Protein AF-A0AAN1PTE5-F1 (afdb_monomer)

Structure (mmCIF, N/CA/C/O backbone):
data_AF-A0AAN1PTE5-F1
#
_entry.id   AF-A0AAN1PTE5-F1
#
loop_
_atom_site.group_PDB
_atom_site.id
_atom_site.type_symbol
_atom_site.label_atom_id
_atom_site.label_alt_id
_atom_site.label_comp_id
_atom_site.label_asym_id
_atom_site.label_entity_id
_atom_site.label_seq_id
_atom_site.pdbx_PDB_ins_code
_atom_site.Cartn_x
_atom_site.Cartn_y
_atom_site.Cartn_z
_atom_site.occupancy
_atom_site.B_iso_or_equiv
_atom_site.auth_seq_id
_atom_site.auth_comp_id
_atom_site.auth_asym_id
_atom_site.auth_atom_id
_atom_site.pdbx_PDB_model_num
ATOM 1 N N . MET A 1 1 ? -32.536 -37.183 42.821 1.00 26.84 1 MET A N 1
ATOM 2 C CA . MET A 1 1 ? -31.805 -35.937 42.533 1.00 26.84 1 MET A CA 1
ATOM 3 C C . MET A 1 1 ? -30.519 -36.348 41.848 1.00 26.84 1 MET A C 1
ATOM 5 O O . MET A 1 1 ? -29.631 -36.847 42.522 1.00 26.84 1 MET A O 1
ATOM 9 N N . ALA A 1 2 ? -30.500 -36.315 40.516 1.00 26.03 2 ALA A N 1
ATOM 10 C CA . ALA A 1 2 ? -29.269 -36.465 39.748 1.00 26.03 2 ALA A CA 1
ATOM 11 C C . ALA A 1 2 ? -28.675 -35.060 39.619 1.00 26.03 2 ALA A C 1
ATOM 13 O O . ALA A 1 2 ? -29.412 -34.139 39.268 1.00 26.03 2 ALA A O 1
ATOM 14 N N . PHE A 1 3 ? -27.407 -34.890 39.982 1.00 25.88 3 PHE A N 1
ATOM 15 C CA . PHE A 1 3 ? -26.680 -33.657 39.692 1.00 25.88 3 PHE A CA 1
ATOM 16 C C . PHE A 1 3 ? -26.632 -33.470 38.164 1.00 25.88 3 PHE A C 1
ATOM 18 O O . PHE A 1 3 ? -26.426 -34.469 37.464 1.00 25.88 3 PHE A O 1
ATOM 25 N N . PRO A 1 4 ? -26.869 -32.260 37.627 1.00 32.47 4 PRO A N 1
ATOM 26 C CA . PRO A 1 4 ? -26.595 -31.991 36.223 1.00 32.47 4 PRO A CA 1
ATOM 27 C C . PRO A 1 4 ? -25.086 -32.152 36.016 1.00 32.47 4 PRO A C 1
ATOM 29 O O . PRO A 1 4 ? -24.288 -31.565 36.738 1.00 32.47 4 PRO A O 1
ATOM 32 N N . VAL A 1 5 ? -24.699 -33.028 35.094 1.00 38.41 5 VAL A N 1
ATOM 33 C CA . VAL A 1 5 ? -23.300 -33.169 34.689 1.00 38.41 5 VAL A CA 1
ATOM 34 C C . VAL A 1 5 ? -23.021 -32.013 33.731 1.00 38.41 5 VAL A C 1
ATOM 36 O O . VAL A 1 5 ? -23.741 -31.889 32.739 1.00 38.41 5 VAL A O 1
ATOM 39 N N . ALA A 1 6 ? -22.053 -31.152 34.047 1.00 42.56 6 ALA A N 1
ATOM 40 C CA . ALA A 1 6 ? -21.707 -30.007 33.211 1.00 42.56 6 ALA A CA 1
ATOM 41 C C . ALA A 1 6 ? -21.209 -30.490 31.835 1.00 42.56 6 ALA A C 1
ATOM 43 O O . ALA A 1 6 ? -20.462 -31.467 31.730 1.00 42.56 6 ALA A O 1
ATOM 44 N N . GLN A 1 7 ? -21.665 -29.839 30.764 1.00 52.34 7 GLN A N 1
ATOM 45 C CA . GLN A 1 7 ? -21.285 -30.169 29.391 1.00 52.34 7 GLN A CA 1
ATOM 46 C C . GLN A 1 7 ? -20.342 -29.081 28.882 1.00 52.34 7 GLN A C 1
ATOM 48 O O . GLN A 1 7 ? -20.663 -27.897 28.961 1.00 52.34 7 GLN A O 1
ATOM 53 N N . ALA A 1 8 ? -19.166 -29.475 28.393 1.00 53.97 8 ALA A N 1
ATOM 54 C CA . ALA A 1 8 ? -18.171 -28.508 27.962 1.00 53.97 8 ALA A CA 1
ATOM 55 C C . ALA A 1 8 ? -18.553 -27.834 26.633 1.00 53.97 8 ALA A C 1
ATOM 57 O O . ALA A 1 8 ? -19.132 -28.472 25.753 1.00 53.97 8 ALA A O 1
ATOM 58 N N . ALA A 1 9 ? -18.202 -26.553 26.487 1.00 56.16 9 ALA A N 1
ATOM 59 C CA . ALA A 1 9 ? -18.422 -25.734 25.298 1.00 56.16 9 ALA A CA 1
ATOM 60 C C . ALA A 1 9 ? -17.477 -26.160 24.171 1.00 56.16 9 ALA A C 1
ATOM 62 O O . ALA A 1 9 ? -16.415 -25.573 23.962 1.00 56.16 9 ALA A O 1
ATOM 63 N N . VAL A 1 10 ? -17.836 -27.253 23.509 1.00 60.81 10 VAL A N 1
ATOM 64 C CA . VAL A 1 10 ? -17.003 -27.878 22.492 1.00 60.81 10 VAL A CA 1
ATOM 65 C C . VAL A 1 10 ? -17.763 -27.893 21.179 1.00 60.81 10 VAL A C 1
ATOM 67 O O . VAL A 1 10 ? -18.806 -28.540 21.085 1.00 60.81 10 VAL A O 1
ATOM 70 N N . ASN A 1 11 ? -17.251 -27.181 20.176 1.00 65.81 11 ASN A N 1
ATOM 71 C CA . ASN A 1 11 ? -17.782 -27.293 18.824 1.00 65.81 11 ASN A CA 1
ATOM 72 C C . ASN A 1 11 ? -17.262 -28.593 18.205 1.00 65.81 11 ASN A C 1
ATOM 74 O O . ASN A 1 11 ? -16.080 -28.913 18.344 1.00 65.81 11 ASN A O 1
ATOM 78 N N . SER A 1 12 ? -18.144 -29.350 17.558 1.00 64.25 12 SER A N 1
ATOM 79 C CA . SER A 1 12 ? -17.778 -30.587 16.880 1.00 64.25 12 SER A CA 1
ATOM 80 C C . SER A 1 12 ? -17.819 -30.376 15.373 1.00 64.25 12 SER A C 1
ATOM 82 O O . SER A 1 12 ? -18.898 -30.257 14.789 1.00 64.25 12 SER A O 1
ATOM 84 N N . GLU A 1 13 ? -16.651 -30.366 14.747 1.00 65.56 13 GLU A N 1
ATOM 85 C CA . GLU A 1 13 ? -16.517 -30.379 13.295 1.00 65.56 13 GLU A CA 1
ATOM 86 C C . GLU A 1 13 ? -16.214 -31.795 12.831 1.00 65.56 13 GLU A C 1
ATOM 88 O O . GLU A 1 13 ? -15.351 -32.480 13.383 1.00 65.56 13 GLU A O 1
ATOM 93 N N . ILE A 1 14 ? -16.934 -32.256 11.813 1.00 68.69 14 ILE A N 1
ATOM 94 C CA . ILE A 1 14 ? -16.737 -33.591 11.262 1.00 68.69 14 ILE A CA 1
ATOM 95 C C . ILE A 1 14 ? -16.351 -33.447 9.799 1.00 68.69 14 ILE A C 1
ATOM 97 O O . ILE A 1 14 ? -17.100 -32.890 9.001 1.00 68.69 14 ILE A O 1
ATOM 101 N N . SER A 1 15 ? -15.194 -33.993 9.450 1.00 64.62 15 SER A N 1
ATOM 102 C CA . SER A 1 15 ? -14.711 -34.093 8.079 1.00 64.62 15 SER A CA 1
ATOM 103 C C . SER A 1 15 ? -14.446 -35.553 7.718 1.00 64.62 15 SER A C 1
ATOM 105 O O . SER A 1 15 ? -14.179 -36.407 8.570 1.00 64.62 15 SER A O 1
ATOM 107 N N . ILE A 1 16 ? -14.543 -35.865 6.431 1.00 65.69 16 ILE A N 1
ATOM 108 C CA . ILE A 1 16 ? -14.222 -37.190 5.899 1.00 65.69 16 ILE A CA 1
ATOM 109 C C . ILE A 1 16 ? -12.780 -37.141 5.405 1.00 65.69 16 ILE A C 1
ATOM 111 O O . ILE A 1 16 ? -12.416 -36.238 4.654 1.00 65.69 16 ILE A O 1
ATOM 115 N N . VAL A 1 17 ? -11.945 -38.092 5.832 1.00 56.69 17 VAL A N 1
ATOM 116 C CA . VAL A 1 17 ? -10.544 -38.163 5.395 1.00 56.69 17 VAL A CA 1
ATOM 117 C C . VAL A 1 17 ? -10.201 -39.594 5.002 1.00 56.69 17 VAL A C 1
ATOM 119 O O . VAL A 1 17 ? -10.094 -40.466 5.860 1.00 56.69 17 VAL A O 1
ATOM 122 N N . GLY A 1 18 ? -9.956 -39.817 3.709 1.00 51.69 18 GLY A N 1
ATOM 123 C CA . GLY A 1 18 ? -9.531 -41.109 3.159 1.00 51.69 18 GLY A CA 1
ATOM 124 C C . GLY A 1 18 ? -10.673 -41.953 2.580 1.00 51.69 18 GLY A C 1
ATOM 125 O O . GLY A 1 18 ? -11.825 -41.808 2.970 1.00 51.69 18 GLY A O 1
ATOM 126 N N . SER A 1 19 ? -10.310 -42.814 1.619 1.00 49.94 19 SER A N 1
ATOM 127 C CA . SER A 1 19 ? -11.162 -43.445 0.594 1.00 49.94 19 SER A CA 1
ATOM 128 C C . SER A 1 19 ? -12.613 -43.723 1.001 1.00 49.94 19 SER A C 1
ATOM 130 O O . SER A 1 19 ? -12.881 -44.662 1.756 1.00 49.94 19 SER A O 1
ATOM 132 N N . GLU A 1 20 ? -13.543 -42.970 0.413 1.00 48.97 20 GLU A N 1
ATOM 133 C CA . GLU A 1 20 ? -14.964 -43.284 0.472 1.00 48.97 20 GLU A CA 1
ATOM 134 C C . GLU A 1 20 ? -15.232 -44.586 -0.288 1.00 48.97 20 GLU A C 1
ATOM 136 O O . GLU A 1 20 ? -15.066 -44.688 -1.505 1.00 48.97 20 GLU A O 1
ATOM 141 N N . SER A 1 21 ? -15.656 -45.617 0.434 1.00 60.66 21 SER A N 1
ATOM 142 C CA . SER A 1 21 ? -16.239 -46.807 -0.173 1.00 60.66 21 SER A CA 1
ATOM 143 C C . SER A 1 21 ? -17.485 -47.197 0.606 1.00 60.66 21 SER A C 1
ATOM 145 O O . SER A 1 21 ? -17.603 -46.953 1.803 1.00 60.66 21 SER A O 1
ATOM 147 N N . GLN A 1 22 ? -18.419 -47.895 -0.036 1.00 57.50 22 GLN A N 1
ATOM 148 C CA . GLN A 1 22 ? -19.594 -48.433 0.662 1.00 57.50 22 GLN A CA 1
ATOM 149 C C . GLN A 1 22 ? -19.246 -49.448 1.779 1.00 57.50 22 GLN A C 1
ATOM 151 O O . GLN A 1 22 ? -20.132 -49.852 2.529 1.00 57.50 22 GLN A O 1
ATOM 156 N N . TRP A 1 23 ? -17.978 -49.875 1.893 1.00 60.47 23 TRP A N 1
ATOM 157 C CA . TRP A 1 23 ? -17.534 -50.949 2.787 1.00 60.47 23 TRP A CA 1
ATOM 158 C C . TRP A 1 23 ? -16.647 -50.489 3.948 1.00 60.47 23 TRP A C 1
ATOM 160 O O . TRP A 1 23 ? -16.724 -51.097 5.016 1.00 60.47 23 TRP A O 1
ATOM 170 N N . TRP A 1 24 ? -15.812 -49.463 3.761 1.00 73.75 24 TRP A N 1
ATOM 171 C CA . TRP A 1 24 ? -14.906 -48.916 4.778 1.00 73.75 24 TRP A CA 1
ATOM 172 C C . TRP A 1 24 ? -14.756 -47.407 4.592 1.00 73.75 24 TRP A C 1
ATOM 174 O O . TRP A 1 24 ? -14.427 -46.977 3.487 1.00 73.75 24 TRP A O 1
ATOM 184 N N . ASN A 1 25 ? -14.988 -46.641 5.661 1.00 78.31 25 ASN A N 1
ATOM 185 C CA . ASN A 1 25 ? -14.861 -45.184 5.686 1.00 78.31 25 ASN A CA 1
ATOM 186 C C . ASN A 1 25 ? -14.119 -44.740 6.948 1.00 78.31 25 ASN A C 1
ATOM 188 O O . ASN A 1 25 ? -14.262 -45.349 8.015 1.00 78.31 25 ASN A O 1
ATOM 192 N N . THR A 1 26 ? -13.360 -43.654 6.817 1.00 81.38 26 THR A N 1
ATOM 193 C CA . THR A 1 26 ? -12.632 -43.031 7.923 1.00 81.38 26 THR A CA 1
ATOM 194 C C . THR A 1 26 ? -13.108 -41.593 8.104 1.00 81.38 26 THR A C 1
ATOM 196 O O . THR A 1 26 ? -13.073 -40.786 7.177 1.00 81.38 26 THR A O 1
ATOM 199 N N . TYR A 1 27 ? -13.538 -41.270 9.319 1.00 84.38 27 TYR A N 1
ATOM 200 C CA . TYR A 1 27 ? -14.059 -39.958 9.689 1.00 84.38 27 TYR A CA 1
ATOM 201 C C . TYR A 1 27 ? -13.113 -39.297 10.682 1.00 84.38 27 TYR A C 1
ATOM 203 O O . TYR A 1 27 ? -12.721 -39.927 11.667 1.00 84.38 27 TYR A O 1
ATOM 211 N N . LYS A 1 28 ? -12.758 -38.034 10.445 1.00 84.19 28 LYS A N 1
ATOM 212 C CA . LYS A 1 28 ? -12.075 -37.205 11.437 1.00 84.19 28 LYS A CA 1
ATOM 213 C C . LYS A 1 28 ? -13.099 -36.314 12.122 1.00 84.19 28 LYS A C 1
ATOM 215 O O . LYS A 1 28 ? -13.801 -35.545 11.475 1.00 84.19 28 LYS A O 1
ATOM 220 N N . VAL A 1 29 ? -13.169 -36.424 13.441 1.00 86.94 29 VAL A N 1
ATOM 221 C CA . VAL A 1 29 ? -14.017 -35.584 14.282 1.00 86.94 29 VAL A CA 1
ATOM 222 C C . VAL A 1 29 ? -13.118 -34.691 15.118 1.00 86.94 29 VAL A C 1
ATOM 224 O O . VAL A 1 29 ? -12.348 -35.193 15.934 1.00 86.94 29 VAL A O 1
ATOM 227 N N . SER A 1 30 ? -13.208 -33.385 14.905 1.00 85.88 30 SER A N 1
ATOM 228 C CA . SER A 1 30 ? -12.546 -32.372 15.716 1.00 85.88 30 SER A CA 1
ATOM 229 C C . SER A 1 30 ? -13.511 -31.850 16.774 1.00 85.88 30 SER A C 1
ATOM 231 O O . SER A 1 30 ? -14.667 -31.557 16.485 1.00 85.88 30 SER A O 1
ATOM 233 N N . LEU A 1 31 ? -13.038 -31.763 18.008 1.00 85.62 31 LEU A N 1
ATOM 234 C CA . LEU A 1 31 ? -13.742 -31.264 19.177 1.00 85.62 31 LEU A CA 1
ATOM 235 C C . LEU A 1 31 ? -12.933 -30.088 19.733 1.00 85.62 31 LEU A C 1
ATOM 237 O O . LEU A 1 31 ? -11.942 -30.294 20.437 1.00 85.62 31 LEU A O 1
ATOM 241 N N . THR A 1 32 ? -13.339 -28.867 19.392 1.00 82.62 32 THR A N 1
ATOM 242 C CA . THR A 1 32 ? -12.614 -27.625 19.704 1.00 82.62 32 THR A CA 1
ATOM 243 C C . THR A 1 32 ? -13.192 -26.937 20.929 1.00 82.62 32 THR A C 1
ATOM 245 O O . THR A 1 32 ? -14.398 -26.706 20.987 1.00 82.62 32 THR A O 1
ATOM 248 N N . ASN A 1 33 ? -12.350 -26.559 21.894 1.00 83.31 33 ASN A N 1
ATOM 249 C CA . ASN A 1 33 ? -12.783 -25.745 23.030 1.00 83.31 33 ASN A CA 1
ATOM 250 C C . ASN A 1 33 ? -13.054 -24.303 22.580 1.00 83.31 33 ASN A C 1
ATOM 252 O O . ASN A 1 33 ? -12.123 -23.522 22.405 1.00 83.31 33 ASN A O 1
ATOM 256 N N . THR A 1 34 ? -14.323 -23.934 22.426 1.00 72.75 34 THR A N 1
ATOM 257 C CA . THR A 1 34 ? -14.729 -22.567 22.058 1.00 72.75 34 THR A CA 1
ATOM 258 C C . THR A 1 34 ? -15.011 -21.685 23.276 1.00 72.75 34 THR A C 1
ATOM 260 O O . THR A 1 34 ? -15.407 -20.532 23.127 1.00 72.75 34 THR A O 1
ATOM 263 N N . GLY A 1 35 ? -14.858 -22.218 24.491 1.00 66.25 35 GLY A N 1
ATOM 264 C CA . GLY A 1 35 ? -15.009 -21.466 25.732 1.00 66.25 35 GLY A CA 1
ATOM 265 C C . GLY A 1 35 ? -13.763 -20.646 26.068 1.00 66.25 35 GLY A C 1
ATOM 266 O O . GLY A 1 35 ? -12.661 -20.943 25.620 1.00 66.25 35 GLY A O 1
ATOM 267 N N . SER A 1 36 ? -13.913 -19.628 26.917 1.00 65.12 36 SER A N 1
ATOM 268 C CA . SER A 1 36 ? -12.815 -18.745 27.353 1.00 65.12 36 SER A CA 1
ATOM 269 C C . SER A 1 36 ? -11.901 -19.342 28.435 1.00 65.12 36 SER A C 1
ATOM 271 O O . SER A 1 36 ? -10.933 -18.705 28.848 1.00 65.12 36 SER A O 1
ATOM 273 N N . LYS A 1 37 ? -12.190 -20.557 28.917 1.00 73.56 37 LYS A N 1
ATOM 274 C CA . LYS A 1 37 ? -11.422 -21.262 29.955 1.00 73.56 37 LYS A CA 1
ATOM 275 C C . LYS A 1 37 ? -10.904 -22.596 29.431 1.00 73.56 37 LYS A C 1
ATOM 277 O O . LYS A 1 37 ? -11.548 -23.231 28.599 1.00 73.56 37 LYS A O 1
ATOM 282 N N . ALA A 1 38 ? -9.755 -23.035 29.942 1.00 80.31 38 ALA A N 1
ATOM 283 C CA . ALA A 1 38 ? -9.256 -24.380 29.679 1.00 80.31 38 ALA A CA 1
ATOM 284 C C . ALA A 1 38 ? -10.159 -25.438 30.344 1.00 80.31 38 ALA A C 1
ATOM 286 O O . ALA A 1 38 ? -10.680 -25.196 31.431 1.00 80.31 38 ALA A O 1
ATOM 287 N N . ILE A 1 39 ? -10.338 -26.593 29.698 1.00 82.94 39 ILE A N 1
ATOM 288 C CA . ILE A 1 39 ? -11.177 -27.701 30.188 1.00 82.94 39 ILE A CA 1
ATOM 289 C C . ILE A 1 39 ? -10.279 -28.796 30.769 1.00 82.94 39 ILE A C 1
ATOM 291 O O . ILE A 1 39 ? -9.406 -29.300 30.062 1.00 82.94 39 ILE A O 1
ATOM 295 N N . GLU A 1 40 ? -10.498 -29.204 32.019 1.00 88.50 40 GLU A N 1
ATOM 296 C CA . GLU A 1 40 ? -9.803 -30.353 32.609 1.00 88.50 40 GLU A CA 1
ATOM 297 C C . GLU A 1 40 ? -10.314 -31.677 32.015 1.00 88.50 40 GLU A C 1
ATOM 299 O O . GLU A 1 40 ? -11.510 -31.971 32.037 1.00 88.50 40 GLU A O 1
ATOM 304 N N . LEU A 1 41 ? -9.401 -32.490 31.468 1.00 89.12 41 LEU A N 1
ATOM 305 C CA . LEU A 1 41 ? -9.731 -33.767 30.824 1.00 89.12 41 LEU A CA 1
ATOM 306 C C . LEU A 1 41 ? -9.495 -34.991 31.721 1.00 89.12 41 LEU A C 1
ATOM 308 O O . LEU A 1 41 ? -9.741 -36.121 31.284 1.00 89.12 41 LEU A O 1
ATOM 312 N N . ARG A 1 42 ? -9.018 -34.816 32.961 1.00 87.00 42 ARG A N 1
ATOM 313 C CA . ARG A 1 42 ? -8.971 -35.910 33.946 1.00 87.00 42 ARG A CA 1
ATOM 314 C C . ARG A 1 42 ? -10.382 -36.456 34.169 1.00 87.00 42 ARG A C 1
ATOM 316 O O . ARG A 1 42 ? -11.302 -35.708 34.466 1.00 87.00 42 ARG A O 1
ATOM 323 N N . ASP A 1 43 ? -10.536 -37.764 33.965 1.00 82.25 43 ASP A N 1
ATOM 324 C CA . ASP A 1 43 ? -11.804 -38.498 34.071 1.00 82.25 43 ASP A CA 1
ATOM 325 C C . ASP A 1 43 ? -12.899 -38.080 33.066 1.00 82.25 43 ASP A C 1
ATOM 327 O O . ASP A 1 43 ? -14.048 -38.537 33.154 1.00 82.25 43 ASP A O 1
ATOM 331 N N . ALA A 1 44 ? -12.541 -37.275 32.059 1.00 88.38 44 ALA A N 1
ATOM 332 C CA . ALA A 1 44 ? -13.463 -36.829 31.028 1.00 88.38 44 ALA A CA 1
ATOM 333 C C . ALA A 1 44 ? -13.897 -37.972 30.098 1.00 88.38 44 ALA A C 1
ATOM 335 O O . ALA A 1 44 ? -13.206 -38.979 29.899 1.00 88.38 44 ALA A O 1
ATOM 336 N N . LYS A 1 45 ? -15.077 -37.815 29.497 1.00 89.56 45 LYS A N 1
ATOM 337 C CA . LYS A 1 45 ? -15.667 -38.787 28.571 1.00 89.56 45 LYS A CA 1
ATOM 338 C C . LYS A 1 45 ? -16.167 -38.090 27.324 1.00 89.56 45 LYS A C 1
ATOM 340 O O . LYS A 1 45 ? -16.922 -37.130 27.417 1.00 89.56 45 LYS A O 1
ATOM 345 N N . ILE A 1 46 ? -15.833 -38.635 26.164 1.00 90.62 46 ILE A N 1
ATOM 346 C CA . ILE A 1 46 ? -16.487 -38.274 24.910 1.00 90.62 46 ILE A CA 1
ATOM 347 C C . ILE A 1 46 ? -17.555 -39.316 24.631 1.00 90.62 46 ILE A C 1
ATOM 349 O O . ILE A 1 46 ? -17.269 -40.515 24.587 1.00 90.62 46 ILE A O 1
ATOM 353 N N . VAL A 1 47 ? -18.795 -38.867 24.469 1.00 89.06 47 VAL A N 1
ATOM 354 C CA . VAL A 1 47 ? -19.932 -39.741 24.173 1.00 89.06 47 VAL A CA 1
ATOM 355 C C . VAL A 1 47 ? -20.613 -39.293 22.894 1.00 89.06 47 VAL A C 1
ATOM 357 O O . VAL A 1 47 ? -20.710 -38.097 22.644 1.00 89.06 47 VAL A O 1
ATOM 360 N N . PHE A 1 48 ? -21.071 -40.251 22.095 1.00 90.44 48 PHE A N 1
ATOM 361 C CA . PHE A 1 48 ? -21.805 -40.011 20.853 1.00 90.44 48 PHE A CA 1
ATOM 362 C C . PHE A 1 48 ? -22.558 -41.269 20.426 1.00 90.44 48 PHE A C 1
ATOM 364 O O . PHE A 1 48 ? -22.169 -42.386 20.780 1.00 90.44 48 PHE A O 1
ATOM 371 N N . ASP A 1 49 ? -23.607 -41.100 19.634 1.00 91.25 49 ASP A N 1
ATOM 372 C CA . ASP A 1 49 ? -24.385 -42.196 19.074 1.00 91.25 49 ASP A CA 1
ATOM 373 C C . ASP A 1 49 ? -23.990 -42.433 17.606 1.00 91.25 49 ASP A C 1
ATOM 375 O O . ASP A 1 49 ? -23.525 -41.538 16.904 1.00 91.25 49 ASP A O 1
ATOM 379 N N . SER A 1 50 ? -24.147 -43.668 17.135 1.00 91.69 50 SER A N 1
ATOM 380 C CA . SER A 1 50 ? -23.889 -44.049 15.744 1.00 91.69 50 SER A CA 1
ATOM 381 C C . SER A 1 50 ? -24.906 -45.071 15.245 1.00 91.69 50 SER A C 1
ATOM 383 O O . SER A 1 50 ? -25.480 -45.840 16.014 1.00 91.69 50 SER A O 1
ATOM 385 N N . ASN A 1 51 ? -25.108 -45.130 13.931 1.00 91.56 51 ASN A N 1
ATOM 386 C CA . ASN A 1 51 ? -25.896 -46.176 13.267 1.00 91.56 51 ASN A CA 1
ATOM 387 C C . ASN A 1 51 ? -25.128 -47.510 13.128 1.00 91.56 51 ASN A C 1
ATOM 389 O O . ASN A 1 51 ? -25.729 -48.546 12.847 1.00 91.56 51 ASN A O 1
ATOM 393 N N . LEU A 1 52 ? -23.806 -47.495 13.330 1.00 88.38 52 LEU A N 1
ATOM 394 C CA . LEU A 1 52 ? -22.909 -48.644 13.177 1.00 88.38 52 LEU A CA 1
ATOM 395 C C . LEU A 1 52 ? -22.130 -48.920 14.466 1.00 88.38 52 LEU A C 1
ATOM 397 O O . LEU A 1 52 ? -21.790 -47.997 15.205 1.00 88.38 52 LEU A O 1
ATOM 401 N N . THR A 1 53 ? -21.793 -50.188 14.705 1.00 84.19 53 THR A N 1
ATOM 402 C CA . THR A 1 53 ? -20.794 -50.547 15.723 1.00 84.19 53 THR A CA 1
ATOM 403 C C . THR A 1 53 ? -19.398 -50.132 15.257 1.00 84.19 53 THR A C 1
ATOM 405 O O . THR A 1 53 ? -19.118 -50.145 14.057 1.00 84.19 53 THR A O 1
ATOM 408 N N . MET A 1 54 ? -18.512 -49.776 16.187 1.00 85.56 54 MET A N 1
ATOM 409 C CA . MET A 1 54 ? -17.159 -49.325 15.857 1.00 85.56 54 MET A CA 1
ATOM 410 C C . MET A 1 54 ? -16.114 -49.784 16.871 1.00 85.56 54 MET A C 1
ATOM 412 O O . MET A 1 54 ? -16.430 -50.142 18.007 1.00 85.56 54 MET A O 1
ATOM 416 N N . SER A 1 55 ? -14.855 -49.772 16.438 1.00 85.31 55 SER A N 1
ATOM 417 C CA . SER A 1 55 ? -13.684 -49.938 17.299 1.00 85.31 55 SER A CA 1
ATOM 418 C C . SER A 1 55 ? -13.301 -48.623 17.979 1.00 85.31 55 SER A C 1
ATOM 420 O O . SER A 1 55 ? -13.798 -47.559 17.616 1.00 85.31 55 SER A O 1
ATOM 422 N N . ALA A 1 56 ? -12.394 -48.701 18.957 1.00 86.44 56 ALA A N 1
ATOM 423 C CA . ALA A 1 56 ? -11.865 -47.516 19.623 1.00 86.44 56 ALA A CA 1
ATOM 424 C C . ALA A 1 56 ? -11.289 -46.522 18.596 1.00 86.44 56 ALA A C 1
ATOM 426 O O . ALA A 1 56 ? -10.470 -46.939 17.770 1.00 86.44 56 ALA A O 1
ATOM 427 N N . PRO A 1 57 ? -11.702 -45.243 18.628 1.00 90.19 57 PRO A N 1
ATOM 428 C CA . PRO A 1 57 ? -11.133 -44.225 17.757 1.00 90.19 57 PRO A CA 1
ATOM 429 C C . PRO A 1 57 ? -9.675 -43.950 18.138 1.00 90.19 57 PRO A C 1
ATOM 431 O O . PRO A 1 57 ? -9.297 -44.086 19.307 1.00 90.19 57 PRO A O 1
ATOM 434 N N . SER A 1 58 ? -8.857 -43.545 17.166 1.00 89.38 58 SER A N 1
ATOM 435 C CA . SER A 1 58 ? -7.544 -42.980 17.489 1.00 89.38 58 SER A CA 1
ATOM 436 C C . SER A 1 58 ? -7.701 -41.534 17.954 1.00 89.38 58 SER A C 1
ATOM 438 O O . SER A 1 58 ? -8.653 -40.852 17.575 1.00 89.38 58 SER A O 1
ATOM 440 N N . TRP A 1 59 ? -6.770 -41.087 18.793 1.00 91.06 59 TRP A N 1
ATOM 441 C CA . TRP A 1 59 ? -6.776 -39.771 19.422 1.00 91.06 59 TRP A CA 1
ATOM 442 C C . TRP A 1 59 ? -5.514 -38.995 19.067 1.00 91.06 59 TRP A C 1
ATOM 444 O O . TRP A 1 59 ? -4.410 -39.539 19.132 1.00 91.06 59 TRP A O 1
ATOM 454 N N . SER A 1 60 ? -5.670 -37.702 18.806 1.00 89.12 60 SER A N 1
ATOM 455 C CA . SER A 1 60 ? -4.575 -36.735 18.791 1.00 89.12 60 SER A CA 1
ATOM 456 C C . SER A 1 60 ? -5.055 -35.382 19.305 1.00 89.12 60 SER A C 1
ATOM 458 O O . SER A 1 60 ? -6.172 -34.976 19.005 1.00 89.12 60 SER A O 1
ATOM 460 N N . ALA A 1 61 ? -4.211 -34.670 20.045 1.00 89.25 61 ALA A N 1
ATOM 461 C CA . ALA A 1 61 ? -4.469 -33.298 20.474 1.00 89.25 61 ALA A CA 1
ATOM 462 C C . ALA A 1 61 ? -3.133 -32.561 20.631 1.00 89.25 61 ALA A C 1
ATOM 464 O O . ALA A 1 61 ? -2.166 -33.134 21.140 1.00 89.25 61 ALA A O 1
ATOM 465 N N . ALA A 1 62 ? -3.069 -31.305 20.192 1.00 82.94 62 ALA A N 1
ATOM 466 C CA . ALA A 1 62 ? -1.875 -30.482 20.344 1.00 82.94 62 ALA A CA 1
ATOM 467 C C . ALA A 1 62 ? -1.733 -30.012 21.801 1.00 82.94 62 ALA A C 1
ATOM 469 O O . ALA A 1 62 ? -2.698 -29.604 22.440 1.00 82.94 62 ALA A O 1
ATOM 470 N N . GLY A 1 63 ? -0.521 -30.093 22.355 1.00 80.06 63 GLY A N 1
ATOM 471 C CA . GLY A 1 63 ? -0.229 -29.571 23.696 1.00 80.06 63 GLY A CA 1
ATOM 472 C C . GLY A 1 63 ? -0.792 -30.375 24.878 1.00 80.06 63 GLY A C 1
ATOM 473 O O . GLY A 1 63 ? -0.527 -29.999 26.019 1.00 80.06 63 GLY A O 1
ATOM 474 N N . ILE A 1 64 ? -1.485 -31.493 24.637 1.00 90.38 64 ILE A N 1
ATOM 475 C CA . ILE A 1 64 ? -2.057 -32.379 25.664 1.00 90.38 64 ILE A CA 1
ATOM 476 C C . ILE A 1 64 ? -1.283 -33.700 25.682 1.00 90.38 64 ILE A C 1
ATOM 478 O O . ILE A 1 64 ? -0.921 -34.243 24.638 1.00 90.38 64 ILE A O 1
ATOM 482 N N . SER A 1 65 ? -1.000 -34.230 26.871 1.00 89.62 65 SER A N 1
ATOM 483 C CA . SER A 1 65 ? -0.364 -35.543 27.016 1.00 89.62 65 SER A CA 1
ATOM 484 C C . SER A 1 65 ? -1.271 -36.657 26.480 1.00 89.62 65 SER A C 1
ATOM 486 O O . SER A 1 65 ? -2.491 -36.561 26.548 1.00 89.62 65 SER A O 1
ATOM 488 N N . TYR A 1 66 ? -0.697 -37.743 25.960 1.00 89.06 66 TYR A N 1
ATOM 489 C CA . TYR A 1 66 ? -1.503 -38.857 25.456 1.00 89.06 66 TYR A CA 1
ATOM 490 C C . TYR A 1 66 ? -2.250 -39.554 26.617 1.00 89.06 66 TYR A C 1
ATOM 492 O O . TYR A 1 66 ? -1.586 -40.006 27.555 1.00 89.06 66 TYR A O 1
ATOM 500 N N . PRO A 1 67 ? -3.595 -39.649 26.594 1.00 91.06 67 PRO A N 1
ATOM 501 C CA . PRO A 1 67 ? -4.355 -40.248 27.686 1.00 91.06 67 PRO A CA 1
ATOM 502 C C . PRO A 1 67 ? -4.361 -41.779 27.624 1.00 91.06 67 PRO A C 1
ATOM 504 O O . PRO A 1 67 ? -4.302 -42.393 26.557 1.00 91.06 67 PRO A O 1
ATOM 507 N N . ASN A 1 68 ? -4.546 -42.415 28.779 1.00 89.94 68 ASN A N 1
ATOM 508 C CA . ASN A 1 68 ? -5.038 -43.785 28.838 1.00 89.94 68 ASN A CA 1
ATOM 509 C C . ASN A 1 68 ? -6.514 -43.781 28.425 1.00 89.94 68 ASN A C 1
ATOM 511 O O . ASN A 1 68 ? -7.344 -43.155 29.081 1.00 89.94 68 ASN A O 1
ATOM 515 N N . MET A 1 69 ? -6.847 -44.474 27.336 1.00 92.38 69 MET A N 1
ATOM 516 C CA . MET A 1 69 ? -8.199 -44.476 26.778 1.00 92.38 69 MET A CA 1
ATOM 517 C C . MET A 1 69 ? -8.886 -45.824 26.956 1.00 92.38 69 MET A C 1
ATOM 519 O O . MET A 1 69 ? -8.298 -46.877 26.707 1.00 92.38 69 MET A O 1
ATOM 523 N N . SER A 1 70 ? -10.167 -45.788 27.315 1.00 92.38 70 SER A N 1
ATOM 524 C CA . SER A 1 70 ? -11.042 -46.959 27.267 1.00 92.38 70 SER A CA 1
ATOM 525 C C . SER A 1 70 ? -12.294 -46.642 26.457 1.00 92.38 70 SER A C 1
ATOM 527 O O . SER A 1 70 ? -12.931 -45.610 26.661 1.00 92.38 70 SER A O 1
ATOM 529 N N . PHE A 1 71 ? -12.631 -47.516 25.511 1.00 94.00 71 PHE A N 1
ATOM 530 C CA . PHE A 1 71 ? -13.744 -47.311 24.591 1.00 94.00 71 PHE A CA 1
ATOM 531 C C . PHE A 1 71 ? -14.794 -48.411 24.733 1.00 94.00 71 PHE A C 1
ATOM 533 O O . PHE A 1 71 ? -14.460 -49.588 24.874 1.00 94.00 71 PHE A O 1
ATOM 540 N N . SER A 1 72 ? -16.067 -48.033 24.650 1.00 92.44 72 SER A N 1
ATOM 541 C CA . SER A 1 72 ? -17.190 -48.968 24.569 1.00 92.44 72 SER A CA 1
ATOM 542 C C . SER A 1 72 ? -18.201 -48.512 23.519 1.00 92.44 72 SER A C 1
ATOM 544 O O . SER A 1 72 ? -18.466 -47.319 23.406 1.00 92.44 72 SER A O 1
ATOM 546 N N . SER A 1 73 ? -18.771 -49.468 22.780 1.00 91.56 73 SER A N 1
ATOM 547 C CA . SER A 1 73 ? -19.839 -49.263 21.794 1.00 91.56 73 SER A CA 1
ATOM 548 C C . SER A 1 73 ? -20.966 -50.252 22.098 1.00 91.56 73 SER A C 1
ATOM 550 O O . SER A 1 73 ? -20.797 -51.461 21.937 1.00 91.56 73 SER A O 1
ATOM 552 N N . ASN A 1 74 ? -22.092 -49.762 22.620 1.00 90.31 74 ASN A N 1
ATOM 553 C CA . ASN A 1 74 ? -23.178 -50.595 23.145 1.00 90.31 74 ASN A CA 1
ATOM 554 C C . ASN A 1 74 ? -24.459 -50.420 22.323 1.00 90.31 74 ASN A C 1
ATOM 556 O O . ASN A 1 74 ? -24.954 -49.304 22.181 1.00 90.31 74 ASN A O 1
ATOM 560 N N . ALA A 1 75 ? -25.044 -51.517 21.839 1.00 88.56 75 ALA A N 1
ATOM 561 C CA . ALA A 1 75 ? -26.296 -51.471 21.084 1.00 88.56 75 ALA A CA 1
ATOM 562 C C . ALA A 1 75 ? -27.489 -51.027 21.960 1.00 88.56 75 ALA A C 1
ATOM 564 O O . ALA A 1 75 ? -27.729 -51.585 23.033 1.00 88.56 75 ALA A O 1
ATOM 565 N N . GLN A 1 76 ? -28.272 -50.062 21.474 1.00 82.94 76 GLN A N 1
ATOM 566 C CA . GLN A 1 76 ? -29.549 -49.613 22.034 1.00 82.94 76 GLN A CA 1
ATOM 567 C C . GLN A 1 76 ? -30.596 -49.496 20.918 1.00 82.94 76 GLN A C 1
ATOM 569 O O . GLN A 1 76 ? -30.813 -48.438 20.334 1.00 82.94 76 GLN A O 1
ATOM 574 N N . GLY A 1 77 ? -31.270 -50.606 20.609 1.00 85.44 77 GLY A N 1
ATOM 575 C CA . GLY A 1 77 ? -32.197 -50.654 19.476 1.00 85.44 77 GLY A CA 1
ATOM 576 C C . GLY A 1 77 ? -31.441 -50.568 18.149 1.00 85.44 77 GLY A C 1
ATOM 577 O O . GLY A 1 77 ? -30.589 -51.413 17.889 1.00 85.44 77 GLY A O 1
ATOM 578 N N . ASN A 1 78 ? -31.752 -49.557 17.331 1.00 83.56 78 ASN A N 1
ATOM 579 C CA . ASN A 1 78 ? -31.133 -49.344 16.014 1.00 83.56 78 ASN A CA 1
ATOM 580 C C . ASN A 1 78 ? -29.901 -48.417 16.046 1.00 83.56 78 ASN A C 1
ATOM 582 O O . ASN A 1 78 ? -29.335 -48.140 14.994 1.00 83.56 78 ASN A O 1
ATOM 586 N N . VAL A 1 79 ? -29.503 -47.923 17.223 1.00 89.69 79 VAL A N 1
ATOM 587 C CA . VAL A 1 79 ? -28.331 -47.051 17.405 1.00 89.69 79 VAL A CA 1
ATOM 588 C C . VAL A 1 79 ? -27.347 -47.670 18.394 1.00 89.69 79 VAL A C 1
ATOM 590 O O . VAL A 1 79 ? -27.728 -48.457 19.262 1.00 89.69 79 VAL A O 1
ATOM 593 N N . PHE A 1 80 ? -26.074 -47.315 18.278 1.00 92.06 80 PHE A N 1
ATOM 594 C CA . PHE A 1 80 ? -24.998 -47.715 19.177 1.00 92.06 80 PHE A CA 1
ATOM 595 C C . PHE A 1 80 ? -24.550 -46.508 19.993 1.00 92.06 80 PHE A C 1
ATOM 597 O O . PHE A 1 80 ? -24.210 -45.475 19.427 1.00 92.06 80 PHE A O 1
ATOM 604 N N . LYS A 1 81 ? -24.530 -46.648 21.321 1.00 90.88 81 LYS A N 1
ATOM 605 C CA . LYS A 1 81 ? -23.978 -45.641 22.229 1.00 90.88 81 LYS A CA 1
ATOM 606 C C . LYS A 1 81 ? -22.491 -45.859 22.405 1.00 90.88 81 LYS A C 1
ATOM 608 O O . LYS A 1 81 ? -22.084 -46.894 22.943 1.00 90.88 81 LYS A O 1
ATOM 613 N N . ASN A 1 82 ? -21.708 -44.875 21.995 1.00 93.06 82 ASN A N 1
ATOM 614 C CA . ASN A 1 82 ? -20.259 -44.900 22.065 1.00 93.06 82 ASN A CA 1
ATOM 615 C C . ASN A 1 82 ? -19.778 -44.031 23.226 1.00 93.06 82 ASN A C 1
ATOM 617 O O . ASN A 1 82 ? -20.324 -42.965 23.512 1.00 93.06 82 ASN A O 1
ATOM 621 N N . THR A 1 83 ? -18.772 -44.510 23.947 1.00 92.44 83 THR A N 1
ATOM 622 C CA . THR A 1 83 ? -18.152 -43.781 25.056 1.00 92.44 83 THR A CA 1
ATOM 623 C C . THR A 1 83 ? -16.656 -44.030 25.040 1.00 92.44 83 THR A C 1
ATOM 625 O O . THR A 1 83 ? -16.229 -45.173 25.206 1.00 92.44 83 THR A O 1
ATOM 628 N N . LEU A 1 84 ? -15.884 -42.959 24.866 1.00 93.06 84 LEU A N 1
ATOM 629 C CA . LEU A 1 84 ? -14.435 -42.906 25.015 1.00 93.06 84 LEU A CA 1
ATOM 630 C C . LEU A 1 84 ? -14.112 -42.205 26.338 1.00 93.06 84 LEU A C 1
ATOM 632 O O . LEU A 1 84 ? -14.276 -40.994 26.450 1.00 93.06 84 LEU A O 1
ATOM 636 N N . ALA A 1 85 ? -13.691 -42.961 27.347 1.00 91.25 85 ALA A N 1
ATOM 637 C CA . ALA A 1 85 ? -13.246 -42.407 28.622 1.00 91.25 85 ALA A CA 1
ATOM 638 C C . ALA A 1 85 ? -11.735 -42.153 28.598 1.00 91.25 85 ALA A C 1
ATOM 640 O O . ALA A 1 85 ? -10.970 -43.024 28.171 1.00 91.25 85 ALA A O 1
ATOM 641 N N . LEU A 1 86 ? -11.334 -40.974 29.075 1.00 91.19 86 LEU A N 1
ATOM 642 C CA . LEU A 1 86 ? -9.960 -40.489 29.129 1.00 91.19 86 LEU A CA 1
ATOM 643 C C . LEU A 1 86 ? -9.454 -40.527 30.577 1.00 91.19 86 LEU A C 1
ATOM 645 O O . LEU A 1 86 ? -10.132 -40.069 31.494 1.00 91.19 86 LEU A O 1
ATOM 649 N N . ALA A 1 87 ? -8.252 -41.058 30.783 1.00 88.19 87 ALA A N 1
ATOM 650 C CA . ALA A 1 87 ? -7.575 -41.070 32.074 1.00 88.19 87 ALA A CA 1
ATOM 651 C C . ALA A 1 87 ? -6.128 -40.581 31.928 1.00 88.19 87 ALA A C 1
ATOM 653 O O . ALA A 1 87 ? -5.416 -40.970 31.003 1.00 88.19 87 ALA A O 1
ATOM 654 N N . PHE A 1 88 ? -5.678 -39.752 32.867 1.00 89.44 88 PHE A N 1
ATOM 655 C CA . PHE A 1 88 ? -4.348 -39.140 32.869 1.00 89.44 88 PHE A CA 1
ATOM 656 C C . PHE A 1 88 ? -3.607 -39.468 34.168 1.00 89.44 88 PHE A C 1
ATOM 658 O O . PHE A 1 88 ? -4.206 -39.481 35.243 1.00 89.44 88 PHE A O 1
ATOM 665 N N . ASP A 1 89 ? -2.292 -39.679 34.092 1.00 85.06 89 ASP A N 1
ATOM 666 C CA . ASP A 1 89 ? -1.466 -39.920 35.280 1.00 85.06 89 ASP A CA 1
ATOM 667 C C . ASP A 1 89 ? -1.365 -38.660 36.164 1.00 85.06 89 ASP A C 1
ATOM 669 O O . ASP A 1 89 ? -1.432 -37.524 35.692 1.00 85.06 89 ASP A O 1
ATOM 673 N N . ASN A 1 90 ? -1.173 -38.831 37.475 1.00 81.31 90 ASN A N 1
ATOM 674 C CA . ASN A 1 90 ? -1.099 -37.727 38.455 1.00 81.31 90 ASN A CA 1
ATOM 675 C C . ASN A 1 90 ? 0.266 -37.003 38.498 1.00 81.31 90 ASN A C 1
ATOM 677 O O . ASN A 1 90 ? 0.574 -36.308 39.465 1.00 81.31 90 ASN A O 1
ATOM 681 N N . GLY A 1 91 ? 1.116 -37.181 37.484 1.00 81.12 91 GLY A N 1
ATOM 682 C CA . GLY A 1 91 ? 2.414 -36.508 37.404 1.00 81.12 91 GLY A CA 1
ATOM 683 C C . GLY A 1 91 ? 2.272 -35.031 37.035 1.00 81.12 91 GLY A C 1
ATOM 684 O O . GLY A 1 91 ? 1.492 -34.688 36.155 1.00 81.12 91 GLY A O 1
ATOM 685 N N . SER A 1 92 ? 3.079 -34.157 37.641 1.00 74.06 92 SER A N 1
ATOM 686 C CA . SER A 1 92 ? 3.101 -32.716 37.328 1.00 74.06 92 SER A CA 1
ATOM 687 C C . SER A 1 92 ? 3.555 -32.385 35.897 1.00 74.06 92 SER A C 1
ATOM 689 O O . SER A 1 92 ? 3.366 -31.265 35.440 1.00 74.06 92 SER A O 1
ATOM 691 N N . TRP A 1 93 ? 4.153 -33.348 35.188 1.00 78.62 93 TRP A N 1
ATOM 692 C CA . TRP A 1 93 ? 4.542 -33.241 33.778 1.00 78.62 93 TRP A CA 1
ATOM 693 C C . TRP A 1 93 ? 3.393 -33.550 32.804 1.00 78.62 93 TRP A C 1
ATOM 695 O O . TRP A 1 93 ? 3.536 -33.322 31.603 1.00 78.62 93 TRP A O 1
ATOM 705 N N . VAL A 1 94 ? 2.273 -34.087 33.298 1.00 86.62 94 VAL A N 1
ATOM 706 C CA . VAL A 1 94 ? 1.122 -34.483 32.482 1.00 86.62 94 VAL A CA 1
ATOM 707 C C . VAL A 1 94 ? 0.256 -33.260 32.200 1.00 86.62 94 VAL A C 1
ATOM 709 O O . VAL A 1 94 ? -0.333 -32.685 33.114 1.00 86.62 94 VAL A O 1
ATOM 712 N N . LYS A 1 95 ? 0.153 -32.882 30.925 1.00 89.94 95 LYS A N 1
ATOM 713 C CA . LYS A 1 95 ? -0.729 -31.808 30.455 1.00 89.94 95 LYS A CA 1
ATOM 714 C C . LYS A 1 95 ? -2.112 -32.395 30.176 1.00 89.94 95 LYS A C 1
ATOM 716 O O . LYS A 1 95 ? -2.279 -33.076 29.168 1.00 89.94 95 LYS A O 1
ATOM 721 N N . SER A 1 96 ? -3.073 -32.174 31.073 1.00 89.94 96 SER A N 1
ATOM 722 C CA . SER A 1 96 ? -4.439 -32.724 30.983 1.00 89.94 96 SER A CA 1
ATOM 723 C C . SER A 1 96 ? -5.521 -31.679 30.693 1.00 89.94 96 SER A C 1
ATOM 725 O O . SER A 1 96 ? -6.691 -32.030 30.607 1.00 89.94 96 SER A O 1
ATOM 727 N N . GLN A 1 97 ? -5.150 -30.412 30.510 1.00 90.56 97 GLN A N 1
ATOM 728 C CA . GLN A 1 97 ? -6.095 -29.332 30.225 1.00 90.56 97 GLN A CA 1
ATOM 729 C C . GLN A 1 97 ? -6.134 -29.022 28.729 1.00 90.56 97 GLN A C 1
ATOM 731 O O . GLN A 1 97 ? -5.078 -28.865 28.121 1.00 90.56 97 GLN A O 1
ATOM 736 N N . LEU A 1 98 ? -7.336 -28.911 28.157 1.00 89.31 98 LEU A N 1
ATOM 737 C CA . LEU A 1 98 ? -7.587 -28.457 26.786 1.00 89.31 98 LEU A CA 1
ATOM 738 C C . LEU A 1 98 ? -7.759 -26.928 26.772 1.00 89.31 98 LEU A C 1
ATOM 740 O O . LEU A 1 98 ? -8.801 -26.448 27.229 1.00 89.31 98 LEU A O 1
ATOM 744 N N . PRO A 1 99 ? -6.780 -26.144 26.278 1.00 86.25 99 PRO A N 1
ATOM 745 C CA . PRO A 1 99 ? -6.876 -24.682 26.244 1.00 86.25 99 PRO A CA 1
ATOM 746 C C . PRO A 1 99 ? -7.997 -24.181 25.322 1.00 86.25 99 PRO A C 1
ATOM 748 O O . PRO A 1 99 ? -8.464 -24.919 24.458 1.00 86.25 99 PRO A O 1
ATOM 751 N N . SER A 1 100 ? -8.409 -22.920 25.489 1.00 82.31 100 SER A N 1
ATOM 752 C CA . SER A 1 100 ? -9.323 -22.244 24.551 1.00 82.31 100 SER A CA 1
ATOM 753 C C . SER A 1 100 ? -8.732 -22.238 23.132 1.00 82.31 100 SER A C 1
ATOM 755 O O . SER A 1 100 ? -7.525 -22.054 22.973 1.00 82.31 100 SER A O 1
ATOM 757 N N . GLY A 1 101 ? -9.555 -22.500 22.115 1.00 79.81 101 GLY A N 1
ATOM 758 C CA . GLY A 1 101 ? -9.166 -22.586 20.702 1.00 79.81 101 GLY A CA 1
ATOM 759 C C . GLY A 1 101 ? -8.451 -23.880 20.289 1.00 79.81 101 GLY A C 1
ATOM 760 O O . GLY A 1 101 ? -8.295 -24.136 19.101 1.00 79.81 101 GLY A O 1
ATOM 761 N N . GLN A 1 102 ? -8.035 -24.727 21.235 1.00 88.69 102 GLN A N 1
ATOM 762 C CA . GLN A 1 102 ? -7.369 -25.996 20.928 1.00 88.69 102 GLN A CA 1
ATOM 763 C C . GLN A 1 102 ? -8.378 -27.126 20.708 1.00 88.69 102 GLN A C 1
ATOM 765 O O . GLN A 1 102 ? -9.494 -27.103 21.239 1.00 88.69 102 GLN A O 1
ATOM 770 N N . SER A 1 103 ? -7.962 -28.137 19.940 1.00 89.81 103 SER A N 1
ATOM 771 C CA . SER A 1 103 ? -8.841 -29.217 19.487 1.00 89.81 103 SER A CA 1
ATOM 772 C C . SER A 1 103 ? -8.358 -30.607 19.880 1.00 89.81 103 SER A C 1
ATOM 774 O O . SER A 1 103 ? -7.169 -30.931 19.864 1.00 89.81 103 SER A O 1
ATOM 776 N N . ILE A 1 104 ? -9.335 -31.453 20.176 1.00 90.94 104 ILE A N 1
ATOM 777 C CA . ILE A 1 104 ? -9.219 -32.901 20.243 1.00 90.94 104 ILE A CA 1
ATOM 778 C C . ILE A 1 104 ? -9.614 -33.460 18.879 1.00 90.94 104 ILE A C 1
ATOM 780 O O . ILE A 1 104 ? -10.718 -33.197 18.420 1.00 90.94 104 ILE A O 1
ATOM 784 N N . VAL A 1 105 ? -8.780 -34.294 18.268 1.00 90.31 105 VAL A N 1
ATOM 785 C CA . VAL A 1 105 ? -9.111 -34.965 17.007 1.00 90.31 105 VAL A CA 1
ATOM 786 C C . VAL A 1 105 ? -9.259 -36.465 17.238 1.00 90.31 105 VAL A C 1
ATOM 788 O O . VAL A 1 105 ? -8.330 -37.138 17.690 1.00 90.31 105 VAL A O 1
ATOM 791 N N . LEU A 1 106 ? -10.435 -36.990 16.898 1.00 90.94 106 LEU A N 1
ATOM 792 C CA . LEU A 1 106 ? -10.743 -38.413 16.855 1.00 90.94 106 LEU A CA 1
ATOM 793 C C . LEU A 1 106 ? -10.731 -38.901 15.409 1.00 90.94 106 LEU A C 1
ATOM 795 O O . LEU A 1 106 ? -11.406 -38.321 14.563 1.00 90.94 106 LEU A O 1
ATOM 799 N N . THR A 1 107 ? -10.037 -40.003 15.126 1.00 88.38 107 THR A N 1
ATOM 800 C CA . THR A 1 107 ? -10.195 -40.702 13.840 1.00 88.38 107 THR A CA 1
ATOM 801 C C . THR A 1 107 ? -11.004 -41.976 14.049 1.00 88.38 107 THR A C 1
ATOM 803 O O . THR A 1 107 ? -10.588 -42.883 14.774 1.00 88.38 107 THR A O 1
ATOM 806 N N . ILE A 1 108 ? -12.174 -42.040 13.416 1.00 88.75 108 ILE A N 1
ATOM 807 C CA . ILE A 1 108 ? -13.140 -43.130 13.525 1.00 88.75 108 ILE A CA 1
ATOM 808 C C . ILE A 1 108 ? -13.123 -43.934 12.223 1.00 88.75 108 ILE A C 1
ATOM 810 O O . ILE A 1 108 ? -13.551 -43.444 11.181 1.00 88.75 108 ILE A O 1
ATOM 814 N N . GLY A 1 109 ? -12.650 -45.179 12.284 1.00 85.00 109 GLY A N 1
ATOM 815 C CA . GLY A 1 109 ? -12.772 -46.138 11.184 1.00 85.00 109 GLY A CA 1
ATOM 816 C C . GLY A 1 109 ? -14.017 -47.006 11.357 1.00 85.00 109 GLY A C 1
ATOM 817 O O . GLY A 1 109 ? -14.196 -47.620 12.412 1.00 85.00 109 GLY A O 1
ATOM 818 N N . VAL A 1 110 ? -14.868 -47.078 10.335 1.00 84.25 110 VAL A N 1
ATOM 819 C CA . VAL A 1 110 ? -16.075 -47.919 10.340 1.00 84.25 110 VAL A CA 1
ATOM 820 C C . VAL A 1 110 ? -16.205 -48.743 9.069 1.00 84.25 110 VAL A C 1
ATOM 822 O O . VAL A 1 110 ? -15.788 -48.331 7.987 1.00 84.25 110 VAL A O 1
ATOM 825 N N . SER A 1 111 ? -16.865 -49.898 9.191 1.00 82.56 111 SER A N 1
ATOM 826 C CA . SER A 1 111 ? -17.306 -50.672 8.034 1.00 82.56 111 SER A CA 1
ATOM 827 C C . SER A 1 111 ? -18.735 -50.281 7.647 1.00 82.56 111 SER A C 1
ATOM 829 O O . SER A 1 111 ? -19.698 -50.755 8.250 1.00 82.56 111 SER A O 1
ATOM 831 N N . GLY A 1 112 ? -18.861 -49.376 6.675 1.00 82.31 112 GLY A N 1
ATOM 832 C CA . GLY A 1 112 ? -20.125 -48.769 6.239 1.00 82.31 112 GLY A CA 1
ATOM 833 C C . GLY A 1 112 ? -20.111 -47.243 6.361 1.00 82.31 112 GLY A C 1
ATOM 834 O O . GLY A 1 112 ? -19.067 -46.653 6.628 1.00 82.31 112 GLY A O 1
ATOM 835 N N . VAL A 1 113 ? -21.260 -46.597 6.143 1.00 83.50 113 VAL A N 1
ATOM 836 C CA . VAL A 1 113 ? -21.408 -45.129 6.190 1.00 83.50 113 VAL A CA 1
ATOM 837 C C . VAL A 1 113 ? -22.001 -44.705 7.536 1.00 83.50 113 VAL A C 1
ATOM 839 O O . VAL A 1 113 ? -23.081 -45.178 7.907 1.00 83.50 113 VAL A O 1
ATOM 842 N N . LEU A 1 114 ? -21.304 -43.828 8.267 1.00 85.62 114 LEU A N 1
ATOM 843 C CA . LEU A 1 114 ? -21.835 -43.233 9.496 1.00 85.62 114 LEU A CA 1
ATOM 844 C C . LEU A 1 114 ? -22.970 -42.257 9.178 1.00 85.62 114 LEU A C 1
ATOM 846 O O . LEU A 1 114 ? -22.890 -41.476 8.232 1.00 85.62 114 LEU A O 1
ATOM 850 N N . ASP A 1 115 ? -24.012 -42.282 10.004 1.00 86.94 115 ASP A N 1
ATOM 851 C CA . ASP A 1 115 ? -25.007 -41.212 10.040 1.00 86.94 115 ASP A CA 1
ATOM 852 C C . ASP A 1 115 ? -24.367 -39.974 10.681 1.00 86.94 115 ASP A C 1
ATOM 854 O O . ASP A 1 115 ? -24.238 -39.867 11.903 1.00 86.94 115 ASP A O 1
ATOM 858 N N . MET A 1 116 ? -23.898 -39.075 9.819 1.00 81.06 116 MET A N 1
ATOM 859 C CA . MET A 1 116 ? -23.170 -37.866 10.197 1.00 81.06 116 MET A CA 1
ATOM 860 C C . MET A 1 116 ? -24.039 -36.905 11.002 1.00 81.06 116 MET A C 1
ATOM 862 O O . MET A 1 116 ? -23.538 -36.269 11.923 1.00 81.06 116 MET A O 1
ATOM 866 N N . THR A 1 117 ? -25.338 -36.841 10.702 1.00 77.31 117 THR A N 1
ATOM 867 C CA . THR A 1 117 ? -26.286 -36.006 11.444 1.00 77.31 117 THR A CA 1
ATOM 868 C C . THR A 1 117 ? -26.484 -36.559 12.849 1.00 77.31 117 THR A C 1
ATOM 870 O O . THR A 1 117 ? -26.371 -35.812 13.812 1.00 77.31 117 THR A O 1
ATOM 873 N N . LEU A 1 118 ? -26.672 -37.876 12.992 1.00 83.44 118 LEU A N 1
ATOM 874 C CA . LEU A 1 118 ? -26.752 -38.514 14.309 1.00 83.44 118 LEU A CA 1
ATOM 875 C C . LEU A 1 118 ? -25.467 -38.311 15.124 1.00 83.44 118 LEU A C 1
ATOM 877 O O . LEU A 1 118 ? -25.537 -38.036 16.321 1.00 83.44 118 LEU A O 1
ATOM 881 N N . LEU A 1 119 ? -24.299 -38.443 14.489 1.00 82.56 119 LEU A N 1
ATOM 882 C CA . LEU A 1 119 ? -23.009 -38.228 15.141 1.00 82.56 119 LEU A CA 1
ATOM 883 C C . LEU A 1 119 ? -22.866 -36.775 15.615 1.00 82.56 119 LEU A C 1
ATOM 885 O O . LEU A 1 119 ? -22.554 -36.549 16.782 1.00 82.56 119 LEU A O 1
ATOM 889 N N . GLN A 1 120 ? -23.142 -35.808 14.740 1.00 79.56 120 GLN A N 1
ATOM 890 C CA . GLN A 1 120 ? -23.052 -34.378 15.035 1.00 79.56 120 GLN A CA 1
ATOM 891 C C . GLN A 1 120 ? -24.043 -33.944 16.123 1.00 79.56 120 GLN A C 1
ATOM 893 O O . GLN A 1 120 ? -23.673 -33.206 17.029 1.00 79.56 120 GLN A O 1
ATOM 898 N N . ASP A 1 121 ? -25.275 -34.457 16.087 1.00 76.38 121 ASP A N 1
ATOM 899 C CA . ASP A 1 121 ? -26.324 -34.123 17.058 1.00 76.38 121 ASP A CA 1
ATOM 900 C C . ASP A 1 121 ? -26.052 -34.693 18.457 1.00 76.38 121 ASP A C 1
ATOM 902 O O . ASP A 1 121 ? -26.625 -34.231 19.447 1.00 76.38 121 ASP A O 1
ATOM 906 N N . THR A 1 122 ? -25.227 -35.739 18.564 1.00 83.38 122 THR A N 1
ATOM 907 C CA . THR A 1 122 ? -25.059 -36.479 19.823 1.00 83.38 122 THR A CA 1
ATOM 908 C C . THR A 1 122 ? -23.665 -36.394 20.419 1.00 83.38 122 THR A C 1
ATOM 910 O O . THR A 1 122 ? -23.532 -36.662 21.621 1.00 83.38 122 THR A O 1
ATOM 913 N N . ILE A 1 123 ? -22.641 -36.029 19.644 1.00 86.94 123 ILE A N 1
ATOM 914 C CA . ILE A 1 123 ? -21.276 -35.970 20.153 1.00 86.94 123 ILE A CA 1
ATOM 915 C C . ILE A 1 123 ? -21.092 -34.861 21.183 1.00 86.94 123 ILE A C 1
ATOM 917 O O . ILE A 1 123 ? -21.510 -33.722 21.002 1.00 86.94 123 ILE A O 1
ATOM 921 N N . ARG A 1 124 ? -20.473 -35.214 22.311 1.00 81.12 124 ARG A N 1
ATOM 922 C CA . ARG A 1 124 ? -20.216 -34.285 23.413 1.00 81.12 124 ARG A CA 1
ATOM 923 C C . ARG A 1 124 ? -19.057 -34.730 24.290 1.00 81.12 124 ARG A C 1
ATOM 925 O O . ARG A 1 124 ? -18.905 -35.921 24.573 1.00 81.12 124 ARG A O 1
ATOM 932 N N . LEU A 1 125 ? -18.285 -33.750 24.757 1.00 84.56 125 LEU A N 1
ATOM 933 C CA . LEU A 1 125 ? -17.290 -33.903 25.816 1.00 84.56 125 LEU A CA 1
ATOM 934 C C . LEU A 1 125 ? -17.947 -33.630 27.176 1.00 84.56 125 LEU A C 1
ATOM 936 O O . LEU A 1 125 ? -18.556 -32.583 27.393 1.00 84.56 125 LEU A O 1
ATOM 940 N N . ILE A 1 126 ? -17.809 -34.584 28.088 1.00 81.62 126 ILE A N 1
ATOM 941 C CA . ILE A 1 126 ? -18.277 -34.517 29.471 1.00 81.62 126 ILE A CA 1
ATOM 942 C C . ILE A 1 126 ? -17.035 -34.440 30.368 1.00 81.62 126 ILE A C 1
ATOM 944 O O . ILE A 1 126 ? -16.245 -35.383 30.372 1.00 81.62 126 ILE A O 1
ATOM 948 N N . ALA A 1 127 ? -16.873 -33.339 31.102 1.00 78.44 127 ALA A N 1
ATOM 949 C CA . ALA A 1 127 ? -15.757 -33.055 32.014 1.00 78.44 127 ALA A CA 1
ATOM 950 C C . ALA A 1 127 ? -16.295 -32.647 33.402 1.00 78.44 127 ALA A C 1
ATOM 952 O O . ALA A 1 127 ? -17.477 -32.329 33.522 1.00 78.44 127 ALA A O 1
ATOM 953 N N . ASP A 1 128 ? -15.453 -32.700 34.440 1.00 63.31 128 ASP A N 1
ATOM 954 C CA . ASP A 1 128 ? -15.873 -32.547 35.851 1.00 63.31 128 ASP A CA 1
ATOM 955 C C . ASP A 1 128 ? -15.867 -31.084 36.359 1.00 63.31 128 ASP A C 1
ATOM 957 O O . ASP A 1 128 ? -16.284 -30.818 37.484 1.00 63.31 128 ASP A O 1
ATOM 961 N N . ASP A 1 129 ? -15.437 -30.121 35.534 1.00 53.12 129 ASP A N 1
ATOM 962 C CA . ASP A 1 129 ? -15.436 -28.693 35.886 1.00 53.12 129 ASP A CA 1
ATOM 963 C C . ASP A 1 129 ? -16.753 -27.997 35.500 1.00 53.12 129 ASP A C 1
ATOM 965 O O . ASP A 1 129 ? -17.351 -28.302 34.467 1.00 53.12 129 ASP A O 1
ATOM 969 N N . GLU A 1 130 ? -17.185 -27.021 36.314 1.00 51.38 130 GLU A N 1
ATOM 970 C CA . GLU A 1 130 ? -18.332 -26.134 36.056 1.00 51.38 130 GLU A CA 1
ATOM 971 C C . GLU A 1 130 ? -18.124 -25.314 34.766 1.00 51.38 130 GLU A C 1
ATOM 973 O O . GLU A 1 130 ? -17.718 -24.148 34.781 1.00 51.38 130 GLU A O 1
ATOM 978 N N . VAL A 1 131 ? -18.404 -25.925 33.617 1.00 53.25 131 VAL A N 1
ATOM 979 C CA . VAL A 1 131 ? -18.645 -25.198 32.373 1.00 53.25 131 VAL A CA 1
ATOM 980 C C . VAL A 1 131 ? -20.029 -24.574 32.500 1.00 53.25 131 VAL A C 1
ATOM 982 O O . VAL A 1 131 ? -20.997 -25.283 32.767 1.00 53.25 131 VAL A O 1
ATOM 985 N N . GLY A 1 132 ? -20.101 -23.245 32.383 1.00 55.38 132 GLY A N 1
ATOM 986 C CA . GLY A 1 132 ? -21.349 -22.495 32.545 1.00 55.38 132 GLY A CA 1
ATOM 987 C C . GLY A 1 132 ? -22.478 -23.054 31.676 1.00 55.38 132 GLY A C 1
ATOM 988 O O . GLY A 1 132 ? -22.224 -23.584 30.592 1.00 55.38 132 GLY A O 1
ATOM 989 N N . ASP A 1 133 ? -23.714 -22.938 32.161 1.00 60.66 133 ASP A N 1
ATOM 990 C CA . ASP A 1 133 ? -24.898 -23.465 31.482 1.00 60.66 133 ASP A CA 1
ATOM 991 C C . ASP A 1 133 ? -24.974 -22.979 30.018 1.00 60.66 133 ASP A C 1
ATOM 993 O O . ASP A 1 133 ? -24.549 -21.860 29.715 1.00 60.66 133 ASP A O 1
ATOM 997 N N . PRO A 1 134 ? -25.485 -23.800 29.080 1.00 63.94 134 PRO A N 1
ATOM 998 C CA . PRO A 1 134 ? -25.689 -23.357 27.710 1.00 63.94 134 PRO A CA 1
ATOM 999 C C . PRO A 1 134 ? -26.680 -22.189 27.688 1.00 63.94 134 PRO A C 1
ATOM 1001 O O . PRO A 1 134 ? -27.740 -22.240 28.315 1.00 63.94 134 PRO A O 1
ATOM 1004 N N . GLU A 1 135 ? -26.345 -21.144 26.938 1.00 75.12 135 GLU A N 1
ATOM 1005 C CA . GLU A 1 135 ? -27.168 -19.946 26.789 1.00 75.12 135 GLU A CA 1
ATOM 1006 C C . GLU A 1 135 ? -27.479 -19.690 25.315 1.00 75.12 135 GLU A C 1
ATOM 1008 O O . GLU A 1 135 ? -26.685 -19.966 24.413 1.00 75.12 135 GLU A O 1
ATOM 1013 N N . LEU A 1 136 ? -28.664 -19.144 25.066 1.00 83.19 136 LEU A N 1
ATOM 1014 C CA . LEU A 1 136 ? -29.135 -18.775 23.740 1.00 83.19 136 LEU A CA 1
ATOM 1015 C C . LEU A 1 136 ? -29.771 -17.391 23.839 1.00 83.19 136 LEU A C 1
ATOM 1017 O O . LEU A 1 136 ? -30.635 -17.173 24.689 1.00 83.19 136 LEU A O 1
ATOM 1021 N N . SER A 1 137 ? -29.359 -16.466 22.978 1.00 88.88 137 SER A N 1
ATOM 1022 C CA . SER A 1 137 ? -29.952 -15.139 22.846 1.00 88.88 137 SER A CA 1
ATOM 1023 C C . SER A 1 137 ? -30.429 -14.922 21.410 1.00 88.88 137 SER A C 1
ATOM 1025 O O . SER A 1 137 ? -29.823 -15.398 20.450 1.00 88.88 137 SER A O 1
ATOM 1027 N N . LEU A 1 138 ? -31.560 -14.233 21.264 1.00 93.88 138 LEU A N 1
ATOM 1028 C CA . LEU A 1 138 ? -32.206 -13.946 19.986 1.00 93.88 138 LEU A CA 1
ATOM 1029 C C . LEU A 1 138 ? -32.633 -12.480 19.962 1.00 93.88 138 LEU A C 1
ATOM 1031 O O . LEU A 1 138 ? -33.309 -12.019 20.882 1.00 93.88 138 LEU A O 1
ATOM 1035 N N . LYS A 1 139 ? -32.285 -11.774 18.884 1.00 92.94 139 LYS A N 1
ATOM 1036 C CA . LYS A 1 139 ? -32.729 -10.408 18.611 1.00 92.94 139 LYS A CA 1
ATOM 1037 C C . LYS A 1 139 ? -33.191 -10.261 17.160 1.00 92.94 139 LYS A C 1
ATOM 1039 O O . LYS A 1 139 ? -32.390 -10.408 16.243 1.00 92.94 139 LYS A O 1
ATOM 1044 N N . ILE A 1 140 ? -34.456 -9.918 16.934 1.00 93.44 140 ILE A N 1
ATOM 1045 C CA . ILE A 1 140 ? -34.961 -9.471 15.632 1.00 93.44 140 ILE A CA 1
ATOM 1046 C C . ILE A 1 140 ? -34.319 -8.115 15.325 1.00 93.44 140 ILE A C 1
ATOM 1048 O O . ILE A 1 140 ? -34.509 -7.144 16.057 1.00 93.44 140 ILE A O 1
ATOM 1052 N N . ALA A 1 141 ? -33.529 -8.071 14.256 1.00 89.44 141 ALA A N 1
ATOM 1053 C CA . ALA A 1 141 ? -32.871 -6.868 13.759 1.00 89.44 141 ALA A CA 1
ATOM 1054 C C . ALA A 1 141 ? -33.760 -6.105 12.763 1.00 89.44 141 ALA A C 1
ATOM 1056 O O . ALA A 1 141 ? -33.695 -4.881 12.695 1.00 89.44 141 ALA A O 1
ATOM 1057 N N . SER A 1 142 ? -34.615 -6.822 12.026 1.00 89.94 142 SER A N 1
ATOM 1058 C CA . SER A 1 142 ? -35.611 -6.256 11.112 1.00 89.94 142 SER A CA 1
ATOM 1059 C C . SER A 1 142 ? -36.837 -7.175 11.012 1.00 89.94 142 SER A C 1
ATOM 1061 O O . SER A 1 142 ? -36.663 -8.395 11.048 1.00 89.94 142 SER A O 1
ATOM 1063 N N . PRO A 1 143 ? -38.058 -6.638 10.846 1.00 92.12 143 PRO A N 1
ATOM 1064 C CA . PRO A 1 143 ? -38.393 -5.217 10.953 1.00 92.12 143 PRO A CA 1
ATOM 1065 C C . PRO A 1 143 ? -38.302 -4.720 12.406 1.00 92.12 143 PRO A C 1
ATOM 1067 O O . PRO A 1 143 ? -38.340 -5.508 13.350 1.00 92.12 143 PRO A O 1
ATOM 1070 N N . MET A 1 144 ? -38.176 -3.406 12.606 1.00 86.88 144 MET A N 1
ATOM 1071 C CA . MET A 1 144 ? -38.252 -2.821 13.949 1.00 86.88 144 MET A CA 1
ATOM 1072 C C . MET A 1 144 ? -39.689 -2.876 14.485 1.00 86.88 144 MET A C 1
ATOM 1074 O O . MET A 1 144 ? -40.658 -2.837 13.725 1.00 86.88 144 MET A O 1
ATOM 1078 N N . ASN A 1 145 ? -39.844 -2.931 15.809 1.00 91.75 145 ASN A N 1
ATOM 1079 C CA . ASN A 1 145 ? -41.166 -2.871 16.427 1.00 91.75 145 ASN A CA 1
ATOM 1080 C C . ASN A 1 145 ? -41.837 -1.516 16.148 1.00 91.75 145 ASN A C 1
ATOM 1082 O O . ASN A 1 145 ? -41.274 -0.469 16.450 1.00 91.75 145 ASN A O 1
ATOM 1086 N N . GLY A 1 146 ? -43.048 -1.558 15.603 1.00 87.44 146 GLY A N 1
ATOM 1087 C CA . GLY A 1 146 ? -43.813 -0.402 15.144 1.00 87.44 146 GLY A CA 1
ATOM 1088 C C . GLY A 1 146 ? -43.569 -0.018 13.684 1.00 87.44 146 GLY A C 1
ATOM 1089 O O . GLY A 1 146 ? -44.166 0.957 13.240 1.00 87.44 146 GLY A O 1
ATOM 1090 N N . ALA A 1 147 ? -42.731 -0.750 12.936 1.00 88.00 147 ALA A N 1
ATOM 1091 C CA . ALA A 1 147 ? -42.477 -0.444 11.529 1.00 88.00 147 ALA A CA 1
ATOM 1092 C C . ALA A 1 147 ? -43.766 -0.503 10.695 1.00 88.00 147 ALA A C 1
ATOM 1094 O O . ALA A 1 147 ? -44.644 -1.336 10.935 1.00 88.00 147 ALA A O 1
ATOM 1095 N N . GLU A 1 148 ? -43.865 0.382 9.708 1.00 91.00 148 GLU A N 1
ATOM 1096 C CA . GLU A 1 148 ? -45.023 0.490 8.830 1.00 91.00 148 GLU A CA 1
ATOM 1097 C C . GLU A 1 148 ? -44.637 0.138 7.392 1.00 91.00 148 GLU A C 1
ATOM 1099 O O . GLU A 1 148 ? -43.589 0.559 6.910 1.00 91.00 148 GLU A O 1
ATOM 1104 N N . PHE A 1 149 ? -45.490 -0.623 6.711 1.00 90.50 149 PHE A N 1
ATOM 1105 C CA . PHE A 1 149 ? -45.302 -1.047 5.321 1.00 90.50 149 PHE A CA 1
ATOM 1106 C C . PHE A 1 149 ? -46.600 -0.845 4.542 1.00 90.50 149 PHE A C 1
ATOM 1108 O O . PHE A 1 149 ? -47.675 -0.877 5.129 1.00 90.50 149 PHE A O 1
ATOM 1115 N N . GLU A 1 150 ? -46.546 -0.662 3.229 1.00 90.38 150 GLU A N 1
ATOM 1116 C CA . GLU A 1 150 ? -47.748 -0.674 2.384 1.00 90.38 150 GLU A CA 1
ATOM 1117 C C . GLU A 1 150 ? -48.087 -2.097 1.938 1.00 90.38 150 GLU A C 1
ATOM 1119 O O . GLU A 1 150 ? -47.197 -2.937 1.792 1.00 90.38 150 GLU A O 1
ATOM 1124 N N . GLU A 1 151 ? -49.369 -2.385 1.706 1.00 87.31 151 GLU A N 1
ATOM 1125 C CA . GLU A 1 151 ? -49.802 -3.678 1.168 1.00 87.31 151 GLU A CA 1
ATOM 1126 C C . GLU A 1 151 ? -49.134 -3.964 -0.194 1.00 87.31 151 GLU A C 1
ATOM 1128 O O . GLU A 1 151 ? -49.230 -3.183 -1.146 1.00 87.31 151 GLU A O 1
ATOM 1133 N N . GLY A 1 152 ? -48.443 -5.105 -0.283 1.00 83.06 152 GLY A N 1
ATOM 1134 C CA . GLY A 1 152 ? -47.672 -5.535 -1.451 1.00 83.06 152 GLY A CA 1
ATOM 1135 C C . GLY A 1 152 ? -46.176 -5.192 -1.420 1.00 83.06 152 GLY A C 1
ATOM 1136 O O . GLY A 1 152 ? -45.485 -5.488 -2.394 1.00 83.06 152 GLY A O 1
ATOM 1137 N N . GLN A 1 153 ? -45.656 -4.601 -0.340 1.00 88.12 153 GLN A N 1
ATOM 1138 C CA . GLN A 1 153 ? -44.216 -4.407 -0.126 1.00 88.12 153 GLN A CA 1
ATOM 1139 C C . GLN A 1 153 ? -43.547 -5.663 0.458 1.00 88.12 153 GLN A C 1
ATOM 1141 O O . GLN A 1 153 ? -44.141 -6.425 1.216 1.00 88.12 153 GLN A O 1
ATOM 1146 N N . ALA A 1 154 ? -42.284 -5.907 0.111 1.00 87.88 154 ALA A N 1
ATOM 1147 C CA . ALA A 1 154 ? -41.514 -6.987 0.723 1.00 87.88 154 ALA A CA 1
ATOM 1148 C C . ALA A 1 154 ? -40.992 -6.551 2.103 1.00 87.88 154 ALA A C 1
ATOM 1150 O O . ALA A 1 154 ? -40.290 -5.550 2.220 1.00 87.88 154 ALA A O 1
ATOM 1151 N N . VAL A 1 155 ? -41.317 -7.320 3.139 1.00 93.94 155 VAL A N 1
ATOM 1152 C CA . VAL A 1 155 ? -40.843 -7.166 4.516 1.00 93.94 155 VAL A CA 1
ATOM 1153 C C . VAL A 1 155 ? -39.704 -8.152 4.754 1.00 93.94 155 VAL A C 1
ATOM 1155 O O . VAL A 1 155 ? -39.920 -9.367 4.806 1.00 93.94 155 VAL A O 1
ATOM 1158 N N . THR A 1 156 ? -38.491 -7.634 4.924 1.00 94.19 156 THR A N 1
ATOM 1159 C CA . THR A 1 156 ? -37.311 -8.442 5.255 1.00 94.19 156 THR A CA 1
ATOM 1160 C C . THR A 1 156 ? -37.254 -8.695 6.758 1.00 94.19 156 THR A C 1
ATOM 1162 O O . THR A 1 156 ? -37.121 -7.765 7.557 1.00 94.19 156 THR A O 1
ATOM 1165 N N . MET A 1 157 ? -37.333 -9.963 7.150 1.00 96.25 157 MET A N 1
ATOM 1166 C CA . MET A 1 157 ? -37.184 -10.425 8.526 1.00 96.25 157 MET A CA 1
ATOM 1167 C C . MET A 1 157 ? -35.755 -10.923 8.733 1.00 96.25 157 MET A C 1
ATOM 1169 O O . MET A 1 157 ? -35.315 -11.831 8.033 1.00 96.25 157 MET A O 1
ATOM 1173 N N . LEU A 1 158 ? -35.041 -10.343 9.694 1.00 93.50 158 LEU A N 1
ATOM 1174 C CA . LEU A 1 158 ? -33.656 -10.680 10.024 1.00 93.50 158 LEU A CA 1
ATOM 1175 C C . LEU A 1 158 ? -33.528 -10.889 11.531 1.00 93.50 158 LEU A C 1
ATOM 1177 O O . LEU A 1 158 ? -33.989 -10.055 12.314 1.00 93.50 158 LEU A O 1
ATOM 1181 N N . ALA A 1 159 ? -32.877 -11.978 11.936 1.00 93.69 159 ALA A N 1
ATOM 1182 C CA . ALA A 1 159 ? -32.630 -12.302 13.334 1.00 93.69 159 ALA A CA 1
ATOM 1183 C C . ALA A 1 159 ? -31.138 -12.519 13.610 1.00 93.69 159 ALA A C 1
ATOM 1185 O O . ALA A 1 159 ? -30.487 -13.343 12.972 1.00 93.69 159 ALA A O 1
ATOM 1186 N N . ASN A 1 160 ? -30.629 -11.828 14.627 1.00 90.00 160 ASN A N 1
ATOM 1187 C CA . ASN A 1 160 ? -29.306 -12.045 15.191 1.00 90.00 160 ASN A CA 1
ATOM 1188 C C . ASN A 1 160 ? -29.431 -13.027 16.355 1.00 90.00 160 ASN A C 1
ATOM 1190 O O . ASN A 1 160 ? -30.254 -12.833 17.252 1.00 90.00 160 ASN A O 1
ATOM 1194 N N . VAL A 1 161 ? -28.616 -14.075 16.345 1.00 89.94 161 VAL A N 1
ATOM 1195 C CA . VAL A 1 161 ? -28.612 -15.111 17.379 1.00 89.94 161 VAL A CA 1
ATOM 1196 C C . VAL A 1 161 ? -27.208 -15.244 17.941 1.00 89.94 161 VAL A C 1
ATOM 1198 O O . VAL A 1 161 ? -26.253 -15.344 17.176 1.00 89.94 161 VAL A O 1
ATOM 1201 N N . THR A 1 162 ? -27.088 -15.309 19.264 1.00 82.62 162 THR A N 1
ATOM 1202 C CA . THR A 1 162 ? -25.850 -15.717 19.937 1.00 82.62 162 THR A CA 1
ATOM 1203 C C . THR A 1 162 ? -26.118 -17.003 20.703 1.00 82.62 162 THR A C 1
ATOM 1205 O O . THR A 1 162 ? -27.102 -17.103 21.431 1.00 82.62 162 THR A O 1
ATOM 1208 N N . ALA A 1 163 ? -25.255 -17.997 20.530 1.00 78.94 163 ALA A N 1
ATOM 1209 C CA . ALA A 1 163 ? -25.317 -19.257 21.252 1.00 78.94 163 ALA A CA 1
ATOM 1210 C C . ALA A 1 163 ? -23.996 -19.439 22.010 1.00 78.94 163 ALA A C 1
ATOM 1212 O O . ALA A 1 163 ? -22.932 -19.441 21.396 1.00 78.94 163 ALA A O 1
ATOM 1213 N N . THR A 1 164 ? -24.070 -19.556 23.334 1.00 66.31 164 THR A N 1
ATOM 1214 C CA . THR A 1 164 ? -22.913 -19.737 24.220 1.00 66.31 164 THR A CA 1
ATOM 1215 C C . THR A 1 164 ? -22.968 -21.147 24.787 1.00 66.31 164 THR A C 1
ATOM 1217 O O . THR A 1 164 ? -24.007 -21.581 25.280 1.00 66.31 164 THR A O 1
ATOM 1220 N N . ASN A 1 165 ? -21.865 -21.891 24.693 1.00 60.91 165 ASN A N 1
ATOM 1221 C CA . ASN A 1 165 ? -21.779 -23.297 25.112 1.00 60.91 165 ASN A CA 1
ATOM 1222 C C . ASN A 1 165 ? -22.836 -24.211 24.430 1.00 60.91 165 ASN A C 1
ATOM 1224 O O . ASN A 1 165 ? -23.204 -25.261 24.949 1.00 60.91 165 ASN A O 1
ATOM 1228 N N . THR A 1 166 ? -23.324 -23.806 23.248 1.00 71.19 166 THR A N 1
ATOM 1229 C CA . THR A 1 166 ? -24.230 -24.536 22.341 1.00 71.19 166 THR A CA 1
ATOM 1230 C C . THR A 1 166 ? -24.121 -23.952 20.926 1.00 71.19 166 THR A C 1
ATOM 1232 O O . THR A 1 166 ? -23.618 -22.848 20.755 1.00 71.19 166 THR A O 1
ATOM 1235 N N . THR A 1 167 ? -24.632 -24.643 19.905 1.00 71.88 167 THR A N 1
ATOM 1236 C CA . THR A 1 167 ? -24.749 -24.132 18.524 1.00 71.88 167 THR A CA 1
ATOM 1237 C C . THR A 1 167 ? -26.213 -23.969 18.108 1.00 71.88 167 THR A C 1
ATOM 1239 O O . THR A 1 167 ? -27.101 -24.612 18.674 1.00 71.88 167 THR A O 1
ATOM 1242 N N . VAL A 1 168 ? -26.484 -23.112 17.120 1.00 82.25 168 VAL A N 1
ATOM 1243 C CA . VAL A 1 168 ? -27.835 -22.875 16.580 1.00 82.25 168 VAL A CA 1
ATOM 1244 C C . VAL A 1 168 ? -28.227 -24.004 15.631 1.00 82.25 168 VAL A C 1
ATOM 1246 O O . VAL A 1 168 ? -27.482 -24.320 14.712 1.00 82.25 168 VAL A O 1
ATOM 1249 N N . LYS A 1 169 ? -29.407 -24.587 15.833 1.00 85.12 169 LYS A N 1
ATOM 1250 C CA . LYS A 1 169 ? -29.988 -25.635 14.985 1.00 85.12 169 LYS A CA 1
ATOM 1251 C C . LYS A 1 169 ? -30.863 -25.057 13.877 1.00 85.12 169 LYS A C 1
ATOM 1253 O O . LYS A 1 169 ? -30.765 -25.475 12.728 1.00 85.12 169 LYS A O 1
ATOM 1258 N N . ALA A 1 170 ? -31.730 -24.098 14.204 1.00 90.62 170 ALA A N 1
ATOM 1259 C CA . ALA A 1 170 ? -32.523 -23.367 13.214 1.00 90.62 170 ALA A CA 1
ATOM 1260 C C . ALA A 1 170 ? -33.140 -22.093 13.802 1.00 90.62 170 ALA A C 1
ATOM 1262 O O . ALA A 1 170 ? -33.464 -22.050 14.987 1.00 90.62 170 ALA A O 1
ATOM 1263 N N . VAL A 1 171 ? -33.421 -21.114 12.941 1.00 96.12 171 VAL A N 1
ATOM 1264 C CA . VAL A 1 171 ? -34.325 -19.989 13.213 1.00 96.12 171 VAL A CA 1
ATOM 1265 C C . VAL A 1 171 ? -35.564 -20.123 12.337 1.00 96.12 171 VAL A C 1
ATOM 1267 O O . VAL A 1 171 ? -35.472 -20.287 11.124 1.00 96.12 171 VAL A O 1
ATOM 1270 N N . THR A 1 172 ? -36.743 -20.061 12.942 1.00 96.88 172 THR A N 1
ATOM 1271 C CA . THR A 1 172 ? -38.030 -20.133 12.245 1.00 96.88 172 THR A CA 1
ATOM 1272 C C . THR A 1 172 ? -38.742 -18.791 12.345 1.00 96.88 172 THR A C 1
ATOM 1274 O O . THR A 1 172 ? -38.965 -18.296 13.449 1.00 96.88 172 THR A O 1
ATOM 1277 N N . PHE A 1 173 ? -39.104 -18.215 11.200 1.00 96.62 173 PHE A N 1
ATOM 1278 C CA . PHE A 1 173 ? -39.846 -16.961 11.099 1.00 96.62 173 PHE A CA 1
ATOM 1279 C C . PHE A 1 173 ? -41.335 -17.223 10.899 1.00 96.62 173 PHE A C 1
ATOM 1281 O O . PHE A 1 173 ? -41.727 -18.076 10.097 1.00 96.62 173 PHE A O 1
ATOM 1288 N N . PHE A 1 174 ? -42.159 -16.448 11.593 1.00 96.56 174 PHE A N 1
ATOM 1289 C CA . PHE A 1 174 ? -43.610 -16.490 11.533 1.00 96.56 174 PHE A CA 1
ATOM 1290 C C . PHE A 1 174 ? -44.180 -15.090 11.307 1.00 96.56 174 PHE A C 1
ATOM 1292 O O . PHE A 1 174 ? -43.673 -14.118 11.865 1.00 96.56 174 PHE A O 1
ATOM 1299 N N . VAL A 1 175 ? -45.287 -15.023 10.571 1.00 95.56 175 VAL A N 1
ATOM 1300 C CA . VAL A 1 175 ? -46.179 -13.858 10.498 1.00 95.56 175 VAL A CA 1
ATOM 1301 C C . VAL A 1 175 ? -47.544 -14.308 11.000 1.00 95.56 175 VAL A C 1
ATOM 1303 O O . VAL A 1 175 ? -48.089 -15.291 10.498 1.00 95.56 175 VAL A O 1
ATOM 1306 N N . ASP A 1 176 ? -48.071 -13.653 12.033 1.00 93.31 176 ASP A N 1
ATOM 1307 C CA . ASP A 1 176 ? -49.357 -13.992 12.667 1.00 93.31 176 ASP A CA 1
ATOM 1308 C C . ASP A 1 176 ? -49.480 -15.484 13.018 1.00 93.31 176 ASP A C 1
ATOM 1310 O O . ASP A 1 176 ? -50.492 -16.142 12.776 1.00 93.31 176 ASP A O 1
ATOM 1314 N N . ASN A 1 177 ? -48.399 -16.034 13.582 1.00 90.25 177 ASN A N 1
ATOM 1315 C CA . ASN A 1 177 ? -48.223 -17.453 13.921 1.00 90.25 177 ASN A CA 1
ATOM 1316 C C . ASN A 1 177 ? -48.221 -18.434 12.732 1.00 90.25 177 ASN A C 1
ATOM 1318 O O . ASN A 1 177 ? -48.131 -19.643 12.945 1.00 90.25 177 ASN A O 1
ATOM 1322 N N . THR A 1 178 ? -48.248 -17.948 11.492 1.00 91.38 178 THR A N 1
ATOM 1323 C CA . THR A 1 178 ? -48.045 -18.767 10.291 1.00 91.38 178 THR A CA 1
ATOM 1324 C C . THR A 1 178 ? -46.560 -18.794 9.953 1.00 91.38 178 THR A C 1
ATOM 1326 O O . THR A 1 178 ? -45.943 -17.743 9.802 1.00 91.38 178 THR A O 1
ATOM 1329 N N . GLN A 1 179 ? -45.966 -19.984 9.844 1.00 95.62 179 GLN A N 1
ATOM 1330 C CA . GLN A 1 179 ? -44.553 -20.126 9.491 1.00 95.62 179 GLN A CA 1
ATOM 1331 C C . GLN A 1 179 ? -44.310 -19.631 8.060 1.00 95.62 179 GLN A C 1
ATOM 1333 O O . GLN A 1 179 ? -44.914 -20.141 7.119 1.00 95.62 179 GLN A O 1
ATOM 1338 N N . VAL A 1 180 ? -43.393 -18.679 7.906 1.00 93.62 180 VAL A N 1
ATOM 1339 C CA . VAL A 1 180 ? -42.952 -18.160 6.604 1.00 93.62 180 VAL A CA 1
ATOM 1340 C C . VAL A 1 180 ? -41.727 -18.923 6.114 1.00 93.62 180 VAL A C 1
ATOM 1342 O O . VAL A 1 180 ? -41.680 -19.343 4.962 1.00 93.62 180 VAL A O 1
ATOM 1345 N N . ALA A 1 181 ? -40.741 -19.132 6.990 1.00 92.88 181 ALA A N 1
ATOM 1346 C CA . ALA A 1 181 ? -39.487 -19.792 6.640 1.00 92.88 181 ALA A CA 1
ATOM 1347 C C . ALA A 1 181 ? -38.829 -20.444 7.862 1.00 92.88 181 ALA A C 1
ATOM 1349 O O . ALA A 1 181 ? -39.013 -19.991 8.991 1.00 92.88 181 ALA A O 1
ATOM 1350 N N . ARG A 1 182 ? -38.028 -21.488 7.625 1.00 94.31 182 ARG A N 1
ATOM 1351 C CA . ARG A 1 182 ? -37.099 -22.070 8.604 1.00 94.31 182 ARG A CA 1
ATOM 1352 C C . ARG A 1 182 ? -35.704 -22.057 7.994 1.00 94.31 182 ARG A C 1
ATOM 1354 O O . ARG A 1 182 ? -35.512 -22.616 6.921 1.00 94.31 182 ARG A O 1
ATOM 1361 N N . VAL A 1 183 ? -34.764 -21.417 8.675 1.00 93.94 183 VAL A N 1
ATOM 1362 C CA . VAL A 1 183 ? -33.411 -21.140 8.195 1.00 93.94 183 VAL A CA 1
ATOM 1363 C C . VAL A 1 183 ? -32.413 -21.832 9.119 1.00 93.94 183 VAL A C 1
ATOM 1365 O O . VAL A 1 183 ? -32.458 -21.637 10.332 1.00 93.94 183 VAL A O 1
ATOM 1368 N N . THR A 1 184 ? -31.541 -22.672 8.564 1.00 88.38 184 THR A N 1
ATOM 1369 C CA . THR A 1 184 ? -30.591 -23.511 9.324 1.00 88.38 184 THR A CA 1
ATOM 1370 C C . THR A 1 184 ? -29.148 -23.005 9.270 1.00 88.38 184 THR A C 1
ATOM 1372 O O . THR A 1 184 ? -28.295 -23.569 9.942 1.00 88.38 184 THR A O 1
ATOM 1375 N N . GLN A 1 185 ? -28.862 -21.952 8.499 1.00 74.75 185 GLN A N 1
ATOM 1376 C CA . GLN A 1 185 ? -27.535 -21.337 8.376 1.00 74.75 185 GLN A CA 1
ATOM 1377 C C . GLN A 1 185 ? -27.646 -19.809 8.431 1.00 74.75 185 GLN A C 1
ATOM 1379 O O . GLN A 1 185 ? -28.639 -19.244 7.976 1.00 74.75 185 GLN A O 1
ATOM 1384 N N . ALA A 1 186 ? -26.642 -19.146 9.004 1.00 77.19 186 ALA A N 1
ATOM 1385 C CA . ALA A 1 186 ? -26.575 -17.689 9.017 1.00 77.19 186 ALA A CA 1
ATOM 1386 C C . ALA A 1 186 ? -26.186 -17.143 7.620 1.00 77.19 186 ALA A C 1
ATOM 1388 O O . ALA A 1 186 ? -25.435 -17.816 6.915 1.00 77.19 186 ALA A O 1
ATOM 1389 N N . PRO A 1 187 ? -26.653 -15.942 7.218 1.00 86.50 187 PRO A N 1
ATOM 1390 C CA . PRO A 1 187 ? -27.538 -15.042 7.962 1.00 86.50 187 PRO A CA 1
ATOM 1391 C C . PRO A 1 187 ? -28.977 -15.574 8.060 1.00 86.50 187 PRO A C 1
ATOM 1393 O O . PRO A 1 187 ? -29.580 -15.993 7.073 1.00 86.50 187 PRO A O 1
ATOM 1396 N N . PHE A 1 188 ? -29.555 -15.535 9.267 1.00 94.25 188 PHE A N 1
ATOM 1397 C CA . PHE A 1 188 ? -30.919 -16.008 9.505 1.00 94.25 188 PHE A CA 1
ATOM 1398 C C . PHE A 1 188 ? -31.925 -14.959 9.033 1.00 94.25 188 PHE A C 1
ATOM 1400 O O . PHE A 1 188 ? -32.325 -14.078 9.797 1.00 94.25 188 PHE A O 1
ATOM 1407 N N . GLN A 1 189 ? -32.323 -15.058 7.766 1.00 94.31 189 GLN A N 1
ATOM 1408 C CA . GLN A 1 189 ? -33.213 -14.092 7.130 1.00 94.31 189 GLN A CA 1
ATOM 1409 C C . GLN A 1 189 ? -34.312 -14.745 6.293 1.00 94.31 189 GLN A C 1
ATOM 1411 O O . GLN A 1 189 ? -34.138 -15.830 5.737 1.00 94.31 189 GLN A O 1
ATOM 1416 N N . ALA A 1 190 ? -35.442 -14.055 6.171 1.00 94.12 190 ALA A N 1
ATOM 1417 C CA . ALA A 1 190 ? -36.541 -14.443 5.299 1.00 94.12 190 ALA A CA 1
ATOM 1418 C C . ALA A 1 190 ? -37.342 -13.220 4.846 1.00 94.12 190 ALA A C 1
ATOM 1420 O O . ALA A 1 190 ? -37.476 -12.251 5.586 1.00 94.12 190 ALA A O 1
ATOM 1421 N N . ASN A 1 191 ? -37.931 -13.290 3.654 1.00 91.38 191 ASN A N 1
ATOM 1422 C CA . ASN A 1 191 ? -38.783 -12.228 3.124 1.00 91.38 191 ASN A CA 1
ATOM 1423 C C . ASN A 1 191 ? -40.253 -12.643 3.191 1.00 91.38 191 ASN A C 1
ATOM 1425 O O . ASN A 1 191 ? -40.604 -13.767 2.830 1.00 91.38 191 ASN A O 1
ATOM 1429 N N . TRP A 1 192 ? -41.113 -11.722 3.615 1.00 95.12 192 TRP A N 1
ATOM 1430 C CA . TRP A 1 192 ? -42.565 -11.863 3.575 1.00 95.12 192 TRP A CA 1
ATOM 1431 C C . TRP A 1 192 ? -43.166 -10.733 2.743 1.00 95.12 192 TRP A C 1
ATOM 1433 O O . TRP A 1 192 ? -42.842 -9.574 2.957 1.00 95.12 192 TRP A O 1
ATOM 1443 N N . LEU A 1 193 ? -44.038 -11.045 1.788 1.00 91.69 193 LEU A N 1
ATOM 1444 C CA . LEU A 1 193 ? -44.777 -10.020 1.052 1.00 91.69 193 LEU A CA 1
ATOM 1445 C C . LEU A 1 193 ? -45.957 -9.550 1.915 1.00 91.69 193 LEU A C 1
ATOM 1447 O O . LEU A 1 193 ? -46.814 -10.375 2.237 1.00 91.69 193 LEU A O 1
ATOM 1451 N N . SER A 1 194 ? -45.996 -8.267 2.292 1.00 87.50 194 SER A N 1
ATOM 1452 C CA . SER A 1 194 ? -47.012 -7.707 3.189 1.00 87.50 194 SER A CA 1
ATOM 1453 C C . SER A 1 194 ? -48.410 -7.863 2.593 1.00 87.50 194 SER A C 1
ATOM 1455 O O . SER A 1 194 ? -48.770 -7.221 1.606 1.00 87.50 194 SER A O 1
ATOM 1457 N N . ALA A 1 195 ? -49.203 -8.753 3.183 1.00 84.81 195 ALA A N 1
ATOM 1458 C CA . ALA A 1 195 ? -50.542 -9.081 2.715 1.00 84.81 195 ALA A CA 1
ATOM 1459 C C . ALA A 1 195 ? -51.547 -8.919 3.856 1.00 84.81 195 ALA A C 1
ATOM 1461 O O . ALA A 1 195 ? -51.355 -9.488 4.932 1.00 84.81 195 ALA A O 1
ATOM 1462 N N . GLY A 1 196 ? -52.637 -8.196 3.585 1.00 86.12 196 GLY A N 1
ATOM 1463 C CA . GLY A 1 196 ? -53.600 -7.786 4.599 1.00 86.12 196 GLY A CA 1
ATOM 1464 C C . GLY A 1 196 ? -53.218 -6.444 5.219 1.00 86.12 196 GLY A C 1
ATOM 1465 O O . GLY A 1 196 ? -52.075 -6.215 5.586 1.00 86.12 196 GLY A O 1
ATOM 1466 N N . VAL A 1 197 ? -54.186 -5.535 5.309 1.00 88.69 197 VAL A N 1
ATOM 1467 C CA . VAL A 1 197 ? -54.033 -4.239 5.979 1.00 88.69 197 VAL A CA 1
ATOM 1468 C C . VAL A 1 197 ? -54.328 -4.411 7.469 1.00 88.69 197 VAL A C 1
ATOM 1470 O O . VAL A 1 197 ? -55.335 -5.016 7.840 1.00 88.69 197 VAL A O 1
ATOM 1473 N N . GLY A 1 198 ? -53.486 -3.841 8.330 1.00 90.12 198 GLY A N 1
ATOM 1474 C CA . GLY A 1 198 ? -53.631 -3.890 9.783 1.00 90.12 198 GLY A CA 1
ATOM 1475 C C . GLY A 1 198 ? -52.324 -4.189 10.513 1.00 90.12 198 GLY A C 1
ATOM 1476 O O . GLY A 1 198 ? -51.240 -4.146 9.940 1.00 90.12 198 GLY A O 1
ATOM 1477 N N . ALA A 1 199 ? -52.418 -4.458 11.815 1.00 90.81 199 ALA A N 1
ATOM 1478 C CA . ALA A 1 199 ? -51.263 -4.856 12.611 1.00 90.81 199 ALA A CA 1
ATOM 1479 C C . ALA A 1 199 ? -50.935 -6.339 12.378 1.00 90.81 199 ALA A C 1
ATOM 1481 O O . ALA A 1 199 ? -51.817 -7.186 12.512 1.00 90.81 199 ALA A O 1
ATOM 1482 N N . HIS A 1 200 ? -49.669 -6.636 12.102 1.00 94.50 200 HIS A N 1
ATOM 1483 C CA . HIS A 1 200 ? -49.138 -7.989 11.949 1.00 94.50 200 HIS A CA 1
ATOM 1484 C C . HIS A 1 200 ? -48.045 -8.246 12.982 1.00 94.50 200 HIS A C 1
ATOM 1486 O O . HIS A 1 200 ? -47.265 -7.354 13.320 1.00 94.50 200 HIS A O 1
ATOM 1492 N N . THR A 1 201 ? -47.965 -9.477 13.484 1.00 96.12 201 THR A N 1
ATOM 1493 C CA . THR A 1 201 ? -46.908 -9.892 14.416 1.00 96.12 201 THR A CA 1
ATOM 1494 C C . THR A 1 201 ? -45.859 -10.713 13.685 1.00 96.12 201 THR A C 1
ATOM 1496 O O . THR A 1 201 ? -46.139 -11.830 13.247 1.00 96.12 201 THR A O 1
ATOM 1499 N N . ILE A 1 202 ? -44.636 -10.192 13.611 1.00 96.69 202 ILE A N 1
ATOM 1500 C CA . ILE A 1 202 ? -43.468 -10.930 13.136 1.00 96.69 202 ILE A CA 1
ATOM 1501 C C . ILE A 1 202 ? -42.809 -11.604 14.327 1.00 96.69 202 ILE A C 1
ATOM 1503 O O . ILE A 1 202 ? -42.438 -10.932 15.286 1.00 96.69 202 ILE A O 1
ATOM 1507 N N . LYS A 1 203 ? -42.634 -12.923 14.269 1.00 96.88 203 LYS A N 1
ATOM 1508 C CA . LYS A 1 203 ? -41.977 -13.698 15.322 1.00 96.88 203 LYS A CA 1
ATOM 1509 C C . LYS A 1 203 ? -40.820 -14.511 14.761 1.00 96.88 203 LYS A C 1
ATOM 1511 O O . LYS A 1 203 ? -40.989 -15.219 13.775 1.00 96.88 203 LYS A O 1
ATOM 1516 N N . ALA A 1 204 ? -39.673 -14.455 15.423 1.00 96.12 204 ALA A N 1
ATOM 1517 C CA . ALA A 1 204 ? -38.553 -15.355 15.198 1.00 96.12 204 ALA A CA 1
ATOM 1518 C C . ALA A 1 204 ? -38.446 -16.309 16.391 1.00 96.12 204 ALA A C 1
ATOM 1520 O O . ALA A 1 204 ? -38.587 -15.889 17.538 1.00 96.12 204 ALA A O 1
ATOM 1521 N N . MET A 1 205 ? -38.206 -17.589 16.122 1.00 96.31 205 MET A N 1
ATOM 1522 C CA . MET A 1 205 ? -37.958 -18.610 17.137 1.00 96.31 205 MET A CA 1
ATOM 1523 C C . MET A 1 205 ? -36.680 -19.355 16.785 1.00 96.31 205 MET A C 1
ATOM 1525 O O . MET A 1 205 ? -36.593 -19.946 15.709 1.00 96.31 205 MET A O 1
ATOM 1529 N N . VAL A 1 206 ? -35.705 -19.340 17.683 1.00 95.00 206 VAL A N 1
ATOM 1530 C CA . VAL A 1 206 ? -34.450 -20.069 17.536 1.00 95.00 206 VAL A CA 1
ATOM 1531 C C . VAL A 1 206 ? -34.462 -21.341 18.377 1.00 95.00 206 VAL A C 1
ATOM 1533 O O . VAL A 1 206 ? -34.955 -21.342 19.501 1.00 95.00 206 VAL A O 1
ATOM 1536 N N . GLU A 1 207 ? -33.906 -22.414 17.823 1.00 90.75 207 GLU A N 1
ATOM 1537 C CA . GLU A 1 207 ? -33.643 -23.697 18.477 1.00 90.75 207 GLU A CA 1
ATOM 1538 C C . GLU A 1 207 ? -32.129 -23.956 18.441 1.00 90.75 207 GLU A C 1
ATOM 1540 O O . GLU A 1 207 ? -31.505 -23.749 17.398 1.00 90.75 207 GLU A O 1
ATOM 1545 N N . SER A 1 208 ? -31.530 -24.398 19.548 1.00 84.50 208 SER A N 1
ATOM 1546 C CA . SER A 1 208 ? -30.131 -24.836 19.623 1.00 84.50 208 SER A CA 1
ATOM 1547 C C . SER A 1 208 ? -30.008 -26.365 19.572 1.00 84.50 208 SER A C 1
ATOM 1549 O O . SER A 1 208 ? -30.969 -27.086 19.846 1.00 84.50 208 SER A O 1
ATOM 1551 N N . HIS A 1 209 ? -28.816 -26.887 19.270 1.00 76.44 209 HIS A N 1
ATOM 1552 C CA . HIS A 1 209 ? -28.556 -28.335 19.312 1.00 76.44 209 HIS A CA 1
ATOM 1553 C C . HIS A 1 209 ? -28.589 -28.909 20.740 1.00 76.44 209 HIS A C 1
ATOM 1555 O O . HIS A 1 209 ? -28.916 -30.079 20.918 1.00 76.44 209 HIS A O 1
ATOM 1561 N N . SER A 1 210 ? -28.356 -28.086 21.773 1.00 69.44 210 SER A N 1
ATOM 1562 C CA . SER A 1 210 ? -28.572 -28.472 23.178 1.00 69.44 210 SER A CA 1
ATOM 1563 C C . SER A 1 210 ? -30.053 -28.508 23.592 1.00 69.44 210 SER A C 1
ATOM 1565 O O . SER A 1 210 ? -30.368 -28.858 24.729 1.00 69.44 210 SER A O 1
ATOM 1567 N N . GLY A 1 211 ? -30.971 -28.168 22.680 1.00 76.44 211 GLY A N 1
ATOM 1568 C CA . GLY A 1 211 ? -32.415 -28.166 22.913 1.00 76.44 211 GLY A CA 1
ATOM 1569 C C . GLY A 1 211 ? -32.953 -26.887 23.558 1.00 76.44 211 GLY A C 1
ATOM 1570 O O . GLY A 1 211 ? -34.119 -26.860 23.952 1.00 76.44 211 GLY A O 1
ATOM 1571 N N . LEU A 1 212 ? -32.142 -25.828 23.667 1.00 81.38 212 LEU A N 1
ATOM 1572 C CA . LEU A 1 212 ? -32.620 -24.520 24.111 1.00 81.38 212 LEU A CA 1
ATOM 1573 C C . LEU A 1 212 ? -33.445 -23.861 23.014 1.00 81.38 212 LEU A C 1
ATOM 1575 O O . LEU A 1 212 ? -33.122 -23.950 21.829 1.00 81.38 212 LEU A O 1
ATOM 1579 N N . THR A 1 213 ? -34.486 -23.144 23.421 1.00 89.94 213 THR A N 1
ATOM 1580 C CA . THR A 1 213 ? -35.306 -22.348 22.512 1.00 89.94 213 THR A CA 1
ATOM 1581 C C . THR A 1 213 ? -35.481 -20.938 23.043 1.00 89.94 213 THR A C 1
ATOM 1583 O O . THR A 1 213 ? -35.737 -20.759 24.233 1.00 89.94 213 THR A O 1
ATOM 1586 N N . GLN A 1 214 ? -35.404 -19.951 22.158 1.00 93.12 214 GLN A N 1
ATOM 1587 C CA . GLN A 1 214 ? -35.766 -18.562 22.441 1.00 93.12 214 GLN A CA 1
ATOM 1588 C C . GLN A 1 214 ? -36.696 -18.052 21.350 1.00 93.12 214 GLN A C 1
ATOM 1590 O O . GLN A 1 214 ? -36.572 -18.442 20.190 1.00 93.12 214 GLN A O 1
ATOM 1595 N N . GLU A 1 215 ? -37.617 -17.165 21.705 1.00 95.69 215 GLU A N 1
ATOM 1596 C CA . GLU A 1 215 ? -38.461 -16.479 20.733 1.00 95.69 215 GLU A CA 1
ATOM 1597 C C . GLU A 1 215 ? -38.514 -14.983 21.020 1.00 95.69 215 GLU A C 1
ATOM 1599 O O . GLU A 1 215 ? -38.440 -14.537 22.164 1.00 95.69 215 GLU A O 1
ATOM 1604 N N . GLN A 1 216 ? -38.653 -14.202 19.957 1.00 95.50 216 GLN A N 1
ATOM 1605 C CA . GLN A 1 216 ? -38.926 -12.779 20.044 1.00 95.50 216 GLN A CA 1
ATOM 1606 C C . GLN A 1 216 ? -39.955 -12.417 18.985 1.00 95.50 216 GLN A C 1
ATOM 1608 O O . GLN A 1 216 ? -39.957 -12.987 17.894 1.00 95.50 216 GLN A O 1
ATOM 1613 N N . ALA A 1 217 ? -40.824 -11.465 19.306 1.00 94.88 217 ALA A N 1
ATOM 1614 C CA . ALA A 1 217 ? -41.797 -10.934 18.373 1.00 94.88 217 ALA A CA 1
ATOM 1615 C C . ALA A 1 217 ? -41.751 -9.407 18.334 1.00 94.88 217 ALA A C 1
ATOM 1617 O O . ALA A 1 217 ? -41.475 -8.754 19.341 1.00 94.88 217 ALA A O 1
ATOM 1618 N N . VAL A 1 218 ? -42.055 -8.857 17.166 1.00 94.06 218 VAL A N 1
ATOM 1619 C CA . VAL A 1 218 ? -42.240 -7.429 16.916 1.00 94.06 218 VAL A CA 1
ATOM 1620 C C . VAL A 1 218 ? -43.570 -7.234 16.197 1.00 94.06 218 VAL A C 1
ATOM 1622 O O . VAL A 1 218 ? -43.980 -8.064 15.385 1.00 94.06 218 VAL A O 1
ATOM 1625 N N . SER A 1 219 ? -44.273 -6.154 16.517 1.00 93.88 219 SER A N 1
ATOM 1626 C CA . SER A 1 219 ? -45.490 -5.767 15.802 1.00 93.88 219 SER A CA 1
ATOM 1627 C C . SER A 1 219 ? -45.140 -4.781 14.698 1.00 93.88 219 SER A C 1
ATOM 1629 O O . SER A 1 219 ? -44.370 -3.857 14.932 1.00 93.88 219 SER A O 1
ATOM 1631 N N . ILE A 1 220 ? -45.721 -4.952 13.519 1.00 95.50 220 ILE A N 1
ATOM 1632 C CA . ILE A 1 220 ? -45.640 -4.009 12.398 1.00 95.50 220 ILE A CA 1
ATOM 1633 C C . ILE A 1 220 ? -47.053 -3.634 11.951 1.00 95.50 220 ILE A C 1
ATOM 1635 O O . ILE A 1 220 ? -48.002 -4.351 12.262 1.00 95.50 220 ILE A O 1
ATOM 1639 N N . THR A 1 221 ? -47.207 -2.533 11.218 1.00 94.06 221 THR A N 1
ATOM 1640 C CA . THR A 1 221 ? -48.500 -2.117 10.652 1.00 94.06 221 THR A CA 1
ATOM 1641 C C . THR A 1 221 ? -48.424 -2.087 9.133 1.00 94.06 221 THR A C 1
ATOM 1643 O O . THR A 1 221 ? -47.644 -1.331 8.565 1.00 94.06 221 THR A O 1
ATOM 1646 N N . VAL A 1 222 ? -49.253 -2.878 8.459 1.00 93.00 222 VAL A N 1
ATOM 1647 C CA . VAL A 1 222 ? -49.423 -2.804 7.008 1.00 93.00 222 VAL A CA 1
ATOM 1648 C C . VAL A 1 222 ? -50.568 -1.841 6.700 1.00 93.00 222 VAL A C 1
ATOM 1650 O O . VAL A 1 222 ? -51.686 -2.019 7.182 1.00 93.00 222 VAL A O 1
ATOM 1653 N N . LYS A 1 223 ? -50.292 -0.790 5.932 1.00 86.62 223 LYS A N 1
ATOM 1654 C CA . LYS A 1 223 ? -51.246 0.239 5.514 1.00 86.62 223 LYS A CA 1
ATOM 1655 C C . LYS A 1 223 ? -51.812 -0.079 4.133 1.00 86.62 223 LYS A C 1
ATOM 1657 O O . LYS A 1 223 ? -51.135 -0.655 3.282 1.00 86.62 223 LYS A O 1
ATOM 1662 N N . GLU A 1 224 ? -53.062 0.320 3.913 1.00 82.44 224 GLU A N 1
ATOM 1663 C CA . GLU A 1 224 ? -53.701 0.240 2.599 1.00 82.44 224 GLU A CA 1
ATOM 1664 C C . GLU A 1 224 ? -52.934 1.113 1.603 1.00 82.44 224 GLU A C 1
ATOM 1666 O O . GLU A 1 224 ? -52.662 2.287 1.880 1.00 82.44 224 GLU A O 1
ATOM 1671 N N . LYS A 1 225 ? -52.592 0.532 0.449 1.00 61.50 225 LYS A N 1
ATOM 1672 C CA . LYS A 1 225 ? -51.910 1.223 -0.646 1.00 61.50 225 LYS A CA 1
ATOM 1673 C C . LYS A 1 225 ? -52.753 2.419 -1.107 1.00 61.50 225 LYS A C 1
ATOM 1675 O O . LYS A 1 225 ? -53.839 2.235 -1.657 1.00 61.50 225 LYS A O 1
ATOM 1680 N N . GLN A 1 226 ? -52.269 3.638 -0.870 1.00 50.38 226 GLN A N 1
ATOM 1681 C CA . GLN A 1 226 ? -53.026 4.862 -1.143 1.00 50.38 226 GLN A CA 1
ATOM 1682 C C . GLN A 1 226 ? -53.129 5.130 -2.655 1.00 50.38 226 GLN A C 1
ATOM 1684 O O . GLN A 1 226 ? -52.127 5.153 -3.368 1.00 50.38 226 GLN A O 1
ATOM 1689 N N . VAL A 1 227 ? -54.352 5.360 -3.144 1.00 46.16 227 VAL A N 1
ATOM 1690 C CA . VAL A 1 227 ? -54.627 5.956 -4.461 1.00 46.16 227 VAL A CA 1
ATOM 1691 C C . VAL A 1 227 ? -55.090 7.388 -4.204 1.00 46.16 227 VAL A C 1
ATOM 1693 O O . VAL A 1 227 ? -56.138 7.592 -3.594 1.00 46.16 227 VAL A O 1
ATOM 1696 N N . GLU A 1 228 ? -54.293 8.373 -4.613 1.00 38.75 228 GLU A N 1
ATOM 1697 C CA . GLU A 1 228 ? -54.454 9.772 -4.194 1.00 38.75 228 GLU A CA 1
ATOM 1698 C C . GLU A 1 228 ? -55.616 10.499 -4.923 1.00 38.75 228 GLU A C 1
ATOM 1700 O O . GLU A 1 228 ? -55.658 10.504 -6.159 1.00 38.75 228 GLU A O 1
ATOM 1705 N N . PRO A 1 229 ? -56.569 11.128 -4.201 1.00 45.19 229 PRO A N 1
ATOM 1706 C CA . PRO A 1 229 ? -57.497 12.139 -4.729 1.00 45.19 229 PRO A CA 1
ATOM 1707 C C . PRO A 1 229 ? -56.827 13.534 -4.808 1.00 45.19 229 PRO A C 1
ATOM 1709 O O . PRO A 1 229 ? -55.780 13.733 -4.198 1.00 45.19 229 PRO A O 1
ATOM 1712 N N . PRO A 1 230 ? -57.405 14.526 -5.522 1.00 47.41 230 PRO A N 1
ATOM 1713 C CA . PRO A 1 230 ? -56.754 15.820 -5.748 1.00 47.41 230 PRO A CA 1
ATOM 1714 C C . PRO A 1 230 ? -56.531 16.593 -4.437 1.00 47.41 230 PRO A C 1
ATOM 1716 O O . PRO A 1 230 ? -57.469 16.806 -3.669 1.00 47.41 230 PRO A O 1
ATOM 1719 N N . LEU A 1 231 ? -55.281 17.011 -4.212 1.00 55.94 231 LEU A N 1
ATOM 1720 C CA . LEU A 1 231 ? -54.819 17.772 -3.048 1.00 55.94 231 LEU A CA 1
ATOM 1721 C C . LEU A 1 231 ? -55.227 19.251 -3.138 1.00 55.94 231 LEU A C 1
ATOM 1723 O O . LEU A 1 231 ? -54.921 19.926 -4.128 1.00 55.94 231 LEU A O 1
ATOM 1727 N N . ASP A 1 232 ? -55.862 19.752 -2.074 1.00 61.44 232 ASP A N 1
ATOM 1728 C CA . ASP A 1 232 ? -56.151 21.175 -1.875 1.00 61.44 232 ASP A CA 1
ATOM 1729 C C . ASP A 1 232 ? -54.854 22.016 -1.903 1.00 61.44 232 ASP A C 1
ATOM 1731 O O . ASP A 1 232 ? -53.811 21.564 -1.425 1.00 61.44 232 ASP A O 1
ATOM 1735 N N . PRO A 1 233 ? -54.885 23.246 -2.446 1.00 71.12 233 PRO A N 1
ATOM 1736 C CA . PRO A 1 233 ? -53.705 24.098 -2.559 1.00 71.12 233 PRO A CA 1
ATOM 1737 C C . PRO A 1 233 ? -53.205 24.591 -1.204 1.00 71.12 233 PRO A C 1
ATOM 1739 O O . PRO A 1 233 ? -53.941 25.229 -0.451 1.00 71.12 233 PRO A O 1
ATOM 1742 N N . VAL A 1 234 ? -51.922 24.351 -0.932 1.00 79.50 234 VAL A N 1
ATOM 1743 C CA . VAL A 1 234 ? -51.246 24.742 0.309 1.00 79.50 234 VAL A CA 1
ATOM 1744 C C . VAL A 1 234 ? -50.028 25.585 -0.034 1.00 79.50 234 VAL A C 1
ATOM 1746 O O . VAL A 1 234 ? -49.122 25.117 -0.714 1.00 79.50 234 VAL A O 1
ATOM 1749 N N . VAL A 1 235 ? -49.969 26.813 0.475 1.00 83.12 235 VAL A N 1
ATOM 1750 C CA . VAL A 1 235 ? -48.742 27.620 0.469 1.00 83.12 235 VAL A CA 1
ATOM 1751 C C . VAL A 1 235 ? -47.944 27.270 1.724 1.00 83.12 235 VAL A C 1
ATOM 1753 O O . VAL A 1 235 ? -48.449 27.395 2.838 1.00 83.12 235 VAL A O 1
ATOM 1756 N N . ARG A 1 236 ? -46.713 26.786 1.547 1.00 89.12 236 ARG A N 1
ATOM 1757 C CA . ARG A 1 236 ? -45.755 26.537 2.636 1.00 89.12 236 ARG A CA 1
ATOM 1758 C C . ARG A 1 236 ? -44.966 27.791 2.983 1.00 89.12 236 ARG A C 1
ATOM 1760 O O . ARG A 1 236 ? -44.690 28.032 4.154 1.00 89.12 236 ARG A O 1
ATOM 1767 N N . GLU A 1 237 ? -44.638 28.595 1.979 1.00 87.38 237 GLU A N 1
ATOM 1768 C CA . GLU A 1 237 ? -43.932 29.852 2.168 1.00 87.38 237 GLU A CA 1
ATOM 1769 C C . GLU A 1 237 ? -44.497 30.933 1.248 1.00 87.38 237 GLU A C 1
ATOM 1771 O O . GLU A 1 237 ? -44.686 30.715 0.053 1.00 87.38 237 GLU A O 1
ATOM 1776 N N . LEU A 1 238 ? -44.730 32.123 1.804 1.00 92.31 238 LEU A N 1
ATOM 1777 C CA . LEU A 1 238 ? -44.905 33.355 1.046 1.00 92.31 238 LEU A CA 1
ATOM 1778 C C . LEU A 1 238 ? -44.248 34.501 1.812 1.00 92.31 238 LEU A C 1
ATOM 1780 O O . LEU A 1 238 ? -44.759 34.949 2.845 1.00 92.31 238 LEU A O 1
ATOM 1784 N N . THR A 1 239 ? -43.121 34.981 1.298 1.00 91.19 239 THR A N 1
ATOM 1785 C CA . THR A 1 239 ? -42.308 36.027 1.926 1.00 91.19 239 THR A CA 1
ATOM 1786 C C . THR A 1 239 ? -41.891 37.074 0.893 1.00 91.19 239 THR A C 1
ATOM 1788 O O . THR A 1 239 ? -41.627 36.766 -0.268 1.00 91.19 239 THR A O 1
ATOM 1791 N N . PHE A 1 240 ? -41.866 38.350 1.290 1.00 92.19 240 PHE A N 1
ATOM 1792 C CA . PHE A 1 240 ? -41.214 39.382 0.481 1.00 92.19 240 PHE A CA 1
ATOM 1793 C C . PHE A 1 240 ? -39.704 39.252 0.650 1.00 92.19 240 PHE A C 1
ATOM 1795 O O . PHE A 1 240 ? -39.218 39.180 1.774 1.00 92.19 240 PHE A O 1
ATOM 1802 N N . VAL A 1 241 ? -38.985 39.255 -0.466 1.00 92.38 241 VAL A N 1
ATOM 1803 C CA . VAL A 1 241 ? -37.520 39.322 -0.496 1.00 92.38 241 VAL A CA 1
ATOM 1804 C C . VAL A 1 241 ? -37.077 40.782 -0.616 1.00 92.38 241 VAL A C 1
ATOM 1806 O O . VAL A 1 241 ? -36.180 41.207 0.102 1.00 92.38 241 VAL A O 1
ATOM 1809 N N . ALA A 1 242 ? -37.735 41.568 -1.479 1.00 89.19 242 ALA A N 1
ATOM 1810 C CA . ALA A 1 242 ? -37.487 43.002 -1.639 1.00 89.19 242 ALA A CA 1
ATOM 1811 C C . ALA A 1 242 ? -38.710 43.724 -2.255 1.00 89.19 242 ALA A C 1
ATOM 1813 O O . ALA A 1 242 ? -39.465 43.105 -3.002 1.00 89.19 242 ALA A O 1
ATOM 1814 N N . PRO A 1 243 ? -38.926 45.025 -2.006 1.00 89.44 243 PRO A N 1
ATOM 1815 C CA . PRO A 1 243 ? -38.362 45.759 -0.877 1.00 89.44 243 PRO A CA 1
ATOM 1816 C C . PRO A 1 243 ? -38.837 45.154 0.459 1.00 89.44 243 PRO A C 1
ATOM 1818 O O . PRO A 1 243 ? -39.671 44.250 0.468 1.00 89.44 243 PRO A O 1
ATOM 1821 N N . THR A 1 244 ? -38.287 45.589 1.588 1.00 88.38 244 THR A N 1
ATOM 1822 C CA . THR A 1 244 ? -38.680 45.099 2.923 1.00 88.38 244 THR A CA 1
ATOM 1823 C C . THR A 1 244 ? -39.670 46.051 3.607 1.00 88.38 244 THR A C 1
ATOM 1825 O O . THR A 1 244 ? -39.868 47.192 3.185 1.00 88.38 244 THR A O 1
ATOM 1828 N N . GLN A 1 245 ? -40.354 45.580 4.658 1.00 90.00 245 GLN A N 1
ATOM 1829 C CA . GLN A 1 245 ? -41.302 46.398 5.425 1.00 90.00 245 GLN A CA 1
ATOM 1830 C C . GLN A 1 245 ? -40.619 47.655 5.986 1.00 90.00 245 GLN A C 1
ATOM 1832 O O . GLN A 1 245 ? -39.670 47.567 6.754 1.00 90.00 245 GLN A O 1
ATOM 1837 N N . GLY A 1 246 ? -41.171 48.819 5.660 1.00 84.38 246 GLY A N 1
ATOM 1838 C CA . GLY A 1 246 ? -40.708 50.137 6.083 1.00 84.38 246 GLY A CA 1
ATOM 1839 C C . GLY A 1 246 ? -39.600 50.732 5.215 1.00 84.38 246 GLY A C 1
ATOM 1840 O O . GLY A 1 246 ? -39.206 51.861 5.487 1.00 84.38 246 GLY A O 1
ATOM 1841 N N . GLN A 1 247 ? -39.116 50.020 4.188 1.00 89.44 247 GLN A N 1
ATOM 1842 C CA . GLN A 1 247 ? -38.012 50.492 3.352 1.00 89.44 247 GLN A CA 1
ATOM 1843 C C . GLN A 1 247 ? -38.336 51.844 2.703 1.00 89.44 247 GLN A C 1
ATOM 1845 O O . GLN A 1 247 ? -39.439 52.047 2.185 1.00 89.44 247 GLN A O 1
ATOM 1850 N N . THR A 1 248 ? -37.362 52.756 2.712 1.00 83.44 248 THR A N 1
ATOM 1851 C CA . THR A 1 248 ? -37.455 54.021 1.983 1.0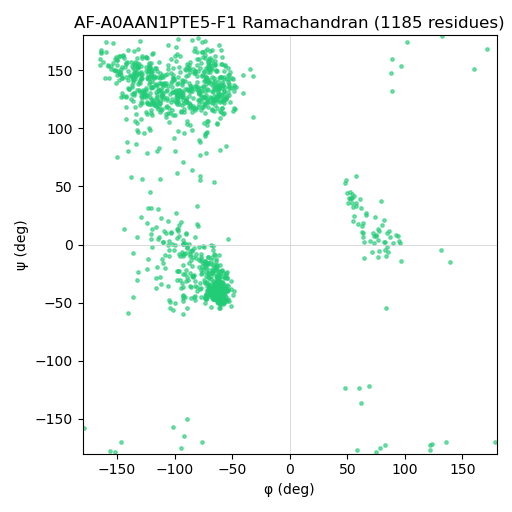0 83.44 248 THR A CA 1
ATOM 1852 C C . THR A 1 248 ? -37.018 53.820 0.528 1.00 83.44 248 THR A C 1
ATOM 1854 O O . THR A 1 248 ? -36.009 53.168 0.277 1.00 83.44 248 THR A O 1
ATOM 1857 N N . LEU A 1 249 ? -37.780 54.344 -0.429 1.00 86.25 249 LEU A N 1
ATOM 1858 C CA . LEU A 1 249 ? -37.500 54.307 -1.868 1.00 86.25 249 LEU A CA 1
ATOM 1859 C C . LEU A 1 249 ? -37.402 55.738 -2.410 1.00 86.25 249 LEU A C 1
ATOM 1861 O O . LEU A 1 249 ? -38.015 56.642 -1.848 1.00 86.25 249 LEU A O 1
ATOM 1865 N N . THR A 1 250 ? -36.703 55.955 -3.519 1.00 81.62 250 THR A N 1
ATOM 1866 C CA . THR A 1 250 ? -36.651 57.277 -4.165 1.00 81.62 250 THR A CA 1
ATOM 1867 C C . THR A 1 250 ? -37.719 57.387 -5.253 1.00 81.62 250 THR A C 1
ATOM 1869 O O . THR A 1 250 ? -37.968 56.436 -6.002 1.00 81.62 250 THR A O 1
ATOM 1872 N N . VAL A 1 251 ? -38.381 58.545 -5.342 1.00 82.44 251 VAL A N 1
ATOM 1873 C CA . VAL A 1 251 ? -39.353 58.821 -6.411 1.00 82.44 251 VAL A CA 1
ATOM 1874 C C . VAL A 1 251 ? -38.687 58.764 -7.796 1.00 82.44 251 VAL A C 1
ATOM 1876 O O . VAL A 1 251 ? -37.528 59.124 -7.960 1.00 82.44 251 VAL A O 1
ATOM 1879 N N . ASP A 1 252 ? -39.414 58.263 -8.796 1.00 80.00 252 ASP A N 1
ATOM 1880 C CA . ASP A 1 252 ? -38.992 58.062 -10.190 1.00 80.00 252 ASP A CA 1
ATOM 1881 C C . ASP A 1 252 ? -37.861 57.036 -10.425 1.00 80.00 252 ASP A C 1
ATOM 1883 O O . ASP A 1 252 ? -37.507 56.755 -11.576 1.00 80.00 252 ASP A O 1
ATOM 1887 N N . GLN A 1 253 ? -37.365 56.366 -9.378 1.00 82.50 253 GLN A N 1
ATOM 1888 C CA . GLN A 1 253 ? -36.388 55.281 -9.502 1.00 82.50 253 GLN A CA 1
ATOM 1889 C C . GLN A 1 253 ? -37.063 53.902 -9.573 1.00 82.50 253 GLN A C 1
ATOM 1891 O O . GLN A 1 253 ? -37.873 53.526 -8.728 1.00 82.50 253 GLN A O 1
ATOM 1896 N N . ALA A 1 254 ? -36.728 53.100 -10.588 1.00 86.50 254 ALA A N 1
ATOM 1897 C CA . ALA A 1 254 ? -37.292 51.758 -10.737 1.00 86.50 254 ALA A CA 1
ATOM 1898 C C . ALA A 1 254 ? -36.870 50.828 -9.584 1.00 86.50 254 ALA A C 1
ATOM 1900 O O . ALA A 1 254 ? -35.691 50.541 -9.402 1.00 86.50 254 ALA A O 1
ATOM 1901 N N . THR A 1 255 ? -37.849 50.309 -8.845 1.00 88.25 255 THR A N 1
ATOM 1902 C CA . THR A 1 255 ? -37.684 49.353 -7.742 1.00 88.25 255 THR A CA 1
ATOM 1903 C C . THR A 1 255 ? -38.159 47.966 -8.173 1.00 88.25 255 THR A C 1
ATOM 1905 O O . THR A 1 255 ? -39.194 47.825 -8.818 1.00 88.25 255 THR A O 1
ATOM 1908 N N . THR A 1 256 ? -37.443 46.902 -7.809 1.00 92.50 256 THR A N 1
ATOM 1909 C CA . THR A 1 256 ? -37.893 45.530 -8.100 1.00 92.50 256 THR A CA 1
ATOM 1910 C C . THR A 1 256 ? -38.576 44.919 -6.883 1.00 92.50 256 THR A C 1
ATOM 1912 O O . THR A 1 256 ? -37.961 44.768 -5.834 1.00 92.50 256 THR A O 1
ATOM 1915 N N . ILE A 1 257 ? -39.838 44.521 -7.042 1.00 93.44 257 ILE A N 1
ATOM 1916 C CA . ILE A 1 257 ? -40.585 43.737 -6.060 1.00 93.44 257 ILE A CA 1
ATOM 1917 C C . ILE A 1 257 ? -40.235 42.267 -6.268 1.00 93.44 257 ILE A C 1
ATOM 1919 O O . ILE A 1 257 ? -40.520 41.719 -7.330 1.00 93.44 257 ILE A O 1
ATOM 1923 N N . GLN A 1 258 ? -39.631 41.626 -5.277 1.00 93.56 258 GLN A N 1
ATOM 1924 C CA . GLN A 1 258 ? -39.303 40.209 -5.251 1.00 93.56 258 GLN A CA 1
ATOM 1925 C C . GLN A 1 258 ? -40.011 39.516 -4.089 1.00 93.56 258 GLN A C 1
ATOM 1927 O O . GLN A 1 258 ? -40.012 40.016 -2.965 1.00 93.56 258 GLN A O 1
ATOM 1932 N N . ALA A 1 259 ? -40.581 38.346 -4.350 1.00 92.56 259 ALA A N 1
ATOM 1933 C CA . ALA A 1 259 ? -41.183 37.498 -3.331 1.00 92.56 259 ALA A CA 1
ATOM 1934 C C . ALA A 1 259 ? -40.790 36.037 -3.550 1.00 92.56 259 ALA A C 1
ATOM 1936 O O . ALA A 1 259 ? -40.708 35.576 -4.694 1.00 92.56 259 ALA A O 1
ATOM 1937 N N . ARG A 1 260 ? -40.558 35.325 -2.447 1.00 92.44 260 ARG A N 1
ATOM 1938 C CA . ARG A 1 260 ? -40.381 33.879 -2.424 1.00 92.44 260 ARG A CA 1
ATOM 1939 C C . ARG A 1 260 ? -41.730 33.236 -2.136 1.00 92.44 260 ARG A C 1
ATOM 1941 O O . ARG A 1 260 ? -42.445 33.668 -1.232 1.00 92.44 260 ARG A O 1
ATOM 1948 N N . VAL A 1 261 ? -42.098 32.254 -2.949 1.00 92.06 261 VAL A N 1
ATOM 1949 C CA . VAL A 1 261 ? -43.322 31.476 -2.786 1.00 92.06 261 VAL A CA 1
ATOM 1950 C C . VAL A 1 261 ? -43.037 29.999 -3.015 1.00 92.06 261 VAL A C 1
ATOM 1952 O O . VAL A 1 261 ? -42.468 29.622 -4.040 1.00 92.06 261 VAL A O 1
ATOM 1955 N N . GLU A 1 262 ? -43.481 29.171 -2.075 1.00 88.31 262 GLU A N 1
ATOM 1956 C CA . GLU A 1 262 ? -43.410 27.714 -2.140 1.00 88.31 262 GLU A CA 1
ATOM 1957 C C . GLU A 1 262 ? -44.733 27.110 -1.674 1.00 88.31 262 GLU A C 1
ATOM 1959 O O . GLU A 1 262 ? -45.342 27.576 -0.712 1.00 88.31 262 GLU A O 1
ATOM 1964 N N . GLY A 1 263 ? -45.198 26.062 -2.347 1.00 84.56 263 GLY A N 1
ATOM 1965 C CA . GLY A 1 263 ? -46.462 25.414 -2.020 1.00 84.56 263 GLY A CA 1
ATOM 1966 C C . GLY A 1 263 ? -46.884 24.380 -3.054 1.00 84.56 263 GLY A C 1
ATOM 1967 O O . GLY A 1 263 ? -46.332 24.332 -4.152 1.00 84.56 263 GLY A O 1
ATOM 1968 N N . ASP A 1 264 ? -47.883 23.580 -2.700 1.00 83.25 264 ASP A N 1
ATOM 1969 C CA . ASP A 1 264 ? -48.477 22.554 -3.556 1.00 83.25 264 ASP A CA 1
ATOM 1970 C C . ASP A 1 264 ? -49.809 23.050 -4.139 1.00 83.25 264 ASP A C 1
ATOM 1972 O O . ASP A 1 264 ? -50.537 23.819 -3.510 1.00 83.25 264 ASP A O 1
ATOM 1976 N N . SER A 1 265 ? -50.122 22.636 -5.371 1.00 82.62 265 SER A N 1
ATOM 1977 C CA . SER A 1 265 ? -51.335 23.009 -6.128 1.00 82.62 265 SER A CA 1
ATOM 1978 C C . SER A 1 265 ? -51.593 24.529 -6.295 1.00 82.62 265 SER A C 1
ATOM 1980 O O . SER A 1 265 ? -52.702 24.949 -6.644 1.00 82.62 265 SER A O 1
ATOM 1982 N N . ILE A 1 266 ? -50.564 25.370 -6.130 1.00 87.81 266 ILE A N 1
ATOM 1983 C CA . ILE A 1 266 ? -50.577 26.811 -6.449 1.00 87.81 266 ILE A CA 1
ATOM 1984 C C . ILE A 1 266 ? -50.123 27.081 -7.894 1.00 87.81 266 ILE A C 1
ATOM 1986 O O . ILE A 1 266 ? -49.339 26.312 -8.443 1.00 87.81 266 ILE A O 1
ATOM 1990 N N . SER A 1 267 ? -50.606 28.151 -8.537 1.00 89.44 267 SER A N 1
ATOM 1991 C CA . SER A 1 267 ? -50.360 28.386 -9.974 1.00 89.44 267 SER A CA 1
ATOM 1992 C C . SER A 1 267 ? -49.901 29.792 -10.349 1.00 89.44 267 SER A C 1
ATOM 1994 O O . SER A 1 267 ? -49.188 29.941 -11.340 1.00 89.44 267 SER A O 1
ATOM 1996 N N . THR A 1 268 ? -50.301 30.834 -9.616 1.00 91.25 268 THR A N 1
ATOM 1997 C CA . THR A 1 268 ? -50.085 32.224 -10.059 1.00 91.25 268 THR A CA 1
ATOM 1998 C C . THR A 1 268 ? -49.695 33.121 -8.894 1.00 91.25 268 THR A C 1
ATOM 2000 O O . THR A 1 268 ? -50.347 33.098 -7.858 1.00 91.25 268 THR A O 1
ATOM 2003 N N . LEU A 1 269 ? -48.682 33.968 -9.082 1.00 95.06 269 LEU A N 1
ATOM 2004 C CA . LEU A 1 269 ? -48.310 35.034 -8.153 1.00 95.06 269 LEU A CA 1
ATOM 2005 C C . LEU A 1 269 ? -48.584 36.403 -8.785 1.00 95.06 269 LEU A C 1
ATOM 2007 O O . LEU A 1 269 ? -48.040 36.732 -9.840 1.00 95.06 269 LEU A O 1
ATOM 2011 N N . GLU A 1 270 ? -49.408 37.221 -8.145 1.00 96.31 270 GLU A N 1
ATOM 2012 C CA . GLU A 1 270 ? -49.710 38.588 -8.568 1.00 96.31 270 GLU A CA 1
ATOM 2013 C C . GLU A 1 270 ? -48.939 39.623 -7.747 1.00 96.31 270 GLU A C 1
ATOM 2015 O O . GLU A 1 270 ? -48.810 39.473 -6.537 1.00 96.31 270 GLU A O 1
ATOM 2020 N N . PHE A 1 271 ? -48.504 40.709 -8.390 1.00 95.56 271 PHE A N 1
ATOM 2021 C CA . PHE A 1 271 ? -47.795 41.834 -7.775 1.00 95.56 271 PHE A CA 1
ATOM 2022 C C . PHE A 1 271 ? -48.648 43.100 -7.844 1.00 95.56 271 PHE A C 1
ATOM 2024 O O . PHE A 1 271 ? -49.198 43.434 -8.898 1.00 95.56 271 PHE A O 1
ATOM 2031 N N . TRP A 1 272 ? -48.730 43.823 -6.734 1.00 94.62 272 TRP A N 1
ATOM 2032 C CA . TRP A 1 272 ? -49.580 44.996 -6.553 1.00 94.62 272 TRP A CA 1
ATOM 2033 C C . TRP A 1 272 ? -48.815 46.117 -5.841 1.00 94.62 272 TRP A C 1
ATOM 2035 O O . TRP A 1 272 ? -48.023 45.847 -4.937 1.00 94.62 272 TRP A O 1
ATOM 2045 N N . ALA A 1 273 ? -49.095 47.366 -6.219 1.00 91.38 273 ALA A N 1
ATOM 2046 C CA . ALA A 1 273 ? -48.693 48.562 -5.481 1.00 91.38 273 ALA A CA 1
ATOM 2047 C C . ALA A 1 273 ? -49.930 49.408 -5.174 1.00 91.38 273 ALA A C 1
ATOM 2049 O O . ALA A 1 273 ? -50.725 49.734 -6.061 1.00 91.38 273 ALA A O 1
ATOM 2050 N N . ASN A 1 274 ? -50.093 49.743 -3.901 1.00 88.06 274 ASN A N 1
ATOM 2051 C CA . ASN A 1 274 ? -51.326 50.216 -3.292 1.00 88.06 274 ASN A CA 1
ATOM 2052 C C . ASN A 1 274 ? -52.493 49.297 -3.706 1.00 88.06 274 ASN A C 1
ATOM 2054 O O . ASN A 1 274 ? -52.415 48.076 -3.554 1.00 88.06 274 ASN A O 1
ATOM 2058 N N . ASP A 1 275 ? -53.539 49.860 -4.306 1.00 85.69 275 ASP A N 1
ATOM 2059 C CA . ASP A 1 275 ? -54.693 49.105 -4.805 1.00 85.69 275 ASP A CA 1
ATOM 2060 C C . ASP A 1 275 ? -54.617 48.786 -6.311 1.00 85.69 275 ASP A C 1
ATOM 2062 O O . ASP A 1 275 ? -55.599 48.342 -6.909 1.00 85.69 275 ASP A O 1
ATOM 2066 N N . ARG A 1 276 ? -53.458 48.989 -6.958 1.00 88.88 276 ARG A N 1
ATOM 2067 C CA . ARG A 1 276 ? -53.271 48.745 -8.396 1.00 88.88 276 ARG A CA 1
ATOM 2068 C C . ARG A 1 276 ? -52.441 47.488 -8.656 1.00 88.88 276 ARG A C 1
ATOM 2070 O O . ARG A 1 276 ? -51.289 47.392 -8.234 1.00 88.88 276 ARG A O 1
ATOM 2077 N N . LYS A 1 277 ? -52.993 46.554 -9.441 1.00 92.12 277 LYS A N 1
ATOM 2078 C CA . LYS A 1 277 ? -52.253 45.386 -9.942 1.00 92.12 277 LYS A CA 1
ATOM 2079 C C . LYS A 1 277 ? -51.185 45.849 -10.922 1.00 92.12 277 LYS A C 1
ATOM 2081 O O . LYS A 1 277 ? -51.491 46.526 -11.906 1.00 92.12 277 LYS A O 1
ATOM 2086 N N . LEU A 1 278 ? -49.946 45.474 -10.645 1.00 92.50 278 LEU A N 1
ATOM 2087 C CA . LEU A 1 278 ? -48.797 45.760 -11.490 1.00 92.50 278 LEU A CA 1
ATOM 2088 C C . LEU A 1 278 ? -48.650 44.688 -12.569 1.00 92.50 278 LEU A C 1
ATOM 2090 O O . LEU A 1 278 ? -48.505 45.021 -13.741 1.00 92.50 278 LEU A O 1
ATOM 2094 N N . GLY A 1 279 ? -48.751 43.414 -12.180 1.00 89.88 279 GLY A N 1
ATOM 2095 C CA . GLY A 1 279 ? -48.654 42.268 -13.082 1.00 89.88 279 GLY A CA 1
ATOM 2096 C C . GLY A 1 279 ? -48.760 40.928 -12.352 1.00 89.88 279 GLY A C 1
ATOM 2097 O O . GLY A 1 279 ? -49.110 40.883 -11.175 1.00 89.88 279 GLY A O 1
ATOM 2098 N N . GLN A 1 280 ? -48.486 39.826 -13.053 1.00 92.81 280 GLN A N 1
ATOM 2099 C CA . GLN A 1 280 ? -48.487 38.471 -12.484 1.00 92.81 280 GLN A CA 1
ATOM 2100 C C . GLN A 1 280 ? -47.399 37.580 -13.105 1.00 92.81 280 GLN A C 1
ATOM 2102 O O . GLN A 1 280 ? -46.863 37.890 -14.177 1.00 92.81 280 GLN A O 1
ATOM 2107 N N . ARG A 1 281 ? -47.079 36.471 -12.433 1.00 93.12 281 ARG A N 1
ATOM 2108 C CA . ARG A 1 281 ? -46.155 35.410 -12.859 1.00 93.12 281 ARG A CA 1
ATOM 2109 C C . ARG A 1 281 ? -46.794 34.043 -12.625 1.00 93.12 281 ARG A C 1
ATOM 2111 O O . ARG A 1 281 ? -47.548 33.882 -11.673 1.00 93.12 281 ARG A O 1
ATOM 2118 N N . SER A 1 282 ? -46.507 33.084 -13.503 1.00 90.00 282 SER A N 1
ATOM 2119 C CA . SER A 1 282 ? -46.918 31.687 -13.294 1.00 90.00 282 SER A CA 1
ATOM 2120 C C . SER A 1 282 ? -45.910 31.011 -12.368 1.00 90.00 282 SER A C 1
ATOM 2122 O O . SER A 1 282 ? -44.713 31.224 -12.550 1.00 90.00 282 SER A O 1
ATOM 2124 N N . ILE A 1 283 ? -46.387 30.238 -11.395 1.00 87.06 283 ILE A N 1
ATOM 2125 C CA . ILE A 1 283 ? -45.555 29.511 -10.433 1.00 87.06 283 ILE A CA 1
ATOM 2126 C C . ILE A 1 283 ? -45.205 28.136 -11.018 1.00 87.06 283 ILE A C 1
ATOM 2128 O O . ILE A 1 283 ? -46.078 27.439 -11.531 1.00 87.06 283 ILE A O 1
ATOM 2132 N N . THR A 1 284 ? -43.929 27.751 -10.955 1.00 81.44 284 THR A N 1
ATOM 2133 C CA . THR A 1 284 ? -43.419 26.443 -11.411 1.00 81.44 284 THR A CA 1
ATOM 2134 C C . THR A 1 284 ? -42.663 25.732 -10.283 1.00 81.44 284 THR A C 1
ATOM 2136 O O . THR A 1 284 ? -42.023 26.431 -9.499 1.00 81.44 284 THR A O 1
ATOM 2139 N N . PRO A 1 285 ? -42.646 24.384 -10.216 1.00 74.44 285 PRO A N 1
ATOM 2140 C CA . PRO A 1 285 ? -42.068 23.647 -9.081 1.00 74.44 285 PRO A CA 1
ATOM 2141 C C . PRO A 1 285 ? -40.580 23.910 -8.806 1.00 74.44 285 PRO A C 1
ATOM 2143 O O . PRO A 1 285 ? -40.131 23.771 -7.677 1.00 74.44 285 PRO A O 1
ATOM 2146 N N . THR A 1 286 ? -39.802 24.280 -9.825 1.00 73.25 286 THR A N 1
ATOM 2147 C CA . THR A 1 286 ? -38.349 24.498 -9.716 1.00 73.25 286 THR A CA 1
ATOM 2148 C C . THR A 1 286 ? -37.967 25.952 -9.435 1.00 73.25 286 THR A C 1
ATOM 2150 O O . THR A 1 286 ? -36.789 26.244 -9.250 1.00 73.25 286 THR A O 1
ATOM 2153 N N . GLN A 1 287 ? -38.929 26.881 -9.448 1.00 83.88 287 GLN A N 1
ATOM 2154 C CA . GLN A 1 287 ? -38.684 28.302 -9.215 1.00 83.88 287 GLN A CA 1
ATOM 2155 C C . GLN A 1 287 ? -39.409 28.742 -7.949 1.00 83.88 287 GLN A C 1
ATOM 2157 O O . GLN A 1 287 ? -40.634 28.696 -7.875 1.00 83.88 287 GLN A O 1
ATOM 2162 N N . THR A 1 288 ? -38.653 29.224 -6.970 1.00 85.06 288 THR A N 1
ATOM 2163 C CA . THR A 1 288 ? -39.204 29.605 -5.664 1.00 85.06 288 THR A CA 1
ATOM 2164 C C . THR A 1 288 ? -39.164 31.112 -5.425 1.00 85.06 288 THR A C 1
ATOM 2166 O O . THR A 1 288 ? -39.882 31.600 -4.564 1.00 85.06 288 THR A O 1
ATOM 2169 N N . THR A 1 289 ? -38.446 31.888 -6.250 1.00 89.88 289 THR A N 1
ATOM 2170 C CA . THR A 1 289 ? -38.398 33.363 -6.179 1.00 89.88 289 THR A CA 1
ATOM 2171 C C . THR A 1 289 ? -38.888 34.010 -7.473 1.00 89.88 289 THR A C 1
ATOM 2173 O O . THR A 1 289 ? -38.483 33.633 -8.576 1.00 89.88 289 THR A O 1
ATOM 2176 N N . TYR A 1 290 ? -39.731 35.032 -7.343 1.00 93.50 290 TYR A N 1
ATOM 2177 C CA . TYR A 1 290 ? -40.379 35.729 -8.453 1.00 93.50 290 TYR A CA 1
ATOM 2178 C C . TYR A 1 290 ? -40.236 37.237 -8.302 1.00 93.50 290 TYR A C 1
ATOM 2180 O O . TYR A 1 290 ? -40.267 37.755 -7.188 1.00 93.50 290 TYR A O 1
ATOM 2188 N N . SER A 1 291 ? -40.125 37.948 -9.428 1.00 92.31 291 SER A N 1
ATOM 2189 C CA . SER A 1 291 ? -39.873 39.388 -9.440 1.00 92.31 291 SER A CA 1
ATOM 2190 C C . SER A 1 291 ? -40.752 40.178 -10.418 1.00 92.31 291 SER A C 1
ATOM 2192 O O . SER A 1 291 ? -41.169 39.682 -11.476 1.00 92.31 291 SER A O 1
ATOM 2194 N N . TYR A 1 292 ? -41.015 41.440 -10.066 1.00 93.69 292 TYR A N 1
ATOM 2195 C CA . TYR A 1 292 ? -41.712 42.423 -10.889 1.00 93.69 292 TYR A CA 1
ATOM 2196 C C . TYR A 1 292 ? -41.163 43.840 -10.660 1.00 93.69 292 TYR A C 1
ATOM 2198 O O . TYR A 1 292 ? -41.056 44.286 -9.523 1.00 93.69 292 TYR A O 1
ATOM 2206 N N . ALA A 1 293 ? -40.843 44.567 -11.732 1.00 91.06 293 ALA A N 1
ATOM 2207 C CA . ALA A 1 293 ? -40.346 45.941 -11.639 1.00 91.06 293 ALA A CA 1
ATOM 2208 C C . ALA A 1 293 ? -41.491 46.957 -11.465 1.00 91.06 293 ALA A C 1
ATOM 2210 O O . ALA A 1 293 ? -42.508 46.894 -12.159 1.00 91.06 293 ALA A O 1
ATOM 2211 N N . TRP A 1 294 ? -41.309 47.915 -10.560 1.00 93.50 294 TRP A N 1
ATOM 2212 C CA . TRP A 1 294 ? -42.236 48.992 -10.230 1.00 93.50 294 TRP A CA 1
ATOM 2213 C C . TRP A 1 294 ? -41.479 50.295 -9.955 1.00 93.50 294 TRP A C 1
ATOM 2215 O O . TRP A 1 294 ? -40.599 50.336 -9.107 1.00 93.50 294 TRP A O 1
ATOM 2225 N N . THR A 1 295 ? -41.849 51.377 -10.634 1.00 89.88 295 THR A N 1
ATOM 2226 C CA . THR A 1 295 ? -41.304 52.716 -10.373 1.00 89.88 295 THR A CA 1
ATOM 2227 C C . THR A 1 295 ? -42.347 53.541 -9.609 1.00 89.88 295 THR A C 1
ATOM 2229 O O . THR A 1 295 ? -43.406 53.815 -10.190 1.00 89.88 295 THR A O 1
ATOM 2232 N N . PRO A 1 296 ? -42.118 53.917 -8.334 1.00 86.94 296 PRO A N 1
ATOM 2233 C CA . PRO A 1 296 ? -42.964 54.879 -7.638 1.00 86.94 296 PRO A CA 1
ATOM 2234 C C . PRO A 1 296 ? -42.834 56.253 -8.292 1.00 86.94 296 PRO A C 1
ATOM 2236 O O . PRO A 1 296 ? -41.734 56.713 -8.561 1.00 86.94 296 PRO A O 1
ATOM 2239 N N . ASN A 1 297 ? -43.957 56.913 -8.540 1.00 83.94 297 ASN A N 1
ATOM 2240 C CA . ASN A 1 297 ? -44.021 58.198 -9.241 1.00 83.94 297 ASN A CA 1
ATOM 2241 C C . ASN A 1 297 ? -44.516 59.351 -8.348 1.00 83.94 297 ASN A C 1
ATOM 2243 O O . ASN A 1 297 ? -44.741 60.454 -8.837 1.00 83.94 297 ASN A O 1
ATOM 2247 N N . GLU A 1 298 ? -44.731 59.095 -7.054 1.00 82.19 298 GLU A N 1
ATOM 2248 C CA . GLU A 1 298 ? -45.144 60.091 -6.063 1.00 82.19 298 GLU A CA 1
ATOM 2249 C C . GLU A 1 298 ? -44.409 59.848 -4.734 1.00 82.19 298 GLU A C 1
ATOM 2251 O O . GLU A 1 298 ? -44.212 58.701 -4.328 1.00 82.19 298 GLU A O 1
ATOM 2256 N N . VAL A 1 299 ? -44.015 60.932 -4.059 1.00 80.38 299 VAL A N 1
ATOM 2257 C CA . VAL A 1 299 ? -43.396 60.923 -2.721 1.00 80.38 299 VAL A CA 1
ATOM 2258 C C . VAL A 1 299 ? -44.470 60.641 -1.659 1.00 80.38 299 VAL A C 1
ATOM 2260 O O . VAL A 1 299 ? -45.554 61.224 -1.698 1.00 80.38 299 VAL A O 1
ATOM 2263 N N . GLY A 1 300 ? -44.173 59.773 -0.689 1.00 85.25 300 GLY A N 1
ATOM 2264 C CA . GLY A 1 300 ? -45.096 59.347 0.370 1.00 85.25 300 GLY A CA 1
ATOM 2265 C C . GLY A 1 300 ? -45.141 57.828 0.576 1.00 85.25 300 GLY A C 1
ATOM 2266 O O . GLY A 1 300 ? -44.450 57.069 -0.094 1.00 85.25 300 GLY A O 1
ATOM 2267 N N . ASN A 1 301 ? -45.952 57.354 1.526 1.00 86.81 301 ASN A N 1
ATOM 2268 C CA . ASN A 1 301 ? -46.040 55.921 1.832 1.00 86.81 301 ASN A CA 1
ATOM 2269 C C . ASN A 1 301 ? -46.810 55.146 0.748 1.00 86.81 301 ASN A C 1
ATOM 2271 O O . ASN A 1 301 ? -47.932 55.517 0.402 1.00 86.81 301 ASN A O 1
ATOM 2275 N N . ALA A 1 302 ? -46.254 54.026 0.287 1.00 90.31 302 ALA A N 1
ATOM 2276 C CA . ALA A 1 302 ? -46.891 53.072 -0.616 1.00 90.31 302 ALA A CA 1
ATOM 2277 C C . ALA A 1 302 ? -46.983 51.679 0.032 1.00 90.31 302 ALA A C 1
ATOM 2279 O O . ALA A 1 302 ? -46.114 51.277 0.795 1.00 90.31 302 ALA A O 1
ATOM 2280 N N . THR A 1 303 ? -48.036 50.916 -0.260 1.00 93.19 303 THR A N 1
ATOM 2281 C CA . THR A 1 303 ? -48.210 49.532 0.218 1.00 93.19 303 THR A CA 1
ATOM 2282 C C . THR A 1 303 ? -48.009 48.557 -0.932 1.00 93.19 303 THR A C 1
ATOM 2284 O O . THR A 1 303 ? -48.768 48.587 -1.890 1.00 93.19 303 THR A O 1
ATOM 2287 N N . LEU A 1 304 ? -47.028 47.666 -0.864 1.00 94.06 304 LEU A N 1
ATOM 2288 C CA . LEU A 1 304 ? -46.814 46.622 -1.865 1.00 94.06 304 LEU A CA 1
ATOM 2289 C C . LEU A 1 304 ? -47.437 45.314 -1.407 1.00 94.06 304 LEU A C 1
ATOM 2291 O O . LEU A 1 304 ? -47.356 44.956 -0.237 1.00 94.06 304 LEU A O 1
ATOM 2295 N N . LYS A 1 305 ? -48.071 44.588 -2.324 1.00 95.06 305 LYS A N 1
ATOM 2296 C CA . LYS A 1 305 ? -48.801 43.357 -2.012 1.00 95.06 305 LYS A CA 1
ATOM 2297 C C . LYS A 1 305 ? -48.514 42.276 -3.046 1.00 95.06 305 LYS A C 1
ATOM 2299 O O . LYS A 1 305 ? -48.544 42.547 -4.245 1.00 95.06 305 LYS A O 1
ATOM 2304 N N . VAL A 1 306 ? -48.273 41.054 -2.575 1.00 94.38 306 VAL A N 1
ATOM 2305 C CA . VAL A 1 306 ? -48.208 39.855 -3.417 1.00 94.38 306 VAL A CA 1
ATOM 2306 C C . VAL A 1 306 ? -49.322 38.888 -3.048 1.00 94.38 306 VAL A C 1
ATOM 2308 O O . VAL A 1 306 ? -49.626 38.705 -1.868 1.00 94.38 306 VAL A O 1
ATOM 2311 N N . VAL A 1 307 ? -49.957 38.302 -4.060 1.00 94.38 307 VAL A N 1
ATOM 2312 C CA . VAL A 1 307 ? -51.123 37.419 -3.905 1.00 94.38 307 VAL A CA 1
ATOM 2313 C C . VAL A 1 307 ? -50.872 36.118 -4.654 1.00 94.38 307 VAL A C 1
ATOM 2315 O O . VAL A 1 307 ? -50.579 36.153 -5.846 1.00 94.38 307 VAL A O 1
ATOM 2318 N N . VAL A 1 308 ? -51.004 34.982 -3.973 1.00 93.19 308 VAL A N 1
ATOM 2319 C CA . VAL A 1 308 ? -50.875 33.639 -4.546 1.00 93.19 308 VAL A CA 1
ATOM 2320 C C . VAL A 1 308 ? -52.257 33.090 -4.858 1.00 93.19 308 VAL A C 1
ATOM 2322 O O . VAL A 1 308 ? -53.139 33.063 -3.997 1.00 93.19 308 VAL A O 1
ATOM 2325 N N . LEU A 1 309 ? -52.433 32.627 -6.089 1.00 91.44 309 LEU A N 1
ATOM 2326 C CA . LEU A 1 309 ? -53.622 31.937 -6.560 1.00 91.44 309 LEU A CA 1
ATOM 2327 C C . LEU A 1 309 ? -53.285 30.478 -6.862 1.00 91.44 309 LEU A C 1
ATOM 2329 O O . LEU A 1 309 ? -52.174 30.175 -7.305 1.00 91.44 309 LEU A O 1
ATOM 2333 N N . GLY A 1 310 ? -54.248 29.586 -6.653 1.00 87.19 310 GLY A N 1
ATOM 2334 C CA . GLY A 1 310 ? -54.146 28.202 -7.108 1.00 87.19 310 GLY A CA 1
ATOM 2335 C C . GLY A 1 310 ? -54.804 27.977 -8.462 1.00 87.19 310 GLY A C 1
ATOM 2336 O O . GLY A 1 310 ? -55.241 28.925 -9.113 1.00 87.19 310 GLY A O 1
ATOM 2337 N N . GLN A 1 311 ? -54.842 26.715 -8.893 1.00 80.88 311 GLN A N 1
ATOM 2338 C CA . GLN A 1 311 ? -55.122 26.353 -10.289 1.00 80.88 311 GLN A CA 1
ATOM 2339 C C . GLN A 1 311 ? -56.504 26.790 -10.820 1.00 80.88 311 GLN A C 1
ATOM 2341 O O . GLN A 1 311 ? -56.609 27.076 -12.012 1.00 80.88 311 GLN A O 1
ATOM 2346 N N . ASP A 1 312 ? -57.519 26.959 -9.961 1.00 79.94 312 ASP A N 1
ATOM 2347 C CA . ASP A 1 312 ? -58.845 27.490 -10.340 1.00 79.94 312 ASP A CA 1
ATOM 2348 C C . ASP A 1 312 ? -58.965 29.014 -10.125 1.00 79.94 312 ASP A C 1
ATOM 2350 O O . ASP A 1 312 ? -60.059 29.584 -10.072 1.00 79.94 312 ASP A O 1
ATOM 2354 N N . ASN A 1 313 ? -57.824 29.703 -10.024 1.00 81.56 313 ASN A N 1
ATOM 2355 C CA . ASN A 1 313 ? -57.692 31.147 -9.833 1.00 81.56 313 ASN A CA 1
ATOM 2356 C C . ASN A 1 313 ? -58.289 31.672 -8.508 1.00 81.56 313 ASN A C 1
ATOM 2358 O O . ASN A 1 313 ? -58.496 32.878 -8.344 1.00 81.56 313 ASN A O 1
ATOM 2362 N N . GLN A 1 314 ? -58.552 30.776 -7.553 1.00 85.75 314 GLN A N 1
ATOM 2363 C CA . GLN A 1 314 ? -58.893 31.113 -6.176 1.00 85.75 314 GLN A CA 1
ATOM 2364 C C . GLN A 1 314 ? -57.676 31.679 -5.451 1.00 85.75 314 GLN A C 1
ATOM 2366 O O . GLN A 1 314 ? -56.558 31.193 -5.611 1.00 85.75 314 GLN A O 1
ATOM 2371 N N . MET A 1 315 ? -57.906 32.686 -4.617 1.00 87.81 315 MET A N 1
ATOM 2372 C CA . MET A 1 315 ? -56.876 33.237 -3.749 1.00 87.81 315 MET A CA 1
ATOM 2373 C C . MET A 1 315 ? -56.546 32.249 -2.631 1.00 87.81 315 MET A C 1
ATOM 2375 O O . MET A 1 315 ? -57.434 31.868 -1.871 1.00 87.81 315 MET A O 1
ATOM 2379 N N . VAL A 1 316 ? -55.275 31.859 -2.541 1.00 90.06 316 VAL A N 1
ATOM 2380 C CA . VAL A 1 316 ? -54.778 30.887 -1.557 1.00 90.06 316 VAL A CA 1
ATOM 2381 C C . VAL A 1 316 ? -54.114 31.609 -0.385 1.00 90.06 316 VAL A C 1
ATOM 2383 O O . VAL A 1 316 ? -54.488 31.384 0.760 1.00 90.06 316 VAL A O 1
ATOM 2386 N N . GLU A 1 317 ? -53.194 32.541 -0.653 1.00 92.44 317 GLU A N 1
ATOM 2387 C CA . GLU A 1 317 ? -52.561 33.373 0.382 1.00 92.44 317 GLU A CA 1
ATOM 2388 C C . GLU A 1 317 ? -52.170 34.756 -0.174 1.00 92.44 317 GLU A C 1
ATOM 2390 O O . GLU A 1 317 ? -52.034 34.940 -1.382 1.00 92.44 317 GLU A O 1
ATOM 2395 N N . GLN A 1 318 ? -51.988 35.760 0.691 1.00 93.88 318 GLN A N 1
ATOM 2396 C CA . GLN A 1 318 ? -51.365 37.035 0.323 1.00 93.88 318 GLN A CA 1
ATOM 2397 C C . GLN A 1 318 ? -50.465 37.576 1.435 1.00 93.88 318 GLN A C 1
ATOM 2399 O O . GLN A 1 318 ? -50.681 37.319 2.623 1.00 93.88 318 GLN A O 1
ATOM 2404 N N . ARG A 1 319 ? -49.511 38.422 1.046 1.00 93.00 319 ARG A N 1
ATOM 2405 C CA . ARG A 1 319 ? -48.691 39.233 1.954 1.00 93.00 319 ARG A CA 1
ATOM 2406 C C . ARG A 1 319 ? -48.659 40.674 1.480 1.00 93.00 319 ARG A C 1
ATOM 2408 O O . ARG A 1 319 ? -48.792 40.954 0.290 1.00 93.00 319 ARG A O 1
ATOM 2415 N N . SER A 1 320 ? -48.460 41.606 2.403 1.00 93.69 320 SER A N 1
ATOM 2416 C CA . SER A 1 320 ? -48.253 43.015 2.068 1.00 93.69 320 SER A CA 1
ATOM 2417 C C . SER A 1 320 ? -47.186 43.628 2.952 1.00 93.69 320 SER A C 1
ATOM 2419 O O . SER A 1 320 ? -47.050 43.234 4.108 1.00 93.69 320 SER A O 1
ATOM 2421 N N . ILE A 1 321 ? -46.477 44.600 2.394 1.00 93.50 321 ILE A N 1
ATOM 2422 C CA . ILE A 1 321 ? -45.527 45.449 3.096 1.00 93.50 321 ILE A CA 1
ATOM 2423 C C . ILE A 1 321 ? -45.811 46.924 2.809 1.00 93.50 321 ILE A C 1
ATOM 2425 O O . ILE A 1 321 ? -46.353 47.256 1.759 1.00 93.50 321 ILE A O 1
ATOM 2429 N N . ALA A 1 322 ? -45.439 47.819 3.717 1.00 90.69 322 ALA A N 1
ATOM 2430 C CA . ALA A 1 322 ? -45.438 49.262 3.479 1.00 90.69 322 ALA A CA 1
ATOM 2431 C C . ALA A 1 322 ? -44.013 49.749 3.190 1.00 90.69 322 ALA A C 1
ATOM 2433 O O . ALA A 1 322 ? -43.082 49.258 3.809 1.00 90.69 322 ALA A O 1
ATOM 2434 N N . VAL A 1 323 ? -43.845 50.718 2.297 1.00 90.75 323 VAL A N 1
ATOM 2435 C CA . VAL A 1 323 ? -42.582 51.398 1.962 1.00 90.75 323 VAL A CA 1
ATOM 2436 C C . VAL A 1 323 ? -42.820 52.913 1.945 1.00 90.75 323 VAL A C 1
ATOM 2438 O O . VAL A 1 323 ? -43.948 53.346 1.711 1.00 90.75 323 VAL A O 1
ATOM 2441 N N . SER A 1 324 ? -41.801 53.733 2.203 1.00 85.75 324 SER A N 1
ATOM 2442 C CA . SER A 1 324 ? -41.894 55.206 2.176 1.00 85.75 324 SER A CA 1
ATOM 2443 C C . SER A 1 324 ? -41.120 55.761 0.985 1.00 85.75 324 SER A C 1
ATOM 2445 O O . SER A 1 324 ? -39.938 55.502 0.873 1.00 85.75 324 SER A O 1
ATOM 2447 N N . VAL A 1 325 ? -41.718 56.567 0.114 1.00 85.25 325 VAL A N 1
ATOM 2448 C CA . VAL A 1 325 ? -41.009 57.177 -1.023 1.00 85.25 325 VAL A CA 1
ATOM 2449 C C . VAL A 1 325 ? -40.550 58.596 -0.655 1.00 85.25 325 VAL A C 1
ATOM 2451 O O . VAL A 1 325 ? -41.383 59.369 -0.182 1.00 85.25 325 VAL A O 1
ATOM 2454 N N . GLN A 1 326 ? -39.269 58.943 -0.827 1.00 76.38 326 GLN A N 1
ATOM 2455 C CA . GLN A 1 326 ? -38.654 60.241 -0.467 1.00 76.38 326 GLN A CA 1
ATOM 2456 C C . GLN A 1 326 ? -37.834 60.858 -1.629 1.00 76.38 326 GLN A C 1
ATOM 2458 O O . GLN A 1 326 ? -37.732 60.257 -2.697 1.00 76.38 326 GLN A O 1
ATOM 2463 N N . ASP A 1 327 ? -37.327 62.084 -1.431 1.00 62.81 327 ASP A N 1
ATOM 2464 C CA . ASP A 1 327 ? -36.510 62.882 -2.374 1.00 62.81 327 ASP A CA 1
ATOM 2465 C C . ASP A 1 327 ? -35.025 62.889 -1.910 1.00 62.81 327 ASP A C 1
ATOM 2467 O O . ASP A 1 327 ? -34.773 62.704 -0.718 1.00 62.81 327 ASP A O 1
ATOM 2471 N N . GLU A 1 328 ? -34.048 63.075 -2.806 1.00 54.25 328 GLU A N 1
ATOM 2472 C CA . GLU A 1 328 ? -32.604 62.788 -2.564 1.00 54.25 328 GLU A CA 1
ATOM 2473 C C . GLU A 1 328 ? -31.848 63.768 -1.599 1.00 54.25 328 GLU A C 1
ATOM 2475 O O . GLU A 1 328 ? -32.051 64.985 -1.696 1.00 54.25 328 GLU A O 1
ATOM 2480 N N . PRO A 1 329 ? -30.936 63.290 -0.704 1.00 51.81 329 PRO A N 1
ATOM 2481 C CA . PRO A 1 329 ? -30.103 64.101 0.221 1.00 51.81 329 PRO A CA 1
ATOM 2482 C C . PRO A 1 329 ? -28.651 64.421 -0.260 1.00 51.81 329 PRO A C 1
ATOM 2484 O O . PRO A 1 329 ? -28.235 64.011 -1.336 1.00 51.81 329 PRO A O 1
ATOM 2487 N N . SER A 1 330 ? -27.880 65.215 0.515 1.00 51.25 330 SER A N 1
ATOM 2488 C CA . SER A 1 330 ? -26.487 65.666 0.240 1.00 51.25 330 SER A CA 1
ATOM 2489 C C . SER A 1 330 ? -25.430 64.996 1.144 1.00 51.25 330 SER A C 1
ATOM 2491 O O . SER A 1 330 ? -25.714 64.870 2.332 1.00 51.25 330 SER A O 1
ATOM 2493 N N . PHE A 1 331 ? -24.213 64.740 0.630 1.00 63.66 331 PHE A N 1
ATOM 2494 C CA . PHE A 1 331 ? -23.232 63.767 1.173 1.00 63.66 331 PHE A CA 1
ATOM 2495 C C . PHE A 1 331 ? -21.896 64.353 1.701 1.00 63.66 331 PHE A C 1
ATOM 2497 O O . PHE A 1 331 ? -21.454 65.402 1.203 1.00 63.66 331 PHE A O 1
ATOM 2504 N N . VAL A 1 332 ? -21.251 63.689 2.679 1.00 68.31 332 VAL A N 1
ATOM 2505 C CA . VAL A 1 332 ? -19.941 64.025 3.305 1.00 68.31 332 VAL A CA 1
ATOM 2506 C C . VAL A 1 332 ? -18.950 62.852 3.146 1.00 68.31 332 VAL A C 1
ATOM 2508 O O . VAL A 1 332 ? -19.377 61.731 2.998 1.00 68.31 332 VAL A O 1
ATOM 2511 N N . SER A 1 333 ? -17.628 63.103 3.107 1.00 77.88 333 SER A N 1
ATOM 2512 C CA . SER A 1 333 ? -16.613 62.050 2.874 1.00 77.88 333 SER A CA 1
ATOM 2513 C C . SER A 1 333 ? -16.134 61.328 4.152 1.00 77.88 333 SER A C 1
ATOM 2515 O O . SER A 1 333 ? -15.960 62.016 5.167 1.00 77.88 333 SER A O 1
ATOM 2517 N N . PRO A 1 334 ? -15.704 60.049 4.071 1.00 87.19 334 PRO A N 1
ATOM 2518 C CA . PRO A 1 334 ? -15.328 59.212 5.222 1.00 87.19 334 PRO A CA 1
ATOM 2519 C C . PRO A 1 334 ? -13.979 59.571 5.864 1.00 87.19 334 PRO A C 1
ATOM 2521 O O . PRO A 1 334 ? -13.127 60.215 5.251 1.00 87.19 334 PRO A O 1
ATOM 2524 N N . GLU A 1 335 ? -13.701 59.045 7.063 1.00 87.69 335 GLU A N 1
ATOM 2525 C CA . GLU A 1 335 ? -12.401 59.074 7.760 1.00 87.69 335 GLU A CA 1
ATOM 2526 C C . GLU A 1 335 ? -11.798 57.660 7.915 1.00 87.69 335 GLU A C 1
ATOM 2528 O O . GLU A 1 335 ? -12.526 56.703 8.174 1.00 87.69 335 GLU A O 1
ATOM 2533 N N . VAL A 1 336 ? -10.464 57.514 7.822 1.00 94.19 336 VAL A N 1
ATOM 2534 C CA . VAL A 1 336 ? -9.751 56.223 7.970 1.00 94.19 336 VAL A CA 1
ATOM 2535 C C . VAL A 1 336 ? -8.411 56.350 8.710 1.00 94.19 336 VAL A C 1
ATOM 2537 O O . VAL A 1 336 ? -7.695 57.340 8.564 1.00 94.19 336 VAL A O 1
ATOM 2540 N N . SER A 1 337 ? -8.049 55.345 9.518 1.00 90.06 337 SER A N 1
ATOM 2541 C CA . SER A 1 337 ? -6.773 55.258 10.251 1.00 90.06 337 SER A CA 1
ATOM 2542 C C . SER A 1 337 ? -6.377 53.810 10.583 1.00 90.06 337 SER A C 1
ATOM 2544 O O . SER A 1 337 ? -7.239 52.958 10.779 1.00 90.06 337 SER A O 1
ATOM 2546 N N . PHE A 1 338 ? -5.078 53.516 10.695 1.00 91.00 338 PHE A N 1
ATOM 2547 C CA . PHE A 1 338 ? -4.594 52.196 11.128 1.00 91.00 338 PHE A CA 1
ATOM 2548 C C . PHE A 1 338 ? -4.617 52.059 12.659 1.00 91.00 338 PHE A C 1
ATOM 2550 O O . PHE A 1 338 ? -4.144 52.943 13.374 1.00 91.00 338 PHE A O 1
ATOM 2557 N N . ILE A 1 339 ? -5.131 50.929 13.155 1.00 89.25 339 ILE A N 1
ATOM 2558 C CA . ILE A 1 339 ? -4.986 50.472 14.549 1.00 89.25 339 ILE A CA 1
ATOM 2559 C C . ILE A 1 339 ? -3.756 49.555 14.671 1.00 89.25 339 ILE A C 1
ATOM 2561 O O . ILE A 1 339 ? -2.975 49.705 15.608 1.00 89.25 339 ILE A O 1
ATOM 2565 N N . SER A 1 340 ? -3.580 48.631 13.721 1.00 81.38 340 SER A N 1
ATOM 2566 C CA . SER A 1 340 ? -2.442 47.706 13.607 1.00 81.38 340 SER A CA 1
ATOM 2567 C C . SER A 1 340 ? -2.140 47.443 12.122 1.00 81.38 340 SER A C 1
ATOM 2569 O O . SER A 1 340 ? -3.087 47.413 11.334 1.00 81.38 340 SER A O 1
ATOM 2571 N N . PRO A 1 341 ? -0.878 47.243 11.706 1.00 87.56 341 PRO A N 1
ATOM 2572 C CA . PRO A 1 341 ? 0.339 47.385 12.503 1.00 87.56 341 PRO A CA 1
ATOM 2573 C C . PRO A 1 341 ? 0.650 48.853 12.826 1.00 87.56 341 PRO A C 1
ATOM 2575 O O . PRO A 1 341 ? 0.211 49.774 12.136 1.00 87.56 341 PRO A O 1
ATOM 2578 N N . ALA A 1 342 ? 1.424 49.094 13.886 1.00 83.38 342 ALA A N 1
ATOM 2579 C CA . ALA A 1 342 ? 1.914 50.437 14.183 1.00 83.38 342 ALA A CA 1
ATOM 2580 C C . ALA A 1 342 ? 2.946 50.879 13.128 1.00 83.38 342 ALA A C 1
ATOM 2582 O O . ALA A 1 342 ? 3.708 50.060 12.610 1.00 83.38 342 ALA A O 1
ATOM 2583 N N . ASN A 1 343 ? 3.017 52.178 12.832 1.00 86.94 343 ASN A N 1
ATOM 2584 C CA . ASN A 1 343 ? 4.020 52.708 11.908 1.00 86.94 343 ASN A CA 1
ATOM 2585 C C . ASN A 1 343 ? 5.448 52.408 12.409 1.00 86.94 343 ASN A C 1
ATOM 2587 O O . ASN A 1 343 ? 5.810 52.802 13.517 1.00 86.94 343 ASN A O 1
ATOM 2591 N N . GLY A 1 344 ? 6.247 51.738 11.582 1.00 81.81 344 GLY A N 1
ATOM 2592 C CA . GLY A 1 344 ? 7.595 51.249 11.878 1.00 81.81 344 GLY A CA 1
ATOM 2593 C C . GLY A 1 344 ? 7.661 49.809 12.405 1.00 81.81 344 GLY A C 1
ATOM 2594 O O . GLY A 1 344 ? 8.731 49.393 12.846 1.00 81.81 344 GLY A O 1
ATOM 2595 N N . SER A 1 345 ? 6.551 49.060 12.405 1.00 83.00 345 SER A N 1
ATOM 2596 C CA . SER A 1 345 ? 6.542 47.647 12.826 1.00 83.00 345 SER A CA 1
ATOM 2597 C C . SER A 1 345 ? 7.398 46.778 11.903 1.00 83.00 345 SER A C 1
ATOM 2599 O O . SER A 1 345 ? 7.526 47.071 10.714 1.00 83.00 345 SER A O 1
ATOM 2601 N N . LYS A 1 346 ? 7.961 45.701 12.455 1.00 81.56 346 LYS A N 1
ATOM 2602 C CA . LYS A 1 346 ? 8.809 44.750 11.733 1.00 81.56 346 LYS A CA 1
ATOM 2603 C C . LYS A 1 346 ? 8.169 43.369 11.706 1.00 81.56 346 LYS A C 1
ATOM 2605 O O . LYS A 1 346 ? 7.647 42.940 12.731 1.00 81.56 346 LYS A O 1
ATOM 2610 N N . PHE A 1 347 ? 8.230 42.704 10.559 1.00 82.81 347 PHE A N 1
ATOM 2611 C CA . PHE A 1 347 ? 7.695 41.359 10.342 1.00 82.81 347 PHE A CA 1
ATOM 2612 C C . PHE A 1 347 ? 8.691 40.532 9.533 1.00 82.81 347 PHE A C 1
ATOM 2614 O O . PHE A 1 347 ? 9.482 41.101 8.789 1.00 82.81 347 PHE A O 1
ATOM 2621 N N . GLU A 1 348 ? 8.675 39.213 9.681 1.00 80.69 348 GLU A N 1
ATOM 2622 C CA . GLU A 1 348 ? 9.524 38.321 8.885 1.00 80.69 348 GLU A CA 1
ATOM 2623 C C . GLU A 1 348 ? 8.806 37.908 7.591 1.00 80.69 348 GLU A C 1
ATOM 2625 O O . GLU A 1 348 ? 7.574 37.910 7.531 1.00 80.69 348 GLU A O 1
ATOM 2630 N N . ASP A 1 349 ? 9.569 37.591 6.547 1.00 79.19 349 ASP A N 1
ATOM 2631 C CA . ASP A 1 349 ? 9.046 37.061 5.282 1.00 79.19 349 ASP A CA 1
ATOM 2632 C C . ASP A 1 349 ? 8.238 35.773 5.519 1.00 79.19 349 ASP A C 1
ATOM 2634 O O . ASP A 1 349 ? 8.687 34.863 6.211 1.00 79.19 349 ASP A O 1
ATOM 2638 N N . GLY A 1 350 ? 7.021 35.716 4.986 1.00 74.44 350 GLY A N 1
ATOM 2639 C CA . GLY A 1 350 ? 6.059 34.642 5.242 1.00 74.44 350 GLY A CA 1
ATOM 2640 C C . GLY A 1 350 ? 5.224 34.809 6.520 1.00 74.44 350 GLY A C 1
ATOM 2641 O O . GLY A 1 350 ? 4.227 34.104 6.676 1.00 74.44 350 GLY A O 1
ATOM 2642 N N . ASN A 1 351 ? 5.531 35.761 7.414 1.00 82.81 351 ASN A N 1
ATOM 2643 C CA . ASN A 1 351 ? 4.695 35.976 8.598 1.00 82.81 351 ASN A CA 1
ATOM 2644 C C . ASN A 1 351 ? 3.357 36.617 8.228 1.00 82.81 351 ASN A C 1
ATOM 2646 O O . ASN A 1 351 ? 3.259 37.525 7.396 1.00 82.81 351 ASN A O 1
ATOM 2650 N N . THR A 1 352 ? 2.319 36.187 8.940 1.00 80.56 352 THR A N 1
ATOM 2651 C CA . THR A 1 352 ? 1.012 36.830 8.891 1.00 80.56 352 THR A CA 1
ATOM 2652 C C . THR A 1 352 ? 1.028 38.129 9.697 1.00 80.56 352 THR A C 1
ATOM 2654 O O . THR A 1 352 ? 1.218 38.138 10.913 1.00 80.56 352 THR A O 1
ATOM 2657 N N . VAL A 1 353 ? 0.788 39.242 9.016 1.00 87.94 353 VAL A N 1
ATOM 2658 C CA . VAL A 1 353 ? 0.613 40.574 9.591 1.00 87.94 353 VAL A CA 1
ATOM 2659 C C . VAL A 1 353 ? -0.870 40.804 9.860 1.00 87.94 353 VAL A C 1
ATOM 2661 O O . VAL A 1 353 ? -1.667 40.919 8.929 1.00 87.94 353 VAL A O 1
ATOM 2664 N N . ALA A 1 354 ? -1.241 40.921 11.135 1.00 89.19 354 ALA A N 1
ATOM 2665 C CA . ALA A 1 354 ? -2.594 41.299 11.532 1.00 89.19 354 ALA A CA 1
ATOM 2666 C C . ALA A 1 354 ? -2.819 42.801 11.294 1.00 89.19 354 ALA A C 1
ATOM 2668 O O . ALA A 1 354 ? -2.339 43.665 12.044 1.00 89.19 354 ALA A O 1
ATOM 2669 N N . ILE A 1 355 ? -3.562 43.114 10.236 1.00 92.69 355 ILE A N 1
ATOM 2670 C CA . ILE A 1 355 ? -3.966 44.467 9.882 1.00 92.69 355 ILE A CA 1
ATOM 2671 C C . ILE A 1 355 ? -5.327 44.740 10.509 1.00 92.69 355 ILE A C 1
ATOM 2673 O O . ILE A 1 355 ? -6.263 43.955 10.400 1.00 92.69 355 ILE A O 1
ATOM 2677 N N . THR A 1 356 ? -5.458 45.879 11.175 1.00 91.94 356 THR A N 1
ATOM 2678 C CA . THR A 1 356 ? -6.736 46.370 11.683 1.00 91.94 356 THR A CA 1
ATOM 2679 C C . THR A 1 356 ? -6.831 47.858 11.413 1.00 91.94 356 THR A C 1
ATOM 2681 O O . THR A 1 356 ? -5.960 48.633 11.813 1.00 91.94 356 THR A O 1
ATOM 2684 N N . VAL A 1 357 ? -7.903 48.264 10.748 1.00 92.19 357 VAL A N 1
ATOM 2685 C CA . VAL A 1 357 ? -8.175 49.636 10.332 1.00 92.19 357 VAL A CA 1
ATOM 2686 C C . VAL A 1 357 ? -9.444 50.118 11.029 1.00 92.19 357 VAL A C 1
ATOM 2688 O O . VAL A 1 357 ? -10.388 49.366 11.262 1.00 92.19 357 VAL A O 1
ATOM 2691 N N . ARG A 1 358 ? -9.466 51.397 11.389 1.00 91.94 358 ARG A N 1
ATOM 2692 C CA . ARG A 1 358 ? -10.661 52.107 11.834 1.00 91.94 358 ARG A CA 1
ATOM 2693 C C . ARG A 1 358 ? -11.097 53.042 10.721 1.00 91.94 358 ARG A C 1
ATOM 2695 O O . ARG A 1 358 ? -10.338 53.947 10.382 1.00 91.94 358 ARG A O 1
ATOM 2702 N N . ALA A 1 359 ? -12.303 52.842 10.207 1.00 91.31 359 ALA A N 1
ATOM 2703 C CA . ALA A 1 359 ? -12.942 53.751 9.268 1.00 91.31 359 ALA A CA 1
ATOM 2704 C C . ALA A 1 359 ? -14.350 54.111 9.753 1.00 91.31 359 ALA A C 1
ATOM 2706 O O . ALA A 1 359 ? -15.025 53.274 10.354 1.00 91.31 359 ALA A O 1
ATOM 2707 N N . THR A 1 360 ? -14.768 55.352 9.537 1.00 87.81 360 THR A N 1
ATOM 2708 C CA . THR A 1 360 ? -16.084 55.873 9.940 1.00 87.81 360 THR A CA 1
ATOM 2709 C C . THR A 1 360 ? -16.548 56.926 8.947 1.00 87.81 360 THR A C 1
ATOM 2711 O O . THR A 1 360 ? -15.712 57.692 8.474 1.00 87.81 360 THR A O 1
ATOM 2714 N N . ASP A 1 361 ? -17.853 57.018 8.705 1.00 87.38 361 ASP A N 1
ATOM 2715 C CA . ASP A 1 361 ? -18.458 58.125 7.956 1.00 87.38 361 ASP A CA 1
ATOM 2716 C C . ASP A 1 361 ? -19.392 58.958 8.847 1.00 87.38 361 ASP A C 1
ATOM 2718 O O . ASP A 1 361 ? -19.973 58.444 9.803 1.00 87.38 361 ASP A O 1
ATOM 2722 N N . ALA A 1 362 ? -19.504 60.254 8.567 1.00 79.19 362 ALA A N 1
ATOM 2723 C CA . ALA A 1 362 ? -20.335 61.196 9.298 1.00 79.19 362 ALA A CA 1
ATOM 2724 C C . ALA A 1 362 ? -21.839 61.016 9.013 1.00 79.19 362 ALA A C 1
ATOM 2726 O O . ALA A 1 362 ? -22.644 61.251 9.920 1.00 79.19 362 ALA A O 1
ATOM 2727 N N . ASP A 1 363 ? -22.218 60.609 7.798 1.00 80.25 363 ASP A N 1
ATOM 2728 C CA . ASP A 1 363 ? -23.585 60.266 7.369 1.00 80.25 363 ASP A CA 1
ATOM 2729 C C . ASP A 1 363 ? -23.898 58.757 7.418 1.00 80.25 363 ASP A C 1
ATOM 2731 O O . ASP A 1 363 ? -25.017 58.353 7.101 1.00 80.25 363 ASP A O 1
ATOM 2735 N N . ASP A 1 364 ? -22.976 57.962 7.979 1.00 79.00 364 ASP A N 1
ATOM 2736 C CA . ASP A 1 364 ? -23.124 56.529 8.301 1.00 79.00 364 ASP A CA 1
ATOM 2737 C C . ASP A 1 364 ? -23.378 55.627 7.076 1.00 79.00 364 ASP A C 1
ATOM 2739 O O . ASP A 1 364 ? -24.046 54.597 7.164 1.00 79.00 364 ASP A O 1
ATOM 2743 N N . ASP A 1 365 ? -22.830 56.006 5.920 1.00 86.75 365 ASP A N 1
ATOM 2744 C CA . ASP A 1 365 ? -22.969 55.299 4.643 1.00 86.75 365 ASP A CA 1
ATOM 2745 C C . ASP A 1 365 ? -21.623 54.902 4.011 1.00 86.75 365 ASP A C 1
ATOM 2747 O O . ASP A 1 365 ? -21.499 54.757 2.789 1.00 86.75 365 ASP A O 1
ATOM 2751 N N . LEU A 1 366 ? -20.623 54.632 4.859 1.00 88.25 366 LEU A N 1
ATOM 2752 C CA . LEU A 1 366 ? -19.360 54.034 4.437 1.00 88.25 366 LEU A CA 1
ATOM 2753 C C . LEU A 1 366 ? -19.634 52.759 3.615 1.00 88.25 366 LEU A C 1
ATOM 2755 O O . LEU A 1 366 ? -20.275 51.820 4.089 1.00 88.25 366 LEU A O 1
ATOM 2759 N N . SER A 1 367 ? -19.140 52.711 2.377 1.00 90.19 367 SER A N 1
ATOM 2760 C CA . SER A 1 367 ? -19.395 51.612 1.442 1.00 90.19 367 SER A CA 1
ATOM 2761 C C . SER A 1 367 ? -18.358 50.504 1.585 1.00 90.19 367 SER A C 1
ATOM 2763 O O . SER A 1 367 ? -18.714 49.344 1.798 1.00 90.19 367 SER A O 1
ATOM 2765 N N . HIS A 1 368 ? -17.073 50.839 1.476 1.00 90.06 368 HIS A N 1
ATOM 2766 C CA . HIS A 1 368 ? -16.004 49.849 1.541 1.00 90.06 368 HIS A CA 1
ATOM 2767 C C . HIS A 1 368 ? -14.682 50.438 2.029 1.00 90.06 368 HIS A C 1
ATOM 2769 O O . HIS A 1 368 ? -14.417 51.635 1.904 1.00 90.06 368 HIS A O 1
ATOM 2775 N N . VAL A 1 369 ? -13.837 49.567 2.580 1.00 93.38 369 VAL A N 1
ATOM 2776 C CA . VAL A 1 369 ? -12.463 49.888 2.980 1.00 93.38 369 VAL A CA 1
ATOM 2777 C C . VAL A 1 369 ? -11.520 48.940 2.253 1.00 93.38 369 VAL A C 1
ATOM 2779 O O . VAL A 1 369 ? -11.617 47.728 2.420 1.00 93.38 369 VAL A O 1
ATOM 2782 N N . ILE A 1 370 ? -10.595 49.481 1.465 1.00 94.81 370 ILE A N 1
ATOM 2783 C CA . ILE A 1 370 ? -9.564 48.712 0.761 1.00 94.81 370 ILE A CA 1
ATOM 2784 C C . ILE A 1 370 ? -8.221 48.950 1.436 1.00 94.81 370 ILE A C 1
ATOM 2786 O O . ILE A 1 370 ? -7.832 50.092 1.673 1.00 94.81 370 ILE A O 1
ATOM 2790 N N . VAL A 1 371 ? -7.486 47.875 1.707 1.00 93.50 371 VAL A N 1
ATOM 2791 C CA . VAL A 1 371 ? -6.100 47.936 2.176 1.00 93.50 371 VAL A CA 1
ATOM 2792 C C . VAL A 1 371 ? -5.176 47.403 1.093 1.00 93.50 371 VAL A C 1
ATOM 2794 O O . VAL A 1 371 ? -5.414 46.326 0.549 1.00 93.50 371 VAL A O 1
ATOM 2797 N N . THR A 1 372 ? -4.101 48.131 0.800 1.00 90.31 372 THR A N 1
ATOM 2798 C CA . THR A 1 372 ? -3.060 47.737 -0.153 1.00 90.31 372 THR A CA 1
ATOM 2799 C C . THR A 1 372 ? -1.678 47.701 0.506 1.00 90.31 372 THR A C 1
ATOM 2801 O O . THR A 1 372 ? -1.412 48.462 1.435 1.00 90.31 372 THR A O 1
ATOM 2804 N N . ALA A 1 373 ? -0.787 46.837 0.015 1.00 88.75 373 ALA A N 1
ATOM 2805 C CA . ALA A 1 373 ? 0.644 46.818 0.324 1.00 88.75 373 ALA A CA 1
ATOM 2806 C C . ALA A 1 373 ? 1.406 47.161 -0.952 1.00 88.75 373 ALA A C 1
ATOM 2808 O O . ALA A 1 373 ? 1.230 46.495 -1.969 1.00 88.75 373 ALA A O 1
ATOM 2809 N N . ASN A 1 374 ? 2.234 48.210 -0.934 1.00 83.50 374 ASN A N 1
ATOM 2810 C CA . ASN A 1 374 ? 3.013 48.643 -2.105 1.00 83.50 374 ASN A CA 1
ATOM 2811 C C . ASN A 1 374 ? 2.164 48.806 -3.394 1.00 83.50 374 ASN A C 1
ATOM 2813 O O . ASN A 1 374 ? 2.650 48.580 -4.503 1.00 83.50 374 ASN A O 1
ATOM 2817 N N . ASN A 1 375 ? 0.913 49.265 -3.242 1.00 80.44 375 ASN A N 1
ATOM 2818 C CA . ASN A 1 375 ? -0.124 49.425 -4.278 1.00 80.44 375 ASN A CA 1
ATOM 2819 C C . ASN A 1 375 ? -0.815 48.134 -4.770 1.00 80.44 375 ASN A C 1
ATOM 2821 O O . ASN A 1 375 ? -1.603 48.203 -5.713 1.00 80.44 375 ASN A O 1
ATOM 2825 N N . GLN A 1 376 ? -0.572 46.974 -4.152 1.00 84.81 376 GLN A N 1
ATOM 2826 C CA . GLN A 1 376 ? -1.324 45.742 -4.410 1.00 84.81 376 GLN A CA 1
ATOM 2827 C C . GLN A 1 376 ? -2.420 45.555 -3.356 1.00 84.81 376 GLN A C 1
ATOM 2829 O O . GLN A 1 376 ? -2.130 45.573 -2.162 1.00 84.81 376 GLN A O 1
ATOM 2834 N N . GLN A 1 377 ? -3.673 45.379 -3.786 1.00 90.19 377 GLN A N 1
ATOM 2835 C CA . GLN A 1 377 ? -4.805 45.141 -2.885 1.00 90.19 377 GLN A CA 1
ATOM 2836 C C . GLN A 1 377 ? -4.613 43.844 -2.096 1.00 90.19 377 GLN A C 1
ATOM 2838 O O . GLN A 1 377 ? -4.358 42.789 -2.672 1.00 90.19 377 GLN A O 1
ATOM 2843 N N . ILE A 1 378 ? -4.742 43.961 -0.776 1.00 88.50 378 ILE A N 1
ATOM 2844 C CA . ILE A 1 378 ? -4.639 42.863 0.179 1.00 88.50 378 ILE A CA 1
ATOM 2845 C C . ILE A 1 378 ? -6.025 42.461 0.672 1.00 88.50 378 ILE A C 1
ATOM 2847 O O . ILE A 1 378 ? -6.369 41.285 0.675 1.00 88.50 378 ILE A O 1
ATOM 2851 N N . CYS A 1 379 ? -6.810 43.452 1.098 1.00 87.19 379 CYS A N 1
ATOM 2852 C CA . CYS A 1 379 ? -8.098 43.249 1.747 1.00 87.19 379 CYS A CA 1
ATOM 2853 C C . CYS A 1 379 ? -9.099 44.265 1.224 1.00 87.19 379 CYS A C 1
ATOM 2855 O O . CYS A 1 379 ? -8.745 45.413 0.948 1.00 87.19 379 CYS A O 1
ATOM 2857 N N . GLU A 1 380 ? -10.348 43.841 1.138 1.00 92.38 380 GLU A N 1
ATOM 2858 C CA . GLU A 1 380 ? -11.490 44.684 0.826 1.00 92.38 380 GLU A CA 1
ATOM 2859 C C . GLU A 1 380 ? -12.610 44.300 1.779 1.00 92.38 380 GLU A C 1
ATOM 2861 O O . GLU A 1 380 ? -12.974 43.130 1.872 1.00 92.38 380 GLU A O 1
ATOM 2866 N N . PHE A 1 381 ? -13.108 45.286 2.513 1.00 91.50 381 PHE A N 1
ATOM 2867 C CA . PHE A 1 381 ? -14.165 45.109 3.494 1.00 91.50 381 PHE A CA 1
ATOM 2868 C C . PHE A 1 381 ? -15.421 45.804 3.005 1.00 91.50 381 PHE A C 1
ATOM 2870 O O . PHE A 1 381 ? -15.359 46.972 2.606 1.00 91.50 381 PHE A O 1
ATOM 2877 N N . ASN A 1 382 ? -16.560 45.122 3.089 1.00 88.56 382 ASN A N 1
ATOM 2878 C CA . ASN A 1 382 ? -17.848 45.746 2.828 1.00 88.56 382 ASN A CA 1
ATOM 2879 C C . ASN A 1 382 ? -18.389 46.335 4.135 1.00 88.56 382 ASN A C 1
ATOM 2881 O O . ASN A 1 382 ? -18.911 45.622 4.996 1.00 88.56 382 ASN A O 1
ATOM 2885 N N . ALA A 1 383 ? -18.288 47.657 4.273 1.00 84.38 383 ALA A N 1
ATOM 2886 C CA . ALA A 1 383 ? -18.678 48.375 5.484 1.00 84.38 383 ALA A CA 1
ATOM 2887 C C . ALA A 1 383 ? -20.197 48.349 5.749 1.00 84.38 383 ALA A C 1
ATOM 2889 O O . ALA A 1 383 ? -20.635 48.651 6.856 1.00 84.38 383 ALA A O 1
ATOM 2890 N N . SER A 1 384 ? -21.010 47.891 4.785 1.00 77.25 384 SER A N 1
ATOM 2891 C CA . SER A 1 384 ? -22.442 47.630 4.995 1.00 77.25 384 SER A CA 1
ATOM 2892 C C . SER A 1 384 ? -22.723 46.337 5.778 1.00 77.25 384 SER A C 1
ATOM 2894 O O . SER A 1 384 ? -23.827 46.157 6.291 1.00 77.25 384 SER A O 1
ATOM 2896 N N . THR A 1 385 ? -21.759 45.414 5.853 1.00 77.69 385 THR A N 1
ATOM 2897 C CA . THR A 1 385 ? -21.902 44.111 6.535 1.00 77.69 385 THR A CA 1
ATOM 2898 C C . THR A 1 385 ? -20.861 43.874 7.622 1.00 77.69 385 THR A C 1
ATOM 2900 O O . THR A 1 385 ? -21.012 42.959 8.430 1.00 77.69 385 THR A O 1
ATOM 2903 N N . GLU A 1 386 ? -19.822 44.702 7.671 1.00 77.12 386 GLU A N 1
ATOM 2904 C CA . GLU A 1 386 ? -18.679 44.544 8.559 1.00 77.12 386 GLU A CA 1
ATOM 2905 C C . GLU A 1 386 ? -18.470 45.829 9.362 1.00 77.12 386 GLU A C 1
ATOM 2907 O O . GLU A 1 386 ? -18.377 46.915 8.805 1.00 77.12 386 GLU A O 1
ATOM 2912 N N . SER A 1 387 ? -18.391 45.710 10.689 1.00 71.75 387 SER A N 1
ATOM 2913 C CA . SER A 1 387 ? -18.118 46.844 11.596 1.00 71.75 387 SER A CA 1
ATOM 2914 C C . SER A 1 387 ? -16.694 46.829 12.163 1.00 71.75 387 SER A C 1
ATOM 2916 O O . SER A 1 387 ? -16.307 47.710 12.933 1.00 71.75 387 SER A O 1
ATOM 2918 N N . GLN A 1 388 ? -15.907 45.817 11.792 1.00 81.75 388 GLN A N 1
ATOM 2919 C CA . GLN A 1 388 ? -14.503 45.660 12.150 1.00 81.75 388 GLN A CA 1
ATOM 2920 C C . GLN A 1 388 ? -13.713 45.369 10.876 1.00 81.75 388 GLN A C 1
ATOM 2922 O O . GLN A 1 388 ? -13.968 44.373 10.212 1.00 81.75 388 GLN A O 1
ATOM 2927 N N . TYR A 1 389 ? -12.752 46.231 10.548 1.00 91.88 389 TYR A N 1
ATOM 2928 C CA . TYR A 1 389 ? -11.939 46.099 9.339 1.00 91.88 389 TYR A CA 1
ATOM 2929 C C . TYR A 1 389 ? -10.600 45.485 9.711 1.00 91.88 389 TYR A C 1
ATOM 2931 O O . TYR A 1 389 ? -9.613 46.189 9.938 1.00 91.88 389 TYR A O 1
ATOM 2939 N N . SER A 1 390 ? -10.591 44.166 9.868 1.00 89.38 390 SER A N 1
ATOM 2940 C CA . SER A 1 390 ? -9.394 43.413 10.221 1.00 89.38 390 SER A CA 1
ATOM 2941 C C . SER A 1 390 ? -9.152 42.287 9.240 1.00 89.38 390 SER A C 1
ATOM 2943 O O . SER A 1 390 ? -10.057 41.508 8.958 1.00 89.38 390 SER A O 1
ATOM 2945 N N . CYS A 1 391 ? -7.921 42.169 8.768 1.00 88.50 391 CYS A N 1
ATOM 2946 C CA . CYS A 1 391 ? -7.504 41.066 7.926 1.00 88.50 391 CYS A CA 1
ATOM 2947 C C . CYS A 1 391 ? -6.063 40.682 8.226 1.00 88.50 391 CYS A C 1
ATOM 2949 O O . CYS A 1 391 ? -5.290 41.452 8.797 1.00 88.50 391 CYS A O 1
ATOM 2951 N N . ASN A 1 392 ? -5.714 39.482 7.801 1.00 88.31 392 ASN A N 1
ATOM 2952 C CA . ASN A 1 392 ? -4.374 38.948 7.889 1.00 88.31 392 ASN A CA 1
ATOM 2953 C C . ASN A 1 392 ? -3.706 39.067 6.520 1.00 88.31 392 ASN A C 1
ATOM 2955 O O . ASN A 1 392 ? -4.296 38.701 5.505 1.00 88.31 392 ASN A O 1
ATOM 2959 N N . TRP A 1 393 ? -2.490 39.601 6.497 1.00 92.50 393 TRP A N 1
ATOM 2960 C CA . TRP A 1 393 ? -1.686 39.741 5.289 1.00 92.50 393 TRP A CA 1
ATOM 2961 C C . TRP A 1 393 ? -0.374 38.987 5.433 1.00 92.50 393 TRP A C 1
ATOM 2963 O O . TRP A 1 393 ? 0.417 39.314 6.311 1.00 92.50 393 TRP A O 1
ATOM 2973 N N . THR A 1 394 ? -0.103 38.026 4.559 1.00 85.94 394 THR A N 1
ATOM 2974 C CA . THR A 1 394 ? 1.204 37.364 4.528 1.00 85.94 394 THR A CA 1
ATOM 2975 C C . THR A 1 394 ? 2.238 38.284 3.890 1.00 85.94 394 THR A C 1
ATOM 2977 O O . THR A 1 394 ? 2.120 38.662 2.721 1.00 85.94 394 THR A O 1
ATOM 2980 N N . ALA A 1 395 ? 3.260 38.652 4.656 1.00 83.69 395 ALA A N 1
ATOM 2981 C CA . ALA A 1 395 ? 4.339 39.506 4.188 1.00 83.69 395 ALA A CA 1
ATOM 2982 C C . ALA A 1 395 ? 5.275 38.726 3.251 1.00 83.69 395 ALA A C 1
ATOM 2984 O O . ALA A 1 395 ? 6.189 38.071 3.720 1.00 83.69 395 ALA A O 1
ATOM 2985 N N . SER A 1 396 ? 5.050 38.788 1.936 1.00 76.31 396 SER A N 1
ATOM 2986 C CA . SER A 1 396 ? 5.798 38.004 0.931 1.00 76.31 396 SER A CA 1
ATOM 2987 C C . SER A 1 396 ? 6.855 38.806 0.154 1.00 76.31 396 SER A C 1
ATOM 2989 O O . SER A 1 396 ? 7.315 38.385 -0.909 1.00 76.31 396 SER A O 1
ATOM 2991 N N . GLN A 1 397 ? 7.148 40.035 0.586 1.00 75.31 397 GLN A N 1
ATOM 2992 C CA . GLN A 1 397 ? 8.103 40.921 -0.078 1.00 75.31 397 GLN A CA 1
ATOM 2993 C C . GLN A 1 397 ? 9.031 41.556 0.956 1.00 75.31 397 GLN A C 1
ATOM 2995 O O . GLN A 1 397 ? 8.639 42.483 1.661 1.00 75.31 397 GLN A O 1
ATOM 3000 N N . VAL A 1 398 ? 10.282 41.095 0.988 1.00 80.19 398 VAL A N 1
ATOM 3001 C CA . VAL A 1 398 ? 11.353 41.643 1.833 1.00 80.19 398 VAL A CA 1
ATOM 3002 C C . VAL A 1 398 ? 11.638 43.114 1.494 1.00 80.19 398 VAL A C 1
ATOM 3004 O O . VAL A 1 398 ? 11.797 43.481 0.326 1.00 80.19 398 VAL A O 1
ATOM 3007 N N . GLY A 1 399 ? 11.771 43.949 2.524 1.00 83.12 399 GLY A N 1
ATOM 3008 C CA . GLY A 1 399 ? 12.076 45.378 2.442 1.00 83.12 399 GLY A CA 1
ATOM 3009 C C . GLY A 1 399 ? 11.039 46.257 3.143 1.00 83.12 399 GLY A C 1
ATOM 3010 O O . GLY A 1 399 ? 10.148 45.774 3.838 1.00 83.12 399 GLY A O 1
ATOM 3011 N N . ASP A 1 400 ? 11.153 47.575 2.976 1.00 85.50 400 ASP A N 1
ATOM 3012 C CA . ASP A 1 400 ? 10.142 48.503 3.487 1.00 85.50 400 ASP A CA 1
ATOM 3013 C C . ASP A 1 400 ? 8.852 48.385 2.661 1.00 85.50 400 ASP A C 1
ATOM 3015 O O . ASP A 1 400 ? 8.848 48.587 1.444 1.00 85.50 400 ASP A O 1
ATOM 3019 N N . VAL A 1 401 ? 7.744 48.087 3.337 1.00 90.69 401 VAL A N 1
ATOM 3020 C CA . VAL A 1 401 ? 6.406 47.978 2.755 1.00 90.69 401 VAL A CA 1
ATOM 3021 C C . VAL A 1 401 ? 5.554 49.138 3.251 1.00 90.69 401 VAL A C 1
ATOM 3023 O O . VAL A 1 401 ? 5.445 49.395 4.451 1.00 90.69 401 VAL A O 1
ATOM 3026 N N . THR A 1 402 ? 4.929 49.858 2.320 1.00 91.56 402 THR A N 1
ATOM 3027 C CA . THR A 1 402 ? 3.927 50.875 2.657 1.00 91.56 402 THR A CA 1
ATOM 3028 C C . THR A 1 402 ? 2.543 50.251 2.582 1.00 91.56 402 THR A C 1
ATOM 3030 O O . THR A 1 402 ? 2.098 49.876 1.496 1.00 91.56 402 THR A O 1
ATOM 3033 N N . LEU A 1 403 ? 1.870 50.163 3.728 1.00 93.56 403 LEU A N 1
ATOM 3034 C CA . LEU A 1 403 ? 0.458 49.813 3.802 1.00 93.56 403 LEU A CA 1
ATOM 3035 C C . LEU A 1 403 ? -0.384 51.077 3.639 1.00 93.56 403 LEU A C 1
ATOM 3037 O O . LEU A 1 403 ? -0.146 52.083 4.311 1.00 93.56 403 LEU A O 1
ATOM 3041 N N . GLU A 1 404 ? -1.377 51.021 2.761 1.00 94.88 404 GLU A N 1
ATOM 3042 C CA . GLU A 1 404 ? -2.328 52.100 2.503 1.00 94.88 404 GLU A CA 1
ATOM 3043 C C . GLU A 1 404 ? -3.754 51.589 2.699 1.00 94.88 404 GLU A C 1
ATOM 3045 O O . GLU A 1 404 ? -4.123 50.580 2.112 1.00 94.88 404 GLU A O 1
ATOM 3050 N N . ALA A 1 405 ? -4.552 52.291 3.502 1.00 93.88 405 ALA A N 1
ATOM 3051 C CA . ALA A 1 405 ? -5.977 52.027 3.660 1.00 93.88 405 ALA A CA 1
ATOM 3052 C C . ALA A 1 405 ? -6.782 53.176 3.047 1.00 93.88 405 ALA A C 1
ATOM 3054 O O . ALA A 1 405 ? -6.541 54.338 3.385 1.00 93.88 405 ALA A O 1
ATOM 3055 N N . VAL A 1 406 ? -7.734 52.847 2.177 1.00 94.50 406 VAL A N 1
ATOM 3056 C CA . VAL A 1 406 ? -8.656 53.780 1.521 1.00 94.50 406 VAL A CA 1
ATOM 3057 C C . VAL A 1 406 ? -10.078 53.431 1.942 1.00 94.50 406 VAL A C 1
ATOM 3059 O O . VAL A 1 406 ? -10.516 52.304 1.734 1.00 94.50 406 VAL A O 1
ATOM 3062 N N . ALA A 1 407 ? -10.785 54.384 2.541 1.00 92.19 407 ALA A N 1
ATOM 3063 C CA . ALA A 1 407 ? -12.203 54.263 2.864 1.00 92.19 407 ALA A CA 1
ATOM 3064 C C . ALA A 1 407 ? -13.022 55.045 1.836 1.00 92.19 407 ALA A C 1
ATOM 3066 O O . ALA A 1 407 ? -12.652 56.176 1.517 1.00 92.19 407 ALA A O 1
ATOM 3067 N N . THR A 1 408 ? -14.110 54.451 1.350 1.00 90.44 408 THR A N 1
ATOM 3068 C CA . THR A 1 408 ? -14.988 55.011 0.316 1.00 90.44 408 THR A CA 1
ATOM 3069 C C . THR A 1 408 ? -16.439 54.945 0.778 1.00 90.44 408 THR A C 1
ATOM 3071 O O . THR A 1 408 ? -16.883 53.883 1.217 1.00 90.44 408 THR A O 1
ATOM 3074 N N . ASP A 1 409 ? -17.182 56.042 0.660 1.00 88.12 409 ASP A N 1
ATOM 3075 C CA . ASP A 1 409 ? -18.621 56.090 0.952 1.00 88.12 409 ASP A CA 1
ATOM 3076 C C . ASP A 1 409 ? -19.491 55.644 -0.232 1.00 88.12 409 ASP A C 1
ATOM 3078 O O . ASP A 1 409 ? -19.007 55.337 -1.329 1.00 88.12 409 ASP A O 1
ATOM 3082 N N . ALA A 1 410 ? -20.804 55.591 -0.015 1.00 83.25 410 ALA A N 1
ATOM 3083 C CA . ALA A 1 410 ? -21.775 55.215 -1.035 1.00 83.25 410 ALA A CA 1
ATOM 3084 C C . ALA A 1 410 ? -21.850 56.196 -2.230 1.00 83.25 410 ALA A C 1
ATOM 3086 O O . ALA A 1 410 ? -22.420 55.846 -3.269 1.00 83.25 410 ALA A O 1
ATOM 3087 N N . GLN A 1 411 ? -21.249 57.389 -2.144 1.00 83.88 411 GLN A N 1
ATOM 3088 C CA . GLN A 1 411 ? -21.184 58.384 -3.224 1.00 83.88 411 GLN A CA 1
ATOM 3089 C C . GLN A 1 411 ? -19.798 58.516 -3.855 1.00 83.88 411 GLN A C 1
ATOM 3091 O O . GLN A 1 411 ? -19.595 59.351 -4.744 1.00 83.88 411 GLN A O 1
ATOM 3096 N N . ASN A 1 412 ? -18.895 57.597 -3.517 1.00 82.75 412 ASN A N 1
ATOM 3097 C CA . ASN A 1 412 ? -17.513 57.525 -3.974 1.00 82.75 412 ASN A CA 1
ATOM 3098 C C . ASN A 1 412 ? -16.621 58.683 -3.500 1.00 82.75 412 ASN A C 1
ATOM 3100 O O . ASN A 1 412 ? -15.628 58.988 -4.170 1.00 82.75 412 ASN A O 1
ATOM 3104 N N . LEU A 1 413 ? -16.928 59.345 -2.382 1.00 84.69 413 LEU A N 1
ATOM 3105 C CA . LEU A 1 413 ? -15.930 60.184 -1.723 1.00 84.69 413 LEU A CA 1
ATOM 3106 C C . LEU A 1 413 ? -15.005 59.288 -0.897 1.00 84.69 413 LEU A C 1
ATOM 3108 O O . LEU A 1 413 ? -15.409 58.259 -0.360 1.00 84.69 413 LEU A O 1
ATOM 3112 N N . THR A 1 414 ? -13.727 59.663 -0.836 1.00 89.88 414 THR A N 1
ATOM 3113 C CA . THR A 1 414 ? -12.679 58.793 -0.291 1.00 89.88 414 THR A CA 1
ATOM 3114 C C . THR A 1 414 ? -11.754 59.519 0.673 1.00 89.88 414 THR A C 1
ATOM 3116 O O . THR A 1 414 ? -11.398 60.677 0.430 1.00 89.88 414 THR A O 1
ATOM 3119 N N . SER A 1 415 ? -11.240 58.803 1.671 1.00 90.62 415 SER A N 1
ATOM 3120 C CA . SER A 1 415 ? -10.078 59.213 2.471 1.00 90.62 415 SER A CA 1
ATOM 3121 C C . SER A 1 415 ? -9.017 58.116 2.538 1.00 90.62 415 SER A C 1
ATOM 3123 O O . SER A 1 415 ? -9.285 56.952 2.250 1.00 90.62 415 SER A O 1
ATOM 3125 N N . THR A 1 416 ? -7.779 58.492 2.878 1.00 92.44 416 THR A N 1
ATOM 3126 C CA . THR A 1 416 ? -6.622 57.585 2.833 1.00 92.44 416 THR A CA 1
ATOM 3127 C C . THR A 1 416 ? -5.725 57.741 4.060 1.00 92.44 416 THR A C 1
ATOM 3129 O O . THR A 1 416 ? -5.393 58.860 4.452 1.00 92.44 416 THR A O 1
ATOM 3132 N N . ALA A 1 417 ? -5.260 56.618 4.612 1.00 92.44 417 ALA A N 1
ATOM 3133 C CA . ALA A 1 417 ? -4.232 56.542 5.651 1.00 92.44 417 ALA A CA 1
ATOM 3134 C C . ALA A 1 417 ? -3.076 55.635 5.209 1.00 92.44 417 ALA A C 1
ATOM 3136 O O . ALA A 1 417 ? -3.277 54.712 4.423 1.00 92.44 417 ALA A O 1
ATOM 3137 N N . ARG A 1 418 ? -1.862 55.877 5.724 1.00 93.38 418 ARG A N 1
ATOM 3138 C CA . ARG A 1 418 ? -0.667 55.073 5.414 1.00 93.38 418 ARG A CA 1
ATOM 3139 C C . ARG A 1 418 ? 0.164 54.774 6.657 1.00 93.38 418 ARG A C 1
ATOM 3141 O O . ARG A 1 418 ? 0.317 55.649 7.509 1.00 93.38 418 ARG A O 1
ATOM 3148 N N . VAL A 1 419 ? 0.755 53.584 6.704 1.00 92.56 419 VAL A N 1
ATOM 3149 C CA . VAL A 1 419 ? 1.828 53.214 7.640 1.00 92.56 419 VAL A CA 1
ATOM 3150 C C . VAL A 1 419 ? 2.950 52.507 6.879 1.00 92.56 419 VAL A C 1
ATOM 3152 O O . VAL A 1 419 ? 2.698 51.779 5.923 1.00 92.56 419 VAL A O 1
ATOM 3155 N N . SER A 1 420 ? 4.195 52.726 7.287 1.00 88.75 420 SER A N 1
ATOM 3156 C CA . SER A 1 420 ? 5.359 52.002 6.773 1.00 88.75 420 SER A CA 1
ATOM 3157 C C . SER A 1 420 ? 5.746 50.908 7.759 1.00 88.75 420 SER A C 1
ATOM 3159 O O . SER A 1 420 ? 5.857 51.175 8.952 1.00 88.75 420 SER A O 1
ATOM 3161 N N . ILE A 1 421 ? 5.957 49.693 7.273 1.00 90.38 421 ILE A N 1
ATOM 3162 C CA . ILE A 1 421 ? 6.483 48.553 8.032 1.00 90.38 421 ILE A CA 1
ATOM 3163 C C . ILE A 1 421 ? 7.723 48.018 7.313 1.00 90.38 421 ILE A C 1
ATOM 3165 O O . ILE A 1 421 ? 7.910 48.298 6.131 1.00 90.38 421 ILE A O 1
ATOM 3169 N N . THR A 1 422 ? 8.560 47.250 8.000 1.00 88.00 422 THR A N 1
ATOM 3170 C CA . THR A 1 422 ? 9.735 46.612 7.390 1.00 88.00 422 THR A CA 1
ATOM 3171 C C . THR A 1 422 ? 9.560 45.099 7.439 1.00 88.00 422 THR A C 1
ATOM 3173 O O . THR A 1 422 ? 9.363 44.538 8.516 1.00 88.00 422 THR A O 1
ATOM 3176 N N . VAL A 1 423 ? 9.618 44.447 6.280 1.00 83.94 423 VAL A N 1
ATOM 3177 C CA . VAL A 1 423 ? 9.641 42.987 6.163 1.00 83.94 423 VAL A CA 1
ATOM 3178 C C . VAL A 1 423 ? 11.095 42.548 6.069 1.00 83.94 423 VAL A C 1
ATOM 3180 O O . VAL A 1 423 ? 11.805 42.900 5.126 1.00 83.94 423 VAL A O 1
ATOM 3183 N N . GLU A 1 424 ? 11.568 41.830 7.074 1.00 76.88 424 GLU A N 1
ATOM 3184 C CA . GLU A 1 424 ? 12.930 41.316 7.137 1.00 76.88 424 GLU A CA 1
ATOM 3185 C C . GLU A 1 424 ? 12.957 39.899 6.553 1.00 76.88 424 GLU A C 1
ATOM 3187 O O . GLU A 1 424 ? 12.027 39.114 6.736 1.00 76.88 424 GLU A O 1
ATOM 3192 N N . LYS A 1 425 ? 14.009 39.575 5.793 1.00 61.44 425 LYS A N 1
ATOM 3193 C CA . LYS A 1 425 ? 14.190 38.223 5.260 1.00 61.44 425 LYS A CA 1
ATOM 3194 C C . LYS A 1 425 ? 14.312 37.260 6.440 1.00 61.44 425 LYS A C 1
ATOM 3196 O O . LYS A 1 425 ? 15.105 37.527 7.341 1.00 61.44 425 LYS A O 1
ATOM 3201 N N . VAL A 1 426 ? 13.612 36.129 6.392 1.00 50.06 426 VAL A N 1
ATOM 3202 C CA . VAL A 1 426 ? 13.984 34.982 7.222 1.00 50.06 426 VAL A CA 1
ATOM 3203 C C . VAL A 1 426 ? 15.369 34.548 6.753 1.00 50.06 426 VAL A C 1
ATOM 3205 O O . VAL A 1 426 ? 15.532 33.984 5.667 1.00 50.06 426 VAL A O 1
ATOM 3208 N N . GLU A 1 427 ? 16.408 34.868 7.522 1.00 37.34 427 GLU A N 1
ATOM 3209 C CA . GLU A 1 427 ? 17.652 34.126 7.389 1.00 37.34 427 GLU A CA 1
ATOM 3210 C C . GLU A 1 427 ? 17.316 32.696 7.796 1.00 37.34 427 GLU A C 1
ATOM 3212 O O . GLU A 1 427 ? 17.122 32.405 8.973 1.00 37.34 427 GLU A O 1
ATOM 3217 N N . THR A 1 428 ? 17.185 31.812 6.805 1.00 34.97 428 THR A N 1
ATOM 3218 C CA . THR A 1 428 ? 17.280 30.374 7.032 1.00 34.97 428 THR A CA 1
ATOM 3219 C C . THR A 1 428 ? 18.530 30.166 7.878 1.00 34.97 428 THR A C 1
ATOM 3221 O O . THR A 1 428 ? 19.622 30.499 7.392 1.00 34.97 428 THR A O 1
ATOM 3224 N N . PRO A 1 429 ? 18.420 29.666 9.122 1.00 31.70 429 PRO A N 1
ATOM 3225 C CA . PRO A 1 429 ? 19.594 29.188 9.815 1.00 31.70 429 PRO A CA 1
ATOM 3226 C C . PRO A 1 429 ? 20.241 28.176 8.879 1.00 31.70 429 PRO A C 1
ATOM 3228 O O . PRO A 1 429 ? 19.558 27.314 8.317 1.00 31.70 429 PRO A O 1
ATOM 3231 N N . THR A 1 430 ? 21.547 28.302 8.670 1.00 36.88 430 THR A N 1
ATOM 3232 C CA . THR A 1 430 ? 22.319 27.188 8.141 1.00 36.88 430 THR A CA 1
ATOM 3233 C C . THR A 1 430 ? 21.931 25.942 8.940 1.00 36.88 430 THR A C 1
ATOM 3235 O O . THR A 1 430 ? 21.809 26.042 10.169 1.00 36.88 430 THR A O 1
ATOM 3238 N N . PRO A 1 431 ? 21.699 24.788 8.279 1.00 43.56 431 PRO A N 1
ATOM 3239 C CA . PRO A 1 431 ? 21.478 23.546 9.002 1.00 43.56 431 PRO A CA 1
ATOM 3240 C C . PRO A 1 431 ? 22.584 23.430 10.055 1.00 43.56 431 PRO A C 1
ATOM 3242 O O . PRO A 1 431 ? 23.733 23.793 9.754 1.00 43.56 431 PRO A O 1
ATOM 3245 N N . PRO A 1 432 ? 22.266 23.012 11.296 1.00 43.47 432 PRO A N 1
ATOM 3246 C CA . PRO A 1 432 ? 23.290 22.858 12.316 1.00 43.47 432 PRO A CA 1
ATOM 3247 C C . PRO A 1 432 ? 24.438 22.047 11.711 1.00 43.47 432 PRO A C 1
ATOM 3249 O O . PRO A 1 432 ? 24.160 21.142 10.915 1.00 43.47 432 PRO A O 1
ATOM 3252 N N . PRO A 1 433 ? 25.708 22.357 12.039 1.00 42.66 433 PRO A N 1
ATOM 3253 C CA . PRO A 1 433 ? 26.816 21.564 11.562 1.00 42.66 433 PRO A CA 1
ATOM 3254 C C . PRO A 1 433 ? 26.502 20.104 11.850 1.00 42.66 433 PRO A C 1
ATOM 3256 O O . PRO A 1 433 ? 26.352 19.665 12.992 1.00 42.66 433 PRO A O 1
ATOM 3259 N N . THR A 1 434 ? 26.366 19.397 10.744 1.00 45.19 434 THR A N 1
ATOM 3260 C CA . THR A 1 434 ? 26.581 17.978 10.558 1.00 45.19 434 THR A CA 1
ATOM 3261 C C . THR A 1 434 ? 27.690 17.495 11.483 1.00 45.19 434 THR A C 1
ATOM 3263 O O . THR A 1 434 ? 28.638 18.250 11.722 1.00 45.19 434 THR A O 1
ATOM 3266 N N . GLY A 1 435 ? 27.562 16.267 11.991 1.00 50.25 435 GLY A N 1
ATOM 3267 C CA . GLY A 1 435 ? 28.465 15.637 12.957 1.00 50.25 435 GLY A CA 1
ATOM 3268 C C . GLY A 1 435 ? 29.945 16.010 12.801 1.00 50.25 435 GLY A C 1
ATOM 3269 O O . GLY A 1 435 ? 30.420 16.329 11.714 1.00 50.25 435 GLY A O 1
ATOM 3270 N N . GLY A 1 436 ? 30.687 15.979 13.914 1.00 61.59 436 GLY A N 1
ATOM 3271 C CA . GLY A 1 436 ? 32.008 16.612 14.090 1.00 61.59 436 GLY A CA 1
ATOM 3272 C C . GLY A 1 436 ? 33.135 16.298 13.085 1.00 61.59 436 GLY A C 1
ATOM 3273 O O . GLY A 1 436 ? 34.245 16.772 13.294 1.00 61.59 436 GLY A O 1
ATOM 3274 N N . LEU A 1 437 ? 32.890 15.536 12.015 1.00 76.94 437 LEU A N 1
ATOM 3275 C CA . LEU A 1 437 ? 33.806 15.263 10.906 1.00 76.94 437 LEU A CA 1
ATOM 3276 C C . LEU A 1 437 ? 33.834 16.353 9.815 1.00 76.94 437 LEU A C 1
ATOM 3278 O O . LEU A 1 437 ? 34.856 16.483 9.148 1.00 76.94 437 LEU A O 1
ATOM 3282 N N . CYS A 1 438 ? 32.762 17.137 9.627 1.00 84.31 438 CYS A N 1
ATOM 3283 C CA . CYS A 1 438 ? 32.683 18.178 8.578 1.00 84.31 438 CYS A CA 1
ATOM 3284 C C . CYS A 1 438 ? 32.696 19.622 9.090 1.00 84.31 438 CYS A C 1
ATOM 3286 O O . CYS A 1 438 ? 32.596 20.553 8.293 1.00 84.31 438 CYS A O 1
ATOM 3288 N N . ALA A 1 439 ? 32.820 19.823 10.403 1.00 79.62 439 ALA A N 1
ATOM 3289 C CA . ALA A 1 439 ? 32.689 21.138 11.033 1.00 79.62 439 ALA A CA 1
ATOM 3290 C C . ALA A 1 439 ? 33.695 22.192 10.520 1.00 79.62 439 ALA A C 1
ATOM 3292 O O . ALA A 1 439 ? 33.425 23.386 10.618 1.00 79.62 439 ALA A O 1
ATOM 3293 N N . ASP A 1 440 ? 34.829 21.757 9.963 1.00 85.81 440 ASP A N 1
ATOM 3294 C CA . ASP A 1 440 ? 35.912 22.628 9.490 1.00 85.81 440 ASP A CA 1
ATOM 3295 C C . ASP A 1 440 ? 35.812 23.004 7.993 1.00 85.81 440 ASP A C 1
ATOM 3297 O O . ASP A 1 440 ? 36.689 23.700 7.474 1.00 85.81 440 ASP A O 1
ATOM 3301 N N . PHE A 1 441 ? 34.782 22.544 7.274 1.00 89.81 441 PHE A N 1
ATOM 3302 C CA . PHE A 1 441 ? 34.610 22.793 5.838 1.00 89.81 441 PHE A CA 1
ATOM 3303 C C . PHE A 1 441 ? 33.514 23.826 5.548 1.00 89.81 441 PHE A C 1
ATOM 3305 O O . PHE A 1 441 ? 32.531 23.945 6.276 1.00 89.81 441 PHE A O 1
ATOM 3312 N N . ASN A 1 442 ? 33.660 24.551 4.437 1.00 88.44 442 ASN A N 1
ATOM 3313 C CA . ASN A 1 442 ? 32.644 25.484 3.953 1.00 88.44 442 ASN A CA 1
ATOM 3314 C C . ASN A 1 442 ? 31.371 24.738 3.517 1.00 88.44 442 ASN A C 1
ATOM 3316 O O . ASN A 1 442 ? 31.467 23.741 2.803 1.00 88.44 442 ASN A O 1
ATOM 3320 N N . VAL A 1 443 ? 30.189 25.242 3.882 1.00 86.81 443 VAL A N 1
ATOM 3321 C CA . VAL A 1 443 ? 28.890 24.674 3.483 1.00 86.81 443 VAL A CA 1
ATOM 3322 C C . VAL A 1 443 ? 28.345 25.457 2.289 1.00 86.81 443 VAL A C 1
ATOM 3324 O O . VAL A 1 443 ? 28.241 26.676 2.341 1.00 86.81 443 VAL A O 1
ATOM 3327 N N . TYR A 1 444 ? 28.006 24.778 1.195 1.00 85.94 444 TYR A N 1
ATOM 3328 C CA . TYR A 1 444 ? 27.374 25.408 0.033 1.00 85.94 444 TYR A CA 1
ATOM 3329 C C . TYR A 1 444 ? 26.047 26.085 0.442 1.00 85.94 444 TYR A C 1
ATOM 3331 O O . TYR A 1 444 ? 25.267 25.449 1.152 1.00 85.94 444 TYR A O 1
ATOM 3339 N N . PRO A 1 445 ? 25.763 27.334 0.010 1.00 87.06 445 PRO A N 1
ATOM 3340 C CA . PRO A 1 445 ? 26.395 28.067 -1.095 1.00 87.06 445 PRO A CA 1
ATOM 3341 C C . PRO A 1 445 ? 27.621 28.934 -0.751 1.00 87.06 445 PRO A C 1
ATOM 3343 O O . PRO A 1 445 ? 28.096 29.666 -1.621 1.00 87.06 445 PRO A O 1
ATOM 3346 N N . ASP A 1 446 ? 28.185 28.843 0.456 1.00 88.62 446 ASP A N 1
ATOM 3347 C CA . ASP A 1 446 ? 29.332 29.662 0.876 1.00 88.62 446 ASP A CA 1
ATOM 3348 C C . ASP A 1 446 ? 30.662 29.145 0.304 1.00 88.62 446 ASP A C 1
ATOM 3350 O O . ASP A 1 446 ? 31.472 28.500 0.971 1.00 88.62 446 ASP A O 1
ATOM 3354 N N . TRP A 1 447 ? 30.904 29.430 -0.973 1.00 90.00 447 TRP A N 1
ATOM 3355 C CA . TRP A 1 447 ? 32.073 28.982 -1.731 1.00 90.00 447 TRP A CA 1
ATOM 3356 C C . TRP A 1 447 ? 33.427 29.285 -1.072 1.00 90.00 447 TRP A C 1
ATOM 3358 O O . TRP A 1 447 ? 33.697 30.414 -0.653 1.00 90.00 447 TRP A O 1
ATOM 3368 N N . THR A 1 448 ? 34.356 28.319 -1.114 1.00 89.06 448 THR A N 1
ATOM 3369 C CA . THR A 1 448 ? 35.749 28.495 -0.646 1.00 89.06 448 THR A CA 1
ATOM 3370 C C . THR A 1 448 ? 36.478 29.662 -1.319 1.00 89.06 448 THR A C 1
ATOM 3372 O O . THR A 1 448 ? 37.386 30.251 -0.724 1.00 89.06 448 THR A O 1
ATOM 3375 N N . ARG A 1 449 ? 36.103 30.013 -2.559 1.00 89.81 449 ARG A N 1
ATOM 3376 C CA . ARG A 1 449 ? 36.684 31.118 -3.343 1.00 89.81 449 ARG A CA 1
ATOM 3377 C C . ARG A 1 449 ? 35.656 32.186 -3.733 1.00 89.81 449 ARG A C 1
ATOM 3379 O O . ARG A 1 449 ? 35.803 32.824 -4.771 1.00 89.81 449 ARG A O 1
ATOM 3386 N N . GLY A 1 450 ? 34.640 32.411 -2.903 1.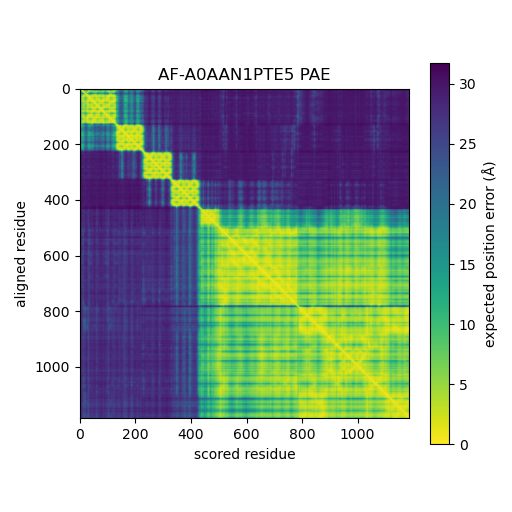00 89.75 450 GLY A N 1
ATOM 3387 C CA . GLY A 1 450 ? 33.637 33.466 -3.093 1.00 89.75 450 GLY A CA 1
ATOM 3388 C C . GLY A 1 450 ? 32.500 33.076 -4.039 1.00 89.75 450 GLY A C 1
ATOM 3389 O O . GLY A 1 450 ? 31.347 33.136 -3.632 1.00 89.75 450 GLY A O 1
ATOM 3390 N N . ASP A 1 451 ? 32.807 32.638 -5.262 1.00 91.31 451 ASP A N 1
ATOM 3391 C CA . ASP A 1 451 ? 31.806 32.207 -6.255 1.00 91.31 451 ASP A CA 1
ATOM 3392 C C . ASP A 1 451 ? 32.133 30.869 -6.946 1.00 91.31 451 ASP A C 1
ATOM 3394 O O . ASP A 1 451 ? 31.466 30.503 -7.912 1.00 91.31 451 ASP A O 1
ATOM 3398 N N . HIS A 1 452 ? 33.181 30.160 -6.508 1.00 93.00 452 HIS A N 1
ATOM 3399 C CA . HIS A 1 452 ? 33.633 28.895 -7.099 1.00 93.00 452 HIS A CA 1
ATOM 3400 C C . HIS A 1 452 ? 34.499 28.068 -6.130 1.00 93.00 452 HIS A C 1
ATOM 3402 O O . HIS A 1 452 ? 34.890 28.538 -5.057 1.00 93.00 452 HIS A O 1
ATOM 3408 N N . ALA A 1 453 ? 34.854 26.853 -6.551 1.00 95.75 453 ALA A N 1
ATOM 3409 C CA . ALA A 1 453 ? 35.889 26.016 -5.947 1.00 95.75 453 ALA A CA 1
ATOM 3410 C C . ALA A 1 453 ? 36.981 25.669 -6.976 1.00 95.75 453 ALA A C 1
ATOM 3412 O O . ALA A 1 453 ? 36.740 25.637 -8.185 1.00 95.75 453 ALA A O 1
ATOM 3413 N N . THR A 1 454 ? 38.207 25.429 -6.513 1.00 95.81 454 THR A N 1
ATOM 3414 C CA . THR A 1 454 ? 39.342 24.993 -7.345 1.00 95.81 454 THR A CA 1
ATOM 3415 C C . THR A 1 454 ? 39.871 23.637 -6.901 1.00 95.81 454 THR A C 1
ATOM 3417 O O . THR A 1 454 ? 39.566 23.186 -5.803 1.00 95.81 454 THR A O 1
ATOM 3420 N N . GLY A 1 455 ? 40.679 22.985 -7.746 1.00 94.75 455 GLY A N 1
ATOM 3421 C CA . GLY A 1 455 ? 41.205 21.643 -7.479 1.00 94.75 455 GLY A CA 1
ATOM 3422 C C . GLY A 1 455 ? 41.800 21.493 -6.070 1.00 94.75 455 GLY A C 1
ATOM 3423 O O . GLY A 1 455 ? 42.787 22.155 -5.745 1.00 94.75 455 GLY A O 1
ATOM 3424 N N . GLY A 1 456 ? 41.207 20.610 -5.263 1.00 91.56 456 GLY A N 1
ATOM 3425 C CA . GLY A 1 456 ? 41.567 20.319 -3.874 1.00 91.56 456 GLY A CA 1
ATOM 3426 C C . GLY A 1 456 ? 40.749 21.054 -2.803 1.00 91.56 456 GLY A C 1
ATOM 3427 O O . GLY A 1 456 ? 40.807 20.645 -1.645 1.00 91.56 456 GLY A O 1
ATOM 3428 N N . ASP A 1 457 ? 39.978 22.090 -3.147 1.00 95.44 457 ASP A N 1
ATOM 3429 C CA . ASP A 1 457 ? 39.069 22.747 -2.198 1.00 95.44 457 ASP A CA 1
ATOM 3430 C C . ASP A 1 457 ? 37.942 21.768 -1.786 1.00 95.44 457 ASP A C 1
ATOM 3432 O O . ASP A 1 457 ? 37.477 20.977 -2.610 1.00 95.44 457 ASP A O 1
ATOM 3436 N N . ILE A 1 458 ? 37.513 21.805 -0.517 1.00 94.44 458 ILE A N 1
ATOM 3437 C CA . ILE A 1 458 ? 36.463 20.928 0.031 1.00 94.44 458 ILE A CA 1
ATOM 3438 C C . ILE A 1 458 ? 35.239 21.765 0.402 1.00 94.44 458 ILE A C 1
ATOM 3440 O O . ILE A 1 458 ? 35.371 22.797 1.060 1.00 94.44 458 ILE A O 1
ATOM 3444 N N . MET A 1 459 ? 34.063 21.303 -0.014 1.00 93.38 459 MET A N 1
ATOM 3445 C CA . MET A 1 459 ? 32.766 21.922 0.257 1.00 93.38 459 MET A CA 1
ATOM 3446 C C . MET A 1 459 ? 31.779 20.872 0.767 1.00 93.38 459 MET A C 1
ATOM 3448 O O . MET A 1 459 ? 31.732 19.761 0.242 1.00 93.38 459 MET A O 1
ATOM 3452 N N . VAL A 1 460 ? 30.966 21.230 1.754 1.00 87.25 460 VAL A N 1
ATOM 3453 C CA . VAL A 1 460 ? 29.876 20.407 2.284 1.00 87.25 460 VAL A CA 1
ATOM 3454 C C . VAL A 1 460 ? 28.577 20.789 1.593 1.00 87.25 460 VAL A C 1
ATOM 3456 O O . VAL A 1 460 ? 28.235 21.965 1.491 1.00 87.25 460 VAL A O 1
ATOM 3459 N N . HIS A 1 461 ? 27.834 19.793 1.132 1.00 85.69 461 HIS A N 1
ATOM 3460 C CA . HIS A 1 461 ? 26.501 19.953 0.572 1.00 85.69 461 HIS A CA 1
ATOM 3461 C C . HIS A 1 461 ? 25.656 18.736 0.964 1.00 85.69 461 HIS A C 1
ATOM 3463 O O . HIS A 1 461 ? 26.101 17.602 0.789 1.00 85.69 461 HIS A O 1
ATOM 3469 N N . LYS A 1 462 ? 24.467 18.970 1.542 1.00 74.75 462 LYS A N 1
ATOM 3470 C CA . LYS A 1 462 ? 23.539 17.924 2.022 1.00 74.75 462 LYS A CA 1
ATOM 3471 C C . LYS A 1 462 ? 24.212 16.841 2.887 1.00 74.75 462 LYS A C 1
ATOM 3473 O O . LYS A 1 462 ? 24.114 15.657 2.595 1.00 74.75 462 LYS A O 1
ATOM 3478 N N . ASN A 1 463 ? 24.931 17.250 3.939 1.00 77.06 463 ASN A N 1
ATOM 3479 C CA . ASN A 1 463 ? 25.621 16.341 4.876 1.00 77.06 463 ASN A CA 1
ATOM 3480 C C . ASN A 1 463 ? 26.744 15.479 4.261 1.00 77.06 463 ASN A C 1
ATOM 3482 O O . ASN A 1 463 ? 27.196 14.504 4.862 1.00 77.06 463 ASN A O 1
ATOM 3486 N N . ILE A 1 464 ? 27.248 15.869 3.089 1.00 81.62 464 ILE A N 1
ATOM 3487 C CA . ILE A 1 464 ? 28.355 15.199 2.409 1.00 81.62 464 ILE A CA 1
ATOM 3488 C C . ILE A 1 464 ? 29.425 16.231 2.042 1.00 81.62 464 ILE A C 1
ATOM 3490 O O . ILE A 1 464 ? 29.124 17.275 1.463 1.00 81.62 464 ILE A O 1
ATOM 3494 N N . ALA A 1 465 ? 30.686 15.941 2.357 1.00 88.88 465 ALA A N 1
ATOM 3495 C CA . ALA A 1 465 ? 31.831 16.722 1.910 1.00 88.88 465 ALA A CA 1
ATOM 3496 C C . ALA A 1 465 ? 32.324 16.225 0.545 1.00 88.88 465 ALA A C 1
ATOM 3498 O O . ALA A 1 465 ? 32.562 15.032 0.343 1.00 88.88 465 ALA A O 1
ATOM 3499 N N . TYR A 1 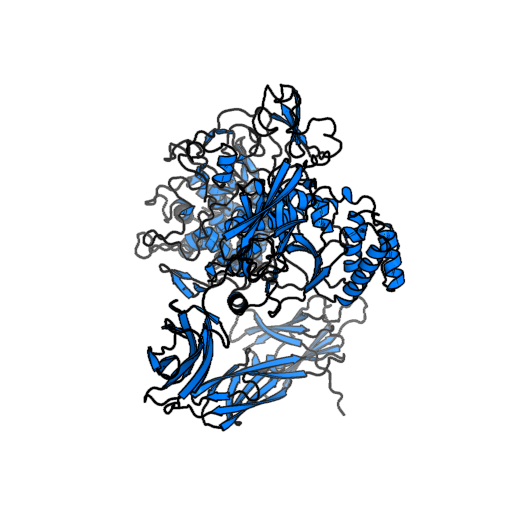466 ? 32.559 17.159 -0.371 1.00 90.75 466 TYR A N 1
ATOM 3500 C CA . TYR A 1 466 ? 33.085 16.923 -1.711 1.00 90.75 466 TYR A CA 1
ATOM 3501 C C . TYR A 1 466 ? 34.368 17.719 -1.923 1.00 90.75 466 TYR A C 1
ATOM 3503 O O . TYR A 1 466 ? 34.444 18.891 -1.561 1.00 90.75 466 TYR A O 1
ATOM 3511 N N . SER A 1 467 ? 35.365 17.102 -2.552 1.00 93.25 467 SER A N 1
ATOM 3512 C CA . SER A 1 467 ? 36.579 17.777 -3.003 1.00 93.25 467 SER A CA 1
ATOM 3513 C C . SER A 1 467 ? 36.474 18.105 -4.490 1.00 93.25 467 SER A C 1
ATOM 3515 O O . SER A 1 467 ? 36.208 17.218 -5.308 1.00 93.25 467 SER A O 1
ATOM 3517 N N . ALA A 1 468 ? 36.685 19.370 -4.848 1.00 95.25 468 ALA A N 1
ATOM 3518 C CA . ALA A 1 468 ? 36.721 19.808 -6.237 1.00 95.25 468 ALA A CA 1
ATOM 3519 C C . ALA A 1 468 ? 37.930 19.184 -6.957 1.00 95.25 468 ALA A C 1
ATOM 3521 O O . ALA A 1 468 ? 39.068 19.283 -6.499 1.00 95.25 468 ALA A O 1
ATOM 3522 N N . VAL A 1 469 ? 37.699 18.543 -8.101 1.00 91.00 469 VAL A N 1
ATOM 3523 C CA . VAL A 1 469 ? 38.735 17.871 -8.906 1.00 91.00 469 VAL A CA 1
ATOM 3524 C C . VAL A 1 469 ? 39.500 18.901 -9.751 1.00 91.00 469 VAL A C 1
ATOM 3526 O O . VAL A 1 469 ? 40.716 18.809 -9.926 1.00 91.00 469 VAL A O 1
ATOM 3529 N N . TYR A 1 470 ? 38.797 19.916 -10.254 1.00 91.44 470 TYR A N 1
ATOM 3530 C CA . TYR A 1 470 ? 39.325 21.062 -11.001 1.00 91.44 470 TYR A CA 1
ATOM 3531 C C . TYR A 1 470 ? 38.480 22.314 -10.692 1.00 91.44 470 TYR A C 1
ATOM 3533 O O . TYR A 1 470 ? 37.704 22.311 -9.743 1.00 91.44 470 TYR A O 1
ATOM 3541 N N . TRP A 1 471 ? 38.670 23.419 -11.423 1.00 95.06 471 TRP A N 1
ATOM 3542 C CA . TRP A 1 471 ? 37.843 24.621 -11.243 1.00 95.06 471 TRP A CA 1
ATOM 3543 C C . TRP A 1 471 ? 36.369 24.313 -11.527 1.00 95.06 471 TRP A C 1
ATOM 3545 O O . TRP A 1 471 ? 36.064 23.767 -12.586 1.00 95.06 471 TRP A O 1
ATOM 3555 N N . THR A 1 472 ? 35.470 24.679 -10.616 1.00 91.62 472 THR A N 1
ATOM 3556 C CA . THR A 1 472 ? 34.036 24.439 -10.783 1.00 91.62 472 THR A CA 1
ATOM 3557 C C . THR A 1 472 ? 33.169 25.478 -10.078 1.00 91.62 472 THR A C 1
ATOM 3559 O O . THR A 1 472 ? 33.544 26.033 -9.044 1.00 91.62 472 THR A O 1
ATOM 3562 N N . GLN A 1 473 ? 31.997 25.719 -10.665 1.00 92.88 473 GLN A N 1
ATOM 3563 C CA . GLN A 1 473 ? 30.891 26.506 -10.111 1.00 92.88 473 GLN A CA 1
ATOM 3564 C C . GLN A 1 473 ? 29.606 25.678 -9.977 1.00 92.88 473 GLN A C 1
ATOM 3566 O O . GLN A 1 473 ? 28.556 26.224 -9.643 1.00 92.88 473 GLN A O 1
ATOM 3571 N N . SER A 1 474 ? 29.662 24.374 -10.262 1.00 87.50 474 SER A N 1
ATOM 3572 C CA . SER A 1 474 ? 28.509 23.489 -10.112 1.00 87.50 474 SER A CA 1
ATOM 3573 C C . SER A 1 474 ? 28.319 23.093 -8.653 1.00 87.50 474 SER A C 1
ATOM 3575 O O . SER A 1 474 ? 29.285 23.000 -7.898 1.00 87.50 474 SER A O 1
ATOM 3577 N N . VAL A 1 475 ? 27.072 22.860 -8.243 1.00 88.75 475 VAL A N 1
ATOM 3578 C CA . VAL A 1 475 ? 26.717 22.483 -6.865 1.00 88.75 475 VAL A CA 1
ATOM 3579 C C . VAL A 1 475 ? 27.577 21.291 -6.400 1.00 88.75 475 VAL A C 1
ATOM 3581 O O . VAL A 1 475 ? 27.728 20.340 -7.172 1.00 88.75 475 VAL A O 1
ATOM 3584 N N . PRO A 1 476 ? 28.150 21.281 -5.180 1.00 87.88 476 PRO A N 1
ATOM 3585 C CA . PRO A 1 476 ? 29.003 20.177 -4.751 1.00 87.88 476 PRO A CA 1
ATOM 3586 C C . PRO A 1 476 ? 28.316 18.811 -4.849 1.00 87.88 476 PRO A C 1
ATOM 3588 O O . PRO A 1 476 ? 27.208 18.617 -4.343 1.00 87.88 476 PRO A O 1
ATOM 3591 N N . GLY A 1 477 ? 28.975 17.883 -5.547 1.00 79.56 477 GLY A N 1
ATOM 3592 C CA . GLY A 1 477 ? 28.463 16.537 -5.821 1.00 79.56 477 GLY A CA 1
ATOM 3593 C C . GLY A 1 477 ? 27.487 16.421 -6.995 1.00 79.56 477 GLY A C 1
ATOM 3594 O O . GLY A 1 477 ? 26.996 15.326 -7.246 1.00 79.56 477 GLY A O 1
ATOM 3595 N N . SER A 1 478 ? 27.196 17.512 -7.714 1.00 75.88 478 SER A N 1
ATOM 3596 C CA . SER A 1 478 ? 26.238 17.496 -8.835 1.00 75.88 478 SER A CA 1
ATOM 3597 C C . SER A 1 478 ? 26.791 16.930 -10.144 1.00 75.88 478 SER A C 1
ATOM 3599 O O . SER A 1 478 ? 26.018 16.547 -11.018 1.00 75.88 478 SER A O 1
ATOM 3601 N N . ASP A 1 479 ? 28.113 16.874 -10.310 1.00 74.69 479 ASP A N 1
ATOM 3602 C CA . ASP A 1 479 ? 28.749 16.405 -11.539 1.00 74.69 479 ASP A CA 1
ATOM 3603 C C . ASP A 1 479 ? 30.181 15.883 -11.300 1.00 74.69 479 ASP A C 1
ATOM 3605 O O . ASP A 1 479 ? 30.710 15.877 -10.187 1.00 74.69 479 ASP A O 1
ATOM 3609 N N . SER A 1 480 ? 30.842 15.480 -12.389 1.00 77.12 480 SER A N 1
ATOM 3610 C CA . SER A 1 480 ? 32.215 14.949 -12.389 1.00 77.12 480 SER A CA 1
ATOM 3611 C C . SER A 1 480 ? 33.320 15.946 -12.002 1.00 77.12 480 SER A C 1
ATOM 3613 O O . SER A 1 480 ? 34.492 15.566 -11.946 1.00 77.12 480 SER A O 1
ATOM 3615 N N . SER A 1 481 ? 32.997 17.224 -11.784 1.00 85.25 481 SER A N 1
ATOM 3616 C CA . SER A 1 481 ? 33.963 18.199 -11.266 1.00 85.25 481 SER A CA 1
ATOM 3617 C C . SER A 1 481 ? 34.187 18.051 -9.761 1.00 85.25 481 SER A C 1
ATOM 3619 O O . SER A 1 481 ? 35.154 18.603 -9.231 1.00 85.25 481 SER A O 1
ATOM 3621 N N . TRP A 1 482 ? 33.356 17.247 -9.096 1.00 87.94 482 TRP A N 1
ATOM 3622 C CA . TRP A 1 482 ? 33.450 16.906 -7.686 1.00 87.94 482 TRP A CA 1
ATOM 3623 C C . TRP A 1 482 ? 33.829 15.442 -7.492 1.00 87.94 482 TRP A C 1
ATOM 3625 O O . TRP A 1 482 ? 33.439 14.556 -8.246 1.00 87.94 482 TRP A O 1
ATOM 3635 N N . SER A 1 483 ? 34.587 15.186 -6.435 1.00 85.75 483 SER A N 1
ATOM 3636 C CA . SER A 1 483 ? 34.862 13.847 -5.928 1.00 85.75 483 SER A CA 1
ATOM 3637 C C . SER A 1 483 ? 34.367 13.759 -4.493 1.00 85.75 483 SER A C 1
ATOM 3639 O O . SER A 1 483 ? 34.574 14.687 -3.710 1.00 85.75 483 SER A O 1
ATOM 3641 N N . LEU A 1 484 ? 33.690 12.666 -4.142 1.00 85.69 484 LEU A N 1
ATOM 3642 C CA . LEU A 1 484 ? 33.264 12.423 -2.766 1.00 85.69 484 LEU A CA 1
ATOM 3643 C C . LEU A 1 484 ? 34.484 12.439 -1.833 1.00 85.69 484 LEU A C 1
ATOM 3645 O O . LEU A 1 484 ? 35.436 11.692 -2.059 1.00 85.69 484 LEU A O 1
ATOM 3649 N N . HIS A 1 485 ? 34.446 13.279 -0.797 1.00 87.00 485 HIS A N 1
ATOM 3650 C CA . HIS A 1 485 ? 35.480 13.337 0.232 1.00 87.00 485 HIS A CA 1
ATOM 3651 C C . HIS A 1 485 ? 35.116 12.436 1.417 1.00 87.00 485 HIS A C 1
ATOM 3653 O O . HIS A 1 485 ? 35.852 11.497 1.709 1.00 87.00 485 HIS A O 1
ATOM 3659 N N . LEU A 1 486 ? 33.979 12.698 2.072 1.00 86.56 486 LEU A N 1
ATOM 3660 C CA . LEU A 1 486 ? 33.425 11.877 3.157 1.00 86.56 486 LEU A CA 1
ATOM 3661 C C . LEU A 1 486 ? 31.956 12.228 3.427 1.00 86.56 486 LEU A C 1
ATOM 3663 O O . LEU A 1 486 ? 31.520 13.335 3.110 1.00 86.56 486 LEU A O 1
ATOM 3667 N N . ASN A 1 487 ? 31.222 11.315 4.063 1.00 84.38 487 ASN A N 1
ATOM 3668 C CA . ASN A 1 487 ? 29.907 11.613 4.631 1.00 84.38 487 ASN A CA 1
ATOM 3669 C C . ASN A 1 487 ? 30.095 12.209 6.031 1.00 84.38 487 ASN A C 1
ATOM 3671 O O . ASN A 1 487 ? 30.869 11.694 6.843 1.00 84.38 487 ASN A O 1
ATOM 3675 N N . CYS A 1 488 ? 29.412 13.314 6.321 1.00 80.38 488 CYS A N 1
ATOM 3676 C CA . CYS A 1 488 ? 29.652 14.090 7.537 1.00 80.38 488 CYS A CA 1
ATOM 3677 C C . CYS A 1 488 ? 29.126 13.419 8.818 1.00 80.38 488 CYS A C 1
ATOM 3679 O O . CYS A 1 488 ? 29.514 13.797 9.923 1.00 80.38 488 CYS A O 1
ATOM 3681 N N . ASP A 1 489 ? 28.286 12.395 8.678 1.00 78.50 489 ASP A N 1
ATOM 3682 C CA . ASP A 1 489 ? 27.804 11.535 9.763 1.00 78.50 489 ASP A CA 1
ATOM 3683 C C . ASP A 1 489 ? 28.754 10.368 10.102 1.00 78.50 489 ASP A C 1
ATOM 3685 O O . ASP A 1 489 ? 28.533 9.658 11.081 1.00 78.50 489 ASP A O 1
ATOM 3689 N N . GLY A 1 490 ? 29.829 10.180 9.329 1.00 77.88 490 GLY A N 1
ATOM 3690 C CA . GLY A 1 490 ? 30.803 9.107 9.529 1.00 77.88 490 GLY A CA 1
ATOM 3691 C C . GLY A 1 490 ? 30.462 7.784 8.850 1.00 77.88 490 GLY A C 1
ATOM 3692 O O . GLY A 1 490 ? 31.193 6.813 9.051 1.00 77.88 490 GLY A O 1
ATOM 3693 N N . THR A 1 491 ? 29.404 7.728 8.039 1.00 82.12 491 THR A N 1
ATOM 3694 C CA . THR A 1 491 ? 29.155 6.583 7.152 1.00 82.12 491 THR A CA 1
ATOM 3695 C C . THR A 1 491 ? 30.245 6.458 6.078 1.00 82.12 491 THR A C 1
ATOM 3697 O O . THR A 1 491 ? 30.955 7.416 5.751 1.00 82.12 491 THR A O 1
ATOM 3700 N N . GLU A 1 492 ? 30.433 5.242 5.553 1.00 80.31 492 GLU A N 1
ATOM 3701 C CA . GLU A 1 492 ? 31.521 4.962 4.613 1.00 80.31 492 GLU A CA 1
ATOM 3702 C C . GLU A 1 492 ? 31.333 5.719 3.283 1.00 80.31 492 GLU A C 1
ATOM 3704 O O . GLU A 1 492 ? 30.225 5.735 2.730 1.00 80.31 492 GLU A O 1
ATOM 3709 N N . PRO A 1 493 ? 32.401 6.304 2.703 1.00 71.44 493 PRO A N 1
ATOM 3710 C CA . PRO A 1 493 ? 32.316 6.957 1.402 1.00 71.44 493 PRO A CA 1
ATOM 3711 C C . PRO A 1 493 ? 31.771 6.020 0.312 1.00 71.44 493 PRO A C 1
ATOM 3713 O O . PRO A 1 493 ? 32.323 4.951 0.061 1.00 71.44 493 PRO A O 1
ATOM 3716 N N . GLY A 1 494 ? 30.715 6.449 -0.382 1.00 68.31 494 GLY A N 1
ATOM 3717 C CA . GLY A 1 494 ? 30.054 5.678 -1.442 1.00 68.31 494 GLY A CA 1
ATOM 3718 C C . GLY A 1 494 ? 28.831 4.893 -0.970 1.00 68.31 494 GLY A C 1
ATOM 3719 O O . GLY A 1 494 ? 28.205 4.222 -1.788 1.00 68.31 494 GLY A O 1
ATOM 3720 N N . THR A 1 495 ? 28.481 4.999 0.312 1.00 76.38 495 THR A N 1
ATOM 3721 C CA . THR A 1 495 ? 27.198 4.556 0.868 1.00 76.38 495 THR A CA 1
ATOM 3722 C C . THR A 1 495 ? 26.281 5.755 1.112 1.00 76.38 495 THR A C 1
ATOM 3724 O O . THR A 1 495 ? 26.749 6.897 1.176 1.00 76.38 495 THR A O 1
ATOM 3727 N N . ALA A 1 496 ? 24.978 5.496 1.211 1.00 79.94 496 ALA A N 1
ATOM 3728 C CA . ALA A 1 496 ? 23.996 6.514 1.559 1.00 79.94 496 ALA A CA 1
ATOM 3729 C C . ALA A 1 496 ? 24.306 7.113 2.948 1.00 79.94 496 ALA A C 1
ATOM 3731 O O . ALA A 1 496 ? 24.606 6.344 3.868 1.00 79.94 496 ALA A O 1
ATOM 3732 N N . PRO A 1 497 ? 24.211 8.443 3.136 1.00 77.31 497 PRO A N 1
ATOM 3733 C CA . PRO A 1 497 ? 24.253 9.042 4.468 1.00 77.31 497 PRO A CA 1
ATOM 3734 C C . PRO A 1 497 ? 23.167 8.457 5.379 1.00 77.31 497 PRO A C 1
ATOM 3736 O O . PRO A 1 497 ? 22.102 8.052 4.909 1.00 77.31 497 PRO A O 1
ATOM 3739 N N . ALA A 1 498 ? 23.399 8.471 6.690 1.00 79.06 498 ALA A N 1
ATOM 3740 C CA . ALA A 1 498 ? 22.442 8.033 7.704 1.00 79.06 498 ALA A CA 1
ATOM 3741 C C . ALA A 1 498 ? 21.107 8.787 7.593 1.00 79.06 498 ALA A C 1
ATOM 3743 O O . ALA A 1 498 ? 20.036 8.193 7.719 1.00 79.06 498 ALA A O 1
ATOM 3744 N N . LEU A 1 499 ? 21.170 10.087 7.292 1.00 82.38 499 LEU A N 1
ATOM 3745 C CA . LEU A 1 499 ? 20.009 10.906 6.961 1.00 82.38 499 LEU A CA 1
ATOM 3746 C C . LEU A 1 499 ? 19.923 11.083 5.441 1.00 82.38 499 LEU A C 1
ATOM 3748 O O . LEU A 1 499 ? 20.529 11.988 4.867 1.00 82.38 499 LEU A O 1
ATOM 3752 N N . SER A 1 500 ? 19.196 10.183 4.786 1.00 84.88 500 SER A N 1
ATOM 3753 C CA . SER A 1 500 ? 18.973 10.180 3.340 1.00 84.88 500 SER A CA 1
ATOM 3754 C C . SER A 1 500 ? 17.599 9.604 3.003 1.00 84.88 500 SER A C 1
ATOM 3756 O O . SER A 1 500 ? 16.980 8.928 3.830 1.00 84.88 500 SER A O 1
ATOM 3758 N N . LEU A 1 501 ? 17.124 9.880 1.784 1.00 88.44 501 LEU A N 1
ATOM 3759 C CA . LEU A 1 501 ? 15.874 9.320 1.287 1.00 88.44 501 LEU A CA 1
ATOM 3760 C C . LEU A 1 501 ? 15.968 7.791 1.297 1.00 88.44 501 LEU A C 1
ATOM 3762 O O . LEU A 1 501 ? 16.792 7.188 0.604 1.00 88.44 501 LEU A O 1
ATOM 3766 N N . ARG A 1 502 ? 15.111 7.156 2.096 1.00 83.69 502 ARG A N 1
ATOM 3767 C CA . ARG A 1 502 ? 15.040 5.698 2.164 1.00 83.69 502 ARG A CA 1
ATOM 3768 C C . ARG A 1 502 ? 14.374 5.147 0.912 1.00 83.69 502 ARG A C 1
ATOM 3770 O O . ARG A 1 502 ? 13.382 5.677 0.415 1.00 83.69 502 ARG A O 1
ATOM 3777 N N . ASN A 1 503 ? 14.895 4.017 0.456 1.00 80.62 503 ASN A N 1
ATOM 3778 C CA . ASN A 1 503 ? 14.252 3.182 -0.544 1.00 80.62 503 ASN A CA 1
ATOM 3779 C C . ASN A 1 503 ? 14.102 1.771 0.042 1.00 80.62 503 ASN A C 1
ATOM 3781 O O . ASN A 1 503 ? 14.972 0.924 -0.188 1.00 80.62 503 ASN A O 1
ATOM 3785 N N . PRO A 1 504 ? 13.098 1.553 0.911 1.00 80.88 504 PRO A N 1
ATOM 3786 C CA . PRO A 1 504 ? 12.963 0.294 1.628 1.00 80.88 504 PRO A CA 1
ATOM 3787 C C . PRO A 1 504 ? 12.678 -0.851 0.648 1.00 80.88 504 PRO A C 1
ATOM 3789 O O . PRO A 1 504 ? 11.954 -0.688 -0.335 1.00 80.88 504 PRO A O 1
ATOM 3792 N N . MET A 1 505 ? 13.287 -2.008 0.912 1.00 85.69 505 MET A N 1
ATOM 3793 C CA . MET A 1 505 ? 13.129 -3.206 0.079 1.00 85.69 505 MET A CA 1
ATOM 3794 C C . MET A 1 505 ? 11.755 -3.858 0.264 1.00 85.69 505 MET A C 1
ATOM 3796 O O . MET A 1 505 ? 11.197 -4.392 -0.699 1.00 85.69 505 MET A O 1
ATOM 3800 N N . ASP A 1 506 ? 11.210 -3.743 1.476 1.00 89.69 506 ASP A N 1
ATOM 3801 C CA . ASP A 1 506 ? 9.893 -4.221 1.885 1.00 89.69 506 ASP A CA 1
ATOM 3802 C C . ASP A 1 506 ? 9.018 -3.049 2.366 1.00 89.69 506 ASP A C 1
ATOM 3804 O O . ASP A 1 506 ? 9.548 -2.071 2.901 1.00 89.69 506 ASP A O 1
ATOM 3808 N N . PRO A 1 507 ? 7.687 -3.100 2.179 1.00 91.81 507 PRO A N 1
ATOM 3809 C CA . PRO A 1 507 ? 6.788 -2.069 2.693 1.00 91.81 507 PRO A CA 1
ATOM 3810 C C . PRO A 1 507 ? 6.747 -2.013 4.225 1.00 91.81 507 PRO A C 1
ATOM 3812 O O . PRO A 1 507 ? 6.929 -3.021 4.904 1.00 91.81 507 PRO A O 1
ATOM 3815 N N . VAL A 1 508 ? 6.407 -0.842 4.773 1.00 93.50 508 VAL A N 1
ATOM 3816 C CA . VAL A 1 508 ? 6.119 -0.697 6.207 1.00 93.50 508 VAL A CA 1
ATOM 3817 C C . VAL A 1 508 ? 4.888 -1.532 6.569 1.00 93.50 508 VAL A C 1
ATOM 3819 O O . VAL A 1 508 ? 3.852 -1.462 5.903 1.00 93.50 508 VAL A O 1
ATOM 3822 N N . ARG A 1 509 ? 4.983 -2.305 7.655 1.00 91.56 509 ARG A N 1
ATOM 3823 C CA . ARG A 1 509 ? 3.858 -3.086 8.184 1.00 91.56 509 ARG A CA 1
ATOM 3824 C C . ARG A 1 509 ? 2.782 -2.141 8.715 1.00 91.56 509 ARG A C 1
ATOM 3826 O O . ARG A 1 509 ? 3.045 -1.298 9.567 1.00 91.56 509 ARG A O 1
ATOM 3833 N N . LEU A 1 510 ? 1.554 -2.303 8.222 1.00 95.44 510 LEU A N 1
ATOM 3834 C CA . LEU A 1 510 ? 0.413 -1.433 8.551 1.00 95.44 510 LEU A CA 1
ATOM 3835 C C . LEU A 1 510 ? -0.467 -1.984 9.681 1.00 95.44 510 LEU A C 1
ATOM 3837 O O . LEU A 1 510 ? -1.613 -1.570 9.857 1.00 95.44 510 LEU A O 1
ATOM 3841 N N . GLU A 1 511 ? 0.067 -2.940 10.435 1.00 94.38 511 GLU A N 1
ATOM 3842 C CA . GLU A 1 511 ? -0.576 -3.536 11.598 1.00 94.38 511 GLU A CA 1
ATOM 3843 C C . GLU A 1 511 ? -0.536 -2.558 12.777 1.00 94.38 511 GLU A C 1
ATOM 3845 O O . GLU A 1 511 ? 0.530 -2.162 13.243 1.00 94.38 511 GLU A O 1
ATOM 3850 N N . VAL A 1 512 ? -1.711 -2.190 13.288 1.00 95.88 512 VAL A N 1
ATOM 3851 C CA . VAL A 1 512 ? -1.856 -1.374 14.499 1.00 95.88 512 VAL A CA 1
ATOM 3852 C C . VAL A 1 512 ? -2.825 -2.088 15.431 1.00 95.88 512 VAL A C 1
ATOM 3854 O O . VAL A 1 512 ? -3.927 -2.462 15.027 1.00 95.88 512 VAL A O 1
ATOM 3857 N N . ALA A 1 513 ? -2.429 -2.295 16.689 1.00 92.50 513 ALA A N 1
ATOM 3858 C CA . ALA A 1 513 ? -3.264 -3.007 17.650 1.00 92.50 513 ALA A CA 1
ATOM 3859 C C . ALA A 1 513 ? -4.639 -2.327 17.800 1.00 92.50 513 ALA A C 1
ATOM 3861 O O . ALA A 1 513 ? -4.737 -1.108 17.938 1.00 92.50 513 ALA A O 1
ATOM 3862 N N . GLY A 1 514 ? -5.709 -3.126 17.739 1.00 92.00 514 GLY A N 1
ATOM 3863 C CA . GLY A 1 514 ? -7.095 -2.644 17.776 1.00 92.00 514 GLY A CA 1
ATOM 3864 C C . GLY A 1 514 ? -7.677 -2.216 16.421 1.00 92.00 514 GLY A C 1
ATOM 3865 O O . GLY A 1 514 ? -8.881 -1.963 16.347 1.00 92.00 514 GLY A O 1
ATOM 3866 N N . TRP A 1 515 ? -6.876 -2.186 15.351 1.00 95.56 515 TRP A N 1
ATOM 3867 C CA . TRP A 1 515 ? -7.324 -1.857 13.995 1.00 95.56 515 TRP A CA 1
ATOM 3868 C C . TRP A 1 515 ? -7.460 -3.106 13.114 1.00 95.56 515 TRP A C 1
ATOM 3870 O O . TRP A 1 515 ? -6.720 -4.073 13.297 1.00 95.56 515 TRP A O 1
ATOM 3880 N N . PRO A 1 516 ? -8.416 -3.122 12.164 1.00 95.00 516 PRO A N 1
ATOM 3881 C CA . PRO A 1 516 ? -8.603 -4.254 11.262 1.00 95.00 516 PRO A CA 1
ATOM 3882 C C . PRO A 1 516 ? -7.480 -4.341 10.221 1.00 95.00 516 PRO A C 1
ATOM 3884 O O . PRO A 1 516 ? -6.740 -3.387 9.990 1.00 95.00 516 PRO A O 1
ATOM 3887 N N . ASN A 1 517 ? -7.424 -5.460 9.502 1.00 93.94 517 ASN A N 1
ATOM 3888 C CA . ASN A 1 517 ? -6.482 -5.682 8.402 1.00 93.94 517 ASN A CA 1
ATOM 3889 C C . ASN A 1 517 ? -6.893 -5.055 7.067 1.00 93.94 517 ASN A C 1
ATOM 3891 O O . ASN A 1 517 ? -6.391 -5.419 6.005 1.00 93.94 517 ASN A O 1
ATOM 3895 N N . THR A 1 518 ? -7.818 -4.106 7.117 1.00 95.12 518 THR A N 1
ATOM 3896 C CA . THR A 1 518 ? -8.330 -3.372 5.964 1.00 95.12 518 THR A CA 1
ATOM 3897 C C . THR A 1 518 ? -8.243 -1.884 6.234 1.00 95.12 518 THR A C 1
ATOM 3899 O O . THR A 1 518 ? -8.480 -1.467 7.367 1.00 95.12 518 THR A O 1
ATOM 3902 N N . PHE A 1 519 ? -8.005 -1.083 5.198 1.00 96.31 519 PHE A N 1
ATOM 3903 C CA . PHE A 1 519 ? -7.906 0.366 5.314 1.00 96.31 519 PHE A CA 1
ATOM 3904 C C . PHE A 1 519 ? -9.196 0.930 5.910 1.00 96.31 519 PHE A C 1
ATOM 3906 O O . PHE A 1 519 ? -10.293 0.668 5.402 1.00 96.31 519 PHE A O 1
ATOM 3913 N N . VAL A 1 520 ? -9.081 1.705 6.983 1.00 97.88 520 VAL A N 1
ATOM 3914 C CA . VAL A 1 520 ? -10.244 2.304 7.641 1.00 97.88 520 VAL A CA 1
ATOM 3915 C C . VAL A 1 520 ? -10.467 3.711 7.109 1.00 97.88 520 VAL A C 1
ATOM 3917 O O . VAL A 1 520 ? -9.559 4.532 7.086 1.00 97.88 520 VAL A O 1
ATOM 3920 N N . VAL A 1 521 ? -11.700 3.999 6.702 1.00 97.62 521 VAL A N 1
ATOM 3921 C CA . VAL A 1 521 ? -12.153 5.357 6.398 1.00 97.62 521 VAL A CA 1
ATOM 3922 C C . VAL A 1 521 ? -13.334 5.668 7.297 1.00 97.62 521 VAL A C 1
ATOM 3924 O O . VAL A 1 521 ? -14.301 4.901 7.296 1.00 97.62 521 VAL A O 1
ATOM 3927 N N . ALA A 1 522 ? -13.275 6.782 8.023 1.00 97.06 522 ALA A N 1
ATOM 3928 C CA . ALA A 1 522 ? -14.347 7.176 8.924 1.00 97.06 522 ALA A CA 1
ATOM 3929 C C . ALA A 1 522 ? -14.520 8.695 9.049 1.00 97.06 522 ALA A C 1
ATOM 3931 O O . ALA A 1 522 ? -13.565 9.459 8.965 1.00 97.06 522 ALA A O 1
ATOM 3932 N N . SER A 1 523 ? -15.761 9.114 9.276 1.00 95.50 523 SER A N 1
ATOM 3933 C CA . SER A 1 523 ? -16.166 10.411 9.825 1.00 95.50 523 SER A CA 1
ATOM 3934 C C . SER A 1 523 ? -16.640 10.245 11.283 1.00 95.50 523 SER A C 1
ATOM 3936 O O . SER A 1 523 ? -16.821 9.099 11.720 1.00 95.50 523 SER A O 1
ATOM 3938 N N . PRO A 1 524 ? -16.896 11.337 12.035 1.00 93.81 524 PRO A N 1
ATOM 3939 C CA . PRO A 1 524 ? -17.274 11.266 13.452 1.00 93.81 524 PRO A CA 1
ATOM 3940 C C . PRO A 1 524 ? -18.493 10.381 13.768 1.00 93.81 524 PRO A C 1
ATOM 3942 O O . PRO A 1 524 ? -18.575 9.822 14.861 1.00 93.81 524 PRO A O 1
ATOM 3945 N N . SER A 1 525 ? -19.436 10.224 12.830 1.00 89.12 525 SER A N 1
ATOM 3946 C CA . SER A 1 525 ? -20.639 9.390 13.005 1.00 89.12 525 SER A CA 1
ATOM 3947 C C . SER A 1 525 ? -20.514 7.938 12.521 1.00 89.12 525 SER A C 1
ATOM 3949 O O . SER A 1 525 ? -21.408 7.127 12.782 1.00 89.12 525 SER A O 1
ATOM 3951 N N . THR A 1 526 ? -19.438 7.581 11.815 1.00 92.50 526 THR A N 1
ATOM 3952 C CA . THR A 1 526 ? -19.261 6.235 11.235 1.00 92.50 526 THR A CA 1
ATOM 3953 C C . THR A 1 526 ? -18.435 5.313 12.133 1.00 92.50 526 THR A C 1
ATOM 3955 O O . THR A 1 526 ? -17.738 5.758 13.039 1.00 92.50 526 THR A O 1
ATOM 3958 N N . GLN A 1 527 ? -18.514 3.999 11.900 1.00 89.38 527 GLN A N 1
ATOM 3959 C CA . GLN A 1 527 ? -17.773 3.025 12.704 1.00 89.38 527 GLN A CA 1
ATOM 3960 C C . GLN A 1 527 ? -16.267 3.070 12.412 1.00 89.38 527 GLN A C 1
ATOM 3962 O O . GLN A 1 527 ? -15.842 2.839 11.281 1.00 89.38 527 GLN A O 1
ATOM 3967 N N . ALA A 1 528 ? -15.475 3.256 13.464 1.00 93.56 528 ALA A N 1
ATOM 3968 C CA . ALA A 1 528 ? -14.031 3.060 13.486 1.00 93.56 528 ALA A CA 1
ATOM 3969 C C . ALA A 1 528 ? -13.595 2.569 14.876 1.00 93.56 528 ALA A C 1
ATOM 3971 O O . ALA A 1 528 ? -14.353 2.723 15.843 1.00 93.56 528 ALA A O 1
ATOM 3972 N N . PRO A 1 529 ? -12.389 1.985 15.005 1.00 95.25 529 PRO A N 1
ATOM 3973 C CA . PRO A 1 529 ? -11.739 1.840 16.303 1.00 95.25 529 PRO A CA 1
ATOM 3974 C C . PRO A 1 529 ? -11.725 3.176 17.059 1.00 95.25 529 PRO A C 1
ATOM 3976 O O . PRO A 1 529 ? -11.601 4.241 16.456 1.00 95.25 529 PRO A O 1
ATOM 3979 N N . SER A 1 530 ? -11.900 3.125 18.382 1.00 93.50 530 SER A N 1
ATOM 3980 C CA . SER A 1 530 ? -12.002 4.330 19.212 1.00 93.50 530 SER A CA 1
ATOM 3981 C C . SER A 1 530 ? -10.721 5.155 19.115 1.00 93.50 530 SER A C 1
ATOM 3983 O O . SER A 1 530 ? -9.646 4.632 19.388 1.00 93.50 530 SER A O 1
ATOM 3985 N N . THR A 1 531 ? -10.834 6.444 18.805 1.00 94.00 531 THR A N 1
ATOM 3986 C CA . THR A 1 531 ? -9.704 7.383 18.771 1.00 94.00 531 THR A CA 1
ATOM 3987 C C . THR A 1 531 ? -9.886 8.494 19.799 1.00 94.00 531 THR A C 1
ATOM 3989 O O . THR A 1 531 ? -11.004 8.969 19.997 1.00 94.00 531 THR A O 1
ATOM 3992 N N . LEU A 1 532 ? -8.797 8.941 20.423 1.00 93.88 532 LEU A N 1
ATOM 3993 C CA . LEU A 1 532 ? -8.784 10.062 21.364 1.00 93.88 532 LEU A CA 1
ATOM 3994 C C . LEU A 1 532 ? -7.689 11.054 20.968 1.00 93.88 532 LEU A C 1
ATOM 3996 O O . LEU A 1 532 ? -6.519 10.691 20.919 1.00 93.88 532 LEU A O 1
ATOM 4000 N N . THR A 1 533 ? -8.042 12.311 20.722 1.00 94.06 533 THR A N 1
ATOM 4001 C CA . THR A 1 533 ? -7.046 13.370 20.511 1.00 94.06 533 THR A CA 1
ATOM 4002 C C . THR A 1 533 ? -6.703 14.015 21.846 1.00 94.06 533 THR A C 1
ATOM 4004 O O . THR A 1 533 ? -7.591 14.523 22.529 1.00 94.06 533 THR A O 1
ATOM 4007 N N . ILE A 1 534 ? -5.422 14.007 22.209 1.00 93.19 534 ILE A N 1
ATOM 4008 C CA . ILE A 1 534 ? -4.912 14.629 23.432 1.00 93.19 534 ILE A CA 1
ATOM 4009 C C . ILE A 1 534 ? -3.996 15.779 23.032 1.00 93.19 534 ILE A C 1
ATOM 4011 O O . ILE A 1 534 ? -2.948 15.567 22.424 1.00 93.19 534 ILE A O 1
ATOM 4015 N N . ALA A 1 535 ? -4.381 16.999 23.401 1.00 88.12 535 ALA A N 1
ATOM 4016 C CA . ALA A 1 535 ? -3.515 18.162 23.269 1.00 88.12 535 ALA A CA 1
ATOM 4017 C C . ALA A 1 535 ? -2.412 18.098 24.337 1.00 88.12 535 ALA A C 1
ATOM 4019 O O . ALA A 1 535 ? -2.688 18.195 25.536 1.00 88.12 535 ALA A O 1
ATOM 4020 N N . ALA A 1 536 ? -1.168 17.918 23.902 1.00 84.06 536 ALA A N 1
ATOM 4021 C CA . ALA A 1 536 ? 0.000 18.106 24.748 1.00 84.06 536 ALA A CA 1
ATOM 4022 C C . ALA A 1 536 ? 0.282 19.610 24.939 1.00 84.06 536 ALA A C 1
ATOM 4024 O O . ALA A 1 536 ? -0.397 20.467 24.370 1.00 84.06 536 ALA A O 1
ATOM 4025 N N . SER A 1 537 ? 1.261 19.944 25.784 1.00 82.31 537 SER A N 1
ATOM 4026 C CA . SER A 1 537 ? 1.616 21.339 26.088 1.00 82.31 537 SER A CA 1
ATOM 4027 C C . SER A 1 537 ? 1.897 22.142 24.812 1.00 82.31 537 SER A C 1
ATOM 4029 O O . SER A 1 537 ? 2.558 21.624 23.911 1.00 82.31 537 SER A O 1
ATOM 4031 N N . SER A 1 538 ? 1.439 23.398 24.756 1.00 79.25 538 SER A N 1
ATOM 4032 C CA . SER A 1 538 ? 1.864 24.330 23.706 1.00 79.25 538 SER A CA 1
ATOM 4033 C C . SER A 1 538 ? 3.300 24.805 23.934 1.00 79.25 538 SER A C 1
ATOM 4035 O O . SER A 1 538 ? 3.816 24.720 25.058 1.00 79.25 538 SER A O 1
ATOM 4037 N N . SER A 1 539 ? 3.931 25.371 22.903 1.00 80.88 539 SER A N 1
ATOM 4038 C CA . SER A 1 539 ? 5.273 25.964 22.997 1.00 80.88 539 SER A CA 1
ATOM 4039 C C . SER A 1 539 ? 5.418 26.962 24.149 1.00 80.88 539 SER A C 1
ATOM 4041 O O . SER A 1 539 ? 6.431 26.965 24.849 1.00 80.88 539 SER A O 1
ATOM 4043 N N . ASP A 1 540 ? 4.380 27.764 24.400 1.00 77.00 540 ASP A N 1
ATOM 4044 C CA . ASP A 1 540 ? 4.362 28.770 25.467 1.00 77.00 540 ASP A CA 1
ATOM 4045 C C . ASP A 1 540 ? 4.454 28.135 26.863 1.00 77.00 540 ASP A C 1
ATOM 4047 O O . ASP A 1 540 ? 5.140 28.649 27.755 1.00 77.00 540 ASP A O 1
ATOM 4051 N N . ALA A 1 541 ? 3.810 26.979 27.046 1.00 77.06 541 ALA A N 1
ATOM 4052 C CA . ALA A 1 541 ? 3.763 26.278 28.323 1.00 77.06 541 ALA A CA 1
ATOM 4053 C C . ALA A 1 541 ? 5.101 25.615 28.695 1.00 77.06 541 ALA A C 1
ATOM 4055 O O . ALA A 1 541 ? 5.338 25.372 29.877 1.00 77.06 541 ALA A O 1
ATOM 4056 N N . LEU A 1 542 ? 6.000 25.363 27.733 1.00 87.31 542 LEU A N 1
ATOM 4057 C CA . LEU A 1 542 ? 7.319 24.768 28.001 1.00 87.31 542 LEU A CA 1
ATOM 4058 C C . LEU A 1 542 ? 8.243 25.686 28.814 1.00 87.31 542 LEU A C 1
ATOM 4060 O O . LEU A 1 542 ? 9.169 25.206 29.470 1.00 87.31 542 LEU A O 1
ATOM 4064 N N . THR A 1 543 ? 7.987 26.997 28.798 1.00 86.06 543 THR A N 1
ATOM 4065 C CA . THR A 1 543 ? 8.814 27.996 29.495 1.00 86.06 543 THR A CA 1
ATOM 4066 C C . THR A 1 543 ? 8.422 28.201 30.964 1.00 86.06 543 THR A C 1
ATOM 4068 O O . THR A 1 543 ? 9.187 28.785 31.735 1.00 86.06 543 THR A O 1
ATOM 4071 N N . ASP A 1 544 ? 7.254 27.696 31.376 1.00 91.31 544 ASP A N 1
ATOM 4072 C CA . ASP A 1 544 ? 6.685 27.862 32.714 1.00 91.31 544 ASP A CA 1
ATOM 4073 C C . ASP A 1 544 ? 6.398 26.496 33.352 1.00 91.31 544 ASP A C 1
ATOM 4075 O O . ASP A 1 544 ? 5.489 25.765 32.959 1.00 91.31 544 ASP A O 1
ATOM 4079 N N . VAL A 1 545 ? 7.156 26.169 34.402 1.00 93.88 545 VAL A N 1
ATOM 4080 C CA . VAL A 1 545 ? 7.063 24.883 35.109 1.00 93.88 545 VAL A CA 1
ATOM 4081 C C . VAL A 1 545 ? 5.665 24.627 35.677 1.00 93.88 545 VAL A C 1
ATOM 4083 O O . VAL A 1 545 ? 5.235 23.475 35.716 1.00 93.88 545 VAL A O 1
ATOM 4086 N N . GLU A 1 546 ? 4.929 25.654 36.113 1.00 93.44 546 GLU A N 1
ATOM 4087 C CA . GLU A 1 546 ? 3.568 25.467 36.624 1.00 93.44 546 GLU A CA 1
ATOM 4088 C C . GLU A 1 546 ? 2.586 25.131 35.501 1.00 93.44 546 GLU A C 1
ATOM 4090 O O . GLU A 1 546 ? 1.728 24.263 35.678 1.00 93.44 546 GLU A O 1
ATOM 4095 N N . GLN A 1 547 ? 2.704 25.794 34.349 1.00 92.50 547 GLN A N 1
ATOM 4096 C CA . GLN A 1 547 ? 1.864 25.504 33.183 1.00 92.50 547 GLN A CA 1
ATOM 4097 C C . GLN A 1 547 ? 2.176 24.121 32.614 1.00 92.50 547 GLN A C 1
ATOM 4099 O O . GLN A 1 547 ? 1.253 23.337 32.387 1.00 92.50 547 GLN A O 1
ATOM 4104 N N . LEU A 1 548 ? 3.461 23.779 32.504 1.00 94.50 548 LEU A N 1
ATOM 4105 C CA . LEU A 1 548 ? 3.908 22.446 32.116 1.00 94.50 548 LEU A CA 1
ATOM 4106 C C . LEU A 1 548 ? 3.395 21.369 33.085 1.00 94.50 548 LEU A C 1
ATOM 4108 O O . LEU A 1 548 ? 2.882 20.340 32.652 1.00 94.50 548 LEU A O 1
ATOM 4112 N N . THR A 1 549 ? 3.448 21.624 34.398 1.00 95.88 549 THR A N 1
ATOM 4113 C CA . THR A 1 549 ? 2.889 20.713 35.415 1.00 95.88 549 THR A CA 1
ATOM 4114 C C . THR A 1 549 ? 1.389 20.504 35.196 1.00 95.88 549 THR A C 1
ATOM 4116 O O . THR A 1 549 ? 0.927 19.367 35.193 1.00 95.88 549 THR A O 1
ATOM 4119 N N . ARG A 1 550 ? 0.611 21.576 34.981 1.00 93.88 550 ARG A N 1
ATOM 4120 C CA . ARG A 1 550 ? -0.840 21.471 34.717 1.00 93.88 550 ARG A CA 1
ATOM 4121 C C . ARG A 1 550 ? -1.132 20.685 33.439 1.00 93.88 550 ARG A C 1
ATOM 4123 O O . ARG A 1 550 ? -2.076 19.899 33.419 1.00 93.88 550 ARG A O 1
ATOM 4130 N N . SER A 1 551 ? -0.313 20.862 32.404 1.00 94.12 551 SER A N 1
ATOM 4131 C CA . SER A 1 551 ? -0.428 20.081 31.174 1.00 94.12 551 SER A CA 1
ATOM 4132 C C . SER A 1 551 ? -0.171 18.596 31.429 1.00 94.12 551 SER A C 1
ATOM 4134 O O . SER A 1 551 ? -0.978 17.777 31.003 1.00 94.12 551 SER A O 1
ATOM 4136 N N . PHE A 1 552 ? 0.883 18.236 32.173 1.00 96.06 552 PHE A N 1
ATOM 4137 C CA . PHE A 1 552 ? 1.137 16.838 32.531 1.00 96.06 552 PHE A CA 1
ATOM 4138 C C . PHE A 1 552 ? 0.028 16.238 33.398 1.00 96.06 552 PHE A C 1
ATOM 4140 O O . PHE A 1 552 ? -0.340 15.091 33.172 1.00 96.06 552 PHE A O 1
ATOM 4147 N N . VAL A 1 553 ? -0.554 16.997 34.335 1.00 95.75 553 VAL A N 1
ATOM 4148 C CA . VAL A 1 553 ? -1.733 16.547 35.103 1.00 95.75 553 VAL A CA 1
ATOM 4149 C C . VAL A 1 553 ? -2.872 16.163 34.155 1.00 95.75 553 VAL A C 1
ATOM 4151 O O . VAL A 1 553 ? -3.416 15.070 34.271 1.00 95.75 553 VAL A O 1
ATOM 4154 N N . SER A 1 554 ? -3.179 17.015 33.174 1.00 94.62 554 SER A N 1
ATOM 4155 C CA . SER A 1 554 ? -4.239 16.740 32.199 1.00 94.62 554 SER A CA 1
ATOM 4156 C C . SER A 1 554 ? -3.948 15.514 31.328 1.00 94.62 554 SER A C 1
ATOM 4158 O O . SER A 1 554 ? -4.864 14.749 31.027 1.00 94.62 554 SER A O 1
ATOM 4160 N N . VAL A 1 555 ? -2.691 15.302 30.929 1.00 95.94 555 VAL A N 1
ATOM 4161 C CA . VAL A 1 555 ? -2.287 14.129 30.137 1.00 95.94 555 VAL A CA 1
ATOM 4162 C C . VAL A 1 555 ? -2.368 12.845 30.968 1.00 95.94 555 VAL A C 1
ATOM 4164 O O . VAL A 1 555 ? -2.890 11.850 30.474 1.00 95.94 555 VAL A O 1
ATOM 4167 N N . LEU A 1 556 ? -1.919 12.863 32.229 1.00 96.38 556 LEU A N 1
ATOM 4168 C CA . LEU A 1 556 ? -2.008 11.718 33.147 1.00 96.38 556 LEU A CA 1
ATOM 4169 C C . LEU A 1 556 ? -3.465 11.280 33.356 1.00 96.38 556 LEU A C 1
ATOM 4171 O O . LEU A 1 556 ? -3.787 10.108 33.172 1.00 96.38 556 LEU A O 1
ATOM 4175 N N . GLU A 1 557 ? -4.357 12.226 33.662 1.00 94.62 557 GLU A N 1
ATOM 4176 C CA . GLU A 1 557 ? -5.785 11.946 33.856 1.00 94.62 557 GLU A CA 1
ATOM 4177 C C . GLU A 1 557 ? -6.441 11.375 32.588 1.00 94.62 557 GLU A C 1
ATOM 4179 O O . GLU A 1 557 ? -7.278 10.476 32.669 1.00 94.62 557 GLU A O 1
ATOM 4184 N N . GLN A 1 558 ? -6.068 11.867 31.403 1.00 95.06 558 GLN A N 1
ATOM 4185 C CA . GLN A 1 558 ? -6.587 11.339 30.138 1.00 95.06 558 GLN A CA 1
ATOM 4186 C C . GLN A 1 558 ? -6.027 9.950 29.816 1.00 95.06 558 GLN A C 1
ATOM 4188 O O . GLN A 1 558 ? -6.783 9.090 29.367 1.00 95.06 558 GLN A O 1
ATOM 4193 N N . ALA A 1 559 ? -4.743 9.700 30.090 1.00 94.69 559 ALA A N 1
ATOM 4194 C CA . ALA A 1 559 ? -4.112 8.401 29.873 1.00 94.69 559 ALA A CA 1
ATOM 4195 C C . ALA A 1 559 ? -4.769 7.298 30.719 1.00 94.69 559 ALA A C 1
ATOM 4197 O O . ALA A 1 559 ? -5.110 6.244 30.187 1.00 94.69 559 ALA A O 1
ATOM 4198 N N . GLU A 1 560 ? -5.048 7.552 32.003 1.00 93.62 560 GLU A N 1
ATOM 4199 C CA . GLU A 1 560 ? -5.734 6.582 32.876 1.00 93.62 560 GLU A CA 1
ATOM 4200 C C . GLU A 1 560 ? -7.152 6.224 32.391 1.00 93.62 560 GLU A C 1
ATOM 4202 O O . GLU A 1 560 ? -7.666 5.145 32.693 1.00 93.62 560 GLU A O 1
ATOM 4207 N N . ASN A 1 561 ? -7.781 7.111 31.614 1.00 92.25 561 ASN A N 1
ATOM 4208 C CA . ASN A 1 561 ? -9.129 6.931 31.076 1.00 92.25 561 ASN A CA 1
ATOM 4209 C C . ASN A 1 561 ? -9.157 6.512 29.594 1.00 92.25 561 ASN A C 1
ATOM 4211 O O . ASN A 1 561 ? -10.242 6.321 29.044 1.00 92.25 561 ASN A O 1
ATOM 4215 N N . ALA A 1 562 ? -8.002 6.348 28.939 1.00 92.19 562 ALA A N 1
ATOM 4216 C CA . ALA A 1 562 ? -7.927 6.093 27.498 1.00 92.19 562 ALA A CA 1
ATOM 4217 C C . ALA A 1 562 ? -8.412 4.687 27.091 1.00 92.19 562 ALA A C 1
ATOM 4219 O O . ALA A 1 562 ? -8.853 4.479 25.959 1.00 92.19 562 ALA A O 1
ATOM 4220 N N . GLY A 1 563 ? -8.361 3.710 28.004 1.00 92.69 563 GLY A N 1
ATOM 4221 C CA . GLY A 1 563 ? -8.774 2.333 27.727 1.00 92.69 563 GLY A CA 1
ATOM 4222 C C . GLY A 1 563 ? -7.957 1.705 26.592 1.00 92.69 563 GLY A C 1
ATOM 4223 O O . GLY A 1 563 ? -6.736 1.635 26.677 1.00 92.69 563 GLY A O 1
ATOM 4224 N N . SER A 1 564 ? -8.639 1.234 25.544 1.00 93.38 564 SER A N 1
ATOM 4225 C CA . SER A 1 564 ? -8.023 0.680 24.326 1.00 93.38 564 SER A CA 1
ATOM 4226 C C . SER A 1 564 ? -8.122 1.627 23.123 1.00 93.38 564 SER A C 1
ATOM 4228 O O . SER A 1 564 ? -8.123 1.168 21.981 1.00 93.38 564 SER A O 1
ATOM 4230 N N . ALA A 1 565 ? -8.336 2.925 23.354 1.00 95.69 565 ALA A N 1
ATOM 4231 C CA . ALA A 1 565 ? -8.422 3.900 22.274 1.00 95.69 565 ALA A CA 1
ATOM 4232 C C . ALA A 1 565 ? -7.049 4.139 21.631 1.00 95.69 565 ALA A C 1
ATOM 4234 O O . ALA A 1 565 ? -6.023 4.052 22.298 1.00 95.69 565 ALA A O 1
ATOM 4235 N N . SER A 1 566 ? -7.030 4.503 20.352 1.00 97.38 566 SER A N 1
ATOM 4236 C CA . SER A 1 566 ? -5.838 5.025 19.689 1.00 97.38 566 SER A CA 1
ATOM 4237 C C . SER A 1 566 ? -5.699 6.520 19.947 1.00 97.38 566 SER A C 1
ATOM 4239 O O . SER A 1 566 ? -6.577 7.310 19.594 1.00 97.38 566 SER A O 1
ATOM 4241 N N . ILE A 1 567 ? -4.602 6.910 20.579 1.00 97.94 567 ILE A N 1
ATOM 4242 C CA . ILE A 1 567 ? -4.343 8.266 21.043 1.00 97.94 567 ILE A CA 1
ATOM 4243 C C . ILE A 1 567 ? -3.571 9.040 19.972 1.00 97.94 567 ILE A C 1
ATOM 4245 O O . ILE A 1 567 ? -2.487 8.634 19.562 1.00 97.94 567 ILE A O 1
ATOM 4249 N N . VAL A 1 568 ? -4.101 10.184 19.550 1.00 97.25 568 VAL A N 1
ATOM 4250 C CA . VAL A 1 568 ? -3.394 11.150 18.700 1.00 97.25 568 VAL A CA 1
ATOM 4251 C C . VAL A 1 568 ? -2.892 12.284 19.585 1.00 97.25 568 VAL A C 1
ATOM 4253 O O . VAL A 1 568 ? -3.690 13.057 20.117 1.00 97.25 568 VAL A O 1
ATOM 4256 N N . ILE A 1 569 ? -1.576 12.377 19.754 1.00 96.12 569 ILE A N 1
ATOM 4257 C CA . ILE A 1 569 ? -0.927 13.418 20.552 1.00 96.12 569 ILE A CA 1
ATOM 4258 C C . ILE A 1 569 ? -0.732 14.647 19.669 1.00 96.12 569 ILE A C 1
ATOM 4260 O O . ILE A 1 569 ? 0.042 14.602 18.713 1.00 96.12 569 ILE A O 1
ATOM 4264 N N . GLN A 1 570 ? -1.422 15.737 19.999 1.00 90.94 570 GLN A N 1
ATOM 4265 C CA . GLN A 1 570 ? -1.369 16.987 19.248 1.00 90.94 570 GLN A CA 1
ATOM 4266 C C . GLN A 1 570 ? -0.523 18.039 19.964 1.00 90.94 570 GLN A C 1
ATOM 4268 O O . GLN A 1 570 ? -0.741 18.307 21.145 1.00 90.94 570 GLN A O 1
ATOM 4273 N N . SER A 1 571 ? 0.424 18.653 19.254 1.00 86.19 571 SER A N 1
ATOM 4274 C CA . SER A 1 571 ? 1.252 19.745 19.777 1.00 86.19 571 SER A CA 1
ATOM 4275 C C . SER A 1 571 ? 1.880 20.560 18.649 1.00 86.19 571 SER A C 1
ATOM 4277 O O . SER A 1 571 ? 2.315 19.990 17.654 1.00 86.19 571 SER A O 1
ATOM 4279 N N . ASP A 1 572 ? 1.989 21.873 18.844 1.00 84.00 572 ASP A N 1
ATOM 4280 C CA . ASP A 1 572 ? 2.779 22.783 18.003 1.00 84.00 572 ASP A CA 1
ATOM 4281 C C . ASP A 1 572 ? 4.297 22.634 18.231 1.00 84.00 572 ASP A C 1
ATOM 4283 O O . ASP A 1 572 ? 5.104 23.049 17.401 1.00 84.00 572 ASP A O 1
ATOM 4287 N N . VAL A 1 573 ? 4.707 22.011 19.341 1.00 88.06 573 VAL A N 1
ATOM 4288 C CA . VAL A 1 573 ? 6.112 21.878 19.745 1.00 88.06 573 VAL A CA 1
ATOM 4289 C C . VAL A 1 573 ? 6.924 21.074 18.734 1.00 88.06 573 VAL A C 1
ATOM 4291 O O . VAL A 1 573 ? 8.045 21.472 18.427 1.00 88.06 573 VAL A O 1
ATOM 4294 N N . LEU A 1 574 ? 6.396 19.961 18.207 1.00 86.31 574 LEU A N 1
ATOM 4295 C CA . LEU A 1 574 ? 7.129 19.154 17.221 1.00 86.31 574 LEU A CA 1
ATOM 4296 C C . LEU A 1 574 ? 7.262 19.882 15.881 1.00 86.31 574 LEU A C 1
ATOM 4298 O O . LEU A 1 574 ? 8.345 19.887 15.297 1.00 86.31 574 LEU A O 1
ATOM 4302 N N . ASP A 1 575 ? 6.206 20.558 15.430 1.00 81.56 575 ASP A N 1
ATOM 4303 C CA . ASP A 1 575 ? 6.250 21.355 14.202 1.00 81.56 575 ASP A CA 1
ATOM 4304 C C . ASP A 1 575 ? 7.304 22.477 14.319 1.00 81.56 575 ASP A C 1
ATOM 4306 O O . ASP A 1 575 ? 8.108 22.681 13.408 1.00 81.56 575 ASP A O 1
ATOM 4310 N N . LEU A 1 576 ? 7.389 23.147 15.475 1.00 83.12 576 LEU A N 1
ATOM 4311 C CA . LEU A 1 576 ? 8.410 24.167 15.748 1.00 83.12 576 LEU A CA 1
ATOM 4312 C C . LEU A 1 576 ? 9.822 23.573 15.899 1.00 83.12 576 LEU A C 1
ATOM 4314 O O . LEU A 1 576 ? 10.790 24.144 15.393 1.00 83.12 576 LEU A O 1
ATOM 4318 N N . ALA A 1 577 ? 9.949 22.414 16.550 1.00 82.75 577 ALA A N 1
ATOM 4319 C CA . ALA A 1 577 ? 11.224 21.728 16.764 1.00 82.75 577 ALA A CA 1
ATOM 4320 C C . ALA A 1 577 ? 11.795 21.096 15.485 1.00 82.75 577 ALA A C 1
ATOM 4322 O O . ALA A 1 577 ? 12.992 20.813 15.435 1.00 82.75 577 ALA A O 1
ATOM 4323 N N . THR A 1 578 ? 10.981 20.908 14.441 1.00 80.50 578 THR A N 1
ATOM 4324 C CA . THR A 1 578 ? 11.391 20.321 13.150 1.00 80.50 578 THR A CA 1
ATOM 4325 C C . THR A 1 578 ? 12.573 21.070 12.518 1.00 80.50 578 THR A C 1
ATOM 4327 O O . THR A 1 578 ? 13.371 20.479 11.797 1.00 80.50 578 THR A O 1
ATOM 4330 N N . ARG A 1 579 ? 12.744 22.362 12.833 1.00 72.00 579 ARG A N 1
ATOM 4331 C CA . ARG A 1 579 ? 13.797 23.214 12.254 1.00 72.00 579 ARG A CA 1
ATOM 4332 C C . ARG A 1 579 ? 15.166 23.078 12.921 1.00 72.00 579 ARG A C 1
ATOM 4334 O O . ARG A 1 579 ? 16.183 23.281 12.265 1.00 72.00 579 ARG A O 1
ATOM 4341 N N . ASP A 1 580 ? 15.215 22.789 14.218 1.00 73.62 580 ASP A N 1
ATOM 4342 C CA . ASP A 1 580 ? 16.449 22.879 15.013 1.00 73.62 580 ASP A CA 1
ATOM 4343 C C . ASP A 1 580 ? 16.584 21.792 16.087 1.00 73.62 580 ASP A C 1
ATOM 4345 O O . ASP A 1 580 ? 17.428 21.892 16.982 1.00 73.62 580 ASP A O 1
ATOM 4349 N N . LYS A 1 581 ? 15.744 20.756 16.010 1.00 83.50 581 LYS A N 1
ATOM 4350 C CA . LYS A 1 581 ? 15.662 19.657 16.980 1.00 83.50 581 LYS A CA 1
ATOM 4351 C C . LYS A 1 581 ? 15.363 20.134 18.399 1.00 83.50 581 LYS A C 1
ATOM 4353 O O . LYS A 1 581 ? 15.818 19.550 19.381 1.00 83.50 581 LYS A O 1
ATOM 4358 N N . GLY A 1 582 ? 14.589 21.211 18.504 1.00 81.75 582 GLY A N 1
ATOM 4359 C CA . GLY A 1 582 ? 14.149 21.795 19.761 1.00 81.75 582 GLY A CA 1
ATOM 4360 C C . GLY A 1 582 ? 15.219 22.629 20.470 1.00 81.75 582 GLY A C 1
ATOM 4361 O O . GLY A 1 582 ? 15.033 22.978 21.635 1.00 81.75 582 GLY A O 1
ATOM 4362 N N . ALA A 1 583 ? 16.334 22.957 19.807 1.00 82.19 583 ALA A N 1
ATOM 4363 C CA . ALA A 1 583 ? 17.425 23.722 20.412 1.00 82.19 583 ALA A CA 1
ATOM 4364 C C . ALA A 1 583 ? 16.992 25.129 20.869 1.00 82.19 583 ALA A C 1
ATOM 4366 O O . ALA A 1 583 ? 17.431 25.600 21.921 1.00 82.19 583 ALA A O 1
ATOM 4367 N N . SER A 1 584 ? 16.104 25.785 20.120 1.00 82.50 584 SER A N 1
ATOM 4368 C CA . SER A 1 584 ? 15.543 27.112 20.416 1.00 82.50 584 SER A CA 1
ATOM 4369 C C . SER A 1 584 ? 14.749 27.171 21.717 1.00 82.50 584 SER A C 1
ATOM 4371 O O . SER A 1 584 ? 14.702 28.226 22.349 1.00 82.50 584 SER A O 1
ATOM 4373 N N . PHE A 1 585 ? 14.184 26.050 22.164 1.00 84.75 585 PHE A N 1
ATOM 4374 C CA . PHE A 1 585 ? 13.451 25.972 23.428 1.00 84.75 585 PHE A CA 1
ATOM 4375 C C . PHE A 1 585 ? 14.374 25.962 24.653 1.00 84.75 585 PHE A C 1
ATOM 4377 O O . PHE A 1 585 ? 13.923 26.204 25.773 1.00 84.75 585 PHE A O 1
ATOM 4384 N N . GLY A 1 586 ? 15.672 25.706 24.468 1.00 87.19 586 GLY A N 1
ATOM 4385 C CA . GLY A 1 586 ? 16.627 25.619 25.565 1.00 87.19 586 GLY A CA 1
ATOM 4386 C C . GLY A 1 586 ? 16.285 24.486 26.541 1.00 87.19 586 GLY A C 1
ATOM 4387 O O . GLY A 1 586 ? 15.985 23.366 26.137 1.00 87.19 586 GLY A O 1
ATOM 4388 N N . SER A 1 587 ? 16.376 24.762 27.845 1.00 92.31 587 SER A N 1
ATOM 4389 C CA . SER A 1 587 ? 16.061 23.768 28.878 1.00 92.31 587 SER A CA 1
ATOM 4390 C C . SER A 1 587 ? 14.585 23.819 29.259 1.00 92.31 587 SER A C 1
ATOM 4392 O O . SER A 1 587 ? 14.047 24.889 29.537 1.00 92.31 587 SER A O 1
ATOM 4394 N N . VAL A 1 588 ? 13.965 22.643 29.342 1.00 95.12 588 VAL A N 1
ATOM 4395 C CA . VAL A 1 588 ? 12.573 22.442 29.757 1.00 95.12 588 VAL A CA 1
ATOM 4396 C C . VAL A 1 588 ? 12.580 21.637 31.053 1.00 95.12 588 VAL A C 1
ATOM 4398 O O . VAL A 1 588 ? 13.168 20.565 31.103 1.00 95.12 588 VAL A O 1
ATOM 4401 N N . ALA A 1 589 ? 11.925 22.109 32.116 1.00 96.25 589 ALA A N 1
ATOM 4402 C CA . ALA A 1 589 ? 11.961 21.458 33.435 1.00 96.25 589 ALA A CA 1
ATOM 4403 C C . ALA A 1 589 ? 11.041 20.219 33.533 1.00 96.25 589 ALA A C 1
ATOM 4405 O O . ALA A 1 589 ? 10.172 20.137 34.407 1.00 96.25 589 ALA A O 1
ATOM 4406 N N . VAL A 1 590 ? 11.223 19.260 32.625 1.00 97.19 590 VAL A N 1
ATOM 4407 C CA . VAL A 1 590 ? 10.380 18.072 32.435 1.00 97.19 590 VAL A CA 1
ATOM 4408 C C . VAL A 1 590 ? 10.300 17.242 33.704 1.00 97.19 590 VAL A C 1
ATOM 4410 O O . VAL A 1 590 ? 9.204 16.944 34.178 1.00 97.19 590 VAL A O 1
ATOM 4413 N N . LYS A 1 591 ? 11.450 16.905 34.297 1.00 97.75 591 LYS A N 1
ATOM 4414 C CA . LYS A 1 591 ? 11.500 16.012 35.462 1.00 97.75 591 LYS A CA 1
ATOM 4415 C C . LYS A 1 591 ? 10.774 16.600 36.660 1.00 97.75 591 LYS A C 1
ATOM 4417 O O . LYS A 1 591 ? 9.999 15.908 37.321 1.00 97.75 591 LYS A O 1
ATOM 4422 N N . GLN A 1 592 ? 10.984 17.892 36.913 1.00 97.31 592 GLN A N 1
ATOM 4423 C CA . GLN A 1 592 ? 10.318 18.592 38.007 1.00 97.31 592 GLN A CA 1
ATOM 4424 C C . GLN A 1 592 ? 8.807 18.679 37.775 1.00 97.31 592 GLN A C 1
ATOM 4426 O O . GLN A 1 592 ? 8.034 18.391 38.689 1.00 97.31 592 GLN A O 1
ATOM 4431 N N . ALA A 1 593 ? 8.385 19.072 36.571 1.00 97.06 593 ALA A N 1
ATOM 4432 C CA . ALA A 1 593 ? 6.974 19.246 36.254 1.00 97.06 593 ALA A CA 1
ATOM 4433 C C . ALA A 1 593 ? 6.205 17.916 36.285 1.00 97.06 593 ALA A C 1
ATOM 4435 O O . ALA A 1 593 ? 5.124 17.850 36.868 1.00 97.06 593 ALA A O 1
ATOM 4436 N N . LEU A 1 594 ? 6.777 16.844 35.728 1.00 97.25 594 LEU A N 1
ATOM 4437 C CA . LEU A 1 594 ? 6.162 15.516 35.738 1.00 97.25 594 LEU A CA 1
ATOM 4438 C C . LEU A 1 594 ? 6.076 14.938 37.156 1.00 97.25 594 LEU A C 1
ATOM 4440 O O . LEU A 1 594 ? 5.030 14.417 37.536 1.00 97.25 594 LEU A O 1
ATOM 4444 N N . THR A 1 595 ? 7.130 15.086 37.966 1.00 97.19 595 THR A N 1
ATOM 4445 C CA . THR A 1 595 ? 7.108 14.651 39.376 1.00 97.19 595 THR A CA 1
ATOM 4446 C C . THR A 1 595 ? 6.001 15.370 40.150 1.00 97.19 595 THR A C 1
ATOM 4448 O O . THR A 1 595 ? 5.203 14.725 40.826 1.00 97.19 595 THR A O 1
ATOM 4451 N N . ASN A 1 596 ? 5.880 16.693 39.983 1.00 96.81 596 ASN A N 1
ATOM 4452 C CA . ASN A 1 596 ? 4.803 17.466 40.603 1.00 96.81 596 ASN A CA 1
ATOM 4453 C C . ASN A 1 596 ? 3.413 17.003 40.132 1.00 96.81 596 ASN A C 1
ATOM 4455 O O . ASN A 1 596 ? 2.485 16.926 40.933 1.00 96.81 596 ASN A O 1
ATOM 4459 N N . ALA A 1 597 ? 3.252 16.704 38.841 1.00 96.75 597 ALA A N 1
ATOM 4460 C CA . ALA A 1 597 ? 1.983 16.243 38.282 1.00 96.75 597 ALA A CA 1
ATOM 4461 C C . ALA A 1 597 ? 1.575 14.862 38.825 1.00 96.75 597 ALA A C 1
ATOM 4463 O O . ALA A 1 597 ? 0.401 14.627 39.123 1.00 96.75 597 ALA A O 1
ATOM 4464 N N . ILE A 1 598 ? 2.544 13.968 39.018 1.00 96.62 598 ILE A N 1
ATOM 4465 C CA . ILE A 1 598 ? 2.338 12.662 39.651 1.00 96.62 598 ILE A CA 1
ATOM 4466 C C . ILE A 1 598 ? 1.946 12.822 41.121 1.00 96.62 598 ILE A C 1
ATOM 4468 O O . ILE A 1 598 ? 0.994 12.181 41.560 1.00 96.62 598 ILE A O 1
ATOM 4472 N N . ASP A 1 599 ? 2.602 13.719 41.862 1.00 95.38 599 ASP A N 1
ATOM 4473 C CA . ASP A 1 599 ? 2.245 14.011 43.255 1.00 95.38 599 ASP A CA 1
ATOM 4474 C C . ASP A 1 599 ? 0.813 14.565 43.384 1.00 95.38 599 ASP A C 1
ATOM 4476 O O . ASP A 1 599 ? 0.119 14.277 44.362 1.00 95.38 599 ASP A O 1
ATOM 4480 N N . ILE A 1 600 ? 0.353 15.342 42.395 1.00 95.88 600 ILE A N 1
ATOM 4481 C CA . ILE A 1 600 ? -1.010 15.896 42.344 1.00 95.88 600 ILE A CA 1
ATOM 4482 C C . ILE A 1 600 ? -2.050 14.813 42.029 1.00 95.88 600 ILE A C 1
ATOM 4484 O O . ILE A 1 600 ? -3.092 14.762 42.683 1.00 95.88 600 ILE A O 1
ATOM 4488 N N . THR A 1 601 ? -1.789 13.970 41.029 1.00 94.62 601 THR A N 1
ATOM 4489 C CA . THR A 1 601 ? -2.758 12.976 40.524 1.00 94.62 601 THR A CA 1
ATOM 4490 C C . THR A 1 601 ? -2.763 11.675 41.328 1.00 94.62 601 THR A C 1
ATOM 4492 O O . THR A 1 601 ? -3.777 10.988 41.393 1.00 94.62 601 THR A O 1
ATOM 4495 N N . GLY A 1 602 ? -1.645 11.325 41.968 1.00 90.75 602 GLY A N 1
ATOM 4496 C CA . GLY A 1 602 ? -1.442 10.016 42.591 1.00 90.75 602 GLY A CA 1
ATOM 4497 C C . GLY A 1 602 ? -1.137 8.888 41.595 1.00 90.75 602 GLY A C 1
ATOM 4498 O O . GLY A 1 602 ? -1.195 7.716 41.983 1.00 90.75 602 GLY A O 1
ATOM 4499 N N . SER A 1 603 ? -0.811 9.233 40.342 1.00 89.31 603 SER A N 1
ATOM 4500 C CA . SER A 1 603 ? -0.443 8.293 39.273 1.00 89.31 603 SER A CA 1
ATOM 4501 C C . SER A 1 603 ? 0.780 7.447 39.655 1.00 89.31 603 SER A C 1
ATOM 4503 O O . SER A 1 603 ? 1.611 7.851 40.469 1.00 89.31 603 SER A O 1
ATOM 4505 N N . ARG A 1 604 ? 0.936 6.255 39.066 1.00 87.00 604 ARG A N 1
ATOM 4506 C CA . ARG A 1 604 ? 2.052 5.341 39.385 1.00 87.00 604 ARG A CA 1
ATOM 4507 C C . ARG A 1 604 ? 3.002 5.160 38.206 1.00 87.00 604 ARG A C 1
ATOM 4509 O O . ARG A 1 604 ? 2.919 4.165 37.497 1.00 87.00 604 ARG A O 1
ATOM 4516 N N . ILE A 1 605 ? 3.927 6.103 38.048 1.00 92.81 605 ILE A N 1
ATOM 4517 C CA . ILE A 1 605 ? 5.059 6.005 37.116 1.00 92.81 605 ILE A CA 1
ATOM 4518 C C . ILE A 1 605 ? 6.345 5.825 37.931 1.00 92.81 605 ILE A C 1
ATOM 4520 O O . ILE A 1 605 ? 6.502 6.441 38.987 1.00 92.81 605 ILE A O 1
ATOM 4524 N N . ASP A 1 606 ? 7.242 4.949 37.472 1.00 92.25 606 ASP A N 1
ATOM 4525 C CA . ASP A 1 606 ? 8.515 4.679 38.147 1.00 92.25 606 ASP A CA 1
ATOM 4526 C C . ASP A 1 606 ? 9.398 5.940 38.176 1.00 92.25 606 ASP A C 1
ATOM 4528 O O . ASP A 1 606 ? 9.671 6.557 37.145 1.00 92.25 606 ASP A O 1
ATOM 4532 N N . ILE A 1 607 ? 9.863 6.323 39.367 1.00 90.69 607 ILE A N 1
ATOM 4533 C CA . ILE A 1 607 ? 10.705 7.507 39.557 1.00 90.69 607 ILE A CA 1
ATOM 4534 C C . ILE A 1 607 ? 12.060 7.381 38.851 1.00 90.69 607 ILE A C 1
ATOM 4536 O O . ILE A 1 607 ? 12.608 8.385 38.400 1.00 90.69 607 ILE A O 1
ATOM 4540 N N . ASP A 1 608 ? 12.596 6.167 38.708 1.00 93.19 608 ASP A N 1
ATOM 4541 C CA . ASP A 1 608 ? 13.845 5.929 37.986 1.00 93.19 608 ASP A CA 1
ATOM 4542 C C . ASP A 1 608 ? 13.650 6.150 36.480 1.00 93.19 608 ASP A C 1
ATOM 4544 O O . ASP A 1 608 ? 14.536 6.702 35.824 1.00 93.19 608 ASP A O 1
ATOM 4548 N N . ALA A 1 609 ? 12.466 5.824 35.947 1.00 94.06 609 ALA A N 1
ATOM 4549 C CA . ALA A 1 609 ? 12.112 6.126 34.561 1.00 94.06 609 ALA A CA 1
ATOM 4550 C C . ALA A 1 609 ? 12.003 7.641 34.321 1.00 94.06 609 ALA A C 1
ATOM 4552 O O . ALA A 1 609 ? 12.478 8.133 33.302 1.00 94.06 609 ALA A O 1
ATOM 4553 N N . ILE A 1 610 ? 11.465 8.397 35.285 1.00 95.31 610 ILE A N 1
ATOM 4554 C CA . ILE A 1 610 ? 11.423 9.868 35.223 1.00 95.31 610 ILE A CA 1
ATOM 4555 C C . ILE A 1 610 ? 12.838 10.449 35.281 1.00 95.31 610 ILE A C 1
ATOM 4557 O O . ILE A 1 610 ? 13.185 11.328 34.498 1.00 95.31 610 ILE A O 1
ATOM 4561 N N . ASN A 1 611 ? 13.686 9.945 36.180 1.00 94.62 611 ASN A N 1
ATOM 4562 C CA . ASN A 1 611 ? 15.064 10.417 36.324 1.00 94.62 611 ASN A CA 1
ATOM 4563 C C . ASN A 1 611 ? 15.921 10.167 35.074 1.00 94.62 611 ASN A C 1
ATOM 4565 O O . ASN A 1 611 ? 16.888 10.901 34.852 1.00 94.62 611 ASN A O 1
ATOM 4569 N N . ALA A 1 612 ? 15.572 9.159 34.268 1.00 95.31 612 ALA A N 1
ATOM 4570 C CA . ALA A 1 612 ? 16.224 8.862 32.997 1.00 95.31 612 ALA A CA 1
ATOM 4571 C C . ALA A 1 612 ? 15.877 9.861 31.874 1.00 95.31 612 ALA A C 1
ATOM 4573 O O . ALA A 1 612 ? 16.598 9.912 30.879 1.00 95.31 612 ALA A O 1
ATOM 4574 N N . LEU A 1 613 ? 14.825 10.674 32.032 1.00 97.06 613 LEU A N 1
ATOM 4575 C CA . LEU A 1 613 ? 14.452 11.715 31.069 1.00 97.06 613 LEU A CA 1
ATOM 4576 C C . LEU A 1 613 ? 15.462 12.879 31.070 1.00 97.06 613 LEU A C 1
ATOM 4578 O O . LEU A 1 613 ? 16.116 13.181 32.078 1.00 97.06 613 LEU A O 1
ATOM 4582 N N . SER A 1 614 ? 15.569 13.583 29.946 1.00 96.69 614 SER A N 1
ATOM 4583 C CA . SER A 1 614 ? 16.293 14.855 29.833 1.00 96.69 614 SER A CA 1
ATOM 4584 C C . SER A 1 614 ? 15.399 16.054 30.190 1.00 96.69 614 SER A C 1
ATOM 4586 O O . SER A 1 614 ? 14.176 15.966 30.159 1.00 96.69 614 SER A O 1
ATOM 4588 N N . ASP A 1 615 ? 16.012 17.179 30.577 1.00 96.75 615 ASP A N 1
ATOM 4589 C CA . ASP A 1 615 ? 15.308 18.450 30.834 1.00 96.75 615 ASP A CA 1
ATOM 4590 C C . ASP A 1 615 ? 15.407 19.367 29.600 1.00 96.75 615 ASP A C 1
ATOM 4592 O O . ASP A 1 615 ? 16.007 20.450 29.624 1.00 96.75 615 ASP A O 1
ATOM 4596 N N . ASP A 1 616 ? 14.842 18.875 28.500 1.00 94.50 616 ASP A N 1
ATOM 4597 C CA . ASP A 1 616 ? 14.752 19.503 27.181 1.00 94.50 616 ASP A CA 1
ATOM 4598 C C . ASP A 1 616 ? 13.493 19.002 26.442 1.00 94.50 616 ASP A C 1
ATOM 4600 O O . ASP A 1 616 ? 12.699 18.223 26.978 1.00 94.50 616 ASP A O 1
ATOM 4604 N N . VAL A 1 617 ? 13.285 19.454 25.203 1.00 93.81 617 VAL A N 1
ATOM 4605 C CA . VAL A 1 617 ? 12.104 19.082 24.402 1.00 93.81 617 VAL A CA 1
ATOM 4606 C C . VAL A 1 617 ? 12.074 17.586 24.063 1.00 93.81 617 VAL A C 1
ATOM 4608 O O . VAL A 1 617 ? 10.999 16.985 24.040 1.00 93.81 617 VAL A O 1
ATOM 4611 N N . LYS A 1 618 ? 13.237 16.946 23.875 1.00 94.75 618 LYS A N 1
ATOM 4612 C CA . LYS A 1 618 ? 13.313 15.490 23.678 1.00 94.75 618 LYS A CA 1
ATOM 4613 C C . LYS A 1 618 ? 12.792 14.756 24.914 1.00 94.75 618 LYS A C 1
ATOM 4615 O O . LYS A 1 618 ? 11.962 13.856 24.798 1.00 94.75 618 LYS A O 1
ATOM 4620 N N . GLY A 1 619 ? 13.222 15.181 26.099 1.00 96.31 619 GLY A N 1
ATOM 4621 C CA . GLY A 1 619 ? 12.756 14.637 27.369 1.00 96.31 619 GLY A CA 1
ATOM 4622 C C . GLY A 1 619 ? 11.264 14.866 27.592 1.00 96.31 619 GLY A C 1
ATOM 4623 O O . GLY A 1 619 ? 10.580 13.986 28.111 1.00 96.31 619 GLY A O 1
ATOM 4624 N N . TRP A 1 620 ? 10.733 16.004 27.137 1.00 96.31 620 TRP A N 1
ATOM 4625 C CA . TRP A 1 620 ? 9.299 16.299 27.163 1.00 96.31 620 TRP A CA 1
ATOM 4626 C C . TRP A 1 620 ? 8.504 15.327 26.284 1.00 96.31 620 TRP A C 1
ATOM 4628 O O . TRP A 1 620 ? 7.487 14.795 26.732 1.00 96.31 620 TRP A O 1
ATOM 4638 N N . ALA A 1 621 ? 8.975 15.030 25.072 1.00 96.19 621 ALA A N 1
ATOM 4639 C CA . ALA A 1 621 ? 8.326 14.051 24.204 1.00 96.19 621 ALA A CA 1
ATOM 4640 C C . ALA A 1 621 ? 8.422 12.629 24.796 1.00 96.19 621 ALA A C 1
ATOM 4642 O O . ALA A 1 621 ? 7.426 11.907 24.866 1.00 96.19 621 ALA A O 1
ATOM 4643 N N . HIS A 1 622 ? 9.588 12.253 25.336 1.00 97.12 622 HIS A N 1
ATOM 4644 C CA . HIS A 1 622 ? 9.784 10.976 26.039 1.00 97.12 622 HIS A CA 1
ATOM 4645 C C . HIS A 1 622 ? 8.890 10.826 27.270 1.00 97.12 622 HIS A C 1
ATOM 4647 O O . HIS A 1 622 ? 8.421 9.723 27.545 1.00 97.12 622 HIS A O 1
ATOM 4653 N N . ALA A 1 623 ? 8.611 11.916 27.989 1.00 97.25 623 ALA A N 1
ATOM 4654 C CA . ALA A 1 623 ? 7.682 11.910 29.113 1.00 97.25 623 ALA A CA 1
ATOM 4655 C C . ALA A 1 623 ? 6.266 11.497 28.684 1.00 97.25 623 ALA A C 1
ATOM 4657 O O . ALA A 1 623 ? 5.642 10.692 29.368 1.00 97.25 623 ALA A O 1
ATOM 4658 N N . HIS A 1 624 ? 5.769 11.994 27.547 1.00 97.38 624 HIS A N 1
ATOM 4659 C CA . HIS A 1 624 ? 4.443 11.627 27.033 1.00 97.38 624 HIS A CA 1
ATOM 4660 C C . HIS A 1 624 ? 4.389 10.155 26.625 1.00 97.38 624 HIS A C 1
ATOM 4662 O O . HIS A 1 624 ? 3.481 9.439 27.043 1.00 97.38 624 HIS A O 1
ATOM 4668 N N . ASN A 1 625 ? 5.397 9.686 25.887 1.00 97.31 625 ASN A N 1
ATOM 4669 C CA . ASN A 1 625 ? 5.527 8.274 25.542 1.00 97.31 625 ASN A CA 1
ATOM 4670 C C . ASN A 1 625 ? 5.520 7.385 26.799 1.00 97.31 625 ASN A C 1
ATOM 4672 O O . ASN A 1 625 ? 4.759 6.425 26.866 1.00 97.31 625 ASN A O 1
ATOM 4676 N N . LEU A 1 626 ? 6.312 7.742 27.819 1.00 97.38 626 LEU A N 1
ATOM 4677 C CA . LEU A 1 626 ? 6.363 7.032 29.100 1.00 97.38 626 LEU A CA 1
ATOM 4678 C C . LEU A 1 626 ? 5.001 7.014 29.812 1.00 97.38 626 LEU A C 1
ATOM 4680 O O . LEU A 1 626 ? 4.623 5.990 30.383 1.00 97.38 626 LEU A O 1
ATOM 4684 N N . ILE A 1 627 ? 4.267 8.131 29.800 1.00 97.44 627 ILE A N 1
ATOM 4685 C CA . ILE A 1 627 ? 2.933 8.217 30.407 1.00 97.44 627 ILE A CA 1
ATOM 4686 C C . ILE A 1 627 ? 1.981 7.223 29.736 1.00 97.44 627 ILE A C 1
ATOM 4688 O O . ILE A 1 627 ? 1.358 6.422 30.435 1.00 97.44 627 ILE A O 1
ATOM 4692 N N . PHE A 1 628 ? 1.881 7.239 28.405 1.00 96.88 628 PHE A N 1
ATOM 4693 C CA . PHE A 1 628 ? 0.933 6.382 27.691 1.00 96.88 628 PHE A CA 1
ATOM 4694 C C . PHE A 1 628 ? 1.304 4.903 27.775 1.00 96.88 628 PHE A C 1
ATOM 4696 O O . PHE A 1 628 ? 0.431 4.082 28.047 1.00 96.88 628 PHE A O 1
ATOM 4703 N N . THR A 1 629 ? 2.586 4.552 27.664 1.00 95.56 629 THR A N 1
ATOM 4704 C CA . THR A 1 629 ? 3.018 3.148 27.773 1.00 95.56 629 THR A CA 1
ATOM 4705 C C . THR A 1 629 ? 2.798 2.582 29.174 1.00 95.56 629 THR A C 1
ATOM 4707 O O . THR A 1 629 ? 2.482 1.402 29.323 1.00 95.56 629 THR A O 1
ATOM 4710 N N . THR A 1 630 ? 2.923 3.418 30.210 1.00 95.44 630 THR A N 1
ATOM 4711 C CA . THR A 1 630 ? 2.772 2.987 31.606 1.00 95.44 630 THR A CA 1
ATOM 4712 C C . THR A 1 630 ? 1.309 2.938 32.043 1.00 95.44 630 THR A C 1
ATOM 4714 O O . THR A 1 630 ? 0.895 1.979 32.696 1.00 95.44 630 THR A O 1
ATOM 4717 N N . LEU A 1 631 ? 0.525 3.972 31.723 1.00 95.38 631 LEU A N 1
ATOM 4718 C CA . LEU A 1 631 ? -0.839 4.132 32.240 1.00 95.38 631 LEU A CA 1
ATOM 4719 C C . LEU A 1 631 ? -1.917 3.607 31.284 1.00 95.38 631 LEU A C 1
ATOM 4721 O O . LEU A 1 631 ? -2.992 3.229 31.747 1.00 95.38 631 LEU A O 1
ATOM 4725 N N . ALA A 1 632 ? -1.626 3.516 29.983 1.00 95.25 632 ALA A N 1
ATOM 4726 C CA . ALA A 1 632 ? -2.548 3.043 28.953 1.00 95.25 632 ALA A CA 1
ATOM 4727 C C . ALA A 1 632 ? -1.936 1.925 28.075 1.00 95.25 632 ALA A C 1
ATOM 4729 O O . ALA A 1 632 ? -1.950 2.028 26.853 1.00 95.25 632 ALA A O 1
ATOM 4730 N N . PRO A 1 633 ? -1.457 0.799 28.643 1.00 93.06 633 PRO A N 1
ATOM 4731 C CA . PRO A 1 633 ? -0.744 -0.248 27.892 1.00 93.06 633 PRO A CA 1
ATOM 4732 C C . PRO A 1 633 ? -1.613 -1.039 26.894 1.00 93.06 633 PRO A C 1
ATOM 4734 O O . PRO A 1 633 ? -1.146 -2.005 26.298 1.00 93.06 633 PRO A O 1
ATOM 4737 N N . GLN A 1 634 ? -2.908 -0.730 26.789 1.00 91.62 634 GLN A N 1
ATOM 4738 C CA . GLN A 1 634 ? -3.830 -1.306 25.801 1.00 91.62 634 GLN A CA 1
ATOM 4739 C C . GLN A 1 634 ? -4.224 -0.296 24.716 1.00 91.62 634 GLN A C 1
ATOM 4741 O O . GLN A 1 634 ? -4.881 -0.678 23.749 1.00 91.62 634 GLN A O 1
ATOM 4746 N N . ALA A 1 635 ? -3.864 0.975 24.894 1.00 95.62 635 ALA A N 1
ATOM 4747 C CA . ALA A 1 635 ? -3.992 2.008 23.886 1.00 95.62 635 ALA A CA 1
ATOM 4748 C C . ALA A 1 635 ? -2.793 1.933 22.939 1.00 95.62 635 ALA A C 1
ATOM 4750 O O . ALA A 1 635 ? -1.684 1.608 23.360 1.00 95.62 635 ALA A O 1
ATOM 4751 N N . THR A 1 636 ? -3.019 2.277 21.677 1.00 97.38 636 THR A N 1
ATOM 4752 C CA . THR A 1 636 ? -1.930 2.661 20.775 1.00 97.38 636 THR A CA 1
ATOM 4753 C C . THR A 1 636 ? -1.822 4.174 20.750 1.00 97.38 636 THR A C 1
ATOM 4755 O O . THR A 1 636 ? -2.818 4.857 20.989 1.00 97.38 636 THR A O 1
ATOM 4758 N N . PHE A 1 637 ? -0.652 4.737 20.474 1.00 98.00 637 PHE A N 1
ATOM 4759 C CA . PHE A 1 637 ? -0.507 6.193 20.419 1.00 98.00 637 PHE A CA 1
ATOM 4760 C C . PHE A 1 637 ? 0.452 6.659 19.329 1.00 98.00 637 PHE A C 1
ATOM 4762 O O . PHE A 1 637 ? 1.380 5.952 18.941 1.00 98.00 637 PHE A O 1
ATOM 4769 N N . GLY A 1 638 ? 0.221 7.876 18.844 1.00 97.69 638 GLY A N 1
ATOM 4770 C CA . GLY A 1 638 ? 0.998 8.475 17.771 1.00 97.69 638 GLY A CA 1
ATOM 4771 C C . GLY A 1 638 ? 1.101 9.987 17.874 1.00 97.69 638 GLY A C 1
ATOM 4772 O O . GLY A 1 638 ? 0.188 10.647 18.372 1.00 97.69 638 GLY A O 1
ATOM 4773 N N . TRP A 1 639 ? 2.215 10.541 17.396 1.00 97.00 639 TRP A N 1
ATOM 4774 C CA . TRP A 1 639 ? 2.437 11.989 17.361 1.00 97.00 639 TRP A CA 1
ATOM 4775 C C . TRP A 1 639 ? 1.873 12.606 16.089 1.00 97.00 639 TRP A C 1
ATOM 4777 O O . TRP A 1 639 ? 2.070 12.061 15.001 1.00 97.00 639 TRP A O 1
ATOM 4787 N N . SER A 1 640 ? 1.198 13.750 16.223 1.00 95.19 640 SER A N 1
ATOM 4788 C CA . SER A 1 640 ? 0.716 14.513 15.078 1.00 95.19 640 SER A CA 1
ATOM 4789 C C . SER A 1 640 ? 1.822 15.353 14.444 1.00 95.19 640 SER A C 1
ATOM 4791 O O . SER A 1 640 ? 2.496 16.095 15.154 1.00 95.19 640 SER A O 1
ATOM 4793 N N . LEU A 1 641 ? 1.917 15.313 13.119 1.00 92.56 641 LEU A N 1
ATOM 4794 C CA . LEU A 1 641 ? 2.668 16.249 12.289 1.00 92.56 641 LEU A CA 1
ATOM 4795 C C . LEU A 1 641 ? 1.722 16.934 11.299 1.00 92.56 641 LEU A C 1
ATOM 4797 O O . LEU A 1 641 ? 0.759 16.330 10.809 1.00 92.56 641 LEU A O 1
ATOM 4801 N N . SER A 1 642 ? 1.981 18.200 10.995 1.00 90.31 642 SER A N 1
ATOM 4802 C CA . SER A 1 642 ? 1.194 18.941 10.008 1.00 90.31 642 SER A CA 1
ATOM 4803 C C . SER A 1 642 ? 1.707 18.715 8.581 1.00 90.31 642 SER A C 1
ATOM 4805 O O . SER A 1 642 ? 2.907 18.776 8.314 1.00 90.31 642 SER A O 1
ATOM 4807 N N . ILE A 1 643 ? 0.793 18.504 7.630 1.00 91.56 643 ILE A N 1
ATOM 4808 C CA . ILE A 1 643 ? 1.077 18.662 6.199 1.00 91.56 643 ILE A CA 1
ATOM 4809 C C . ILE A 1 643 ? 1.158 20.171 5.934 1.00 91.56 643 ILE A C 1
ATOM 4811 O O . ILE A 1 643 ? 0.136 20.846 5.782 1.00 91.56 643 ILE A O 1
ATOM 4815 N N . GLY A 1 644 ? 2.389 20.684 5.960 1.00 83.38 644 GLY A N 1
ATOM 4816 C CA . GLY A 1 644 ? 2.706 22.109 5.876 1.00 83.38 644 GLY A CA 1
ATOM 4817 C C . GLY A 1 644 ? 2.599 22.719 4.475 1.00 83.38 644 GLY A C 1
ATOM 4818 O O . GLY A 1 644 ? 2.101 22.103 3.532 1.00 83.38 644 GLY A O 1
ATOM 4819 N N . GLU A 1 645 ? 3.091 23.955 4.339 1.00 85.06 645 GLU A N 1
ATOM 4820 C CA . GLU A 1 645 ? 2.955 24.730 3.098 1.00 85.06 645 GLU A CA 1
ATOM 4821 C C . GLU A 1 645 ? 3.732 24.163 1.905 1.00 85.06 645 GLU A C 1
ATOM 4823 O O . GLU A 1 645 ? 3.304 24.377 0.774 1.00 85.06 645 GLU A O 1
ATOM 4828 N N . PHE A 1 646 ? 4.777 23.357 2.141 1.00 87.50 646 PHE A N 1
ATOM 4829 C CA . PHE A 1 646 ? 5.520 22.672 1.072 1.00 87.50 646 PHE A CA 1
ATOM 4830 C C . PHE A 1 646 ? 4.580 21.902 0.127 1.00 87.50 646 PHE A C 1
ATOM 4832 O O . PHE A 1 646 ? 4.828 21.791 -1.065 1.00 87.50 646 PHE A O 1
ATOM 4839 N N . ALA A 1 647 ? 3.448 21.395 0.635 1.00 90.19 647 ALA A N 1
ATOM 4840 C CA . ALA A 1 647 ? 2.492 20.650 -0.172 1.00 90.19 647 ALA A CA 1
ATOM 4841 C C . ALA A 1 647 ? 1.851 21.493 -1.290 1.00 90.19 647 ALA A C 1
ATOM 4843 O O . ALA A 1 647 ? 1.298 20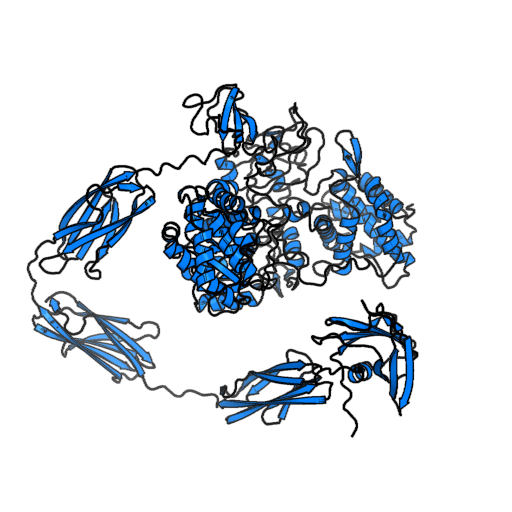.912 -2.224 1.00 90.19 647 ALA A O 1
ATOM 4844 N N . TYR A 1 648 ? 1.888 22.830 -1.208 1.00 88.19 648 TYR A N 1
ATOM 4845 C CA . TYR A 1 648 ? 1.389 23.721 -2.258 1.00 88.19 648 TYR A CA 1
ATOM 4846 C C . TYR A 1 648 ? 2.414 23.987 -3.361 1.00 88.19 648 TYR A C 1
ATOM 4848 O O . TYR A 1 648 ? 2.002 24.392 -4.456 1.00 88.19 648 TYR A O 1
ATOM 4856 N N . ASP A 1 649 ? 3.692 23.726 -3.095 1.00 87.50 649 ASP A N 1
ATOM 4857 C CA . ASP A 1 649 ? 4.783 23.940 -4.032 1.00 87.50 649 ASP A CA 1
ATOM 4858 C C . ASP A 1 649 ? 4.814 22.863 -5.124 1.00 87.50 649 ASP A C 1
ATOM 4860 O O . ASP A 1 649 ? 4.211 21.786 -5.039 1.00 87.50 649 ASP A O 1
ATOM 4864 N N . THR A 1 650 ? 5.504 23.179 -6.217 1.00 87.31 650 THR A N 1
ATOM 4865 C CA . THR A 1 650 ? 5.759 22.222 -7.293 1.00 87.31 650 THR A CA 1
ATOM 4866 C C . THR A 1 650 ? 7.043 21.466 -7.011 1.00 87.31 650 THR A C 1
ATOM 4868 O O . THR A 1 650 ? 8.106 22.080 -6.944 1.00 87.31 650 THR A O 1
ATOM 4871 N N . HIS A 1 651 ? 6.961 20.140 -6.954 1.00 89.69 651 HIS A N 1
ATOM 4872 C CA . HIS A 1 651 ? 8.133 19.281 -6.814 1.00 89.69 651 HIS A CA 1
ATOM 4873 C C . HIS A 1 651 ? 8.345 18.448 -8.072 1.00 89.69 651 HIS A C 1
ATOM 4875 O O . HIS A 1 651 ? 7.391 17.914 -8.645 1.00 89.69 651 HIS A O 1
ATOM 4881 N N . SER A 1 652 ? 9.605 18.312 -8.479 1.00 90.06 652 SER A N 1
ATOM 4882 C CA . SER A 1 652 ? 9.991 17.520 -9.648 1.00 90.06 652 SER A CA 1
ATOM 4883 C C . SER A 1 652 ? 9.721 16.024 -9.453 1.00 90.06 652 SER A C 1
ATOM 4885 O O . SER A 1 652 ? 9.269 15.361 -10.381 1.00 90.06 652 SER A O 1
ATOM 4887 N N . GLY A 1 653 ? 9.947 15.506 -8.243 1.00 91.00 653 GLY A N 1
ATOM 4888 C CA . GLY A 1 653 ? 9.774 14.100 -7.874 1.00 91.00 653 GLY A CA 1
ATOM 4889 C C . GLY A 1 653 ? 10.082 13.847 -6.399 1.00 91.00 653 GLY A C 1
ATOM 4890 O O . GLY A 1 653 ? 10.047 14.774 -5.584 1.00 91.00 653 GLY A O 1
ATOM 4891 N N . ARG A 1 654 ? 10.405 12.597 -6.047 1.00 92.06 654 ARG A N 1
ATOM 4892 C CA . ARG A 1 654 ? 10.521 12.162 -4.645 1.00 92.06 654 ARG A CA 1
ATOM 4893 C C . ARG A 1 654 ? 11.633 12.897 -3.898 1.00 92.06 654 ARG A C 1
ATOM 4895 O O . ARG A 1 654 ? 11.406 13.395 -2.797 1.00 92.06 654 ARG A O 1
ATOM 4902 N N . GLN A 1 655 ? 12.806 13.036 -4.517 1.00 89.00 655 GLN A N 1
ATOM 4903 C CA . GLN A 1 655 ? 13.954 13.712 -3.901 1.00 89.00 655 GLN A CA 1
ATOM 4904 C C . GLN A 1 655 ? 13.674 15.190 -3.576 1.00 89.00 655 GLN A C 1
ATOM 4906 O O . GLN A 1 655 ? 14.101 15.671 -2.533 1.00 89.00 655 GLN A O 1
ATOM 4911 N N . SER A 1 656 ? 12.920 15.898 -4.427 1.00 89.69 656 SER A N 1
ATOM 4912 C CA . SER A 1 656 ? 12.562 17.303 -4.182 1.00 89.69 656 SER A CA 1
ATOM 4913 C C . SER A 1 656 ? 11.649 17.450 -2.957 1.00 89.69 656 SER A C 1
ATOM 4915 O O . SER A 1 656 ? 11.873 18.335 -2.141 1.00 89.69 656 SER A O 1
ATOM 4917 N N . VAL A 1 657 ? 10.681 16.544 -2.762 1.00 92.88 657 VAL A N 1
ATOM 4918 C CA . VAL A 1 657 ? 9.848 16.524 -1.540 1.00 92.88 657 VAL A CA 1
ATOM 4919 C C . VAL A 1 657 ? 10.691 16.205 -0.298 1.00 92.88 657 VAL A C 1
ATOM 4921 O O . VAL A 1 657 ? 10.493 16.804 0.760 1.00 92.88 657 VAL A O 1
ATOM 4924 N N . TRP A 1 658 ? 11.655 15.286 -0.427 1.00 91.62 658 TRP A N 1
ATOM 4925 C CA . TRP A 1 658 ? 12.552 14.925 0.670 1.00 91.62 658 TRP A CA 1
ATOM 4926 C C . TRP A 1 658 ? 13.370 16.118 1.153 1.00 91.62 658 TRP A C 1
ATOM 4928 O O . TRP A 1 658 ? 13.396 16.395 2.350 1.00 91.62 658 TRP A O 1
ATOM 4938 N N . ASP A 1 659 ? 14.017 16.811 0.216 1.00 84.44 659 ASP A N 1
ATOM 4939 C CA . ASP A 1 659 ? 14.914 17.926 0.509 1.00 84.44 659 ASP A CA 1
ATOM 4940 C C . ASP A 1 659 ? 14.175 19.133 1.106 1.00 84.44 659 ASP A C 1
ATOM 4942 O O . ASP A 1 659 ? 14.716 19.791 1.993 1.00 84.44 659 ASP A O 1
ATOM 4946 N N . GLU A 1 660 ? 12.949 19.404 0.647 1.00 84.06 660 GLU A N 1
ATOM 4947 C CA . GLU A 1 660 ? 12.164 20.565 1.089 1.00 84.06 660 GLU A CA 1
ATOM 4948 C C . GLU A 1 660 ? 11.375 20.316 2.384 1.00 84.06 660 GLU A C 1
ATOM 4950 O O . GLU A 1 660 ? 11.108 21.260 3.127 1.00 84.06 660 GLU A O 1
ATOM 4955 N N . ALA A 1 661 ? 10.995 19.066 2.687 1.00 87.88 661 ALA A N 1
ATOM 4956 C CA . ALA A 1 661 ? 10.105 18.777 3.814 1.00 87.88 661 ALA A CA 1
ATOM 4957 C C . ALA A 1 661 ? 10.469 17.518 4.609 1.00 87.88 661 ALA A C 1
ATOM 4959 O O . ALA A 1 661 ? 10.708 17.599 5.818 1.00 87.88 661 ALA A O 1
ATOM 4960 N N . SER A 1 662 ? 10.501 16.346 3.967 1.00 93.44 662 SER A N 1
ATOM 4961 C CA . SER A 1 662 ? 10.525 15.066 4.695 1.00 93.44 662 SER A CA 1
ATOM 4962 C C . SER A 1 662 ? 11.772 14.886 5.553 1.00 93.44 662 SER A C 1
ATOM 4964 O O . SER A 1 662 ? 11.673 14.334 6.648 1.00 93.44 662 SER A O 1
ATOM 4966 N N . VAL A 1 663 ? 12.930 15.376 5.091 1.00 87.94 663 VAL A N 1
ATOM 4967 C CA . VAL A 1 663 ? 14.208 15.240 5.801 1.00 87.94 663 VAL A CA 1
ATOM 4968 C C . VAL A 1 663 ? 14.169 15.861 7.196 1.00 87.94 663 VAL A C 1
ATOM 4970 O O . VAL A 1 663 ? 14.734 15.298 8.130 1.00 87.94 663 VAL A O 1
ATOM 4973 N N . PHE A 1 664 ? 13.465 16.983 7.365 1.00 86.25 664 PHE A N 1
ATOM 4974 C CA . PHE A 1 664 ? 13.404 17.698 8.638 1.00 86.25 664 PHE A CA 1
ATOM 4975 C C . PHE A 1 664 ? 12.533 16.958 9.652 1.00 86.25 664 PHE A C 1
ATOM 4977 O O . PHE A 1 664 ? 12.934 16.762 10.800 1.00 86.25 664 PHE A O 1
ATOM 4984 N N . SER A 1 665 ? 11.354 16.495 9.225 1.00 91.88 665 SER A N 1
ATOM 4985 C CA . SER A 1 665 ? 10.472 15.702 10.084 1.00 91.88 665 SER A CA 1
ATOM 4986 C C . SER A 1 665 ? 11.097 14.348 10.423 1.00 91.88 665 SER A C 1
ATOM 4988 O O . SER A 1 665 ? 11.044 13.926 11.575 1.00 91.88 665 SER A O 1
ATOM 4990 N N . ALA A 1 666 ? 11.741 13.689 9.455 1.00 92.31 666 ALA A N 1
ATOM 4991 C CA . ALA A 1 666 ? 12.456 12.436 9.674 1.00 92.31 666 ALA A CA 1
ATOM 4992 C C . ALA A 1 666 ? 13.618 12.599 10.675 1.00 92.31 666 ALA A C 1
ATOM 4994 O O . ALA A 1 666 ? 13.690 11.833 11.636 1.00 92.31 666 ALA A O 1
ATOM 4995 N N . ASP A 1 667 ? 14.469 13.624 10.509 1.00 88.75 667 ASP A N 1
ATOM 4996 C CA . ASP A 1 667 ? 15.582 13.917 11.431 1.00 88.75 667 ASP A CA 1
ATOM 4997 C C . ASP A 1 667 ? 15.079 14.224 12.844 1.00 88.75 667 ASP A C 1
ATOM 4999 O O . ASP A 1 667 ? 15.644 13.732 13.819 1.00 88.75 667 ASP A O 1
ATOM 5003 N N . LEU A 1 668 ? 13.993 14.995 12.983 1.00 91.44 668 LEU A N 1
ATOM 5004 C CA . LEU A 1 668 ? 13.397 15.279 14.289 1.00 91.44 668 LEU A CA 1
ATOM 5005 C C . LEU A 1 668 ? 12.939 13.993 14.985 1.00 91.44 668 LEU A C 1
ATOM 5007 O O . LEU A 1 668 ? 13.316 13.750 16.134 1.00 91.44 668 LEU A O 1
ATOM 5011 N N . LEU A 1 669 ? 12.112 13.188 14.309 1.00 94.19 669 LEU A N 1
ATOM 5012 C CA . LEU A 1 669 ? 11.525 11.983 14.895 1.00 94.19 669 LEU A CA 1
ATOM 5013 C C . LEU A 1 669 ? 12.594 10.945 15.270 1.00 94.19 669 LEU A C 1
ATOM 5015 O O . LEU A 1 669 ? 12.475 10.310 16.324 1.00 94.19 669 LEU A O 1
ATOM 5019 N N . ASP A 1 670 ? 13.637 10.802 14.448 1.00 90.94 670 ASP A N 1
ATOM 5020 C CA . ASP A 1 670 ? 14.774 9.913 14.708 1.00 90.94 670 ASP A CA 1
ATOM 5021 C C . ASP A 1 670 ? 15.686 10.442 15.819 1.00 90.94 670 ASP A C 1
ATOM 5023 O O . ASP A 1 670 ? 15.971 9.726 16.779 1.00 90.94 670 ASP A O 1
ATOM 5027 N N . SER A 1 671 ? 16.045 11.729 15.785 1.00 89.19 671 SER A N 1
ATOM 5028 C CA . SER A 1 671 ? 16.841 12.375 16.839 1.00 89.19 671 SER A CA 1
ATOM 5029 C C . SER A 1 671 ? 16.153 12.292 18.204 1.00 89.19 671 SER A C 1
ATOM 5031 O O . SER A 1 671 ? 16.805 12.124 19.246 1.00 89.19 671 SER A O 1
ATOM 5033 N N . PHE A 1 672 ? 14.823 12.394 18.218 1.00 93.75 672 PHE A N 1
ATOM 5034 C CA . PHE A 1 672 ? 14.023 12.222 19.425 1.00 93.75 672 PHE A CA 1
ATOM 5035 C C . PHE A 1 672 ? 13.764 10.751 19.751 1.00 93.75 672 PHE A C 1
ATOM 5037 O O . PHE A 1 672 ? 13.311 10.475 20.851 1.00 93.75 672 PHE A O 1
ATOM 5044 N N . GLU A 1 673 ? 14.105 9.799 18.886 1.00 94.44 673 GLU A N 1
ATOM 5045 C CA . GLU A 1 673 ? 13.947 8.355 19.100 1.00 94.44 673 GLU A CA 1
ATOM 5046 C C . GLU A 1 673 ? 12.501 7.946 19.448 1.00 94.44 673 GLU A C 1
ATOM 5048 O O . GLU A 1 673 ? 12.283 6.994 20.200 1.00 94.44 673 GLU A O 1
ATOM 5053 N N . LEU A 1 674 ? 11.499 8.661 18.919 1.00 95.62 674 LEU A N 1
ATOM 5054 C CA . LEU A 1 674 ? 10.091 8.466 19.304 1.00 95.62 674 LEU A CA 1
ATOM 5055 C C . LEU A 1 674 ? 9.503 7.141 18.802 1.00 95.62 674 LEU A C 1
ATOM 5057 O O . LEU A 1 674 ? 8.572 6.622 19.416 1.00 95.62 674 LEU A O 1
ATOM 5061 N N . TYR A 1 675 ? 10.062 6.591 17.722 1.00 95.94 675 TYR A N 1
ATOM 5062 C CA . TYR A 1 675 ? 9.580 5.385 17.034 1.00 95.94 675 TYR A CA 1
ATOM 5063 C C . TYR A 1 675 ? 10.616 4.255 16.989 1.00 95.94 675 TYR A C 1
ATOM 5065 O O . TYR A 1 675 ? 10.412 3.244 16.325 1.00 95.94 675 TYR A O 1
ATOM 5073 N N . LYS A 1 676 ? 11.737 4.401 17.707 1.00 92.31 676 LYS A N 1
ATOM 5074 C CA . LYS A 1 676 ? 12.846 3.442 17.669 1.00 92.31 676 LYS A CA 1
ATOM 5075 C C . LYS A 1 676 ? 12.365 2.038 18.054 1.00 92.31 676 LYS A C 1
ATOM 5077 O O . LYS A 1 676 ? 11.875 1.851 19.165 1.00 92.31 676 LYS A O 1
ATOM 5082 N N . VAL A 1 677 ? 12.542 1.063 17.159 1.00 83.88 677 VAL A N 1
ATOM 5083 C CA . VAL A 1 677 ? 11.971 -0.298 17.266 1.00 83.88 677 VAL A CA 1
ATOM 5084 C C . VAL A 1 677 ? 12.307 -0.993 18.594 1.00 83.88 677 VAL A C 1
ATOM 5086 O O . VAL A 1 677 ? 11.435 -1.614 19.195 1.00 83.88 677 VAL A O 1
ATOM 5089 N N . ASP A 1 678 ? 13.530 -0.820 19.101 1.00 85.56 678 ASP A N 1
ATOM 5090 C CA . ASP A 1 678 ? 13.988 -1.434 20.359 1.00 85.56 678 ASP A CA 1
ATOM 5091 C C . ASP A 1 678 ? 13.586 -0.653 21.628 1.00 85.56 678 ASP A C 1
ATOM 5093 O O . ASP A 1 678 ? 13.900 -1.066 22.749 1.00 85.56 678 ASP A O 1
ATOM 5097 N N . SER A 1 679 ? 12.932 0.504 21.488 1.00 89.50 679 SER A N 1
ATOM 5098 C CA . SER A 1 679 ? 12.483 1.303 22.628 1.00 89.50 679 SER A CA 1
ATOM 5099 C C . SER A 1 679 ? 11.201 0.725 23.220 1.00 89.50 679 SER A C 1
ATOM 5101 O O . SER A 1 679 ? 10.176 0.622 22.550 1.00 89.50 679 SER A O 1
ATOM 5103 N N . ALA A 1 680 ? 11.228 0.428 24.522 1.00 86.31 680 ALA A N 1
ATOM 5104 C CA . ALA A 1 680 ? 10.056 -0.046 25.261 1.00 86.31 680 ALA A CA 1
ATOM 5105 C C . ALA A 1 680 ? 8.909 0.981 25.313 1.00 86.31 680 ALA A C 1
ATOM 5107 O O . ALA A 1 680 ? 7.767 0.602 25.553 1.00 86.31 680 ALA A O 1
ATOM 5108 N N . ASN A 1 681 ? 9.215 2.265 25.088 1.00 93.31 681 ASN A N 1
ATOM 5109 C CA . ASN A 1 681 ? 8.251 3.361 25.111 1.00 93.31 681 ASN A CA 1
ATOM 5110 C C . ASN A 1 681 ? 8.087 4.011 23.726 1.00 93.31 681 ASN A C 1
ATOM 5112 O O . ASN A 1 681 ? 7.904 5.222 23.634 1.00 93.31 681 ASN A O 1
ATOM 5116 N N . LYS A 1 682 ? 8.244 3.263 22.631 1.00 95.56 682 LYS A N 1
ATOM 5117 C CA . LYS A 1 682 ? 8.023 3.822 21.290 1.00 95.56 682 LYS A CA 1
ATOM 5118 C C . LYS A 1 682 ? 6.541 4.124 21.050 1.00 95.56 682 LYS A C 1
ATOM 5120 O O . LYS A 1 682 ? 5.680 3.444 21.599 1.00 95.56 682 LYS A O 1
ATOM 5125 N N . ALA A 1 683 ? 6.267 5.112 20.208 1.00 97.31 683 ALA A N 1
ATOM 5126 C CA . ALA A 1 683 ? 4.944 5.318 19.631 1.00 97.31 683 ALA A CA 1
ATOM 5127 C C . ALA A 1 683 ? 4.641 4.254 18.554 1.00 97.31 683 ALA A C 1
ATOM 5129 O O . ALA A 1 683 ? 5.542 3.594 18.023 1.00 97.31 683 ALA A O 1
ATOM 5130 N N . ASP A 1 684 ? 3.358 4.075 18.248 1.00 97.62 684 ASP A N 1
ATOM 5131 C CA . ASP A 1 684 ? 2.853 3.005 17.381 1.00 97.62 684 ASP A CA 1
ATOM 5132 C C . ASP A 1 684 ? 2.607 3.458 15.941 1.00 97.62 684 ASP A C 1
ATOM 5134 O O . ASP A 1 684 ? 2.732 2.656 15.021 1.00 97.62 684 ASP A O 1
ATOM 5138 N N . PHE A 1 685 ? 2.255 4.729 15.738 1.00 98.38 685 PHE A N 1
ATOM 5139 C CA . PHE A 1 685 ? 1.974 5.297 14.419 1.00 98.38 685 PHE A CA 1
ATOM 5140 C C . PHE A 1 685 ? 2.277 6.799 14.372 1.00 98.38 685 PHE A C 1
ATOM 5142 O O . PHE A 1 685 ? 2.299 7.461 15.404 1.00 98.38 685 PHE A O 1
ATOM 5149 N N . VAL A 1 686 ? 2.461 7.362 13.178 1.00 98.44 686 VAL A N 1
ATOM 5150 C CA . VAL A 1 686 ? 2.544 8.819 12.973 1.00 98.44 686 VAL A CA 1
ATOM 5151 C C . VAL A 1 686 ? 1.177 9.332 12.524 1.00 98.44 686 VAL A C 1
ATOM 5153 O O . VAL A 1 686 ? 0.588 8.791 11.589 1.00 98.44 686 VAL A O 1
ATOM 5156 N N . ALA A 1 687 ? 0.642 10.368 13.164 1.00 98.12 687 ALA A N 1
ATOM 5157 C CA . ALA A 1 687 ? -0.588 11.003 12.701 1.00 98.12 687 ALA A CA 1
ATOM 5158 C C . ALA A 1 687 ? -0.236 12.212 11.828 1.00 98.12 687 ALA A C 1
ATOM 5160 O O . ALA A 1 687 ? 0.548 13.060 12.232 1.00 98.12 687 ALA A O 1
ATOM 5161 N N . PHE A 1 688 ? -0.824 12.334 10.647 1.00 98.06 688 PHE A N 1
ATOM 5162 C CA . PHE A 1 688 ? -0.678 13.514 9.801 1.00 98.06 688 PHE A CA 1
ATOM 5163 C C . PHE A 1 688 ? -1.990 14.273 9.757 1.00 98.06 688 PHE A C 1
ATOM 5165 O O . PHE A 1 688 ? -3.053 13.668 9.619 1.00 98.06 688 PHE A O 1
ATOM 5172 N N . THR A 1 689 ? -1.913 15.594 9.863 1.00 95.06 689 THR A N 1
ATOM 5173 C CA . THR A 1 689 ? -3.073 16.492 9.852 1.00 95.06 689 THR A CA 1
ATOM 5174 C C . THR A 1 689 ? -2.950 17.504 8.719 1.00 95.06 689 THR A C 1
ATOM 5176 O O . THR A 1 689 ? -1.852 17.786 8.245 1.00 95.06 689 THR A O 1
ATOM 5179 N N . LYS A 1 690 ? -4.075 18.057 8.262 1.00 92.62 690 LYS A N 1
ATOM 5180 C CA . LYS A 1 690 ? -4.092 19.183 7.322 1.00 92.62 690 LYS A CA 1
ATOM 5181 C C . LYS A 1 690 ? -4.980 20.280 7.892 1.00 92.62 690 LYS A C 1
ATOM 5183 O O . LYS A 1 690 ? -6.135 20.019 8.214 1.00 92.62 690 LYS A O 1
ATOM 5188 N N . SER A 1 691 ? -4.472 21.508 7.968 1.00 87.25 691 SER A N 1
ATOM 5189 C CA . SER A 1 691 ? -5.288 22.650 8.396 1.00 87.25 691 SER A CA 1
ATOM 5190 C C . SER A 1 691 ? -6.437 22.918 7.412 1.00 87.25 691 SER A C 1
ATOM 5192 O O . SER A 1 691 ? -6.228 22.921 6.193 1.00 87.25 691 SER A O 1
ATOM 5194 N N . SER A 1 692 ? -7.639 23.173 7.940 1.00 87.19 692 SER A N 1
ATOM 5195 C CA . SER A 1 692 ? -8.785 23.683 7.175 1.00 87.19 692 SER A CA 1
ATOM 5196 C C . SER A 1 692 ? -8.680 25.180 6.864 1.00 87.19 692 SER A C 1
ATOM 5198 O O . SER A 1 692 ? -9.431 25.674 6.026 1.00 87.19 692 SER A O 1
ATOM 5200 N N . GLU A 1 693 ? -7.748 25.898 7.499 1.00 86.06 693 GLU A N 1
ATOM 5201 C CA . GLU A 1 693 ? -7.501 27.327 7.257 1.00 86.06 693 GLU A CA 1
ATOM 5202 C C . GLU A 1 693 ? -6.715 27.562 5.961 1.00 86.06 693 GLU A C 1
ATOM 5204 O O . GLU A 1 693 ? -6.823 28.622 5.346 1.00 86.06 693 GLU A O 1
ATOM 5209 N N . THR A 1 694 ? -5.942 26.564 5.521 1.00 84.19 694 THR A N 1
ATOM 5210 C CA . THR A 1 694 ? -5.229 26.601 4.240 1.00 84.19 694 THR A CA 1
ATOM 5211 C C . THR A 1 694 ? -6.103 26.037 3.117 1.00 84.19 694 THR A C 1
ATOM 5213 O O . THR A 1 694 ? -7.025 25.252 3.361 1.00 84.19 694 THR A O 1
ATOM 5216 N N . ALA A 1 695 ? -5.836 26.442 1.872 1.00 86.81 695 ALA A N 1
ATOM 5217 C CA . ALA A 1 695 ? -6.652 26.071 0.715 1.00 86.81 695 ALA A CA 1
ATOM 5218 C C . ALA A 1 695 ? -6.753 24.544 0.502 1.00 86.81 695 ALA A C 1
ATOM 5220 O O . ALA A 1 695 ? -5.943 23.757 0.988 1.00 86.81 695 ALA A O 1
ATOM 5221 N N . ALA A 1 696 ? -7.752 24.086 -0.254 1.00 91.50 696 ALA A N 1
ATOM 5222 C CA . ALA A 1 696 ? -7.802 22.679 -0.646 1.00 91.50 696 ALA A CA 1
ATOM 5223 C C . ALA A 1 696 ? -6.617 22.339 -1.570 1.00 91.50 696 ALA A C 1
ATOM 5225 O O . ALA A 1 696 ? -6.339 23.075 -2.517 1.00 91.50 696 ALA A O 1
ATOM 5226 N N . LEU A 1 697 ? -5.945 21.211 -1.318 1.00 94.06 697 LEU A N 1
ATOM 5227 C CA . LEU A 1 697 ? -4.876 20.724 -2.192 1.00 94.06 697 LEU A CA 1
ATOM 5228 C C . LEU A 1 697 ? -5.471 20.168 -3.490 1.00 94.06 697 LEU A C 1
ATOM 5230 O O . LEU A 1 697 ? -6.460 19.430 -3.483 1.00 94.06 697 LEU A O 1
ATOM 5234 N N . THR A 1 698 ? -4.828 20.478 -4.611 1.00 94.50 698 THR A N 1
ATOM 5235 C CA . THR A 1 698 ? -5.098 19.833 -5.901 1.00 94.50 698 THR A CA 1
ATOM 5236 C C . THR A 1 698 ? -4.628 18.373 -5.900 1.00 94.50 698 THR A C 1
ATOM 5238 O O . THR A 1 698 ? -3.833 17.960 -5.057 1.00 94.50 698 THR A O 1
ATOM 5241 N N . SER A 1 699 ? -5.045 17.571 -6.887 1.00 90.69 699 SER A N 1
ATOM 5242 C CA . SER A 1 699 ? -4.581 16.178 -7.019 1.00 90.69 699 SER A CA 1
ATOM 5243 C C . SER A 1 699 ? -3.057 16.050 -7.164 1.00 90.69 699 SER A C 1
ATOM 5245 O O . SER A 1 699 ? -2.477 15.065 -6.708 1.00 90.69 699 SER A O 1
ATOM 5247 N N . ALA A 1 700 ? -2.397 17.032 -7.791 1.00 90.44 700 ALA A N 1
ATOM 5248 C CA . ALA A 1 700 ? -0.940 17.059 -7.906 1.00 90.44 700 ALA A CA 1
ATOM 5249 C C . ALA A 1 700 ? -0.276 17.354 -6.554 1.00 90.44 700 ALA A C 1
ATOM 5251 O O . ALA A 1 700 ? 0.645 16.646 -6.166 1.00 90.44 700 ALA A O 1
ATOM 5252 N N . GLN A 1 701 ? -0.806 18.321 -5.812 1.00 94.88 701 GLN A N 1
ATOM 5253 C CA . GLN A 1 701 ? -0.331 18.678 -4.475 1.00 94.88 701 GLN A CA 1
ATOM 5254 C C . GLN A 1 701 ? -0.555 17.549 -3.457 1.00 94.88 701 GLN A C 1
ATOM 5256 O O . GLN A 1 701 ? 0.332 17.230 -2.671 1.00 94.88 701 GLN A O 1
ATOM 5261 N N . TRP A 1 702 ? -1.682 16.834 -3.538 1.00 95.56 702 TRP A N 1
ATOM 5262 C CA . TRP A 1 702 ? -1.910 15.633 -2.729 1.00 95.56 702 TRP A CA 1
ATOM 5263 C C . TRP A 1 702 ? -0.920 14.502 -3.014 1.00 95.56 702 TRP A C 1
ATOM 5265 O O . TRP A 1 702 ? -0.627 13.712 -2.120 1.00 95.56 702 TRP A O 1
ATOM 5275 N N . HIS A 1 703 ? -0.400 14.396 -4.239 1.00 92.94 703 HIS A N 1
ATOM 5276 C CA . HIS A 1 703 ? 0.671 13.444 -4.519 1.00 92.94 703 HIS A CA 1
ATOM 5277 C C . HIS A 1 703 ? 1.946 13.802 -3.744 1.00 92.94 703 HIS A C 1
ATOM 5279 O O . HIS A 1 703 ? 2.533 12.907 -3.152 1.00 92.94 703 HIS A O 1
ATOM 5285 N N . HIS A 1 704 ? 2.322 15.083 -3.675 1.00 93.75 704 HIS A N 1
ATOM 5286 C CA . HIS A 1 704 ? 3.474 15.536 -2.886 1.00 93.75 704 HIS A CA 1
ATOM 5287 C C . HIS A 1 704 ? 3.246 15.356 -1.380 1.00 93.75 704 HIS A C 1
ATOM 5289 O O . HIS A 1 704 ? 4.122 14.859 -0.680 1.00 93.75 704 HIS A O 1
ATOM 5295 N N . ALA A 1 705 ? 2.039 15.655 -0.891 1.00 97.06 705 ALA A N 1
ATOM 5296 C CA . ALA A 1 705 ? 1.673 15.430 0.506 1.00 97.06 705 ALA A CA 1
ATOM 5297 C C . ALA A 1 705 ? 1.745 13.943 0.902 1.00 97.06 705 ALA A C 1
ATOM 5299 O O . ALA A 1 705 ? 2.292 13.606 1.947 1.00 97.06 705 ALA A O 1
ATOM 5300 N N . LEU A 1 706 ? 1.222 13.039 0.067 1.00 97.69 706 LEU A N 1
ATOM 5301 C CA . LEU A 1 706 ? 1.299 11.595 0.317 1.00 97.69 706 LEU A CA 1
ATOM 5302 C C . LEU A 1 706 ? 2.718 11.034 0.138 1.00 97.69 706 LEU A C 1
ATOM 5304 O O . LEU A 1 706 ? 3.060 10.051 0.793 1.00 97.69 706 LEU A O 1
ATOM 5308 N N . GLU A 1 707 ? 3.546 11.645 -0.711 1.00 96.31 707 GLU A N 1
ATOM 5309 C CA . GLU A 1 707 ? 4.970 11.314 -0.801 1.00 96.31 707 GLU A CA 1
ATOM 5310 C C . GLU A 1 707 ? 5.706 11.725 0.482 1.00 96.31 707 GLU A C 1
ATOM 5312 O O . GLU A 1 707 ? 6.450 10.918 1.025 1.00 96.31 707 GLU A O 1
ATOM 5317 N N . PHE A 1 708 ? 5.432 12.908 1.041 1.00 97.50 708 PHE A N 1
ATOM 5318 C CA . PHE A 1 708 ? 5.960 13.320 2.349 1.00 97.50 708 PHE A CA 1
ATOM 5319 C C . PHE A 1 708 ? 5.570 12.343 3.464 1.00 97.50 708 PHE A C 1
ATOM 5321 O O . PHE A 1 708 ? 6.437 11.863 4.195 1.00 97.50 708 PHE A O 1
ATOM 5328 N N . VAL A 1 709 ? 4.283 11.977 3.549 1.00 98.50 709 VAL A N 1
ATOM 5329 C CA . VAL A 1 709 ? 3.798 10.973 4.514 1.00 98.50 709 VAL A CA 1
ATOM 5330 C C . VAL A 1 709 ? 4.578 9.669 4.360 1.00 98.50 709 VAL A C 1
ATOM 5332 O O . VAL A 1 709 ? 5.090 9.140 5.349 1.00 98.50 709 VAL A O 1
ATOM 5335 N N . LYS A 1 710 ? 4.717 9.174 3.123 1.00 97.12 710 LYS A N 1
ATOM 5336 C CA . LYS A 1 710 ? 5.446 7.940 2.825 1.00 97.12 710 LYS A CA 1
ATOM 5337 C C . LYS A 1 710 ? 6.916 8.026 3.230 1.00 97.12 710 LYS A C 1
ATOM 5339 O O . LYS A 1 710 ? 7.420 7.123 3.879 1.00 97.12 710 LYS A O 1
ATOM 5344 N N . GLN A 1 711 ? 7.600 9.104 2.875 1.00 96.44 711 GLN A N 1
ATOM 5345 C CA . GLN A 1 711 ? 9.028 9.268 3.130 1.00 96.44 711 GLN A CA 1
ATOM 5346 C C . GLN A 1 711 ? 9.355 9.359 4.620 1.00 96.44 711 GLN A C 1
ATOM 5348 O O . GLN A 1 711 ? 10.314 8.737 5.074 1.00 96.44 711 GLN A O 1
ATOM 5353 N N . VAL A 1 712 ? 8.550 10.100 5.389 1.00 96.50 712 VAL A N 1
ATOM 5354 C CA . VAL A 1 712 ? 8.720 10.194 6.844 1.00 96.50 712 VAL A CA 1
ATOM 5355 C C . VAL A 1 712 ? 8.484 8.828 7.490 1.00 96.50 712 VAL A C 1
ATOM 5357 O O . VAL A 1 712 ? 9.306 8.380 8.286 1.00 96.50 712 VAL A O 1
ATOM 5360 N N . THR A 1 713 ? 7.406 8.135 7.112 1.00 97.31 713 THR A N 1
ATOM 5361 C CA . THR A 1 713 ? 7.056 6.815 7.668 1.00 97.31 713 THR A CA 1
ATOM 5362 C C . THR A 1 713 ? 8.001 5.691 7.250 1.00 97.31 713 THR A C 1
ATOM 5364 O O . THR A 1 713 ? 8.338 4.863 8.089 1.00 97.31 713 THR A O 1
ATOM 5367 N N . ASP A 1 714 ? 8.486 5.681 6.005 1.00 94.75 714 ASP A N 1
ATOM 5368 C CA . ASP A 1 714 ? 9.531 4.758 5.537 1.00 94.75 714 ASP A CA 1
ATOM 5369 C C . ASP A 1 714 ? 10.838 4.971 6.325 1.00 94.75 714 ASP A C 1
ATOM 5371 O O . ASP A 1 714 ? 11.589 4.024 6.548 1.00 94.75 714 ASP A O 1
ATOM 5375 N N . TYR A 1 715 ? 11.132 6.206 6.758 1.00 93.56 715 TYR A N 1
ATOM 5376 C CA . TYR A 1 715 ? 12.346 6.497 7.521 1.00 93.56 715 TYR A CA 1
ATOM 5377 C C . TYR A 1 715 ? 12.286 5.997 8.963 1.00 93.56 715 TYR A C 1
ATOM 5379 O O . TYR A 1 715 ? 13.257 5.388 9.425 1.00 93.56 715 TYR A O 1
ATOM 5387 N N . VAL A 1 716 ? 11.162 6.248 9.645 1.00 93.38 716 VAL A N 1
ATOM 5388 C CA . VAL A 1 716 ? 10.946 5.864 11.053 1.00 93.38 716 VAL A CA 1
ATOM 5389 C C . VAL A 1 716 ? 10.339 4.469 11.230 1.00 93.38 716 VAL A C 1
ATOM 5391 O O . VAL A 1 716 ? 10.145 4.042 12.364 1.00 93.38 716 VAL A O 1
ATOM 5394 N N . GLU A 1 717 ? 10.033 3.777 10.128 1.00 94.06 717 GLU A N 1
ATOM 5395 C CA . GLU A 1 717 ? 9.466 2.421 10.084 1.00 94.06 717 GLU A CA 1
ATOM 5396 C C . GLU A 1 717 ? 8.153 2.282 10.884 1.00 94.06 717 GLU A C 1
ATOM 5398 O O . GLU A 1 717 ? 7.925 1.295 11.585 1.00 94.06 717 GLU A O 1
ATOM 5403 N N . ALA A 1 718 ? 7.270 3.281 10.780 1.00 96.19 718 ALA A N 1
ATOM 5404 C CA . ALA A 1 718 ? 5.987 3.310 11.488 1.00 96.19 718 ALA A CA 1
ATOM 5405 C C . ALA A 1 718 ? 4.818 3.632 10.541 1.00 96.19 718 ALA A C 1
ATOM 5407 O O . ALA A 1 718 ? 4.970 4.479 9.660 1.00 96.19 718 ALA A O 1
ATOM 5408 N N . PRO A 1 719 ? 3.639 3.007 10.713 1.00 97.88 719 PRO A N 1
ATOM 5409 C CA . PRO A 1 719 ? 2.471 3.286 9.882 1.00 97.88 719 PRO A CA 1
ATOM 5410 C C . PRO A 1 719 ? 1.894 4.687 10.146 1.00 97.88 719 PRO A C 1
ATOM 5412 O O . PRO A 1 719 ? 2.128 5.289 11.196 1.00 97.88 719 PRO A O 1
ATOM 5415 N N . ALA A 1 720 ? 1.106 5.207 9.201 1.00 98.62 720 ALA A N 1
ATOM 5416 C CA . ALA A 1 720 ? 0.494 6.533 9.273 1.00 98.62 720 ALA A CA 1
ATOM 5417 C C . ALA A 1 720 ? -1.031 6.512 9.433 1.00 98.62 720 ALA A C 1
ATOM 5419 O O . ALA A 1 720 ? -1.746 5.737 8.799 1.00 98.62 720 ALA A O 1
ATOM 5420 N N . MET A 1 721 ? -1.546 7.466 10.202 1.00 98.69 721 MET A N 1
ATOM 5421 C CA . MET A 1 721 ? -2.958 7.842 10.205 1.00 98.69 721 MET A CA 1
ATOM 5422 C C . MET A 1 721 ? -3.108 9.232 9.589 1.00 98.69 721 MET A C 1
ATOM 5424 O O . MET A 1 721 ? -2.441 10.167 10.016 1.00 98.69 721 MET A O 1
ATOM 5428 N N . LEU A 1 722 ? -4.023 9.406 8.636 1.00 98.62 722 LEU A N 1
ATOM 5429 C CA . LEU A 1 722 ? -4.485 10.734 8.231 1.00 98.62 722 LEU A CA 1
ATOM 5430 C C . LEU A 1 722 ? -5.599 11.154 9.194 1.00 98.62 722 LEU A C 1
ATOM 5432 O O . LEU A 1 722 ? -6.734 10.698 9.071 1.00 98.62 722 LEU A O 1
ATOM 5436 N N . ALA A 1 723 ? -5.256 11.967 10.189 1.00 96.31 723 ALA A N 1
ATOM 5437 C CA . ALA A 1 723 ? -6.137 12.341 11.288 1.00 96.31 723 ALA A CA 1
ATOM 5438 C C . ALA A 1 723 ? -6.754 13.729 11.074 1.00 96.31 723 ALA A C 1
ATOM 5440 O O . ALA A 1 723 ? -6.083 14.651 10.612 1.00 96.31 723 ALA A O 1
ATOM 5441 N N . ASN A 1 724 ? -8.022 13.886 11.467 1.00 92.44 724 ASN A N 1
ATOM 5442 C CA . ASN A 1 724 ? -8.744 15.161 11.438 1.00 92.44 724 ASN A CA 1
ATOM 5443 C C . ASN A 1 724 ? -8.687 15.868 10.067 1.00 92.44 724 ASN A C 1
ATOM 5445 O O . ASN A 1 724 ? -8.404 17.062 9.971 1.00 92.44 724 ASN A O 1
ATOM 5449 N N . MET A 1 725 ? -8.896 15.111 8.988 1.00 97.38 725 MET A N 1
ATOM 5450 C CA . MET A 1 725 ? -8.820 15.628 7.624 1.00 97.38 725 MET A CA 1
ATOM 5451 C C . MET A 1 725 ? -10.044 16.498 7.300 1.00 97.38 725 MET A C 1
ATOM 5453 O O . MET A 1 725 ? -11.166 15.998 7.423 1.00 97.38 725 MET A O 1
ATOM 5457 N N . PRO A 1 726 ? -9.866 17.753 6.830 1.00 96.69 726 PRO A N 1
ATOM 5458 C CA . PRO A 1 726 ? -10.979 18.651 6.530 1.00 96.69 726 PRO A CA 1
ATOM 5459 C C . PRO A 1 726 ? -11.916 18.071 5.472 1.00 96.69 726 PRO A C 1
ATOM 5461 O O . PRO A 1 726 ? -11.546 17.910 4.305 1.00 96.69 726 PRO A O 1
ATOM 5464 N N . THR A 1 727 ? -13.145 17.762 5.861 1.00 97.12 727 THR A N 1
ATOM 5465 C CA . THR A 1 727 ? -14.109 17.015 5.045 1.00 97.12 727 THR A CA 1
ATOM 5466 C C . THR A 1 727 ? -14.390 17.716 3.723 1.00 97.12 727 THR A C 1
ATOM 5468 O O . THR A 1 727 ? -14.306 17.097 2.662 1.00 97.12 727 THR A O 1
ATOM 5471 N N . GLU A 1 728 ? -14.635 19.027 3.767 1.00 94.38 728 GLU A N 1
ATOM 5472 C CA . GLU A 1 728 ? -14.940 19.837 2.581 1.00 94.38 728 GLU A CA 1
ATOM 5473 C C . GLU A 1 728 ? -13.786 19.889 1.568 1.00 94.38 728 GLU A C 1
ATOM 5475 O O . GLU A 1 728 ? -14.024 20.016 0.367 1.00 94.38 728 GLU A O 1
ATOM 5480 N N . GLN A 1 729 ? -12.539 19.749 2.027 1.00 94.38 729 GLN A N 1
ATOM 5481 C CA . GLN A 1 729 ? -11.351 19.851 1.175 1.00 94.38 729 GLN A CA 1
ATOM 5482 C C . GLN A 1 729 ? -10.845 18.489 0.686 1.00 94.38 729 GLN A C 1
ATOM 5484 O O . GLN A 1 729 ? -10.246 18.396 -0.384 1.00 94.38 729 GLN A O 1
ATOM 5489 N N . THR A 1 730 ? -11.044 17.431 1.475 1.00 96.06 730 THR A N 1
ATOM 5490 C CA . THR A 1 730 ? -10.323 16.159 1.304 1.00 96.06 730 THR A CA 1
ATOM 5491 C C . THR A 1 730 ? -11.218 15.006 0.851 1.00 96.06 730 THR A C 1
ATOM 5493 O O . THR A 1 730 ? -10.749 14.118 0.132 1.00 96.06 730 THR A O 1
ATOM 5496 N N . ALA A 1 731 ? -12.518 15.032 1.177 1.00 95.31 731 ALA A N 1
ATOM 5497 C CA . ALA A 1 731 ? -13.429 13.923 0.889 1.00 95.31 731 ALA A CA 1
ATOM 5498 C C . ALA A 1 731 ? -13.531 13.615 -0.610 1.00 95.31 731 ALA A C 1
ATOM 5500 O O . ALA A 1 731 ? -13.588 12.452 -0.998 1.00 95.31 731 ALA A O 1
ATOM 5501 N N . ASN A 1 732 ? -13.519 14.634 -1.472 1.00 91.44 732 ASN A N 1
ATOM 5502 C CA . ASN A 1 732 ? -13.601 14.424 -2.918 1.00 91.44 732 ASN A CA 1
ATOM 5503 C C . ASN A 1 732 ? -12.340 13.784 -3.503 1.00 91.44 732 ASN A C 1
ATOM 5505 O O . ASN A 1 732 ? -12.465 12.942 -4.386 1.00 91.44 732 ASN A O 1
ATOM 5509 N N . TYR A 1 733 ? -11.154 14.141 -3.004 1.00 94.94 733 TYR A N 1
ATOM 5510 C CA . TYR A 1 733 ? -9.903 13.537 -3.460 1.00 94.94 733 TYR A CA 1
ATOM 5511 C C . TYR A 1 733 ? -9.815 12.069 -3.030 1.00 94.94 733 TYR A C 1
ATOM 5513 O O . TYR A 1 733 ? -9.658 11.190 -3.870 1.00 94.94 733 TYR A O 1
ATOM 5521 N N . PHE A 1 734 ? -9.972 11.779 -1.734 1.00 96.88 734 PHE A N 1
ATOM 5522 C CA . PHE A 1 734 ? -9.796 10.412 -1.240 1.00 96.88 734 PHE A CA 1
ATOM 5523 C C . PHE A 1 734 ? -10.937 9.485 -1.645 1.00 96.88 734 PHE A C 1
ATOM 5525 O O . PHE A 1 734 ? -10.681 8.361 -2.071 1.00 96.88 734 PHE A O 1
ATOM 5532 N N . MET A 1 735 ? -12.184 9.949 -1.552 1.00 94.69 735 MET A N 1
ATOM 5533 C CA . MET A 1 735 ? -13.351 9.094 -1.769 1.00 94.69 735 MET A CA 1
ATOM 5534 C C . MET A 1 735 ? -13.878 9.106 -3.208 1.00 94.69 735 MET A C 1
ATOM 5536 O O . MET A 1 735 ? -14.755 8.296 -3.515 1.00 94.69 735 MET A O 1
ATOM 5540 N N . GLY A 1 736 ? -13.364 9.989 -4.075 1.00 90.06 736 GLY A N 1
ATOM 5541 C CA . GLY A 1 736 ? -13.803 10.124 -5.468 1.00 90.06 736 GLY A CA 1
ATOM 5542 C C . GLY A 1 736 ? -15.299 10.438 -5.604 1.00 90.06 736 GLY A C 1
ATOM 5543 O O . GLY A 1 736 ? -16.008 10.612 -4.609 1.00 90.06 736 GLY A O 1
ATOM 5544 N N . ASN A 1 737 ? -15.821 10.522 -6.829 1.00 81.25 737 ASN A N 1
ATOM 5545 C CA . ASN A 1 737 ? -17.271 10.416 -7.062 1.00 81.25 737 ASN A CA 1
ATOM 5546 C C . ASN A 1 737 ? -17.692 8.967 -7.329 1.00 81.25 737 ASN A C 1
ATOM 5548 O O . ASN A 1 737 ? -18.839 8.596 -7.084 1.00 81.25 737 ASN A O 1
ATOM 5552 N N . THR A 1 738 ? -16.754 8.157 -7.816 1.00 78.81 738 THR A N 1
ATOM 5553 C CA . THR A 1 738 ? -16.893 6.726 -8.098 1.00 78.81 738 THR A CA 1
ATOM 5554 C C . THR A 1 738 ? -15.822 5.940 -7.340 1.00 78.81 738 THR A C 1
ATOM 5556 O O . THR A 1 738 ? -14.803 6.507 -6.945 1.00 78.81 738 THR A O 1
ATOM 5559 N N . GLN A 1 739 ? -16.011 4.628 -7.149 1.00 76.19 739 GLN A N 1
ATOM 5560 C CA . GLN A 1 739 ? -14.985 3.781 -6.520 1.00 76.19 739 GLN A CA 1
ATOM 5561 C C . GLN A 1 739 ? -13.673 3.758 -7.327 1.00 76.19 739 GLN A C 1
ATOM 5563 O O . GLN A 1 739 ? -12.603 3.708 -6.732 1.00 76.19 739 GLN A O 1
ATOM 5568 N N . SER A 1 740 ? -13.733 3.879 -8.658 1.00 72.06 740 SER A N 1
ATOM 5569 C CA . SER A 1 740 ? -12.547 3.992 -9.520 1.00 72.06 740 SER A CA 1
ATOM 5570 C C . SER A 1 740 ? -11.764 5.298 -9.350 1.00 72.06 740 SER A C 1
ATOM 5572 O O . SER A 1 740 ? -10.582 5.343 -9.667 1.00 72.06 740 SER A O 1
ATOM 5574 N N . GLU A 1 741 ? -12.406 6.371 -8.879 1.00 81.44 741 GLU A N 1
ATOM 5575 C CA . GLU A 1 741 ? -11.753 7.670 -8.650 1.00 81.44 741 GLU A CA 1
ATOM 5576 C C . GLU A 1 741 ? -11.098 7.768 -7.261 1.00 81.44 741 GLU A C 1
ATOM 5578 O O . GLU A 1 741 ? -10.355 8.718 -7.000 1.00 81.44 741 GLU A O 1
ATOM 5583 N N . GLN A 1 742 ? -11.359 6.801 -6.373 1.00 89.19 742 GLN A N 1
ATOM 5584 C CA . GLN A 1 742 ? -10.864 6.794 -4.997 1.00 89.19 742 GLN A CA 1
ATOM 5585 C C . GLN A 1 742 ? -9.338 6.749 -4.930 1.00 89.19 742 GLN A C 1
ATOM 5587 O O . GLN A 1 742 ? -8.693 5.880 -5.510 1.00 89.19 742 GLN A O 1
ATOM 5592 N N . GLN A 1 743 ? -8.762 7.631 -4.116 1.00 92.81 743 GLN A N 1
ATOM 5593 C CA . GLN A 1 743 ? -7.320 7.694 -3.858 1.00 92.81 743 GLN A CA 1
ATOM 5594 C C . GLN A 1 743 ? -6.924 6.979 -2.554 1.00 92.81 743 GLN A C 1
ATOM 5596 O O . GLN A 1 743 ? -5.799 7.122 -2.079 1.00 92.81 743 GLN A O 1
ATOM 5601 N N . ILE A 1 744 ? -7.824 6.175 -1.974 1.00 93.56 744 ILE A N 1
ATOM 5602 C CA . ILE A 1 744 ? -7.574 5.402 -0.743 1.00 93.56 744 ILE A CA 1
ATOM 5603 C C . ILE A 1 744 ? -6.418 4.412 -0.932 1.00 93.56 744 ILE A C 1
ATOM 5605 O O . ILE A 1 744 ? -5.571 4.282 -0.057 1.00 93.56 744 ILE A O 1
ATOM 5609 N N . ARG A 1 745 ? -6.332 3.738 -2.089 1.00 91.50 745 ARG A N 1
ATOM 5610 C CA . ARG A 1 745 ? -5.224 2.803 -2.373 1.00 91.50 745 ARG A CA 1
ATOM 5611 C C . ARG A 1 745 ? -3.879 3.518 -2.421 1.00 91.50 745 ARG A C 1
ATOM 5613 O O . ARG A 1 745 ? -2.901 3.007 -1.888 1.00 91.50 745 ARG A O 1
ATOM 5620 N N . LYS A 1 746 ? -3.859 4.725 -2.992 1.00 93.06 746 LYS A N 1
ATOM 5621 C CA . LYS A 1 746 ? -2.678 5.587 -3.007 1.00 93.06 746 LYS A CA 1
ATOM 5622 C C . LYS A 1 746 ? -2.276 6.001 -1.591 1.00 93.06 746 LYS A C 1
ATOM 5624 O O . LYS A 1 746 ? -1.097 5.960 -1.271 1.00 93.06 746 LYS A O 1
ATOM 5629 N N . ALA A 1 747 ? -3.242 6.318 -0.726 1.00 96.69 747 ALA A N 1
ATOM 5630 C CA . ALA A 1 747 ? -2.969 6.552 0.691 1.00 96.69 747 ALA A CA 1
ATOM 5631 C C . ALA A 1 747 ? -2.394 5.296 1.374 1.00 96.69 747 ALA A C 1
ATOM 5633 O O . ALA A 1 747 ? -1.378 5.390 2.053 1.00 96.69 747 ALA A O 1
ATOM 5634 N N . ALA A 1 748 ? -2.981 4.118 1.137 1.00 95.81 748 ALA A N 1
ATOM 5635 C CA . ALA A 1 748 ? -2.493 2.849 1.681 1.00 95.81 748 ALA A CA 1
ATOM 5636 C C . ALA A 1 748 ? -1.050 2.534 1.254 1.00 95.81 748 ALA A C 1
ATOM 5638 O O . ALA A 1 748 ? -0.246 2.081 2.061 1.00 95.81 748 ALA A O 1
ATOM 5639 N N . TYR A 1 749 ? -0.706 2.802 -0.010 1.00 93.50 749 TYR A N 1
ATOM 5640 C CA . TYR A 1 749 ? 0.664 2.690 -0.517 1.00 93.50 749 TYR A CA 1
ATOM 5641 C C . TYR A 1 749 ? 1.630 3.682 0.158 1.00 93.50 749 TYR A C 1
ATOM 5643 O O . TYR A 1 749 ? 2.792 3.356 0.396 1.00 93.50 749 TYR A O 1
ATOM 5651 N N . SER A 1 750 ? 1.139 4.861 0.538 1.00 96.06 750 SER A N 1
ATOM 5652 C CA . SER A 1 750 ? 1.858 5.850 1.351 1.00 96.06 750 SER A CA 1
ATOM 5653 C C . SER A 1 750 ? 1.843 5.535 2.852 1.00 96.06 750 SER A C 1
ATOM 5655 O O . SER A 1 750 ? 1.818 6.442 3.678 1.00 96.06 750 SER A O 1
ATOM 5657 N N . ASN A 1 751 ? 1.849 4.248 3.204 1.00 97.44 751 ASN A N 1
ATOM 5658 C CA . ASN A 1 751 ? 1.867 3.715 4.567 1.00 97.44 751 ASN A CA 1
ATOM 5659 C C . ASN A 1 751 ? 0.686 4.142 5.457 1.00 97.44 751 ASN A C 1
ATOM 5661 O O . ASN A 1 751 ? 0.762 4.030 6.681 1.00 97.44 751 ASN A O 1
ATOM 5665 N N . VAL A 1 752 ? -0.416 4.629 4.879 1.00 98.56 752 VAL A N 1
ATOM 5666 C CA . VAL A 1 752 ? -1.587 5.038 5.658 1.00 98.56 752 VAL A CA 1
ATOM 5667 C C . VAL A 1 752 ? -2.465 3.823 5.959 1.00 98.56 752 VAL A C 1
ATOM 5669 O O . VAL A 1 752 ? -2.901 3.133 5.042 1.00 98.56 752 VAL A O 1
ATOM 5672 N N . PHE A 1 753 ? -2.787 3.573 7.228 1.00 98.31 753 PHE A N 1
ATOM 5673 C CA . PHE A 1 753 ? -3.733 2.512 7.613 1.00 98.31 753 PHE A CA 1
ATOM 5674 C C . PHE A 1 753 ? -5.161 3.036 7.839 1.00 98.31 753 PHE A C 1
ATOM 5676 O O . PHE A 1 753 ? -6.131 2.277 7.736 1.00 98.31 753 PHE A O 1
ATOM 5683 N N . ALA A 1 754 ? -5.302 4.334 8.134 1.00 98.38 754 ALA A N 1
ATOM 5684 C CA . ALA A 1 754 ? -6.585 4.958 8.436 1.00 98.38 754 ALA A CA 1
ATOM 5685 C C . ALA A 1 754 ? -6.696 6.412 7.951 1.00 98.38 754 ALA A C 1
ATOM 5687 O O . ALA A 1 754 ? -5.746 7.191 8.046 1.00 98.38 754 ALA A O 1
ATOM 5688 N N . LEU A 1 755 ? -7.893 6.781 7.488 1.00 98.44 755 LEU A N 1
ATOM 5689 C CA . LEU A 1 755 ? -8.308 8.136 7.121 1.00 98.44 755 LEU A CA 1
ATOM 5690 C C . LEU A 1 755 ? -9.511 8.563 7.969 1.00 98.44 755 LEU A C 1
ATOM 5692 O O . LEU A 1 755 ? -10.608 8.021 7.819 1.00 98.44 755 LEU A O 1
ATOM 5696 N N . MET A 1 756 ? -9.298 9.557 8.827 1.00 97.88 756 MET A N 1
ATOM 5697 C CA . MET A 1 756 ? -10.290 10.098 9.754 1.00 97.88 756 MET A CA 1
ATOM 5698 C C . MET A 1 756 ? -10.654 11.527 9.343 1.00 97.88 756 MET A C 1
ATOM 5700 O O . MET A 1 756 ? -9.816 12.428 9.403 1.00 97.88 756 MET A O 1
ATOM 5704 N N . PHE A 1 757 ? -11.900 11.737 8.929 1.00 97.75 757 PHE A N 1
ATOM 5705 C CA . PHE A 1 757 ? -12.445 13.049 8.583 1.00 97.75 757 PHE A CA 1
ATOM 5706 C C . PHE A 1 757 ? -12.906 13.815 9.829 1.00 97.75 757 PHE A C 1
ATOM 5708 O O . PHE A 1 757 ? -13.345 13.216 10.810 1.00 97.75 757 PHE A O 1
ATOM 5715 N N . ASP A 1 758 ? -12.822 15.142 9.777 1.00 95.31 758 ASP A N 1
ATOM 5716 C CA . ASP A 1 758 ? -13.166 16.041 10.888 1.00 95.31 758 ASP A CA 1
ATOM 5717 C C . ASP A 1 758 ? -14.680 16.222 11.106 1.00 95.31 758 ASP A C 1
ATOM 5719 O O . ASP A 1 758 ? -15.120 16.556 12.207 1.00 95.31 758 ASP A O 1
ATOM 5723 N N . GLN A 1 759 ? -15.490 16.019 10.065 1.00 96.31 759 GLN A N 1
ATOM 5724 C CA . GLN A 1 759 ? -16.911 16.350 10.042 1.00 96.31 759 GLN A CA 1
ATOM 5725 C C . GLN A 1 759 ? -17.722 15.294 9.293 1.00 96.31 759 GLN A C 1
ATOM 5727 O O . GLN A 1 759 ? -17.238 14.559 8.433 1.00 96.31 759 GLN A O 1
ATOM 5732 N N . ASP A 1 760 ? -19.009 15.236 9.615 1.00 96.25 760 ASP A N 1
ATOM 5733 C CA . ASP A 1 760 ? -19.969 14.428 8.879 1.00 96.25 760 ASP A CA 1
ATOM 5734 C C . ASP A 1 760 ? -20.562 15.218 7.710 1.00 96.25 760 ASP A C 1
ATOM 5736 O O . ASP A 1 760 ? -20.840 16.412 7.804 1.00 96.25 760 ASP A O 1
ATOM 5740 N N . SER A 1 761 ? -20.855 14.528 6.610 1.00 95.06 761 SER A N 1
ATOM 5741 C CA . SER A 1 761 ? -21.778 15.035 5.596 1.00 95.06 761 SER A CA 1
ATOM 5742 C C . SER A 1 761 ? -22.525 13.869 4.949 1.00 95.06 761 SER A C 1
ATOM 5744 O O . SER A 1 761 ? -21.931 12.804 4.777 1.00 95.06 761 SER A O 1
ATOM 5746 N N . PRO A 1 762 ? -23.791 14.039 4.516 1.00 93.06 762 PRO A N 1
ATOM 5747 C CA . PRO A 1 762 ? -24.531 12.965 3.846 1.00 93.06 762 PRO A CA 1
ATOM 5748 C C . PRO A 1 762 ? -23.796 12.394 2.622 1.00 93.06 762 PRO A C 1
ATOM 5750 O O . PRO A 1 762 ? -23.856 11.193 2.353 1.00 93.06 762 PRO A O 1
ATOM 5753 N N . ALA A 1 763 ? -23.068 13.254 1.898 1.00 92.19 763 ALA A N 1
ATOM 5754 C CA . ALA A 1 763 ? -22.246 12.857 0.761 1.00 92.19 763 ALA A CA 1
ATOM 5755 C C . ALA A 1 763 ? -21.065 11.976 1.193 1.00 92.19 763 ALA A C 1
ATOM 5757 O O . ALA A 1 763 ? -20.839 10.930 0.588 1.00 92.19 763 ALA A O 1
ATOM 5758 N N . LEU A 1 764 ? -20.336 12.366 2.245 1.00 95.12 764 LEU A N 1
ATOM 5759 C CA . LEU A 1 764 ? -19.236 11.565 2.778 1.00 95.12 764 LEU A CA 1
ATOM 5760 C C . LEU A 1 764 ? -19.737 10.226 3.333 1.00 95.12 764 LEU A C 1
ATOM 5762 O O . LEU A 1 764 ? -19.176 9.193 2.980 1.00 95.12 764 LEU A O 1
ATOM 5766 N N . THR A 1 765 ? -20.815 10.220 4.124 1.00 94.12 765 THR A N 1
ATOM 5767 C CA . THR A 1 765 ? -21.399 8.989 4.683 1.00 94.12 765 THR A CA 1
ATOM 5768 C C . THR A 1 765 ? -21.756 7.998 3.577 1.00 94.12 765 THR A C 1
ATOM 5770 O O . THR A 1 765 ? -21.335 6.847 3.636 1.00 94.12 765 THR A O 1
ATOM 5773 N N . SER A 1 766 ? -22.414 8.461 2.508 1.00 91.12 766 SER A N 1
ATOM 5774 C CA . SER A 1 766 ? -22.756 7.612 1.356 1.00 91.12 766 SER A CA 1
ATOM 5775 C C . SER A 1 766 ? -21.511 7.032 0.668 1.00 91.12 766 SER A C 1
ATOM 5777 O O . SER A 1 766 ? -21.502 5.875 0.249 1.00 91.12 766 SER A O 1
ATOM 5779 N N . LYS A 1 767 ? -20.431 7.820 0.555 1.00 92.94 767 LYS A N 1
ATOM 5780 C CA . LYS A 1 767 ? -19.160 7.359 -0.027 1.00 92.94 767 LYS A CA 1
ATOM 5781 C C . LYS A 1 767 ? -18.442 6.348 0.873 1.00 92.94 767 LYS A C 1
ATOM 5783 O O . LYS A 1 767 ? -17.869 5.389 0.358 1.00 92.94 767 LYS A O 1
ATOM 5788 N N . ILE A 1 768 ? -18.486 6.531 2.195 1.00 93.88 768 ILE A N 1
ATOM 5789 C CA . ILE A 1 768 ? -17.939 5.574 3.168 1.00 93.88 768 ILE A CA 1
ATOM 5790 C C . ILE A 1 768 ? -18.732 4.266 3.111 1.00 93.88 768 ILE A C 1
ATOM 5792 O O . ILE A 1 768 ? -18.123 3.208 3.000 1.00 93.88 768 ILE A O 1
ATOM 5796 N N . GLU A 1 769 ? -20.066 4.315 3.108 1.00 90.75 769 GLU A N 1
ATOM 5797 C CA . GLU A 1 769 ? -20.923 3.126 2.972 1.00 90.75 769 GLU A CA 1
ATOM 5798 C C . GLU A 1 769 ? -20.631 2.355 1.680 1.00 90.75 769 GLU A C 1
ATOM 5800 O O . GLU A 1 769 ? -20.501 1.131 1.704 1.00 90.75 769 GLU A O 1
ATOM 5805 N N . LEU A 1 770 ? -20.438 3.066 0.563 1.00 87.19 770 LEU A N 1
ATOM 5806 C CA . LEU A 1 770 ? -20.036 2.455 -0.701 1.00 87.19 770 LEU A CA 1
ATOM 5807 C C . LEU A 1 770 ? -18.657 1.785 -0.596 1.00 87.19 770 LEU A C 1
ATOM 5809 O O . LEU A 1 770 ? -18.477 0.678 -1.103 1.00 87.19 770 LEU A O 1
ATOM 5813 N N . TYR A 1 771 ? -17.689 2.415 0.073 1.00 89.88 771 TYR A N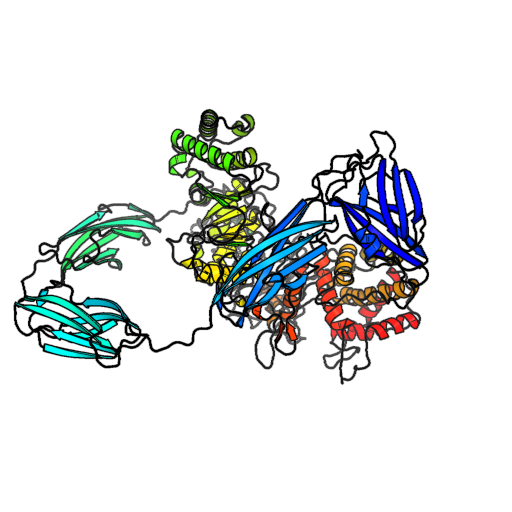 1
ATOM 5814 C CA . TYR A 1 771 ? -16.369 1.827 0.320 1.00 89.88 771 TYR A CA 1
ATOM 5815 C C . TYR A 1 771 ? -16.439 0.546 1.174 1.00 89.88 771 TYR A C 1
ATOM 5817 O O . TYR A 1 771 ? -15.732 -0.419 0.887 1.00 89.88 771 TYR A O 1
ATOM 5825 N N . GLN A 1 772 ? -17.341 0.472 2.163 1.00 89.00 772 GLN A N 1
ATOM 5826 C CA . GLN A 1 772 ? -17.479 -0.713 3.026 1.00 89.00 772 GLN A CA 1
ATOM 5827 C C . GLN A 1 772 ? -17.840 -2.000 2.258 1.00 89.00 772 GLN A C 1
ATOM 5829 O O . GLN A 1 772 ? -17.644 -3.089 2.794 1.00 89.00 772 GLN A O 1
ATOM 5834 N N . THR A 1 773 ? -18.332 -1.894 1.017 1.00 85.00 773 THR A N 1
ATOM 5835 C CA . THR A 1 773 ? -18.657 -3.046 0.156 1.00 85.00 773 THR A CA 1
ATOM 5836 C C . THR A 1 773 ? -17.437 -3.708 -0.491 1.00 85.00 773 THR A C 1
ATOM 5838 O O . THR A 1 773 ? -17.519 -4.870 -0.879 1.00 85.00 773 THR A O 1
ATOM 5841 N N . ALA A 1 774 ? -16.314 -2.992 -0.606 1.00 85.44 774 ALA A N 1
ATOM 5842 C CA . ALA A 1 774 ? -15.097 -3.455 -1.270 1.00 85.44 774 ALA A CA 1
ATOM 5843 C C . ALA A 1 774 ? -13.866 -2.800 -0.627 1.00 85.44 774 ALA A C 1
ATOM 5845 O O . ALA A 1 774 ? -13.273 -1.859 -1.162 1.00 85.44 774 ALA A O 1
ATOM 5846 N N . LYS A 1 775 ? -13.508 -3.287 0.563 1.00 90.31 775 LYS A N 1
ATOM 5847 C CA . LYS A 1 775 ? -12.423 -2.719 1.367 1.00 90.31 775 LYS A CA 1
ATOM 5848 C C . LYS A 1 775 ? -11.055 -2.988 0.753 1.00 90.31 775 LYS A C 1
ATOM 5850 O O . LYS A 1 775 ? -10.830 -4.012 0.114 1.00 90.31 775 LYS A O 1
ATOM 5855 N N . VAL A 1 776 ? -10.121 -2.074 0.996 1.00 92.12 776 VAL A N 1
ATOM 5856 C CA . VAL A 1 776 ? -8.713 -2.264 0.645 1.00 92.12 776 VAL A CA 1
ATOM 5857 C C . VAL A 1 776 ? -8.051 -3.117 1.732 1.00 92.12 776 VAL A C 1
ATOM 5859 O O . VAL A 1 776 ? -8.004 -2.657 2.874 1.00 92.12 776 VAL A O 1
ATOM 5862 N N . PRO A 1 777 ? -7.534 -4.320 1.434 1.00 93.38 777 PRO A N 1
ATOM 5863 C CA . PRO A 1 777 ? -6.764 -5.079 2.408 1.00 93.38 777 PRO A CA 1
ATOM 5864 C C . PRO A 1 777 ? -5.383 -4.427 2.607 1.00 93.38 777 PRO A C 1
ATOM 5866 O O . PRO A 1 777 ? -4.794 -3.875 1.670 1.00 93.38 777 PRO A O 1
ATOM 5869 N N . LEU A 1 778 ? -4.904 -4.439 3.849 1.00 93.94 778 LEU A N 1
ATOM 5870 C CA . LEU A 1 778 ? -3.614 -3.874 4.256 1.00 93.94 778 LEU A CA 1
ATOM 5871 C C . LEU A 1 778 ? -2.572 -4.949 4.529 1.00 93.94 778 LEU A C 1
ATOM 5873 O O . LEU A 1 778 ? -1.401 -4.715 4.267 1.00 93.94 778 LEU A O 1
ATOM 5877 N N . TYR A 1 779 ? -2.997 -6.084 5.077 1.00 92.38 779 TYR A N 1
ATOM 5878 C CA . TYR A 1 779 ? -2.144 -7.222 5.394 1.00 92.38 779 TYR A CA 1
ATOM 5879 C C . TYR A 1 779 ? -2.984 -8.498 5.471 1.00 92.38 779 TYR A C 1
ATOM 5881 O O . TYR A 1 779 ? -4.198 -8.460 5.722 1.00 92.38 779 TYR A O 1
ATOM 5889 N N . TYR A 1 780 ? -2.336 -9.632 5.225 1.00 86.69 780 TYR A N 1
ATOM 5890 C CA . TYR A 1 780 ? -2.974 -10.939 5.255 1.00 86.69 780 TYR A CA 1
ATOM 5891 C C . TYR A 1 780 ? -3.175 -11.425 6.700 1.00 86.69 780 TYR A C 1
ATOM 5893 O O . TYR A 1 780 ? -2.253 -11.395 7.510 1.00 86.69 780 TYR A O 1
ATOM 5901 N N . VAL A 1 781 ? -4.388 -11.884 7.030 1.00 80.19 781 VAL A N 1
ATOM 5902 C CA . VAL A 1 781 ? -4.739 -12.443 8.364 1.00 80.19 781 VAL A CA 1
ATOM 5903 C C . VAL A 1 781 ? -5.207 -13.894 8.317 1.00 80.19 781 VAL A C 1
ATOM 5905 O O . VAL A 1 781 ? -5.834 -14.381 9.259 1.00 80.19 781 VAL A O 1
ATOM 5908 N N . GLY A 1 782 ? -4.992 -14.577 7.192 1.00 67.38 782 GLY A N 1
ATOM 5909 C CA . GLY A 1 782 ? -5.396 -15.976 7.090 1.00 67.38 782 GLY A CA 1
ATOM 5910 C C . GLY A 1 782 ? -4.449 -16.842 7.908 1.00 67.38 782 GLY A C 1
ATOM 5911 O O . GLY A 1 782 ? -3.461 -16.344 8.449 1.00 67.38 782 GLY A O 1
ATOM 5912 N N . GLU A 1 783 ? -4.738 -18.143 7.995 1.00 55.31 783 GLU A N 1
ATOM 5913 C CA . GLU A 1 783 ? -3.719 -19.079 8.473 1.00 55.31 783 GLU A CA 1
ATOM 5914 C C . GLU A 1 783 ? -2.442 -18.777 7.689 1.00 55.31 783 GLU A C 1
ATOM 5916 O O . GLU A 1 783 ? -2.522 -18.590 6.463 1.00 55.31 783 GLU A O 1
ATOM 5921 N N . GLU A 1 784 ? -1.303 -18.646 8.392 1.00 49.84 784 GLU A N 1
ATOM 5922 C CA . GLU A 1 784 ? 0.004 -18.595 7.735 1.00 49.84 784 GLU A CA 1
ATOM 5923 C C . GLU A 1 784 ? -0.029 -19.629 6.611 1.00 49.84 784 GLU A C 1
ATOM 5925 O O . GLU A 1 784 ? -0.687 -20.668 6.749 1.00 49.84 784 GLU A O 1
ATOM 5930 N N . LEU A 1 785 ? 0.646 -19.362 5.493 1.00 52.34 785 LEU A N 1
ATOM 5931 C CA . LEU A 1 785 ? 1.044 -20.451 4.616 1.00 52.34 785 LEU A CA 1
ATOM 5932 C C . LEU A 1 785 ? 1.839 -21.424 5.491 1.00 52.34 785 LEU A C 1
ATOM 5934 O O . LEU A 1 785 ? 3.066 -21.342 5.565 1.00 52.34 785 LEU A O 1
ATOM 5938 N N . GLU A 1 786 ? 1.162 -22.331 6.201 1.00 45.84 786 GLU A N 1
ATOM 5939 C CA . GLU A 1 786 ? 1.815 -23.445 6.826 1.00 45.84 786 GLU A CA 1
ATOM 5940 C C . GLU A 1 786 ? 2.593 -24.042 5.667 1.00 45.84 786 GLU A C 1
ATOM 5942 O O . GLU A 1 786 ? 2.079 -24.192 4.546 1.00 45.84 786 GLU A O 1
ATOM 5947 N N . LYS A 1 787 ? 3.858 -24.364 5.925 1.00 53.47 787 LYS A N 1
ATOM 5948 C CA . LYS A 1 787 ? 4.655 -25.233 5.063 1.00 53.47 787 LYS A CA 1
ATOM 5949 C C . LYS A 1 787 ? 4.054 -26.639 5.092 1.00 53.47 787 LYS A C 1
ATOM 5951 O O . LYS A 1 787 ? 4.715 -27.621 5.424 1.00 53.47 787 LYS A O 1
ATOM 5956 N N . GLY A 1 788 ? 2.760 -26.722 4.796 1.00 62.94 788 GLY A N 1
ATOM 5957 C CA . GLY A 1 788 ? 2.042 -27.908 4.456 1.00 62.94 788 GLY A CA 1
ATOM 5958 C C . GLY A 1 788 ? 2.779 -28.574 3.316 1.00 62.94 788 GLY A C 1
ATOM 5959 O O . GLY A 1 788 ? 3.514 -27.969 2.533 1.00 62.94 788 GLY A O 1
ATOM 5960 N N . SER A 1 789 ? 2.623 -29.881 3.280 1.00 80.75 789 SER A N 1
ATOM 5961 C CA . SER A 1 789 ? 3.217 -30.692 2.239 1.00 80.75 789 SER A CA 1
ATOM 5962 C C . SER A 1 789 ? 2.790 -30.177 0.861 1.00 80.75 789 SER A C 1
ATOM 5964 O O . SER A 1 789 ? 1.593 -30.102 0.594 1.00 80.75 789 SER A O 1
ATOM 5966 N N . LEU A 1 790 ? 3.765 -29.867 -0.008 1.00 88.88 790 LEU A N 1
ATOM 5967 C CA . LEU A 1 790 ? 3.523 -29.390 -1.378 1.00 88.88 790 LEU A CA 1
ATOM 5968 C C . LEU A 1 790 ? 2.500 -30.269 -2.101 1.00 88.88 790 LEU A C 1
ATOM 5970 O O . LEU A 1 790 ? 1.642 -29.766 -2.808 1.00 88.88 790 LEU A O 1
ATOM 5974 N N . THR A 1 791 ? 2.575 -31.581 -1.897 1.00 92.31 791 THR A N 1
ATOM 5975 C CA . THR A 1 791 ? 1.615 -32.553 -2.421 1.00 92.31 791 THR A CA 1
ATOM 5976 C C . THR A 1 791 ? 1.147 -33.520 -1.337 1.00 92.31 791 THR A C 1
ATOM 5978 O O . THR A 1 791 ? 1.794 -33.672 -0.302 1.00 92.31 791 THR A O 1
ATOM 5981 N N . ARG A 1 792 ? 0.092 -34.298 -1.610 1.00 91.81 792 ARG A N 1
ATOM 5982 C CA . ARG A 1 792 ? -0.302 -35.433 -0.751 1.00 91.81 792 ARG A CA 1
ATOM 5983 C C . ARG A 1 792 ? 0.727 -36.580 -0.701 1.00 91.81 792 ARG A C 1
ATOM 5985 O O . ARG A 1 792 ? 0.554 -37.505 0.087 1.00 91.81 792 ARG A O 1
ATOM 5992 N N . ILE A 1 793 ? 1.763 -36.558 -1.545 1.00 94.31 793 ILE A N 1
ATOM 5993 C CA . ILE A 1 793 ? 2.752 -37.634 -1.686 1.00 94.31 793 ILE A CA 1
ATOM 5994 C C . ILE A 1 793 ? 3.994 -37.295 -0.852 1.00 94.31 793 ILE A C 1
ATOM 5996 O O . ILE A 1 793 ? 4.888 -36.580 -1.301 1.00 94.31 793 ILE A O 1
ATOM 6000 N N . GLU A 1 794 ? 4.086 -37.855 0.357 1.00 93.88 794 GLU A N 1
ATOM 6001 C CA . GLU A 1 794 ? 5.187 -37.587 1.301 1.00 93.88 794 GLU A CA 1
ATOM 6002 C C . GLU A 1 794 ? 6.578 -37.840 0.691 1.00 93.88 794 GLU A C 1
ATOM 6004 O O . GLU A 1 794 ? 7.489 -37.030 0.860 1.00 93.88 794 GLU A O 1
ATOM 6009 N N . ALA A 1 795 ? 6.722 -38.913 -0.096 1.00 95.19 795 ALA A N 1
ATOM 6010 C CA . ALA A 1 795 ? 7.974 -39.242 -0.775 1.00 95.19 795 ALA A CA 1
ATOM 6011 C C . ALA A 1 795 ? 8.422 -38.143 -1.755 1.00 95.19 795 ALA A C 1
ATOM 6013 O O . ALA A 1 795 ? 9.599 -37.788 -1.771 1.00 95.19 795 ALA A O 1
ATOM 6014 N N . LEU A 1 796 ? 7.496 -37.556 -2.526 1.00 96.00 796 LEU A N 1
ATOM 6015 C CA . LEU A 1 796 ? 7.810 -36.455 -3.440 1.00 96.00 796 LEU A CA 1
ATOM 6016 C C . LEU A 1 796 ? 8.307 -35.234 -2.666 1.00 96.00 796 LEU A C 1
ATOM 6018 O O . LEU A 1 796 ? 9.337 -34.661 -3.012 1.00 96.00 796 LEU A O 1
ATOM 6022 N N . ASN A 1 797 ? 7.591 -34.856 -1.605 1.00 95.44 797 ASN A N 1
ATOM 6023 C CA . ASN A 1 797 ? 7.937 -33.686 -0.799 1.00 95.44 797 ASN A CA 1
ATOM 6024 C C . ASN A 1 797 ? 9.324 -33.850 -0.163 1.00 95.44 797 ASN A C 1
ATOM 6026 O O . ASN A 1 797 ? 10.134 -32.925 -0.196 1.00 95.44 797 ASN A O 1
ATOM 6030 N N . GLN A 1 798 ? 9.630 -35.044 0.353 1.00 95.56 798 GLN A N 1
ATOM 6031 C CA . GLN A 1 798 ? 10.939 -35.347 0.923 1.00 95.56 798 GLN A CA 1
ATOM 6032 C C . GLN A 1 798 ? 12.048 -35.335 -0.141 1.00 95.56 798 GLN A C 1
ATOM 6034 O O . GLN A 1 798 ? 13.132 -34.809 0.107 1.00 95.56 798 GLN A O 1
ATOM 6039 N N . GLU A 1 799 ? 11.798 -35.890 -1.330 1.00 96.88 799 GLU A N 1
ATOM 6040 C CA . GLU A 1 799 ? 12.758 -35.867 -2.438 1.00 96.88 799 GLU A CA 1
ATOM 6041 C C . GLU A 1 799 ? 13.053 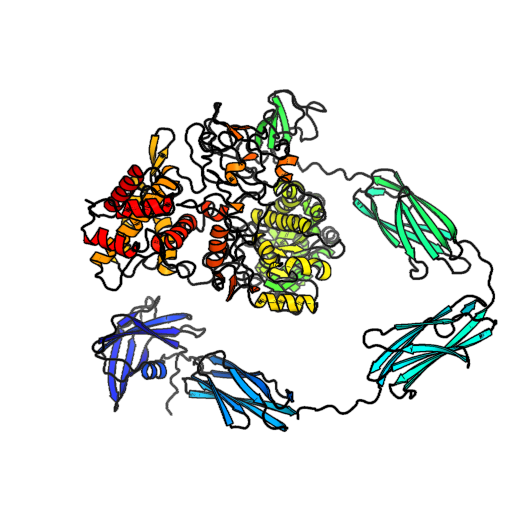-34.441 -2.922 1.00 96.88 799 GLU A C 1
ATOM 6043 O O . GLU A 1 799 ? 14.214 -34.118 -3.174 1.00 96.88 799 GLU A O 1
ATOM 6048 N N . LEU A 1 800 ? 12.038 -33.576 -3.003 1.00 96.69 800 LEU A N 1
ATOM 6049 C CA . LEU A 1 800 ? 12.206 -32.169 -3.374 1.00 96.69 800 LEU A CA 1
ATOM 6050 C C . LEU A 1 800 ? 12.933 -31.373 -2.284 1.00 96.69 800 LEU A C 1
ATOM 6052 O O . LEU A 1 800 ? 13.845 -30.618 -2.610 1.00 96.69 800 LEU A O 1
ATOM 6056 N N . ALA A 1 801 ? 12.612 -31.576 -1.005 1.00 95.06 801 ALA A N 1
ATOM 6057 C CA . ALA A 1 801 ? 13.337 -30.941 0.099 1.00 95.06 801 ALA A CA 1
ATOM 6058 C C . ALA A 1 801 ? 14.822 -31.357 0.117 1.00 95.06 801 ALA A C 1
ATOM 6060 O O . ALA A 1 801 ? 15.716 -30.522 0.229 1.00 95.06 801 ALA A O 1
ATOM 6061 N N . ASN A 1 802 ? 15.109 -32.645 -0.095 1.00 96.00 802 ASN A N 1
ATOM 6062 C CA . ASN A 1 802 ? 16.479 -33.163 -0.149 1.00 96.00 802 ASN A CA 1
ATOM 6063 C C . ASN A 1 802 ? 17.273 -32.677 -1.377 1.00 96.00 802 ASN A C 1
ATOM 6065 O O . ASN A 1 802 ? 18.504 -32.773 -1.385 1.00 96.00 802 ASN A O 1
ATOM 6069 N N . ALA A 1 803 ? 16.600 -32.163 -2.412 1.00 96.88 803 ALA A N 1
ATOM 6070 C CA . ALA A 1 803 ? 17.246 -31.649 -3.614 1.00 96.88 803 ALA A CA 1
ATOM 6071 C C . ALA A 1 803 ? 17.870 -30.252 -3.421 1.00 96.88 803 ALA A C 1
ATOM 6073 O O . ALA A 1 803 ? 18.609 -29.803 -4.295 1.00 96.88 803 ALA A O 1
ATOM 6074 N N . GLU A 1 804 ? 17.644 -29.573 -2.289 1.00 97.00 804 GLU A N 1
ATOM 6075 C CA . GLU A 1 804 ? 18.078 -28.186 -2.069 1.00 97.00 804 GLU A CA 1
ATOM 6076 C C . GLU A 1 804 ? 19.558 -27.953 -2.392 1.00 97.00 804 GLU A C 1
ATOM 6078 O O . GLU A 1 804 ? 19.904 -27.073 -3.185 1.00 97.00 804 GLU A O 1
ATOM 6083 N N . SER A 1 805 ? 20.446 -28.759 -1.805 1.00 97.12 805 SER A N 1
ATOM 6084 C CA . SER A 1 805 ? 21.887 -28.569 -1.972 1.00 97.12 805 SER A CA 1
ATOM 6085 C C . SER A 1 805 ? 22.326 -28.764 -3.424 1.00 97.12 805 SER A C 1
ATOM 6087 O O . SER A 1 805 ? 23.098 -27.955 -3.941 1.00 97.12 805 SER A O 1
ATOM 6089 N N . VAL A 1 806 ? 21.814 -29.796 -4.105 1.00 97.69 806 VAL A N 1
ATOM 6090 C CA . VAL A 1 806 ? 22.185 -30.074 -5.499 1.00 97.69 806 VAL A CA 1
ATOM 6091 C C . VAL A 1 806 ? 21.602 -29.026 -6.446 1.00 97.69 806 VAL A C 1
ATOM 6093 O O . VAL A 1 806 ? 22.296 -28.561 -7.348 1.00 97.69 806 VAL A O 1
ATOM 6096 N N . MET A 1 807 ? 20.367 -28.578 -6.215 1.00 98.12 807 MET A N 1
ATOM 6097 C CA . MET A 1 807 ? 19.737 -27.558 -7.049 1.00 98.12 807 MET A CA 1
ATOM 6098 C C . MET A 1 807 ? 20.449 -26.212 -6.908 1.00 98.12 807 MET A C 1
ATOM 6100 O O . MET A 1 807 ? 20.835 -25.628 -7.918 1.00 98.12 807 MET A O 1
ATOM 6104 N N . ASN A 1 808 ? 20.734 -25.769 -5.681 1.00 97.81 808 ASN A N 1
ATOM 6105 C CA . ASN A 1 808 ? 21.415 -24.496 -5.432 1.00 97.81 808 ASN A CA 1
ATOM 6106 C C . ASN A 1 808 ? 22.859 -24.456 -5.959 1.00 97.81 808 ASN A C 1
ATOM 6108 O O . ASN A 1 808 ? 23.326 -23.393 -6.360 1.00 97.81 808 ASN A O 1
ATOM 6112 N N . ASN A 1 809 ? 23.578 -25.583 -5.946 1.00 97.31 809 ASN A N 1
ATOM 6113 C CA . ASN A 1 809 ? 25.010 -25.608 -6.266 1.00 97.31 809 ASN A CA 1
ATOM 6114 C C . ASN A 1 809 ? 25.351 -26.183 -7.645 1.00 97.31 809 ASN A C 1
ATOM 6116 O O . ASN A 1 809 ? 26.505 -26.087 -8.058 1.00 97.31 809 ASN A O 1
ATOM 6120 N N . GLU A 1 810 ? 24.397 -26.792 -8.353 1.00 95.88 810 GLU A N 1
ATOM 6121 C CA . GLU A 1 810 ? 24.663 -27.427 -9.652 1.00 95.88 810 GLU A CA 1
ATOM 6122 C C . GLU A 1 810 ? 23.660 -27.057 -10.751 1.00 95.88 810 GLU A C 1
ATOM 6124 O O . GLU A 1 810 ? 24.014 -27.154 -11.925 1.00 95.88 810 GLU A O 1
ATOM 6129 N N . ALA A 1 811 ? 22.437 -26.636 -10.409 1.00 96.06 811 ALA A N 1
ATOM 6130 C CA . ALA A 1 811 ? 21.435 -26.207 -11.390 1.00 96.06 811 ALA A CA 1
ATOM 6131 C C . ALA A 1 811 ? 21.272 -24.681 -11.415 1.00 96.06 811 ALA A C 1
ATOM 6133 O O . ALA A 1 811 ? 21.305 -24.072 -12.481 1.00 96.06 811 ALA A O 1
ATOM 6134 N N . PHE A 1 812 ? 21.135 -24.043 -10.251 1.00 97.31 812 PHE A N 1
ATOM 6135 C CA . PHE A 1 812 ? 20.913 -22.600 -10.140 1.00 97.31 812 PHE A CA 1
ATOM 6136 C C . PHE A 1 812 ? 22.233 -21.837 -10.173 1.00 97.31 812 PHE A C 1
ATOM 6138 O O . PHE A 1 812 ? 22.645 -21.205 -9.202 1.00 97.31 812 PHE A O 1
ATOM 6145 N N . LEU A 1 813 ? 22.915 -21.935 -11.311 1.00 95.50 813 LEU A N 1
ATOM 6146 C CA . LEU A 1 813 ? 24.207 -21.312 -11.553 1.00 95.50 813 LEU A CA 1
ATOM 6147 C C . LEU A 1 813 ? 24.071 -20.112 -12.485 1.00 95.50 813 LEU A C 1
ATOM 6149 O O . LEU A 1 813 ? 23.271 -20.123 -13.420 1.00 95.50 813 LEU A O 1
ATOM 6153 N N . TYR A 1 814 ? 24.913 -19.110 -12.261 1.00 93.75 814 TYR A N 1
ATOM 6154 C CA . TYR A 1 814 ? 25.054 -17.969 -13.154 1.00 93.75 814 TYR A CA 1
ATOM 6155 C C . TYR A 1 814 ? 26.479 -17.823 -13.668 1.00 93.75 814 TYR A C 1
ATOM 6157 O O . TYR A 1 814 ? 27.441 -18.241 -13.016 1.00 93.75 814 TYR A O 1
ATOM 6165 N N . GLU A 1 815 ? 26.601 -17.224 -14.849 1.00 89.75 815 GLU A N 1
ATOM 6166 C CA . GLU A 1 815 ? 27.885 -16.976 -15.489 1.00 89.75 815 GLU A CA 1
ATOM 6167 C C . GLU A 1 815 ? 28.476 -15.653 -14.983 1.00 89.75 815 GLU A C 1
ATOM 6169 O O . GLU A 1 815 ? 27.899 -14.574 -15.140 1.00 89.75 815 GLU A O 1
ATOM 6174 N N . THR A 1 816 ? 29.654 -15.723 -14.365 1.00 85.25 816 THR A N 1
ATOM 6175 C CA . THR A 1 816 ? 30.404 -14.539 -13.948 1.00 85.25 816 THR A CA 1
ATOM 6176 C C . THR A 1 816 ? 31.088 -13.878 -15.148 1.00 85.25 816 THR A C 1
ATOM 6178 O O . THR A 1 816 ? 31.298 -14.506 -16.187 1.00 85.25 816 THR A O 1
ATOM 6181 N N . PRO A 1 817 ? 31.570 -12.631 -15.016 1.00 79.69 817 PRO A N 1
ATOM 6182 C CA . PRO A 1 817 ? 32.266 -11.942 -16.109 1.00 79.69 817 PRO A CA 1
ATOM 6183 C C . PRO A 1 817 ? 33.607 -12.583 -16.495 1.00 79.69 817 PRO A C 1
ATOM 6185 O O . PRO A 1 817 ? 34.246 -12.147 -17.447 1.00 79.69 817 PRO A O 1
ATOM 6188 N N . GLN A 1 818 ? 34.076 -13.567 -15.722 1.00 80.25 818 GLN A N 1
ATOM 6189 C CA . GLN A 1 818 ? 35.259 -14.381 -16.005 1.00 80.25 818 GLN A CA 1
ATOM 6190 C C . GLN A 1 818 ? 34.878 -15.726 -16.659 1.00 80.25 818 GLN A C 1
ATOM 6192 O O . GLN A 1 818 ? 35.712 -16.629 -16.709 1.00 80.25 818 GLN A O 1
ATOM 6197 N N . SER A 1 819 ? 33.628 -15.872 -17.121 1.00 83.62 819 SER A N 1
ATOM 6198 C CA . SER A 1 819 ? 33.041 -17.111 -17.651 1.00 83.62 819 SER A CA 1
ATOM 6199 C C . SER A 1 819 ? 33.149 -18.297 -16.688 1.00 83.62 819 SER A C 1
ATOM 6201 O O . SER A 1 819 ? 33.359 -19.441 -17.095 1.00 83.62 819 SER A O 1
ATOM 6203 N N . GLN A 1 820 ? 33.031 -18.026 -15.385 1.00 88.88 820 GLN A N 1
ATOM 6204 C CA . GLN A 1 820 ? 32.910 -19.060 -14.359 1.00 88.88 820 GLN A CA 1
ATOM 6205 C C . GLN A 1 820 ? 31.438 -19.254 -14.012 1.00 88.88 820 GLN A C 1
ATOM 6207 O O . GLN A 1 820 ? 30.692 -18.284 -13.956 1.00 88.88 820 GLN A O 1
ATOM 6212 N N . TRP A 1 821 ? 31.036 -20.489 -13.734 1.00 92.38 821 TRP A N 1
ATOM 6213 C CA . TRP A 1 821 ? 29.695 -20.791 -13.244 1.00 92.38 821 TRP A CA 1
ATOM 6214 C C . TRP A 1 821 ? 29.723 -20.900 -11.725 1.00 92.38 821 TRP A C 1
ATOM 6216 O O . TRP A 1 821 ? 30.476 -21.711 -11.183 1.00 92.38 821 TRP A O 1
ATOM 6226 N N . VAL A 1 822 ? 28.935 -20.071 -11.045 1.00 95.12 822 VAL A N 1
ATOM 6227 C CA . VAL A 1 822 ? 28.848 -20.047 -9.576 1.00 95.12 822 VAL A CA 1
ATOM 6228 C C . VAL A 1 822 ? 27.383 -19.996 -9.122 1.00 95.12 822 VAL A C 1
ATOM 6230 O O . VAL A 1 822 ? 26.529 -19.591 -9.914 1.00 95.12 822 VAL A O 1
ATOM 6233 N N . PRO A 1 823 ? 27.060 -20.419 -7.884 1.00 97.25 823 PRO A N 1
ATOM 6234 C CA . PRO A 1 823 ? 25.686 -20.416 -7.378 1.00 97.25 823 PRO A CA 1
ATOM 6235 C C . PRO A 1 823 ? 25.020 -19.040 -7.445 1.00 97.25 823 PRO A C 1
ATOM 6237 O O . PRO A 1 823 ? 25.623 -18.039 -7.057 1.00 97.25 823 PRO A O 1
ATOM 6240 N N . SER A 1 824 ? 23.765 -18.994 -7.897 1.00 94.94 824 SER A N 1
ATOM 6241 C CA . SER A 1 824 ? 22.957 -17.771 -7.927 1.00 94.94 824 SER A CA 1
ATOM 6242 C C . SER A 1 824 ? 22.805 -17.187 -6.529 1.00 94.94 824 SER A C 1
ATOM 6244 O O . SER A 1 824 ? 22.605 -17.909 -5.550 1.00 94.94 824 SER A O 1
ATOM 6246 N N . THR A 1 825 ? 22.888 -15.862 -6.429 1.00 92.44 825 THR A N 1
ATOM 6247 C CA . THR A 1 825 ? 22.590 -15.126 -5.194 1.00 92.44 825 THR A CA 1
ATOM 6248 C C . THR A 1 825 ? 21.138 -14.660 -5.139 1.00 92.44 825 THR A C 1
ATOM 6250 O O . THR A 1 825 ? 20.664 -14.355 -4.056 1.00 92.44 825 THR A O 1
ATOM 6253 N N . VAL A 1 826 ? 20.441 -14.627 -6.280 1.00 93.19 826 VAL A N 1
ATOM 6254 C CA . VAL A 1 826 ? 19.058 -14.135 -6.415 1.00 93.19 826 VAL A CA 1
ATOM 6255 C C . VAL A 1 826 ? 18.024 -15.259 -6.315 1.00 93.19 826 VAL A C 1
ATOM 6257 O O . VAL A 1 826 ? 16.950 -15.049 -5.750 1.00 93.19 826 VAL A O 1
ATOM 6260 N N . TYR A 1 827 ? 18.343 -16.435 -6.863 1.00 95.62 827 TYR A N 1
ATOM 6261 C CA . TYR A 1 827 ? 17.421 -17.563 -6.993 1.00 95.62 827 TYR A CA 1
ATOM 6262 C C . TYR A 1 827 ? 17.865 -18.735 -6.124 1.00 95.62 827 TYR A C 1
ATOM 6264 O O . TYR A 1 827 ? 18.951 -19.286 -6.321 1.00 95.62 827 TYR A O 1
ATOM 6272 N N . LYS A 1 828 ? 17.009 -19.125 -5.176 1.00 96.31 828 LYS A N 1
ATOM 6273 C CA . LYS A 1 828 ? 17.227 -20.252 -4.263 1.00 96.31 828 LYS A CA 1
ATOM 6274 C C . LYS A 1 828 ? 16.111 -21.282 -4.385 1.00 96.31 828 LYS A C 1
ATOM 6276 O O . LYS A 1 828 ? 14.974 -20.953 -4.709 1.00 96.31 828 LYS A O 1
ATOM 6281 N N . TRP A 1 829 ? 16.458 -22.540 -4.126 1.00 97.19 829 TRP A N 1
ATOM 6282 C CA . TRP A 1 829 ? 15.541 -23.676 -4.204 1.00 97.19 829 TRP A CA 1
ATOM 6283 C C . TRP A 1 829 ? 14.387 -23.597 -3.201 1.00 97.19 829 TRP A C 1
ATOM 6285 O O . TRP A 1 829 ? 13.261 -23.910 -3.568 1.00 97.19 829 TRP A O 1
ATOM 6295 N N . ASN A 1 830 ? 14.640 -23.146 -1.970 1.00 94.88 830 ASN A N 1
ATOM 6296 C CA . ASN A 1 830 ? 13.579 -23.036 -0.965 1.00 94.88 830 ASN A CA 1
ATOM 6297 C C . ASN A 1 830 ? 12.551 -21.969 -1.354 1.00 94.88 830 ASN A C 1
ATOM 6299 O O . ASN A 1 830 ? 11.368 -22.282 -1.377 1.00 94.88 830 ASN A O 1
ATOM 6303 N N . ASP A 1 831 ? 12.995 -20.791 -1.804 1.00 95.25 831 ASP A N 1
ATOM 6304 C CA . ASP A 1 831 ? 12.109 -19.748 -2.341 1.00 95.25 831 ASP A CA 1
ATOM 6305 C C . ASP A 1 831 ? 11.267 -20.273 -3.523 1.00 95.25 831 ASP A C 1
ATOM 6307 O O . ASP A 1 831 ? 10.097 -19.927 -3.673 1.00 95.25 831 ASP A O 1
ATOM 6311 N N . PHE A 1 832 ? 11.847 -21.134 -4.373 1.00 96.75 832 PHE A N 1
ATOM 6312 C CA . PHE A 1 832 ? 11.107 -21.788 -5.457 1.00 96.75 832 PHE A CA 1
ATOM 6313 C C . PHE A 1 832 ? 10.041 -22.749 -4.926 1.00 96.75 832 PHE A C 1
ATOM 6315 O O . PHE A 1 832 ? 8.924 -22.739 -5.436 1.00 96.75 832 PHE A O 1
ATOM 6322 N N . LEU A 1 833 ? 10.367 -23.582 -3.934 1.00 95.75 833 LEU A N 1
ATOM 6323 C CA . LEU A 1 833 ? 9.407 -24.516 -3.345 1.00 95.75 833 LEU A CA 1
ATOM 6324 C C . LEU A 1 833 ? 8.271 -23.788 -2.622 1.00 95.75 833 LEU A C 1
ATOM 6326 O O . LEU A 1 833 ? 7.127 -24.213 -2.759 1.00 95.75 833 LEU A O 1
ATOM 6330 N N . ASP A 1 834 ? 8.566 -22.692 -1.922 1.00 92.44 834 ASP A N 1
ATOM 6331 C CA . ASP A 1 834 ? 7.561 -21.856 -1.261 1.00 92.44 834 ASP A CA 1
ATOM 6332 C C . ASP A 1 834 ? 6.611 -21.235 -2.316 1.00 92.44 834 ASP A C 1
ATOM 6334 O O . ASP A 1 834 ? 5.388 -21.368 -2.217 1.00 92.44 834 ASP A O 1
ATOM 6338 N N . GLY A 1 835 ? 7.150 -20.700 -3.421 1.00 93.19 835 GLY A N 1
ATOM 6339 C CA . GLY A 1 835 ? 6.343 -20.168 -4.529 1.00 93.19 835 GLY A CA 1
ATOM 6340 C C . GLY A 1 835 ? 5.562 -21.242 -5.300 1.00 93.19 835 GLY A C 1
ATOM 6341 O O . GLY A 1 835 ? 4.412 -21.033 -5.691 1.00 93.19 835 GLY A O 1
ATOM 6342 N N . LEU A 1 836 ? 6.153 -22.424 -5.493 1.00 95.06 836 LEU A N 1
ATOM 6343 C CA . LEU A 1 836 ? 5.488 -23.577 -6.101 1.00 95.06 836 LEU A CA 1
ATOM 6344 C C . LEU A 1 836 ? 4.350 -24.089 -5.212 1.00 95.06 836 LEU A C 1
ATOM 6346 O O . LEU A 1 836 ? 3.300 -24.456 -5.732 1.00 95.06 836 LEU A O 1
ATOM 6350 N N . ASN A 1 837 ? 4.535 -24.080 -3.891 1.00 91.62 837 ASN A N 1
ATOM 6351 C CA . ASN A 1 837 ? 3.512 -24.446 -2.920 1.00 91.62 837 ASN A CA 1
ATOM 6352 C C . ASN A 1 837 ? 2.314 -23.500 -2.996 1.00 91.62 837 ASN A C 1
ATOM 6354 O O . ASN A 1 837 ? 1.185 -23.972 -3.143 1.00 91.62 837 ASN A O 1
ATOM 6358 N N . ALA A 1 838 ? 2.556 -22.185 -3.003 1.00 88.44 838 ALA A N 1
ATOM 6359 C CA . ALA A 1 838 ? 1.504 -21.191 -3.194 1.00 88.44 838 ALA A CA 1
ATOM 6360 C C . ALA A 1 838 ? 0.753 -21.420 -4.519 1.00 88.44 838 ALA A C 1
ATOM 6362 O O . ALA A 1 838 ? -0.475 -21.512 -4.539 1.00 88.44 838 ALA A O 1
ATOM 6363 N N . MET A 1 839 ? 1.472 -21.620 -5.626 1.00 90.31 839 MET A N 1
ATOM 6364 C CA . MET A 1 839 ? 0.853 -21.798 -6.944 1.00 90.31 839 MET A CA 1
ATOM 6365 C C . MET A 1 839 ? 0.166 -23.151 -7.145 1.00 90.31 839 MET A C 1
ATOM 6367 O O . MET A 1 839 ? -0.764 -23.237 -7.944 1.00 90.31 839 MET A O 1
ATOM 6371 N N . HIS A 1 840 ? 0.594 -24.212 -6.462 1.00 92.00 840 HIS A N 1
ATOM 6372 C CA . HIS A 1 840 ? -0.046 -25.526 -6.540 1.00 92.00 840 HIS A CA 1
ATOM 6373 C C . HIS A 1 840 ? -1.268 -25.621 -5.623 1.00 92.00 840 HIS A C 1
ATOM 6375 O O . HIS A 1 840 ? -2.328 -26.069 -6.056 1.00 92.00 840 HIS A O 1
ATOM 6381 N N . ASN A 1 841 ? -1.139 -25.199 -4.364 1.00 86.31 841 ASN A N 1
ATOM 6382 C CA . ASN A 1 841 ? -2.175 -25.414 -3.356 1.00 86.31 841 ASN A CA 1
ATOM 6383 C C . ASN A 1 841 ? -3.237 -24.313 -3.354 1.00 86.31 841 ASN A C 1
ATOM 6385 O O . ASN A 1 841 ? -4.421 -24.624 -3.200 1.00 86.31 841 ASN A O 1
ATOM 6389 N N . ILE A 1 842 ? -2.848 -23.065 -3.618 1.00 81.44 842 ILE A N 1
ATOM 6390 C CA . ILE A 1 842 ? -3.762 -21.916 -3.678 1.00 81.44 842 ILE A CA 1
ATOM 6391 C C . ILE A 1 842 ? -4.067 -21.573 -5.136 1.00 81.44 842 ILE A C 1
ATOM 6393 O O . ILE A 1 842 ? -5.225 -21.629 -5.554 1.00 81.44 842 ILE A O 1
ATOM 6397 N N . GLY A 1 843 ? -3.026 -21.325 -5.930 1.00 81.19 843 GLY A N 1
ATOM 6398 C CA . GLY A 1 843 ? -3.154 -20.851 -7.306 1.00 81.19 843 GLY A CA 1
ATOM 6399 C C . GLY A 1 843 ? -3.537 -19.372 -7.400 1.00 81.19 843 GLY A C 1
ATOM 6400 O O . GLY A 1 843 ? -3.677 -18.675 -6.400 1.00 81.19 843 GLY A O 1
ATOM 6401 N N . VAL A 1 844 ? -3.696 -18.888 -8.631 1.00 76.69 844 VAL A N 1
ATOM 6402 C CA . VAL A 1 844 ? -4.030 -17.489 -8.947 1.00 76.69 844 VAL A CA 1
ATOM 6403 C C . VAL A 1 844 ? -5.113 -17.482 -10.019 1.00 76.69 844 VAL A C 1
ATOM 6405 O O . VAL A 1 844 ? -4.977 -18.173 -11.029 1.00 76.69 844 VAL A O 1
ATOM 6408 N N . ALA A 1 845 ? -6.190 -16.717 -9.812 1.00 73.25 845 ALA A N 1
ATOM 6409 C CA . ALA A 1 845 ? -7.350 -16.689 -10.715 1.00 73.25 845 ALA A CA 1
ATOM 6410 C C . ALA A 1 845 ? -7.928 -18.095 -10.994 1.00 73.25 845 ALA A C 1
ATOM 6412 O O . ALA A 1 845 ? -8.187 -18.465 -12.136 1.00 73.25 845 ALA A O 1
ATOM 6413 N N . GLY A 1 846 ? -7.988 -18.948 -9.963 1.00 75.19 846 GLY A N 1
ATOM 6414 C CA . GLY A 1 846 ? -8.411 -20.350 -10.088 1.00 75.19 846 GLY A CA 1
ATOM 6415 C C . GLY A 1 846 ? -7.416 -21.283 -10.798 1.00 75.19 846 GLY A C 1
ATOM 6416 O O . GLY A 1 846 ? -7.614 -22.497 -10.784 1.00 75.19 846 GLY A O 1
ATOM 6417 N N . ASN A 1 847 ? -6.324 -20.760 -11.366 1.00 83.88 847 ASN A N 1
ATOM 6418 C CA . ASN A 1 847 ? -5.298 -21.554 -12.036 1.00 83.88 847 ASN A CA 1
ATOM 6419 C C . ASN A 1 847 ? -4.251 -22.036 -11.033 1.00 83.88 847 ASN A C 1
ATOM 6421 O O . ASN A 1 847 ? -3.586 -21.235 -10.371 1.00 83.88 847 ASN A O 1
ATOM 6425 N N . LYS A 1 848 ? -4.078 -23.355 -10.955 1.00 90.81 848 LYS A N 1
ATOM 6426 C CA . LYS A 1 848 ? -3.082 -24.007 -10.101 1.00 90.81 848 LYS A CA 1
ATOM 6427 C C . LYS A 1 848 ? -1.981 -24.625 -10.945 1.00 90.81 848 LYS A C 1
ATOM 6429 O O . LYS A 1 848 ? -2.246 -25.171 -12.015 1.00 90.81 848 LYS A O 1
ATOM 6434 N N . PHE A 1 849 ? -0.752 -24.591 -10.442 1.00 94.81 849 PHE A N 1
ATOM 6435 C CA . PHE A 1 849 ? 0.354 -25.290 -11.081 1.00 94.81 849 PHE A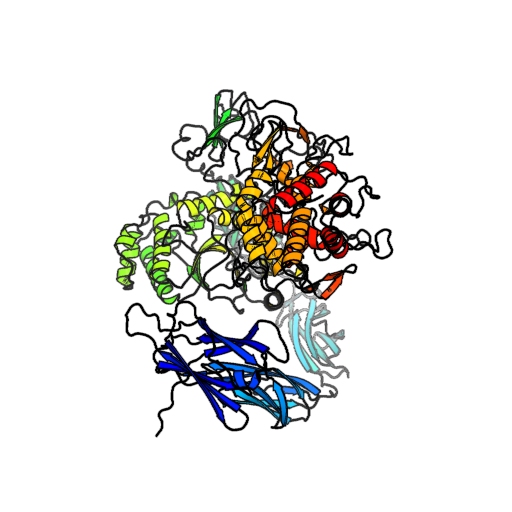 CA 1
ATOM 6436 C C . PHE A 1 849 ? 0.134 -26.795 -10.967 1.00 94.81 849 PHE A C 1
ATOM 6438 O O . PHE A 1 849 ? 0.123 -27.358 -9.874 1.00 94.81 849 PHE A O 1
ATOM 6445 N N . TRP A 1 850 ? -0.051 -27.465 -12.098 1.00 95.44 850 TRP A N 1
ATOM 6446 C CA . TRP A 1 850 ? -0.348 -28.891 -12.103 1.00 95.44 850 TRP A CA 1
ATOM 6447 C C . TRP A 1 850 ? 0.894 -29.742 -11.798 1.00 95.44 850 TRP A C 1
ATOM 6449 O O . TRP A 1 850 ? 1.916 -29.618 -12.477 1.00 95.44 850 TRP A O 1
ATOM 6459 N N . LEU A 1 851 ? 0.788 -30.627 -10.798 1.00 93.94 851 LEU A N 1
ATOM 6460 C CA . LEU A 1 851 ? 1.845 -31.575 -10.405 1.00 93.94 851 LEU A CA 1
ATOM 6461 C C . LEU A 1 851 ? 1.399 -33.044 -10.417 1.00 93.94 851 LEU A C 1
ATOM 6463 O O . LEU A 1 851 ? 2.254 -33.925 -10.451 1.00 93.94 851 LEU A O 1
ATOM 6467 N N . MET A 1 852 ? 0.095 -33.325 -10.349 1.00 91.81 852 MET A N 1
ATOM 6468 C CA . MET A 1 852 ? -0.423 -34.675 -10.108 1.00 91.81 852 MET A CA 1
ATOM 6469 C C . MET A 1 852 ? -1.731 -34.939 -10.850 1.00 91.81 852 MET A C 1
ATOM 6471 O O . MET A 1 852 ? -2.529 -34.034 -11.082 1.00 91.81 852 MET A O 1
ATOM 6475 N N . ASP A 1 853 ? -1.958 -36.211 -11.152 1.00 91.81 853 ASP A N 1
ATOM 6476 C CA . ASP A 1 853 ? -3.197 -36.785 -11.653 1.00 91.81 853 ASP A CA 1
ATOM 6477 C C . ASP A 1 853 ? -3.728 -37.800 -10.630 1.00 91.81 853 ASP A C 1
ATOM 6479 O O . ASP A 1 853 ? -3.050 -38.773 -10.291 1.00 91.81 853 ASP A O 1
ATOM 6483 N N . ASP A 1 854 ? -4.935 -37.582 -10.115 1.00 89.19 854 ASP A N 1
ATOM 6484 C CA . ASP A 1 854 ? -5.523 -38.471 -9.109 1.00 89.19 854 ASP A CA 1
ATOM 6485 C C . ASP A 1 854 ? -5.943 -39.839 -9.670 1.00 89.19 854 ASP A C 1
ATOM 6487 O O . ASP A 1 854 ? -6.220 -40.758 -8.898 1.00 89.19 854 ASP A O 1
ATOM 6491 N N . GLU A 1 855 ? -5.941 -40.015 -10.994 1.00 92.19 855 GLU A N 1
ATOM 6492 C CA . GLU A 1 855 ? -6.276 -41.281 -11.652 1.00 92.19 855 GLU A CA 1
ATOM 6493 C C . GLU A 1 855 ? -5.077 -42.235 -11.803 1.00 92.19 855 GLU A C 1
ATOM 6495 O O . GLU A 1 855 ? -5.253 -43.381 -12.231 1.00 92.19 855 GLU A O 1
ATOM 6500 N N . VAL A 1 856 ? -3.859 -41.806 -11.445 1.00 93.38 856 VAL A N 1
ATOM 6501 C CA . VAL A 1 856 ? -2.636 -42.624 -11.547 1.00 93.38 856 VAL A CA 1
ATOM 6502 C C . VAL A 1 856 ? -1.958 -42.841 -10.194 1.00 93.38 856 VAL A C 1
ATOM 6504 O O . VAL A 1 856 ? -2.222 -42.159 -9.205 1.00 93.38 856 VAL A O 1
ATOM 6507 N N . ASP A 1 857 ? -1.061 -43.826 -10.139 1.00 94.81 857 ASP A N 1
ATOM 6508 C CA . ASP A 1 857 ? -0.327 -44.163 -8.923 1.00 94.81 857 ASP A CA 1
ATOM 6509 C C . ASP A 1 857 ? 0.719 -43.100 -8.534 1.00 94.81 857 ASP A C 1
ATOM 6511 O O . ASP A 1 857 ? 1.237 -42.352 -9.369 1.00 94.81 857 ASP A O 1
ATOM 6515 N N . ASP A 1 858 ? 1.082 -43.073 -7.249 1.00 96.31 858 ASP A N 1
ATOM 6516 C CA . ASP A 1 858 ? 2.020 -42.093 -6.693 1.00 96.31 858 ASP A CA 1
ATOM 6517 C C . ASP A 1 858 ? 3.409 -42.133 -7.357 1.00 96.31 858 ASP A C 1
ATOM 6519 O O . ASP A 1 858 ? 4.047 -41.090 -7.501 1.00 96.31 858 ASP A O 1
ATOM 6523 N N . ALA A 1 859 ? 3.888 -43.298 -7.815 1.00 95.50 859 ALA A N 1
ATOM 6524 C CA . ALA A 1 859 ? 5.201 -43.401 -8.456 1.00 95.50 859 ALA A CA 1
ATOM 6525 C C . ALA A 1 859 ? 5.209 -42.776 -9.859 1.00 95.50 859 ALA A C 1
ATOM 6527 O O . ALA A 1 859 ? 6.225 -42.218 -10.288 1.00 95.50 859 ALA A O 1
ATOM 6528 N N . THR A 1 860 ? 4.084 -42.845 -10.570 1.00 95.50 860 THR A N 1
ATOM 6529 C CA . THR A 1 860 ? 3.879 -42.134 -11.836 1.00 95.50 860 THR A CA 1
ATOM 6530 C C . THR A 1 860 ? 3.718 -40.630 -11.595 1.00 95.50 860 THR A C 1
ATOM 6532 O O . THR A 1 860 ? 4.408 -39.837 -12.239 1.00 95.50 860 THR A O 1
ATOM 6535 N N . ASN A 1 861 ? 2.926 -40.228 -10.594 1.00 96.12 861 ASN A N 1
ATOM 6536 C CA . ASN A 1 861 ? 2.755 -38.820 -10.211 1.00 96.12 861 ASN A CA 1
ATOM 6537 C C . ASN A 1 861 ? 4.066 -38.130 -9.810 1.00 96.12 861 ASN A C 1
ATOM 6539 O O . ASN A 1 861 ? 4.317 -37.003 -10.233 1.00 96.12 861 ASN A O 1
ATOM 6543 N N . ILE A 1 862 ? 4.955 -38.818 -9.085 1.00 97.88 862 ILE A N 1
ATOM 6544 C CA . ILE A 1 862 ? 6.301 -38.307 -8.771 1.00 97.88 862 ILE A CA 1
ATOM 6545 C C . ILE A 1 862 ? 7.068 -37.928 -10.050 1.00 97.88 862 ILE A C 1
ATOM 6547 O O . ILE A 1 862 ? 7.763 -36.909 -10.081 1.00 97.88 862 ILE A O 1
ATOM 6551 N N . LYS A 1 863 ? 6.947 -38.718 -11.126 1.00 97.94 863 LYS A N 1
ATOM 6552 C CA . LYS A 1 863 ? 7.609 -38.419 -12.407 1.00 97.94 863 LYS A CA 1
ATOM 6553 C C . LYS A 1 863 ? 6.949 -37.246 -13.120 1.00 97.94 863 LYS A C 1
ATOM 6555 O O . LYS A 1 863 ? 7.675 -36.386 -13.613 1.00 97.94 863 LYS A O 1
ATOM 6560 N N . TYR A 1 864 ? 5.615 -37.189 -13.156 1.00 97.38 864 TYR A N 1
ATOM 6561 C CA . TYR A 1 864 ? 4.886 -36.057 -13.737 1.00 97.38 864 TYR A CA 1
ATOM 6562 C C . TYR A 1 864 ? 5.280 -34.736 -13.070 1.00 97.38 864 TYR A C 1
ATOM 6564 O O . TYR A 1 864 ? 5.693 -33.809 -13.767 1.00 97.38 864 TYR A O 1
ATOM 6572 N N . ALA A 1 865 ? 5.266 -34.686 -11.734 1.00 97.81 865 ALA A N 1
ATOM 6573 C CA . ALA A 1 865 ? 5.659 -33.509 -10.964 1.00 97.81 865 ALA A CA 1
ATOM 6574 C C . ALA A 1 865 ? 7.091 -33.055 -11.292 1.00 97.81 865 ALA A C 1
ATOM 6576 O O . ALA A 1 865 ? 7.324 -31.890 -11.615 1.00 97.81 865 ALA A O 1
ATOM 6577 N N . LYS A 1 866 ? 8.059 -33.980 -11.277 1.00 98.31 866 LYS A N 1
ATOM 6578 C CA . LYS A 1 866 ? 9.465 -33.667 -11.577 1.00 98.31 866 LYS A CA 1
ATOM 6579 C C . LYS A 1 866 ? 9.681 -33.194 -13.012 1.00 98.31 866 LYS A C 1
ATOM 6581 O O . LYS A 1 866 ? 10.506 -32.311 -13.229 1.00 98.31 866 LYS A O 1
ATOM 6586 N N . VAL A 1 867 ? 8.953 -33.746 -13.984 1.00 98.44 867 VAL A N 1
ATOM 6587 C CA . VAL A 1 867 ? 9.013 -33.289 -15.380 1.00 98.44 867 VAL A CA 1
ATOM 6588 C C . VAL A 1 867 ? 8.398 -31.901 -15.540 1.00 98.44 867 VAL A C 1
ATOM 6590 O O . VAL A 1 867 ? 8.999 -31.066 -16.213 1.00 98.44 867 VAL A O 1
ATOM 6593 N N . ALA A 1 868 ? 7.263 -31.622 -14.893 1.00 98.12 868 ALA A N 1
ATOM 6594 C CA . ALA A 1 868 ? 6.646 -30.295 -14.904 1.00 98.12 868 ALA A CA 1
ATOM 6595 C C . ALA A 1 868 ? 7.585 -29.233 -14.303 1.00 98.12 868 ALA A C 1
ATOM 6597 O O . ALA A 1 868 ? 7.824 -28.195 -14.921 1.00 98.12 868 ALA A O 1
ATOM 6598 N N . ILE A 1 869 ? 8.182 -29.532 -13.142 1.00 98.44 869 ILE A N 1
ATOM 6599 C CA . ILE A 1 869 ? 9.180 -28.678 -12.481 1.00 98.44 869 ILE A CA 1
ATOM 6600 C C . ILE A 1 869 ? 10.400 -28.469 -13.388 1.00 98.44 869 ILE A C 1
ATOM 6602 O O . ILE A 1 869 ? 10.842 -27.338 -13.581 1.00 98.44 869 ILE A O 1
ATOM 6606 N N . ALA A 1 870 ? 10.932 -29.538 -13.987 1.00 98.38 870 ALA A N 1
ATOM 6607 C CA . ALA A 1 870 ? 12.094 -29.444 -14.864 1.00 98.38 870 ALA A CA 1
ATOM 6608 C C . ALA A 1 870 ? 11.826 -28.597 -16.113 1.00 98.38 870 ALA A C 1
ATOM 6610 O O . ALA A 1 870 ? 12.701 -27.835 -16.521 1.00 98.38 870 ALA A O 1
ATOM 6611 N N . ALA A 1 871 ? 10.636 -28.706 -16.711 1.00 98.06 871 ALA A N 1
ATOM 6612 C CA . ALA A 1 871 ? 10.273 -27.946 -17.904 1.00 98.06 871 ALA A CA 1
ATOM 6613 C C . ALA A 1 871 ? 10.258 -26.439 -17.625 1.00 98.06 871 ALA A C 1
ATOM 6615 O O . ALA A 1 871 ? 10.850 -25.681 -18.394 1.00 98.06 871 ALA A O 1
ATOM 6616 N N . PHE A 1 872 ? 9.656 -26.032 -16.502 1.00 98.00 872 PHE A N 1
ATOM 6617 C CA . PHE A 1 872 ? 9.646 -24.646 -16.032 1.00 98.00 872 PHE A CA 1
ATOM 6618 C C . PHE A 1 872 ? 11.064 -24.136 -15.748 1.00 98.00 872 PHE A C 1
ATOM 6620 O O . PHE A 1 872 ? 11.511 -23.154 -16.346 1.00 98.00 872 PHE A O 1
ATOM 6627 N N . LEU A 1 873 ? 11.814 -24.858 -14.908 1.00 98.12 873 LEU A N 1
ATOM 6628 C CA . LEU A 1 873 ? 13.157 -24.446 -14.497 1.00 98.12 873 LEU A CA 1
ATOM 6629 C C . LEU A 1 873 ? 14.139 -24.373 -15.666 1.00 98.12 873 LEU A C 1
ATOM 6631 O O . LEU A 1 873 ? 15.013 -23.513 -15.668 1.00 98.12 873 LEU A O 1
ATOM 6635 N N . ALA A 1 874 ? 13.987 -25.213 -16.690 1.00 97.12 874 ALA A N 1
ATOM 6636 C CA . ALA A 1 874 ? 14.823 -25.148 -17.883 1.00 97.12 874 ALA A CA 1
ATOM 6637 C C . ALA A 1 874 ? 14.718 -23.799 -18.611 1.00 97.12 874 ALA A C 1
ATOM 6639 O O . ALA A 1 874 ? 15.729 -23.293 -19.110 1.00 97.12 874 ALA A O 1
ATOM 6640 N N . GLN A 1 875 ? 13.514 -23.213 -18.642 1.00 95.94 875 GLN A N 1
ATOM 6641 C CA . GLN A 1 875 ? 13.295 -21.888 -19.218 1.00 95.94 875 GLN A CA 1
ATOM 6642 C C . GLN A 1 875 ? 13.855 -20.813 -18.287 1.00 95.94 875 GLN A C 1
ATOM 6644 O O . GLN A 1 875 ? 14.685 -20.020 -18.718 1.00 95.94 875 GLN A O 1
ATOM 6649 N N . SER A 1 876 ? 13.510 -20.858 -16.997 1.00 95.81 876 SER A N 1
ATOM 6650 C CA . SER A 1 876 ? 14.042 -19.964 -15.956 1.00 95.81 876 SER A CA 1
ATOM 6651 C C . SER A 1 876 ? 15.571 -19.868 -15.962 1.00 95.81 876 SER A C 1
ATOM 6653 O O . SER A 1 876 ? 16.146 -18.781 -15.884 1.00 95.81 876 SER A O 1
ATOM 6655 N N . MET A 1 877 ? 16.246 -21.012 -16.111 1.00 95.75 877 MET A N 1
ATOM 6656 C CA . MET A 1 877 ? 17.703 -21.095 -16.187 1.00 95.75 877 MET A CA 1
ATOM 6657 C C . MET A 1 877 ? 18.273 -20.320 -17.374 1.00 95.75 877 MET A C 1
ATOM 6659 O O . MET A 1 877 ? 19.324 -19.693 -17.246 1.00 95.75 877 MET A O 1
ATOM 6663 N N . GLN A 1 878 ? 17.577 -20.336 -18.511 1.00 92.69 878 GLN A N 1
ATOM 6664 C CA . GLN A 1 878 ? 17.998 -19.629 -19.713 1.00 92.69 878 GLN A CA 1
ATOM 6665 C C . GLN A 1 878 ? 17.608 -18.142 -19.697 1.00 92.69 878 GLN A C 1
ATOM 6667 O O . GLN A 1 878 ? 18.392 -17.334 -20.194 1.00 92.69 878 GLN A O 1
ATOM 6672 N N . GLU A 1 879 ? 16.452 -17.773 -19.141 1.00 88.94 879 GLU A N 1
ATOM 6673 C CA . GLU A 1 879 ? 15.978 -16.380 -19.146 1.00 88.94 879 GLU A CA 1
ATOM 6674 C C . GLU A 1 879 ? 16.690 -15.502 -18.111 1.00 88.94 879 GLU A C 1
ATOM 6676 O O . GLU A 1 879 ? 17.099 -14.386 -18.423 1.00 88.94 879 GLU A O 1
ATOM 6681 N N . THR A 1 880 ? 16.853 -15.986 -16.875 1.00 92.44 880 THR A N 1
ATOM 6682 C CA . THR A 1 880 ? 17.163 -15.104 -15.734 1.00 92.44 880 THR A CA 1
ATOM 6683 C C . THR A 1 880 ? 18.255 -15.634 -14.814 1.00 92.44 880 THR A C 1
ATOM 6685 O O . THR A 1 880 ? 19.186 -14.893 -14.478 1.00 92.44 880 THR A O 1
ATOM 6688 N N . ILE A 1 881 ? 18.210 -16.919 -14.440 1.00 94.88 881 ILE A N 1
ATOM 6689 C CA . ILE A 1 881 ? 19.138 -17.475 -13.439 1.00 94.88 881 ILE A CA 1
ATOM 6690 C C . ILE A 1 881 ? 20.580 -17.396 -13.940 1.00 94.88 881 ILE A C 1
ATOM 6692 O O . ILE A 1 881 ? 21.448 -16.948 -13.192 1.00 94.88 881 ILE A O 1
ATOM 6696 N N . ARG A 1 882 ? 20.837 -17.715 -15.220 1.00 92.56 882 ARG A N 1
ATOM 6697 C CA . ARG A 1 882 ? 22.188 -17.627 -15.803 1.00 92.56 882 ARG A CA 1
ATOM 6698 C C . ARG A 1 882 ? 22.812 -16.229 -15.735 1.00 92.56 882 ARG A C 1
ATOM 6700 O O . ARG A 1 882 ? 24.033 -16.113 -15.817 1.00 92.56 882 ARG A O 1
ATOM 6707 N N . TYR A 1 883 ? 21.991 -15.185 -15.608 1.00 91.62 883 TYR A N 1
ATOM 6708 C CA . TYR A 1 883 ? 22.416 -13.786 -15.524 1.00 91.62 883 TYR A CA 1
ATOM 6709 C C . TYR A 1 883 ? 22.414 -13.247 -14.092 1.00 91.62 883 TYR A C 1
ATOM 6711 O O . TYR A 1 883 ? 22.852 -12.119 -13.877 1.00 91.62 883 TYR A O 1
ATOM 6719 N N . ASN A 1 884 ? 21.943 -14.043 -13.125 1.00 92.62 884 ASN A N 1
ATOM 6720 C CA . ASN A 1 884 ? 21.736 -13.634 -11.737 1.00 92.62 884 ASN A CA 1
ATOM 6721 C C . ASN A 1 884 ? 20.907 -12.345 -11.624 1.00 92.62 884 ASN A C 1
ATOM 6723 O O . ASN A 1 884 ? 21.226 -11.466 -10.823 1.00 92.62 884 ASN A O 1
ATOM 6727 N N . ALA A 1 885 ? 19.880 -12.229 -12.469 1.00 93.06 885 ALA A N 1
ATOM 6728 C CA . ALA A 1 885 ? 19.041 -11.046 -12.585 1.00 93.06 885 ALA A CA 1
ATOM 6729 C C . ALA A 1 885 ? 17.560 -11.422 -12.450 1.00 93.06 885 ALA A C 1
ATOM 6731 O O . ALA A 1 885 ? 17.102 -12.397 -13.044 1.00 93.06 885 ALA A O 1
ATOM 6732 N N . CYS A 1 886 ? 16.834 -10.666 -11.635 1.00 94.88 886 CYS A N 1
ATOM 6733 C CA . CYS A 1 886 ? 15.379 -10.697 -11.514 1.00 94.88 886 CYS A CA 1
ATOM 6734 C C . CYS A 1 886 ? 14.715 -9.676 -12.438 1.00 94.88 886 CYS A C 1
ATOM 6736 O O . CYS A 1 886 ? 13.679 -9.977 -13.023 1.00 94.88 886 CYS A O 1
ATOM 6738 N N . ASP A 1 887 ? 15.329 -8.507 -12.608 1.00 95.06 887 ASP A N 1
ATOM 6739 C CA . ASP A 1 887 ? 14.909 -7.512 -13.582 1.00 95.06 887 ASP A CA 1
ATOM 6740 C C . ASP A 1 887 ? 15.494 -7.818 -14.965 1.00 95.06 887 ASP A C 1
ATOM 6742 O O . ASP A 1 887 ? 16.575 -8.399 -15.127 1.00 95.06 887 ASP A O 1
ATOM 6746 N N . GLU A 1 888 ? 14.759 -7.396 -15.981 1.00 93.00 888 GLU A N 1
ATOM 6747 C CA . GLU A 1 888 ? 15.161 -7.472 -17.371 1.00 93.00 888 GLU A CA 1
ATOM 6748 C C . GLU A 1 888 ? 16.413 -6.631 -17.659 1.00 93.00 888 GLU A C 1
ATOM 6750 O O . GLU A 1 888 ? 16.535 -5.469 -17.269 1.00 93.00 888 GLU A O 1
ATOM 6755 N N . ASN A 1 889 ? 17.355 -7.224 -18.394 1.00 92.25 889 ASN A N 1
ATOM 6756 C CA . ASN A 1 889 ? 18.548 -6.525 -18.861 1.00 92.25 889 ASN A CA 1
ATOM 6757 C C . ASN A 1 889 ? 18.245 -5.719 -20.125 1.00 92.25 889 ASN A C 1
ATOM 6759 O O . ASN A 1 889 ? 17.458 -6.149 -20.969 1.00 92.25 889 ASN A O 1
ATOM 6763 N N . ASN A 1 890 ? 18.948 -4.604 -20.318 1.00 93.56 890 ASN A N 1
ATOM 6764 C CA . ASN A 1 890 ? 18.892 -3.867 -21.575 1.00 93.56 890 ASN A CA 1
ATOM 6765 C C . ASN A 1 890 ? 19.629 -4.641 -22.684 1.00 93.56 890 ASN A C 1
ATOM 6767 O O . ASN A 1 890 ? 20.856 -4.696 -22.716 1.00 93.56 890 ASN A O 1
ATOM 6771 N N . TRP A 1 891 ? 18.868 -5.235 -23.595 1.00 90.94 891 TRP A N 1
ATOM 6772 C CA . TRP A 1 891 ? 19.339 -5.953 -24.781 1.00 90.94 891 TRP A CA 1
ATOM 6773 C C . TRP A 1 891 ? 19.138 -5.152 -26.074 1.00 90.94 891 TRP A C 1
ATOM 6775 O O . TRP A 1 891 ? 19.398 -5.658 -27.169 1.00 90.94 891 TRP A O 1
ATOM 6785 N N . SER A 1 892 ? 18.638 -3.921 -25.968 1.00 92.69 892 SER A N 1
ATOM 6786 C CA . SER A 1 892 ? 18.257 -3.111 -27.119 1.00 92.69 892 SER A CA 1
ATOM 6787 C C . SER A 1 892 ? 19.494 -2.589 -27.848 1.00 92.69 892 SER A C 1
ATOM 6789 O O . SER A 1 892 ? 20.313 -1.868 -27.290 1.00 92.69 892 SER A O 1
ATOM 6791 N N . GLU A 1 893 ? 19.631 -2.959 -29.119 1.00 93.19 893 GLU A N 1
ATOM 6792 C CA . GLU A 1 893 ? 20.756 -2.592 -29.984 1.00 93.19 893 GLU A CA 1
ATOM 6793 C C . GLU A 1 893 ? 20.249 -2.220 -31.382 1.00 93.19 893 GLU A C 1
ATOM 6795 O O . GLU A 1 893 ? 19.196 -2.697 -31.822 1.00 93.19 893 GLU A O 1
ATOM 6800 N N . VAL A 1 894 ? 21.028 -1.433 -32.131 1.00 93.56 894 VAL A N 1
ATOM 6801 C CA . VAL A 1 894 ? 20.675 -1.019 -33.504 1.00 93.56 894 VAL A CA 1
ATOM 6802 C C . VAL A 1 894 ? 20.441 -2.232 -34.407 1.00 93.56 894 VAL A C 1
ATOM 6804 O O . VAL A 1 894 ? 19.547 -2.227 -35.254 1.00 93.56 894 VAL A O 1
ATOM 6807 N N . LYS A 1 895 ? 21.191 -3.322 -34.193 1.00 90.38 895 LYS A N 1
ATOM 6808 C CA . LYS A 1 895 ? 21.035 -4.576 -34.953 1.00 90.38 895 LYS A CA 1
ATOM 6809 C C . LYS A 1 895 ? 19.667 -5.249 -34.763 1.00 90.38 895 LYS A C 1
ATOM 6811 O O . LYS A 1 895 ? 19.294 -6.079 -35.588 1.00 90.38 895 LYS A O 1
ATOM 6816 N N . TYR A 1 896 ? 18.934 -4.885 -33.710 1.00 85.62 896 TYR A N 1
ATOM 6817 C CA . TYR A 1 896 ? 17.582 -5.359 -33.408 1.00 85.62 896 TYR A CA 1
ATOM 6818 C C . TYR A 1 896 ? 16.509 -4.272 -33.599 1.00 85.62 896 TYR A C 1
ATOM 6820 O O . TYR A 1 896 ? 15.365 -4.469 -33.200 1.00 85.62 896 TYR A O 1
ATOM 6828 N N . GLY A 1 897 ? 16.855 -3.142 -34.228 1.00 87.75 897 GLY A N 1
ATOM 6829 C CA . GLY A 1 897 ? 15.908 -2.081 -34.583 1.00 87.75 897 GLY A CA 1
ATOM 6830 C C . GLY A 1 897 ? 15.773 -0.943 -33.568 1.00 87.75 897 GLY A C 1
ATOM 6831 O O . GLY A 1 897 ? 14.910 -0.091 -33.755 1.00 87.75 897 GLY A O 1
ATOM 6832 N N . ALA A 1 898 ? 16.610 -0.893 -32.526 1.00 93.62 898 ALA A N 1
ATOM 6833 C CA . ALA A 1 898 ? 16.657 0.246 -31.608 1.00 93.62 898 ALA A CA 1
ATOM 6834 C C . ALA A 1 898 ? 17.288 1.494 -32.275 1.00 93.62 898 ALA A C 1
ATOM 6836 O O . ALA A 1 898 ? 18.108 1.350 -33.188 1.00 93.62 898 ALA A O 1
ATOM 6837 N N . PRO A 1 899 ? 16.963 2.724 -31.827 1.00 94.50 899 PRO A N 1
ATOM 6838 C CA . PRO A 1 899 ? 17.526 3.955 -32.400 1.00 94.50 899 PRO A CA 1
ATOM 6839 C C . PRO A 1 899 ? 19.036 4.115 -32.155 1.00 94.50 899 PRO A C 1
ATOM 6841 O O . PRO A 1 899 ? 19.728 4.796 -32.913 1.00 94.50 899 PRO A O 1
ATOM 6844 N N . THR A 1 900 ? 19.555 3.482 -31.105 1.00 95.81 900 THR A N 1
ATOM 6845 C CA . THR A 1 900 ? 20.971 3.450 -30.728 1.00 95.81 900 THR A CA 1
ATOM 6846 C C . THR A 1 900 ? 21.255 2.169 -29.940 1.00 95.81 900 THR A C 1
ATOM 6848 O O . THR A 1 900 ? 20.329 1.416 -29.644 1.00 95.81 900 THR A O 1
ATOM 6851 N N . ASP A 1 901 ? 22.518 1.895 -29.615 1.00 95.31 901 ASP A N 1
ATOM 6852 C CA . ASP A 1 901 ? 22.866 0.771 -28.741 1.00 95.31 901 ASP A CA 1
ATOM 6853 C C . ASP A 1 901 ? 22.628 1.140 -27.273 1.00 95.31 901 ASP A C 1
ATOM 6855 O O . ASP A 1 901 ? 23.063 2.202 -26.820 1.00 95.31 901 ASP A O 1
ATOM 6859 N N . TYR A 1 902 ? 21.950 0.244 -26.553 1.00 95.50 902 TYR A N 1
ATOM 6860 C CA . TYR A 1 902 ? 21.520 0.364 -25.159 1.00 95.50 902 TYR A CA 1
ATOM 6861 C C . TYR A 1 902 ? 20.799 1.688 -24.841 1.00 95.50 902 TYR A C 1
ATOM 6863 O O . TYR A 1 902 ? 21.219 2.417 -23.933 1.00 95.50 902 TYR A O 1
ATOM 6871 N N . PRO A 1 903 ? 19.720 2.034 -25.571 1.00 96.69 903 PRO A N 1
ATOM 6872 C CA . PRO A 1 903 ? 18.907 3.201 -25.251 1.00 96.69 903 PRO A CA 1
ATOM 6873 C C . PRO A 1 903 ? 18.328 3.057 -23.840 1.00 96.69 903 PRO A C 1
ATOM 6875 O O . PRO A 1 903 ? 17.976 1.953 -23.418 1.00 96.69 903 PRO A O 1
ATOM 6878 N N . MET A 1 904 ? 18.212 4.161 -23.103 1.00 96.50 904 MET A N 1
ATOM 6879 C CA . MET A 1 904 ? 17.583 4.153 -21.775 1.00 96.50 904 MET A CA 1
ATOM 6880 C C . MET A 1 904 ? 16.092 3.785 -21.855 1.00 96.50 904 MET A C 1
ATOM 6882 O O . MET A 1 904 ? 15.577 3.158 -20.936 1.00 96.50 904 MET A O 1
ATOM 6886 N N . THR A 1 905 ? 15.437 4.061 -22.991 1.00 95.56 905 THR A N 1
ATOM 6887 C CA . THR A 1 905 ? 14.033 3.700 -23.271 1.00 95.56 905 THR A CA 1
ATOM 6888 C C . THR A 1 905 ? 13.777 2.199 -23.386 1.00 95.56 905 THR A C 1
ATOM 6890 O O . THR A 1 905 ? 12.630 1.780 -23.514 1.00 95.56 905 THR A O 1
ATOM 6893 N N . ALA A 1 906 ? 14.807 1.359 -23.248 1.00 95.31 906 ALA A N 1
ATOM 6894 C CA . ALA A 1 906 ? 14.632 -0.076 -23.047 1.00 95.31 906 ALA A CA 1
ATOM 6895 C C . ALA A 1 906 ? 13.736 -0.410 -21.835 1.00 95.31 906 ALA A C 1
ATOM 6897 O O . ALA A 1 906 ? 13.112 -1.468 -21.818 1.00 95.31 906 ALA A O 1
ATOM 6898 N N . SER A 1 907 ? 13.624 0.490 -20.847 1.00 94.94 907 SER A N 1
ATOM 6899 C CA . SER A 1 907 ? 12.670 0.368 -19.732 1.00 94.94 907 SER A CA 1
ATOM 6900 C C . SER A 1 907 ? 11.198 0.444 -20.161 1.00 94.94 907 SER A C 1
ATOM 6902 O O . SER A 1 907 ? 10.315 -0.045 -19.451 1.00 94.94 907 SER A O 1
ATOM 6904 N N . CYS A 1 908 ? 10.925 1.041 -21.321 1.00 94.25 908 CYS A N 1
ATOM 6905 C CA . CYS A 1 908 ? 9.595 1.201 -21.905 1.00 94.25 908 CYS A CA 1
ATOM 6906 C C . CYS A 1 908 ? 9.213 0.019 -22.807 1.00 94.25 908 CYS A C 1
ATOM 6908 O O . CYS A 1 908 ? 8.029 -0.230 -23.050 1.00 94.25 908 CYS A O 1
ATOM 6910 N N . GLY A 1 909 ? 10.208 -0.718 -23.304 1.00 92.88 909 GLY A N 1
ATOM 6911 C CA . GLY A 1 909 ? 10.027 -1.838 -24.215 1.00 92.88 909 GLY A CA 1
ATOM 6912 C C . GLY A 1 909 ? 11.295 -2.175 -24.993 1.00 92.88 909 GLY A C 1
ATOM 6913 O O . GLY A 1 909 ? 12.121 -1.308 -25.273 1.00 92.88 909 GLY A O 1
ATOM 6914 N N . GLN A 1 910 ? 11.449 -3.445 -25.371 1.00 91.19 910 GLN A N 1
ATOM 6915 C CA . GLN A 1 910 ? 12.597 -3.930 -26.142 1.00 91.19 910 GLN A CA 1
ATOM 6916 C C . GLN A 1 910 ? 12.153 -4.775 -27.338 1.00 91.19 910 GLN A C 1
ATOM 6918 O O . GLN A 1 910 ? 11.077 -5.372 -27.330 1.00 91.19 910 GLN A O 1
ATOM 6923 N N . LEU A 1 911 ? 12.990 -4.851 -28.379 1.00 85.56 911 LEU A N 1
ATOM 6924 C CA . LEU A 1 911 ? 12.718 -5.638 -29.597 1.00 85.56 911 LEU A CA 1
ATOM 6925 C C . LEU A 1 911 ? 11.403 -5.244 -30.308 1.00 85.56 911 LEU A C 1
ATOM 6927 O O . LEU A 1 911 ? 10.700 -6.090 -30.855 1.00 85.56 911 LEU A O 1
ATOM 6931 N N . GLY A 1 912 ? 11.063 -3.950 -30.290 1.00 82.12 912 GLY A N 1
ATOM 6932 C CA . GLY A 1 912 ? 9.843 -3.406 -30.902 1.00 82.12 912 GLY A CA 1
ATOM 6933 C C . GLY A 1 912 ? 8.579 -3.529 -30.043 1.00 82.12 912 GLY A C 1
ATOM 6934 O O . GLY A 1 912 ? 7.506 -3.128 -30.490 1.00 82.12 912 GLY A O 1
ATOM 6935 N N . GLN A 1 913 ? 8.695 -4.061 -28.825 1.00 87.38 913 GLN A N 1
ATOM 6936 C CA . GLN A 1 913 ? 7.607 -4.116 -27.849 1.00 87.38 913 GLN A CA 1
ATOM 6937 C C . GLN A 1 913 ? 7.394 -2.753 -27.174 1.00 87.38 913 GLN A C 1
ATOM 6939 O O . GLN A 1 913 ? 8.319 -1.946 -27.095 1.00 87.38 913 GLN A O 1
ATOM 6944 N N . LYS A 1 914 ? 6.183 -2.522 -26.653 1.00 89.69 914 LYS A N 1
ATOM 6945 C CA . LYS A 1 914 ? 5.818 -1.352 -25.839 1.00 89.69 914 LYS A CA 1
ATOM 6946 C C . LYS A 1 914 ? 5.068 -1.812 -24.595 1.00 89.69 914 LYS A C 1
ATOM 6948 O O . LYS A 1 914 ? 3.873 -2.091 -24.651 1.00 89.69 914 LYS A O 1
ATOM 6953 N N . TYR A 1 915 ? 5.765 -1.912 -23.470 1.00 92.44 915 TYR A N 1
ATOM 6954 C CA . TYR A 1 915 ? 5.231 -2.541 -22.260 1.00 92.44 915 TYR A CA 1
ATOM 6955 C C . TYR A 1 915 ? 4.072 -1.753 -21.636 1.00 92.44 915 TYR A C 1
ATOM 6957 O O . TYR A 1 915 ? 3.145 -2.350 -21.092 1.00 92.44 915 TYR A O 1
ATOM 6965 N N . ALA A 1 916 ? 4.063 -0.424 -21.763 1.00 86.75 916 ALA A N 1
ATOM 6966 C CA . ALA A 1 916 ? 2.943 0.406 -21.311 1.00 86.75 916 ALA A CA 1
ATOM 6967 C C . ALA A 1 916 ? 1.651 0.180 -22.128 1.00 86.75 916 ALA A C 1
ATOM 6969 O O . ALA A 1 916 ? 0.552 0.456 -21.641 1.00 86.75 916 ALA A O 1
ATOM 6970 N N . ASP A 1 917 ? 1.747 -0.368 -23.340 1.00 88.75 917 ASP A N 1
ATOM 6971 C CA . ASP A 1 917 ? 0.581 -0.678 -24.173 1.00 88.75 917 ASP A CA 1
ATOM 6972 C C . ASP A 1 917 ? 0.052 -2.105 -23.929 1.00 88.75 917 ASP A C 1
ATOM 6974 O O . ASP A 1 917 ? -1.029 -2.456 -24.402 1.00 88.75 917 ASP A O 1
ATOM 6978 N N . TYR A 1 918 ? 0.767 -2.927 -23.147 1.00 87.38 918 TYR A N 1
ATOM 6979 C CA . TYR A 1 918 ? 0.335 -4.280 -22.780 1.00 87.38 918 TYR A CA 1
ATOM 6980 C C . TYR A 1 918 ? -0.805 -4.173 -21.777 1.00 87.38 918 TYR A C 1
ATOM 6982 O O . TYR A 1 918 ? -0.578 -3.988 -20.581 1.00 87.38 918 TYR A O 1
ATOM 6990 N N . GLY A 1 919 ? -2.029 -4.242 -22.288 1.00 85.06 919 GLY A N 1
ATOM 6991 C CA . GLY A 1 919 ? -3.222 -3.925 -21.515 1.00 85.06 919 GLY A CA 1
ATOM 6992 C C . GLY A 1 919 ? -4.190 -2.984 -22.207 1.00 85.06 919 GLY A C 1
ATOM 6993 O O . GLY A 1 919 ? -5.268 -2.766 -21.686 1.00 85.06 919 GLY A O 1
ATOM 6994 N N . VAL A 1 920 ? -3.851 -2.448 -23.379 1.00 88.88 920 VAL A N 1
ATOM 6995 C CA . VAL A 1 920 ? -4.760 -1.592 -24.146 1.00 88.88 920 VAL A CA 1
ATOM 6996 C C . VAL A 1 920 ? -5.449 -2.416 -25.227 1.00 88.88 920 VAL A C 1
ATOM 6998 O O . VAL A 1 920 ? -4.793 -3.078 -26.033 1.00 88.88 920 VAL A O 1
ATOM 7001 N N . ASN A 1 921 ? -6.773 -2.331 -25.303 1.00 83.62 921 ASN A N 1
ATOM 7002 C CA . ASN A 1 921 ? -7.525 -2.904 -26.405 1.00 83.62 921 ASN A CA 1
ATOM 7003 C C . ASN A 1 921 ? -7.205 -2.139 -27.706 1.00 83.62 921 ASN A C 1
ATOM 7005 O O . ASN A 1 921 ? -7.470 -0.937 -27.795 1.00 83.62 921 ASN A O 1
ATOM 7009 N N . PRO A 1 922 ? -6.703 -2.809 -28.759 1.00 80.88 922 PRO A N 1
ATOM 7010 C CA . PRO A 1 922 ? -6.268 -2.140 -29.985 1.00 80.88 922 PRO A CA 1
ATOM 7011 C C . PRO A 1 922 ? -7.424 -1.581 -30.834 1.00 80.88 922 PRO A C 1
ATOM 7013 O O . PRO A 1 922 ? -7.188 -0.782 -31.738 1.00 80.88 922 PRO A O 1
ATOM 7016 N N . VAL A 1 923 ? -8.666 -2.008 -30.580 1.00 82.88 923 VAL A N 1
ATOM 7017 C CA . VAL A 1 923 ? -9.869 -1.555 -31.292 1.00 82.88 923 VAL A CA 1
ATOM 7018 C C . VAL A 1 923 ? -10.530 -0.383 -30.573 1.00 82.88 923 VAL A C 1
ATOM 7020 O O . VAL A 1 923 ? -10.876 0.604 -31.220 1.00 82.88 923 VAL A O 1
ATOM 7023 N N . SER A 1 924 ? -10.735 -0.488 -29.256 1.00 82.38 924 SER A N 1
ATOM 7024 C CA . SER A 1 924 ? -11.404 0.563 -28.473 1.00 82.38 924 SER A CA 1
ATOM 7025 C C . SER A 1 924 ? -10.444 1.646 -27.975 1.00 82.38 924 SER A C 1
ATOM 7027 O O . SER A 1 924 ? -10.882 2.767 -27.725 1.00 82.38 924 SER A O 1
ATOM 7029 N N . GLY A 1 925 ? -9.152 1.329 -27.837 1.00 84.06 925 GLY A N 1
ATOM 7030 C CA . GLY A 1 925 ? -8.146 2.191 -27.217 1.00 84.06 925 GLY A CA 1
ATOM 7031 C C . GLY A 1 925 ? -8.268 2.295 -25.693 1.00 84.06 925 GLY A C 1
ATOM 7032 O O . GLY A 1 925 ? -7.585 3.123 -25.097 1.00 84.06 925 GLY A O 1
ATOM 7033 N N . LEU A 1 926 ? -9.144 1.501 -25.068 1.00 82.69 926 LEU A N 1
ATOM 7034 C CA . LEU A 1 926 ? -9.347 1.481 -23.620 1.00 82.69 926 LEU A CA 1
ATOM 7035 C C . LEU A 1 926 ? -8.445 0.444 -22.952 1.00 82.69 926 LEU A C 1
ATOM 7037 O O . LEU A 1 926 ? -8.123 -0.583 -23.549 1.00 82.69 926 LEU A O 1
ATOM 7041 N N . ASP A 1 927 ? -8.084 0.702 -21.699 1.00 86.69 927 ASP A N 1
ATOM 7042 C CA . ASP A 1 927 ? -7.399 -0.279 -20.864 1.00 86.69 927 ASP A CA 1
ATOM 7043 C C . ASP A 1 927 ? -8.322 -1.472 -20.555 1.00 86.69 927 ASP A C 1
ATOM 7045 O O . ASP A 1 927 ? -9.518 -1.319 -20.289 1.00 86.69 927 ASP A O 1
ATOM 7049 N N . HIS A 1 928 ? -7.755 -2.674 -20.577 1.00 87.38 928 HIS A N 1
ATOM 7050 C CA . HIS A 1 928 ? -8.388 -3.888 -20.094 1.00 87.38 928 HIS A CA 1
ATOM 7051 C C . HIS A 1 928 ? -8.614 -3.798 -18.583 1.00 87.38 928 HIS A C 1
ATOM 7053 O O . HIS A 1 928 ? -7.881 -3.127 -17.860 1.00 87.38 928 HIS A O 1
ATOM 7059 N N . ALA A 1 929 ? -9.611 -4.534 -18.091 1.00 86.25 929 ALA A N 1
ATOM 7060 C CA . ALA A 1 929 ? -10.100 -4.402 -16.718 1.00 86.25 929 ALA A CA 1
ATOM 7061 C C . ALA A 1 929 ? -9.038 -4.607 -15.620 1.00 86.25 929 ALA A C 1
ATOM 7063 O O . ALA A 1 929 ? -9.170 -4.031 -14.547 1.00 86.25 929 ALA A O 1
ATOM 7064 N N . TYR A 1 930 ? -8.006 -5.415 -15.886 1.00 90.88 930 TYR A N 1
ATOM 7065 C CA . TYR A 1 930 ? -6.923 -5.716 -14.942 1.00 90.88 930 TYR A CA 1
ATOM 7066 C C . TYR A 1 930 ? -5.624 -4.966 -15.245 1.00 90.88 930 TYR A C 1
ATOM 7068 O O . TYR A 1 930 ? -4.581 -5.321 -14.701 1.00 90.88 930 TYR A O 1
ATOM 7076 N N . SER A 1 931 ? -5.633 -3.999 -16.157 1.00 91.88 931 SER A N 1
ATOM 7077 C CA . SER A 1 931 ? -4.433 -3.227 -16.458 1.00 91.88 931 SER A CA 1
ATOM 7078 C C . SER A 1 931 ? -4.152 -2.234 -15.347 1.00 91.88 931 SER A C 1
ATOM 7080 O O . SER A 1 931 ? -5.006 -1.409 -15.024 1.00 91.88 931 SER A O 1
ATOM 7082 N N . CYS A 1 932 ? -2.926 -2.265 -14.813 1.00 93.50 932 CYS A N 1
ATOM 7083 C CA . CYS A 1 932 ? -2.496 -1.225 -13.888 1.00 93.50 932 CYS A CA 1
ATOM 7084 C C . CYS A 1 932 ? -2.712 0.168 -14.511 1.00 93.50 932 CYS A C 1
ATOM 7086 O O . CYS A 1 932 ? -2.476 0.342 -15.718 1.00 93.50 932 CYS A O 1
ATOM 7088 N N . PRO A 1 933 ? -3.115 1.171 -13.711 1.00 89.44 933 PRO A N 1
ATOM 7089 C CA . PRO A 1 933 ? -3.194 2.549 -14.175 1.00 89.44 933 PRO A CA 1
ATOM 7090 C C . PRO A 1 933 ? -1.843 3.030 -14.713 1.00 89.44 933 PRO A C 1
ATOM 7092 O O . PRO A 1 933 ? -0.786 2.585 -14.263 1.00 89.44 933 PRO A O 1
ATOM 7095 N N . ARG A 1 934 ? -1.871 3.944 -15.686 1.00 87.62 934 ARG A N 1
ATOM 7096 C CA . ARG A 1 934 ? -0.659 4.660 -16.101 1.00 87.62 934 ARG A CA 1
ATOM 7097 C C . ARG A 1 934 ? -0.271 5.647 -15.002 1.00 87.62 934 ARG A C 1
ATOM 7099 O O . ARG A 1 934 ? -1.137 6.360 -14.498 1.00 87.62 934 ARG A O 1
ATOM 7106 N N . ASP A 1 935 ? 1.010 5.672 -14.657 1.00 87.69 935 ASP A N 1
ATOM 7107 C CA . ASP A 1 935 ? 1.568 6.602 -13.681 1.00 87.69 935 ASP A CA 1
ATOM 7108 C C . ASP A 1 935 ? 2.837 7.242 -14.243 1.00 87.69 935 ASP A C 1
ATOM 7110 O O . ASP A 1 935 ? 3.929 6.680 -14.178 1.00 87.69 935 ASP A O 1
ATOM 7114 N N . ASP A 1 936 ? 2.676 8.439 -14.797 1.00 91.19 936 ASP A N 1
ATOM 7115 C CA . ASP A 1 936 ? 3.781 9.238 -15.330 1.00 91.19 936 ASP A CA 1
ATOM 7116 C C . ASP A 1 936 ? 4.675 9.784 -14.199 1.00 91.19 936 ASP A C 1
ATOM 7118 O O . ASP A 1 936 ? 5.778 10.261 -14.442 1.00 91.19 936 ASP A O 1
ATOM 7122 N N . LYS A 1 937 ? 4.239 9.670 -12.934 1.00 90.12 937 LYS A N 1
ATOM 7123 C CA . LYS A 1 937 ? 5.029 10.054 -11.761 1.00 90.12 937 LYS A CA 1
ATOM 7124 C C . LYS A 1 937 ? 5.844 8.899 -11.170 1.00 90.12 937 LYS A C 1
ATOM 7126 O O . LYS A 1 937 ? 6.491 9.083 -10.139 1.00 90.12 937 LYS A O 1
ATOM 7131 N N . MET A 1 938 ? 5.823 7.719 -11.795 1.00 90.56 938 MET A N 1
ATOM 7132 C CA . MET A 1 938 ? 6.554 6.553 -11.310 1.00 90.56 938 MET A CA 1
ATOM 7133 C C . MET A 1 938 ? 8.071 6.790 -11.359 1.00 90.56 938 MET A C 1
ATOM 7135 O O . MET A 1 938 ? 8.648 7.060 -12.411 1.00 90.56 938 MET A O 1
ATOM 7139 N N . GLU A 1 939 ? 8.726 6.625 -10.210 1.00 91.75 939 GLU A N 1
ATOM 7140 C CA . GLU A 1 939 ? 10.176 6.755 -10.058 1.00 91.75 939 GLU A CA 1
ATOM 7141 C C . GLU A 1 939 ? 10.759 5.445 -9.509 1.00 91.75 939 GLU A C 1
ATOM 7143 O O . GLU A 1 939 ? 10.660 5.150 -8.313 1.00 91.75 939 GLU A O 1
ATOM 7148 N N . VAL A 1 940 ? 11.337 4.621 -10.391 1.00 91.31 940 VAL A N 1
ATOM 7149 C CA . VAL A 1 940 ? 11.805 3.269 -10.047 1.00 91.31 940 VAL A CA 1
ATOM 7150 C C . VAL A 1 940 ? 13.029 2.856 -10.868 1.00 91.31 940 VAL A C 1
ATOM 7152 O O . VAL A 1 940 ? 13.119 3.110 -12.069 1.00 91.31 940 VAL A O 1
ATOM 7155 N N . SER A 1 941 ? 13.963 2.156 -10.223 1.00 92.19 941 SER A N 1
ATOM 7156 C CA . SER A 1 941 ? 15.151 1.557 -10.844 1.00 92.19 941 SER A CA 1
ATOM 7157 C C . SER A 1 941 ? 15.126 0.037 -10.693 1.00 92.19 941 SER A C 1
ATOM 7159 O O . SER A 1 941 ? 14.699 -0.480 -9.661 1.00 92.19 941 SER A O 1
ATOM 7161 N N . ALA A 1 942 ? 15.622 -0.688 -11.695 1.00 93.50 942 ALA A N 1
ATOM 7162 C CA . ALA A 1 942 ? 15.890 -2.117 -11.568 1.00 93.50 942 ALA A CA 1
ATOM 7163 C C . ALA A 1 942 ? 16.951 -2.362 -10.482 1.00 93.50 942 ALA A C 1
ATOM 7165 O O . ALA A 1 942 ? 17.954 -1.647 -10.393 1.00 93.50 942 ALA A O 1
ATOM 7166 N N . LEU A 1 943 ? 16.733 -3.382 -9.653 1.00 88.31 943 LEU A N 1
ATOM 7167 C CA . LEU A 1 943 ? 17.626 -3.718 -8.539 1.00 88.31 943 LEU A CA 1
ATOM 7168 C C . LEU A 1 943 ? 18.708 -4.702 -8.951 1.00 88.31 943 LEU A C 1
ATOM 7170 O O . LEU A 1 943 ? 19.826 -4.694 -8.433 1.00 88.31 943 LEU A O 1
ATOM 7174 N N . THR A 1 944 ? 18.369 -5.565 -9.897 1.00 90.75 944 THR A N 1
ATOM 7175 C CA . THR A 1 944 ? 19.253 -6.607 -10.391 1.00 90.75 944 THR A CA 1
ATOM 7176 C C . THR A 1 944 ? 19.491 -6.421 -11.878 1.00 90.75 944 THR A C 1
ATOM 7178 O O . THR A 1 944 ? 18.668 -5.882 -12.601 1.00 90.75 944 THR A O 1
ATOM 7181 N N . HIS A 1 945 ? 20.661 -6.832 -12.340 1.00 89.31 945 HIS A N 1
ATOM 7182 C CA . HIS A 1 945 ? 21.026 -6.797 -13.747 1.00 89.31 945 HIS A CA 1
ATOM 7183 C C . HIS A 1 945 ? 22.253 -7.692 -13.941 1.00 89.31 945 HIS A C 1
ATOM 7185 O O . HIS A 1 945 ? 22.906 -8.121 -12.980 1.00 89.31 945 HIS A O 1
ATOM 7191 N N . ALA A 1 946 ? 22.578 -7.984 -15.188 1.00 83.75 946 ALA A N 1
ATOM 7192 C CA . ALA A 1 946 ? 23.724 -8.788 -15.536 1.00 83.75 946 ALA A CA 1
ATOM 7193 C C . ALA A 1 946 ? 25.036 -8.013 -15.366 1.00 83.75 946 ALA A C 1
ATOM 7195 O O . ALA A 1 946 ? 25.100 -6.804 -15.562 1.00 83.75 946 ALA A O 1
ATOM 7196 N N . LYS A 1 947 ? 26.117 -8.726 -15.027 1.00 83.50 947 LYS A N 1
ATOM 7197 C CA . LYS A 1 947 ? 27.357 -8.103 -14.525 1.00 83.50 947 LYS A CA 1
ATOM 7198 C C . LYS A 1 947 ? 28.589 -8.278 -15.415 1.00 83.50 947 LYS A C 1
ATOM 7200 O O . LYS A 1 947 ? 29.702 -8.067 -14.936 1.00 83.50 947 LYS A O 1
ATOM 7205 N N . TRP A 1 948 ? 28.441 -8.692 -16.680 1.00 85.31 948 TRP A N 1
ATOM 7206 C CA . TRP A 1 948 ? 29.586 -8.882 -17.589 1.00 85.31 948 TRP A CA 1
ATOM 7207 C C . TRP A 1 948 ? 30.399 -7.590 -17.806 1.00 85.31 948 TRP A C 1
ATOM 7209 O O . TRP A 1 948 ? 29.988 -6.494 -17.432 1.00 85.31 948 TRP A O 1
ATOM 7219 N N . TYR A 1 949 ? 31.593 -7.699 -18.397 1.00 87.00 949 TYR A N 1
ATOM 7220 C CA . TYR A 1 949 ? 32.452 -6.530 -18.618 1.00 87.00 949 TYR A CA 1
ATOM 7221 C C . TYR A 1 949 ? 31.754 -5.494 -19.518 1.00 87.00 949 TYR A C 1
ATOM 7223 O O . TYR A 1 949 ? 31.503 -5.766 -20.691 1.00 87.00 949 TYR A O 1
ATOM 7231 N N . GLY A 1 950 ? 31.461 -4.312 -18.967 1.00 86.56 950 GLY A N 1
ATOM 7232 C CA . GLY A 1 950 ? 30.722 -3.257 -19.667 1.00 86.56 950 GLY A CA 1
ATOM 7233 C C . GLY A 1 950 ? 29.226 -3.539 -19.807 1.00 86.56 950 GLY A C 1
ATOM 7234 O O . GLY A 1 950 ? 28.605 -3.020 -20.735 1.00 86.56 950 GLY A O 1
ATOM 7235 N N . ALA A 1 951 ? 28.657 -4.374 -18.928 1.00 89.69 951 ALA A N 1
ATOM 7236 C CA . ALA A 1 951 ? 27.228 -4.641 -18.913 1.00 89.69 951 ALA A CA 1
ATOM 7237 C C . ALA A 1 951 ? 26.407 -3.346 -18.806 1.00 89.69 951 ALA A C 1
ATOM 7239 O O . ALA A 1 951 ? 26.838 -2.413 -18.112 1.00 89.69 951 ALA A O 1
ATOM 7240 N N . PRO A 1 952 ? 25.255 -3.279 -19.498 1.00 91.94 952 PRO A N 1
ATOM 7241 C CA . PRO A 1 952 ? 24.326 -2.167 -19.387 1.00 91.94 952 PRO A CA 1
ATOM 7242 C C . PRO A 1 952 ? 23.932 -1.893 -17.941 1.00 91.94 952 PRO A C 1
ATOM 7244 O O . PRO A 1 952 ? 23.826 -2.819 -17.129 1.00 91.94 952 PRO A O 1
ATOM 7247 N N . ALA A 1 953 ? 23.716 -0.615 -17.633 1.00 92.88 953 ALA A N 1
ATOM 7248 C CA . ALA A 1 953 ? 23.148 -0.224 -16.354 1.00 92.88 953 ALA A CA 1
ATOM 7249 C C . ALA A 1 953 ? 21.753 -0.840 -16.151 1.00 92.88 953 ALA A C 1
ATOM 7251 O O . ALA A 1 953 ? 21.060 -1.120 -17.137 1.00 92.88 953 ALA A O 1
ATOM 7252 N N . PRO A 1 954 ? 21.330 -1.008 -14.885 1.00 94.44 954 PRO A N 1
ATOM 7253 C CA . PRO A 1 954 ? 19.936 -1.275 -14.565 1.00 94.44 954 PRO A CA 1
ATOM 7254 C C . PRO A 1 954 ? 19.005 -0.290 -15.285 1.00 94.44 954 PRO A C 1
ATOM 7256 O O . PRO A 1 954 ? 19.275 0.913 -15.335 1.00 94.44 954 PRO A O 1
ATOM 7259 N N . VAL A 1 955 ? 17.926 -0.813 -15.865 1.00 95.44 955 VAL A N 1
ATOM 7260 C CA . VAL A 1 955 ? 16.881 0.002 -16.497 1.00 95.44 955 VAL A CA 1
ATOM 7261 C C . VAL A 1 955 ? 16.112 0.800 -15.442 1.00 95.44 955 VAL A C 1
ATOM 7263 O O . VAL A 1 955 ? 16.082 0.422 -14.270 1.00 95.44 955 VAL A O 1
ATOM 7266 N N . PHE A 1 956 ? 15.501 1.912 -15.847 1.00 95.81 956 PHE A N 1
ATOM 7267 C CA . PHE A 1 956 ? 14.779 2.787 -14.930 1.00 95.81 956 PHE A CA 1
ATOM 7268 C C . PHE A 1 956 ? 13.629 3.548 -15.591 1.00 95.81 956 PHE A C 1
ATOM 7270 O O . PHE A 1 956 ? 13.589 3.686 -16.814 1.00 95.81 956 PHE A O 1
ATOM 7277 N N . ALA A 1 957 ? 12.718 4.053 -14.763 1.00 95.25 957 ALA A N 1
ATOM 7278 C CA . ALA A 1 957 ? 11.682 5.008 -15.131 1.00 95.25 957 ALA A CA 1
ATOM 7279 C C . ALA A 1 957 ? 11.709 6.190 -14.159 1.00 95.25 957 ALA A C 1
ATOM 7281 O O . ALA A 1 957 ? 11.981 6.014 -12.967 1.00 95.25 957 ALA A O 1
ATOM 7282 N N . ALA A 1 958 ? 11.468 7.382 -14.694 1.00 95.44 958 ALA A N 1
ATOM 7283 C CA . ALA A 1 958 ? 11.451 8.626 -13.944 1.00 95.44 958 ALA A CA 1
ATOM 7284 C C . ALA A 1 958 ? 10.513 9.630 -14.632 1.00 95.44 958 ALA A C 1
ATOM 7286 O O . ALA A 1 958 ? 10.423 9.595 -15.863 1.00 95.44 958 ALA A O 1
ATOM 7287 N N . PRO A 1 959 ? 9.877 10.541 -13.876 1.00 95.38 959 PRO A N 1
ATOM 7288 C CA . PRO A 1 959 ? 9.111 11.643 -14.451 1.00 95.38 959 PRO A CA 1
ATOM 7289 C C . PRO A 1 959 ? 10.006 12.581 -15.269 1.00 95.38 959 PRO A C 1
ATOM 7291 O O . PRO A 1 959 ? 11.165 12.812 -14.901 1.00 95.38 959 PRO A O 1
ATOM 7294 N N . ASP A 1 960 ? 9.461 13.210 -16.312 1.00 96.00 960 ASP A N 1
ATOM 7295 C CA . ASP A 1 960 ? 10.214 14.175 -17.122 1.00 96.00 960 ASP A CA 1
ATOM 7296 C C . ASP A 1 960 ? 10.695 15.349 -16.276 1.00 96.00 960 ASP A C 1
ATOM 7298 O O . ASP A 1 960 ? 11.858 15.737 -16.365 1.00 96.00 960 ASP A O 1
ATOM 7302 N N . ALA A 1 961 ? 9.857 15.836 -15.358 1.00 93.62 961 ALA A N 1
ATOM 7303 C CA . ALA A 1 961 ? 10.211 16.926 -14.452 1.00 93.62 961 ALA A CA 1
ATOM 7304 C C . ALA A 1 961 ? 11.486 16.637 -13.627 1.00 93.62 961 ALA A C 1
ATOM 7306 O O . ALA A 1 961 ? 12.293 17.542 -13.412 1.00 93.62 961 ALA A O 1
ATOM 7307 N N . VAL A 1 962 ? 11.711 15.381 -13.208 1.00 93.56 962 VAL A N 1
ATOM 7308 C CA . VAL A 1 962 ? 12.918 14.948 -12.468 1.00 93.56 962 VAL A CA 1
ATOM 7309 C C . VAL A 1 962 ? 14.164 15.025 -13.347 1.00 93.56 962 VAL A C 1
ATOM 7311 O O . VAL A 1 962 ? 15.230 15.459 -12.893 1.00 93.56 962 VAL A O 1
ATOM 7314 N N . LEU A 1 963 ? 14.049 14.575 -14.598 1.00 93.75 963 LEU A N 1
ATOM 7315 C CA . LEU A 1 963 ? 15.163 14.524 -15.541 1.00 93.75 963 LEU A CA 1
ATOM 7316 C C . LEU A 1 963 ? 15.481 15.908 -16.124 1.00 93.75 963 LEU A C 1
ATOM 7318 O O . LEU A 1 963 ? 16.655 16.239 -16.290 1.00 93.75 963 LEU A O 1
ATOM 7322 N N . GLU A 1 964 ? 14.468 16.734 -16.391 1.00 92.31 964 GLU A N 1
ATOM 7323 C CA . GLU A 1 964 ? 14.613 18.112 -16.870 1.00 92.31 964 GLU A CA 1
ATOM 7324 C C . GLU A 1 964 ? 15.285 19.015 -15.838 1.00 92.31 964 GLU A C 1
ATOM 7326 O O . GLU A 1 964 ? 16.231 19.722 -16.186 1.00 92.31 964 GLU A O 1
ATOM 7331 N N . GLU A 1 965 ? 14.867 18.944 -14.568 1.00 88.12 965 GLU A N 1
ATOM 7332 C CA . GLU A 1 965 ? 15.490 19.685 -13.460 1.00 88.12 965 GLU A CA 1
ATOM 7333 C C . GLU A 1 965 ? 17.003 19.421 -13.379 1.00 88.12 965 GLU A C 1
ATOM 7335 O O . GLU A 1 965 ? 17.793 20.323 -13.098 1.00 88.12 965 GLU A O 1
ATOM 7340 N N . ARG A 1 966 ? 17.421 18.188 -13.689 1.00 84.44 966 ARG A N 1
ATOM 7341 C CA . ARG A 1 966 ? 18.825 17.749 -13.686 1.00 84.44 966 ARG A CA 1
ATOM 7342 C C . ARG A 1 966 ? 19.536 17.941 -15.034 1.00 84.44 966 ARG A C 1
ATOM 7344 O O . ARG A 1 966 ? 20.705 17.582 -15.160 1.00 84.44 966 ARG A O 1
ATOM 7351 N N . GLY A 1 967 ? 18.862 18.480 -16.054 1.00 88.94 967 GLY A N 1
ATOM 7352 C CA . GLY A 1 967 ? 19.426 18.679 -17.394 1.00 88.94 967 GLY A CA 1
ATOM 7353 C C . GLY A 1 967 ? 19.749 17.379 -18.144 1.00 88.94 967 GLY A C 1
ATOM 7354 O O . GLY A 1 967 ? 20.660 17.357 -18.971 1.00 88.94 967 GLY A O 1
ATOM 7355 N N . LEU A 1 968 ? 19.036 16.291 -17.842 1.00 92.81 968 LEU A N 1
ATOM 7356 C CA . LEU A 1 968 ? 19.285 14.949 -18.381 1.00 92.81 968 LEU A CA 1
ATOM 7357 C C . LEU A 1 968 ? 18.488 14.649 -19.663 1.00 92.81 968 LEU A C 1
ATOM 7359 O O . LEU A 1 968 ? 18.742 13.640 -20.320 1.00 92.81 968 LEU A O 1
ATOM 7363 N N . LEU A 1 969 ? 17.563 15.524 -20.065 1.00 95.50 969 LEU A N 1
ATOM 7364 C CA . LEU A 1 969 ? 16.841 15.410 -21.335 1.00 95.50 969 LEU A CA 1
ATOM 7365 C C . LEU A 1 969 ? 17.417 16.342 -22.405 1.00 95.50 969 LEU A C 1
ATOM 7367 O O . LEU A 1 969 ? 17.753 17.497 -22.148 1.00 95.50 969 LEU A O 1
ATOM 7371 N N . VAL A 1 970 ? 17.459 15.858 -23.648 1.00 96.44 970 VAL A N 1
ATOM 7372 C CA . VAL A 1 970 ? 17.806 16.661 -24.829 1.00 96.44 970 VAL A CA 1
ATOM 7373 C C . VAL A 1 970 ? 16.624 16.635 -25.790 1.00 96.44 970 VAL A C 1
ATOM 7375 O O . VAL A 1 970 ? 16.322 15.601 -26.378 1.00 96.44 970 VAL A O 1
ATOM 7378 N N . ASN A 1 971 ? 15.952 17.780 -25.963 1.00 93.69 971 ASN A N 1
ATOM 7379 C CA . ASN A 1 971 ? 14.700 17.903 -26.729 1.00 93.69 971 ASN A CA 1
ATOM 7380 C C . ASN A 1 971 ? 13.596 16.930 -26.255 1.00 93.69 971 ASN A C 1
ATOM 7382 O O . ASN A 1 971 ? 12.902 16.348 -27.085 1.00 93.69 971 ASN A O 1
ATOM 7386 N N . GLY A 1 972 ? 13.468 16.729 -24.938 1.00 94.62 972 GLY A N 1
ATOM 7387 C CA . GLY A 1 972 ? 12.487 15.810 -24.340 1.00 94.62 972 GLY A CA 1
ATOM 7388 C C . GLY A 1 972 ? 12.833 14.321 -24.476 1.00 94.62 972 GLY A C 1
ATOM 7389 O O . GLY A 1 972 ? 12.006 13.474 -24.169 1.00 94.62 972 GLY A O 1
ATOM 7390 N N . ALA A 1 973 ? 14.034 13.981 -24.957 1.00 97.31 973 ALA A N 1
ATOM 7391 C CA . ALA A 1 973 ? 14.467 12.597 -25.119 1.00 97.31 973 ALA A CA 1
ATOM 7392 C C . ALA A 1 973 ? 15.611 12.235 -24.171 1.00 97.31 973 ALA A C 1
ATOM 7394 O O . ALA A 1 973 ? 16.532 13.029 -23.938 1.00 97.31 973 ALA A O 1
ATOM 7395 N N . ALA A 1 974 ? 15.575 10.994 -23.689 1.00 96.50 974 ALA A N 1
ATOM 7396 C CA . ALA A 1 974 ? 16.629 10.403 -22.885 1.00 96.50 974 ALA A CA 1
ATOM 7397 C C . ALA A 1 974 ? 17.843 9.990 -23.737 1.00 96.50 974 ALA A C 1
ATOM 7399 O O . ALA A 1 974 ? 17.820 9.913 -24.971 1.00 96.50 974 ALA A O 1
ATOM 7400 N N . GLY A 1 975 ? 18.943 9.719 -23.045 1.00 97.06 975 GLY A N 1
ATOM 7401 C CA . GLY A 1 975 ? 20.210 9.302 -23.627 1.00 97.06 975 GLY A CA 1
ATOM 7402 C C . GLY A 1 975 ? 20.350 7.791 -23.795 1.00 97.06 975 GLY A C 1
ATOM 7403 O O . GLY A 1 975 ? 19.374 7.069 -23.960 1.00 97.06 975 GLY A O 1
ATOM 7404 N N . ARG A 1 976 ? 21.575 7.280 -23.718 1.00 96.56 976 ARG A N 1
ATOM 7405 C CA . ARG A 1 976 ? 21.885 5.845 -23.821 1.00 96.56 976 ARG A CA 1
ATOM 7406 C C . ARG A 1 976 ? 22.973 5.421 -22.852 1.00 96.56 976 ARG A C 1
ATOM 7408 O O . ARG A 1 976 ? 23.712 6.252 -22.324 1.00 96.56 976 ARG A O 1
ATOM 7415 N N . TRP A 1 977 ? 23.135 4.117 -22.683 1.00 96.00 977 TRP A N 1
ATOM 7416 C CA . TRP A 1 977 ? 24.326 3.545 -22.073 1.00 96.00 977 TRP A CA 1
ATOM 7417 C C . TRP A 1 977 ? 25.414 3.300 -23.124 1.00 96.00 977 TRP A C 1
ATOM 7419 O O . TRP A 1 977 ? 25.157 2.820 -24.226 1.00 96.00 977 TRP A O 1
ATOM 7429 N N . THR A 1 978 ? 26.665 3.596 -22.781 1.00 93.88 978 THR A N 1
ATOM 7430 C CA . THR A 1 978 ? 27.829 3.140 -23.546 1.00 93.88 978 THR A CA 1
ATOM 7431 C C . THR A 1 978 ? 28.606 2.132 -22.722 1.00 93.88 978 THR A C 1
ATOM 7433 O O . THR A 1 978 ? 28.806 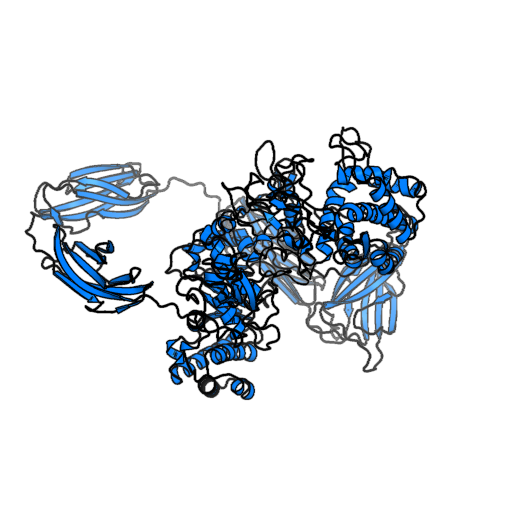2.338 -21.532 1.00 93.88 978 THR A O 1
ATOM 7436 N N . ASN A 1 979 ? 29.094 1.064 -23.349 1.00 90.81 979 ASN A N 1
ATOM 7437 C CA . ASN A 1 979 ? 30.021 0.118 -22.721 1.00 90.81 979 ASN A CA 1
ATOM 7438 C C . ASN A 1 979 ? 31.496 0.547 -22.866 1.00 90.81 979 ASN A C 1
ATOM 7440 O O . ASN A 1 979 ? 32.393 -0.150 -22.390 1.00 90.81 979 ASN A O 1
ATOM 7444 N N . ASN A 1 980 ? 31.757 1.686 -23.519 1.00 88.31 980 ASN A N 1
ATOM 7445 C CA . ASN A 1 980 ? 33.099 2.235 -23.676 1.00 88.31 980 ASN A CA 1
ATOM 7446 C C . ASN A 1 980 ? 33.629 2.827 -22.361 1.00 88.31 980 ASN A C 1
ATOM 7448 O O . ASN A 1 980 ? 32.876 3.361 -21.550 1.00 88.31 980 ASN A O 1
ATOM 7452 N N . GLY A 1 981 ? 34.955 2.814 -22.210 1.00 84.81 981 GLY A N 1
ATOM 7453 C CA . GLY A 1 981 ? 35.651 3.340 -21.034 1.00 84.81 981 GLY A CA 1
ATOM 7454 C C . GLY A 1 981 ? 36.111 2.245 -20.073 1.00 84.81 981 GLY A C 1
ATOM 7455 O O . GLY A 1 981 ? 35.844 1.061 -20.276 1.00 84.81 981 GLY A O 1
ATOM 7456 N N . HIS A 1 982 ? 36.854 2.645 -19.046 1.00 89.38 982 HIS A N 1
ATOM 7457 C CA . HIS A 1 982 ? 37.337 1.756 -17.996 1.00 89.38 982 HIS A CA 1
ATOM 7458 C C . HIS A 1 982 ? 37.226 2.460 -16.648 1.00 89.38 982 HIS A C 1
ATOM 7460 O O . HIS A 1 982 ? 37.627 3.618 -16.530 1.00 89.38 982 HIS A O 1
ATOM 7466 N N . CYS A 1 983 ? 36.695 1.752 -15.656 1.00 87.25 983 CYS A N 1
ATOM 7467 C CA . CYS A 1 983 ? 36.629 2.228 -14.283 1.00 87.25 983 CYS A CA 1
ATOM 7468 C C . CYS A 1 983 ? 37.924 1.850 -13.568 1.00 87.25 983 CYS A C 1
ATOM 7470 O O . CYS A 1 983 ? 38.252 0.668 -13.482 1.00 87.25 983 CYS A O 1
ATOM 7472 N N . ASN A 1 984 ? 38.671 2.852 -13.093 1.00 86.06 984 ASN A N 1
ATOM 7473 C CA . ASN A 1 984 ? 39.937 2.620 -12.390 1.00 86.06 984 ASN A CA 1
ATOM 7474 C C . ASN A 1 984 ? 39.716 1.916 -11.045 1.00 86.06 984 ASN A C 1
ATOM 7476 O O . ASN A 1 984 ? 40.506 1.051 -10.677 1.00 86.06 984 ASN A O 1
ATOM 7480 N N . ASP A 1 985 ? 38.614 2.255 -10.374 1.00 84.31 985 ASP A N 1
ATOM 7481 C CA . ASP A 1 985 ? 38.171 1.646 -9.127 1.00 84.31 985 ASP A CA 1
ATOM 7482 C C . ASP A 1 985 ? 36.845 0.922 -9.376 1.00 84.31 985 ASP A C 1
ATOM 7484 O O . ASP A 1 985 ? 35.924 1.479 -9.977 1.00 84.31 985 ASP A O 1
ATOM 7488 N N . VAL A 1 986 ? 36.764 -0.340 -8.949 1.00 86.38 986 VAL A N 1
ATOM 7489 C CA . VAL A 1 986 ? 35.553 -1.159 -9.079 1.00 86.38 986 VAL A CA 1
ATOM 7490 C C . VAL A 1 986 ? 34.748 -1.019 -7.785 1.00 86.38 986 VAL A C 1
ATOM 7492 O O . VAL A 1 986 ? 35.273 -1.379 -6.731 1.00 86.38 986 VAL A O 1
ATOM 7495 N N . PRO A 1 987 ? 33.501 -0.523 -7.829 1.00 85.38 987 PRO A N 1
ATOM 7496 C CA . PRO A 1 987 ? 32.720 -0.266 -6.624 1.00 85.38 987 PRO A CA 1
ATOM 7497 C C . PRO A 1 987 ? 32.309 -1.576 -5.940 1.00 85.38 987 PRO A C 1
ATOM 7499 O O . PRO A 1 987 ? 31.708 -2.449 -6.570 1.00 85.38 987 PRO A O 1
ATOM 7502 N N . GLU A 1 988 ? 32.604 -1.704 -4.645 1.00 87.00 988 GLU A N 1
ATOM 7503 C CA . GLU A 1 988 ? 32.100 -2.798 -3.797 1.00 87.00 988 GLU A CA 1
ATOM 7504 C C . GLU A 1 988 ? 30.699 -2.497 -3.246 1.00 87.00 988 GLU A C 1
ATOM 7506 O O . GLU A 1 988 ? 29.906 -3.414 -3.057 1.00 87.00 988 GLU A O 1
ATOM 7511 N N . ASN A 1 989 ? 30.375 -1.211 -3.085 1.00 85.50 989 ASN A N 1
ATOM 7512 C CA . ASN A 1 989 ? 29.079 -0.699 -2.650 1.00 85.50 989 ASN A CA 1
ATOM 7513 C C . ASN A 1 989 ? 28.634 0.449 -3.565 1.00 85.50 989 ASN A C 1
ATOM 7515 O O . ASN A 1 989 ? 29.452 1.049 -4.268 1.00 85.50 989 ASN A O 1
ATOM 7519 N N . VAL A 1 990 ? 27.337 0.747 -3.548 1.00 85.62 990 VAL A N 1
ATOM 7520 C CA . VAL A 1 990 ? 26.750 1.907 -4.229 1.00 85.62 990 VAL A CA 1
ATOM 7521 C C . VAL A 1 990 ? 25.804 2.637 -3.290 1.00 85.62 990 VAL A C 1
ATOM 7523 O O . VAL A 1 990 ? 25.251 2.034 -2.371 1.00 85.62 990 VAL A O 1
ATOM 7526 N N . ASP A 1 991 ? 25.590 3.921 -3.554 1.00 83.38 991 ASP A N 1
ATOM 7527 C CA . ASP A 1 991 ? 24.628 4.730 -2.820 1.00 83.38 991 ASP A CA 1
ATOM 7528 C C . ASP A 1 991 ? 23.200 4.297 -3.185 1.00 83.38 991 ASP A C 1
ATOM 7530 O O . ASP A 1 991 ? 22.712 4.534 -4.296 1.00 83.38 991 ASP A O 1
ATOM 7534 N N . THR A 1 992 ? 22.551 3.600 -2.254 1.00 80.00 992 THR A N 1
ATOM 7535 C CA . THR A 1 992 ? 21.196 3.062 -2.407 1.00 80.00 992 THR A CA 1
ATOM 7536 C C . THR A 1 992 ? 20.103 4.095 -2.151 1.00 80.00 992 THR A C 1
ATOM 7538 O O . THR A 1 992 ? 18.956 3.820 -2.499 1.00 80.00 992 THR A O 1
ATOM 7541 N N . SER A 1 993 ? 20.438 5.271 -1.603 1.00 76.12 993 SER A N 1
ATOM 7542 C CA . SER A 1 993 ? 19.491 6.392 -1.484 1.00 76.12 993 SER A CA 1
ATOM 7543 C C . SER A 1 993 ? 19.260 7.098 -2.819 1.00 76.12 993 SER A C 1
ATOM 7545 O O . SER A 1 993 ? 18.231 7.732 -3.023 1.00 76.12 993 SER A O 1
ATOM 7547 N N . LYS A 1 994 ? 20.200 6.935 -3.756 1.00 84.62 994 LYS A N 1
ATOM 7548 C CA . LYS A 1 994 ? 20.133 7.487 -5.107 1.00 84.62 994 LYS A CA 1
ATOM 7549 C C . LYS A 1 994 ? 19.533 6.503 -6.098 1.00 84.62 994 LYS A C 1
ATOM 7551 O O . LYS A 1 994 ? 19.865 5.305 -6.106 1.00 84.62 994 LYS A O 1
ATOM 7556 N N . GLN A 1 995 ? 18.731 7.038 -7.011 1.00 88.38 995 GLN A N 1
ATOM 7557 C CA . GLN A 1 995 ? 18.290 6.307 -8.190 1.00 88.38 995 GLN A CA 1
ATOM 7558 C C . GLN A 1 995 ? 19.474 5.985 -9.106 1.00 88.38 995 GLN A C 1
ATOM 7560 O O . GLN A 1 995 ? 20.518 6.638 -9.061 1.00 88.38 995 GLN A O 1
ATOM 7565 N N . VAL A 1 996 ? 19.336 4.969 -9.966 1.00 91.12 996 VAL A N 1
ATOM 7566 C CA . VAL A 1 996 ? 20.468 4.487 -10.780 1.00 91.12 996 VAL A CA 1
ATOM 7567 C C . VAL A 1 996 ? 21.072 5.585 -11.666 1.00 91.12 996 VAL A C 1
ATOM 7569 O O . VAL A 1 996 ? 22.285 5.599 -11.870 1.00 91.12 996 VAL A O 1
ATOM 7572 N N . TRP A 1 997 ? 20.252 6.526 -12.144 1.00 90.44 997 TRP A N 1
ATOM 7573 C CA . TRP A 1 997 ? 20.673 7.643 -12.994 1.00 90.44 997 TRP A CA 1
ATOM 7574 C C . TRP A 1 997 ? 21.335 8.801 -12.231 1.00 90.44 997 TRP A C 1
ATOM 7576 O O . TRP A 1 997 ? 21.964 9.648 -12.859 1.00 90.44 997 TRP A O 1
ATOM 7586 N N . GLU A 1 998 ? 21.225 8.836 -10.901 1.00 86.44 998 GLU A N 1
ATOM 7587 C CA . GLU A 1 998 ? 21.814 9.872 -10.037 1.00 86.44 998 GLU A CA 1
ATOM 7588 C C . GLU A 1 998 ? 23.181 9.475 -9.464 1.00 86.44 998 GLU A C 1
ATOM 7590 O O . GLU A 1 998 ? 23.871 10.287 -8.843 1.00 86.44 998 GLU A O 1
ATOM 7595 N N . ARG A 1 999 ? 23.571 8.209 -9.628 1.00 86.31 999 ARG A N 1
ATOM 7596 C CA . ARG A 1 999 ? 24.842 7.684 -9.123 1.00 86.31 999 ARG A CA 1
ATOM 7597 C C . ARG A 1 999 ? 26.012 8.129 -9.996 1.00 86.31 999 ARG A C 1
ATOM 7599 O O . ARG A 1 999 ? 25.900 8.193 -11.220 1.00 86.31 999 ARG A O 1
ATOM 7606 N N . ASP A 1 1000 ? 27.158 8.354 -9.355 1.00 81.62 1000 ASP A N 1
ATOM 7607 C CA . ASP A 1 1000 ? 28.382 8.801 -10.021 1.00 81.62 1000 ASP A CA 1
ATOM 7608 C C . ASP A 1 1000 ? 28.815 7.859 -11.165 1.00 81.62 1000 ASP A C 1
ATOM 7610 O O . ASP A 1 1000 ? 28.582 6.642 -11.143 1.00 81.62 1000 ASP A O 1
ATOM 7614 N N . GLU A 1 1001 ? 29.547 8.412 -12.141 1.00 85.00 1001 GLU A N 1
ATOM 7615 C CA . GLU A 1 1001 ? 30.235 7.619 -13.165 1.00 85.00 1001 GLU A CA 1
ATOM 7616 C C . GLU A 1 1001 ? 31.117 6.547 -12.494 1.00 85.00 1001 GLU A C 1
ATOM 7618 O O . GLU A 1 1001 ? 31.809 6.814 -11.512 1.00 85.00 1001 GLU A O 1
ATOM 7623 N N . CYS A 1 1002 ? 31.082 5.318 -13.019 1.00 87.31 1002 CYS A N 1
ATOM 7624 C CA . CYS A 1 1002 ? 31.754 4.149 -12.439 1.00 87.31 1002 CYS A CA 1
ATOM 7625 C C . CYS A 1 1002 ? 31.264 3.693 -11.050 1.00 87.31 1002 CYS A C 1
ATOM 7627 O O . CYS A 1 1002 ? 31.875 2.798 -10.469 1.00 87.31 1002 CYS A O 1
ATOM 7629 N N . LYS A 1 1003 ? 30.149 4.235 -10.541 1.00 88.38 1003 LYS A N 1
ATOM 7630 C CA . LYS A 1 1003 ? 29.481 3.794 -9.300 1.00 88.38 1003 LYS A CA 1
ATOM 7631 C C . LYS A 1 1003 ? 27.981 3.538 -9.486 1.00 88.38 1003 LYS A C 1
ATOM 7633 O O . LYS A 1 1003 ? 27.208 3.572 -8.534 1.00 88.38 1003 LYS A O 1
ATOM 7638 N N . THR A 1 1004 ? 27.556 3.266 -10.714 1.00 90.00 1004 THR A N 1
ATOM 7639 C CA . THR A 1 1004 ? 26.159 2.999 -11.073 1.00 90.00 1004 THR A CA 1
ATOM 7640 C C . THR A 1 1004 ? 25.656 1.689 -10.449 1.00 90.00 1004 THR A C 1
ATOM 7642 O O . THR A 1 1004 ? 24.513 1.615 -9.991 1.00 90.00 1004 THR A O 1
ATOM 7645 N N . TYR A 1 1005 ? 26.513 0.662 -10.394 1.00 89.56 1005 TYR A N 1
ATOM 7646 C CA . TYR A 1 1005 ? 26.209 -0.646 -9.803 1.00 89.56 1005 TYR A CA 1
ATOM 7647 C C . TYR A 1 1005 ? 27.453 -1.329 -9.213 1.00 89.56 1005 TYR A C 1
ATOM 7649 O O . TYR A 1 1005 ? 28.577 -1.108 -9.665 1.00 89.56 1005 TYR A O 1
ATOM 7657 N N . VAL A 1 1006 ? 27.251 -2.213 -8.229 1.00 87.50 1006 VAL A N 1
ATOM 7658 C CA . VAL A 1 1006 ? 28.331 -2.989 -7.593 1.00 87.50 1006 VAL A CA 1
ATOM 7659 C C . VAL A 1 1006 ? 29.039 -3.878 -8.615 1.00 87.50 1006 VAL A C 1
ATOM 7661 O O . VAL A 1 1006 ? 28.411 -4.701 -9.289 1.00 87.50 1006 VAL A O 1
ATOM 7664 N N . GLY A 1 1007 ? 30.365 -3.760 -8.690 1.00 87.50 1007 GLY A N 1
ATOM 7665 C CA . GLY A 1 1007 ? 31.204 -4.518 -9.613 1.00 87.50 1007 GLY A CA 1
ATOM 7666 C C . GLY A 1 1007 ? 31.362 -3.897 -11.006 1.00 87.50 1007 GLY A C 1
ATOM 7667 O O . GLY A 1 1007 ? 31.872 -4.578 -11.899 1.00 87.50 1007 GLY A O 1
ATOM 7668 N N . GLN A 1 1008 ? 30.949 -2.642 -11.219 1.00 90.06 1008 GLN A N 1
ATOM 7669 C CA . GLN A 1 1008 ? 31.098 -1.942 -12.499 1.00 90.06 1008 GLN A CA 1
ATOM 7670 C C . GLN A 1 1008 ? 32.568 -1.808 -12.918 1.00 90.06 1008 GLN A C 1
ATOM 7672 O O . GLN A 1 1008 ? 33.395 -1.241 -12.212 1.00 90.06 1008 GLN A O 1
ATOM 7677 N N . LYS A 1 1009 ? 32.899 -2.333 -14.105 1.00 89.38 1009 LYS A N 1
ATOM 7678 C CA . LYS A 1 1009 ? 34.269 -2.299 -14.665 1.00 89.38 1009 LYS A CA 1
ATOM 7679 C C . LYS A 1 1009 ? 34.429 -1.341 -15.842 1.00 89.38 1009 LYS A C 1
ATOM 7681 O O . LYS A 1 1009 ? 35.550 -0.978 -16.198 1.00 89.38 1009 LYS A O 1
ATOM 7686 N N . ALA A 1 1010 ? 33.323 -0.991 -16.487 1.00 92.31 1010 ALA A N 1
ATOM 7687 C CA . ALA A 1 1010 ? 33.282 -0.143 -17.666 1.00 92.31 1010 ALA A CA 1
ATOM 7688 C C . ALA A 1 1010 ? 31.857 0.372 -17.893 1.00 92.31 1010 ALA A C 1
ATOM 7690 O O . ALA A 1 1010 ? 30.894 -0.182 -17.359 1.00 92.31 1010 ALA A O 1
ATOM 7691 N N . GLY A 1 1011 ? 31.754 1.378 -18.753 1.00 91.94 1011 GLY A N 1
ATOM 7692 C CA . GLY A 1 1011 ? 30.502 1.941 -19.227 1.00 91.94 1011 GLY A CA 1
ATOM 7693 C C . GLY A 1 1011 ? 29.944 3.072 -18.373 1.00 91.94 1011 GLY A C 1
ATOM 7694 O O . GLY A 1 1011 ? 30.336 3.249 -17.218 1.00 91.94 1011 GLY A O 1
ATOM 7695 N N . LYS A 1 1012 ? 29.066 3.865 -18.991 1.00 93.25 1012 LYS A N 1
ATOM 7696 C CA . LYS A 1 1012 ? 28.424 5.043 -18.398 1.00 93.25 1012 LYS A CA 1
ATOM 7697 C C . LYS A 1 1012 ? 27.201 5.506 -19.182 1.00 93.25 1012 LYS A C 1
ATOM 7699 O O . LYS A 1 1012 ? 27.041 5.158 -20.355 1.00 93.25 1012 LYS A O 1
ATOM 7704 N N . PHE A 1 1013 ? 26.390 6.356 -18.561 1.00 94.25 1013 PHE A N 1
ATOM 7705 C CA . PHE A 1 1013 ? 25.317 7.080 -19.237 1.00 94.25 1013 PHE A CA 1
ATOM 7706 C C . PHE A 1 1013 ? 25.865 8.198 -20.143 1.00 94.25 1013 PHE A C 1
ATOM 7708 O O . PHE A 1 1013 ? 26.841 8.872 -19.812 1.00 94.25 1013 PHE A O 1
ATOM 7715 N N . ILE A 1 1014 ? 25.228 8.391 -21.299 1.00 95.38 1014 ILE A N 1
ATOM 7716 C CA . ILE A 1 1014 ? 25.427 9.522 -22.212 1.00 95.38 1014 ILE A CA 1
ATOM 7717 C C . ILE A 1 1014 ? 24.062 10.166 -22.442 1.00 95.38 1014 ILE A C 1
ATOM 7719 O O . ILE A 1 1014 ? 23.209 9.544 -23.064 1.00 95.38 1014 ILE A O 1
ATOM 7723 N N . TRP A 1 1015 ? 23.877 11.404 -21.987 1.00 95.00 1015 TRP A N 1
ATOM 7724 C CA . TRP A 1 1015 ? 22.625 12.165 -22.085 1.00 95.00 1015 TRP A CA 1
ATOM 7725 C C . TRP A 1 1015 ? 22.591 13.036 -23.351 1.00 95.00 1015 TRP A C 1
ATOM 7727 O O . TRP A 1 1015 ? 22.756 14.249 -23.298 1.00 95.00 1015 TRP A O 1
ATOM 7737 N N . ASP A 1 1016 ? 22.466 12.400 -24.518 1.00 96.00 1016 ASP A N 1
ATOM 7738 C CA . ASP A 1 1016 ? 22.541 13.042 -25.844 1.00 96.00 1016 ASP A CA 1
ATOM 7739 C C . ASP A 1 1016 ? 21.215 13.021 -26.633 1.00 96.00 1016 ASP A C 1
ATOM 7741 O O . ASP A 1 1016 ? 21.193 13.392 -27.808 1.00 96.00 1016 ASP A O 1
ATOM 7745 N N . GLY A 1 1017 ? 20.116 12.569 -26.016 1.00 96.81 1017 GLY A N 1
ATOM 7746 C CA . GLY A 1 1017 ? 18.810 12.417 -26.671 1.00 96.81 1017 GLY A CA 1
ATOM 7747 C C . GLY A 1 1017 ? 18.734 11.255 -27.669 1.00 96.81 1017 GLY A C 1
ATOM 7748 O O . GLY A 1 1017 ? 17.776 11.153 -28.436 1.00 96.81 1017 GLY A O 1
ATOM 7749 N N . SER A 1 1018 ? 19.744 10.378 -27.710 1.00 97.06 1018 SER A N 1
ATOM 7750 C CA . SER A 1 1018 ? 19.825 9.301 -28.706 1.00 97.06 1018 SER A CA 1
ATOM 7751 C C . SER A 1 1018 ? 18.769 8.202 -28.555 1.00 97.06 1018 SER A C 1
ATOM 7753 O O . SER A 1 1018 ? 18.579 7.441 -29.506 1.00 97.06 1018 SER A O 1
ATOM 7755 N N . SER A 1 1019 ? 18.051 8.132 -27.426 1.00 94.88 1019 SER A N 1
ATOM 7756 C CA . SER A 1 1019 ? 16.887 7.244 -27.296 1.00 94.88 1019 SER A CA 1
ATOM 7757 C C . SER A 1 1019 ? 15.659 7.728 -28.067 1.00 94.88 1019 SER A C 1
ATOM 7759 O O . SER A 1 1019 ? 14.747 6.933 -28.264 1.00 94.88 1019 SER A O 1
ATOM 7761 N N . GLN A 1 1020 ? 15.633 8.989 -28.523 1.00 94.81 1020 GLN A N 1
ATOM 7762 C CA . GLN A 1 1020 ? 14.532 9.634 -29.267 1.00 94.81 1020 GLN A CA 1
ATOM 7763 C C . GLN A 1 1020 ? 13.202 9.802 -28.510 1.00 94.81 1020 GLN A C 1
ATOM 7765 O O . GLN A 1 1020 ? 12.345 10.545 -28.981 1.00 94.81 1020 GLN A O 1
ATOM 7770 N N . GLU A 1 1021 ? 13.041 9.171 -27.349 1.00 94.69 1021 GLU A N 1
ATOM 7771 C CA . GLU A 1 1021 ? 11.863 9.249 -26.479 1.00 94.69 1021 GLU A CA 1
ATOM 7772 C C . GLU A 1 1021 ? 12.302 9.417 -25.009 1.00 94.69 1021 GLU A C 1
ATOM 7774 O O . GLU A 1 1021 ? 13.483 9.240 -24.677 1.00 94.69 1021 GLU A O 1
ATOM 7779 N N . SER A 1 1022 ? 11.356 9.784 -24.142 1.00 95.38 1022 SER A N 1
ATOM 7780 C CA . SER A 1 1022 ? 11.527 9.806 -22.684 1.00 95.38 1022 SER A CA 1
ATOM 7781 C C . SER A 1 1022 ? 11.303 8.414 -22.059 1.00 95.38 1022 SER A C 1
ATOM 7783 O O . SER A 1 1022 ? 10.804 7.500 -22.712 1.00 95.38 1022 SER A O 1
ATOM 7785 N N . VAL A 1 1023 ? 11.696 8.261 -20.790 1.00 95.94 1023 VAL A N 1
ATOM 7786 C CA . VAL A 1 1023 ? 11.387 7.120 -19.913 1.00 95.94 1023 VAL A CA 1
ATOM 7787 C C . VAL A 1 1023 ? 10.201 7.379 -18.961 1.00 95.94 1023 VAL A C 1
ATOM 7789 O O . VAL A 1 1023 ? 9.930 6.541 -18.096 1.00 95.94 1023 VAL A O 1
ATOM 7792 N N . GLU A 1 1024 ? 9.507 8.514 -19.088 1.00 95.38 1024 GLU A N 1
ATOM 7793 C CA . GLU A 1 1024 ? 8.291 8.827 -18.325 1.00 95.38 1024 GLU A CA 1
ATOM 7794 C C . GLU A 1 1024 ? 7.156 7.832 -18.635 1.00 95.38 1024 GLU A C 1
ATOM 7796 O O . GLU A 1 1024 ? 6.980 7.390 -19.773 1.00 95.38 1024 GLU A O 1
ATOM 7801 N N . GLY A 1 1025 ? 6.406 7.425 -17.605 1.00 91.31 1025 GLY A N 1
ATOM 7802 C CA . GLY A 1 1025 ? 5.315 6.445 -17.729 1.00 91.31 1025 GLY A CA 1
ATOM 7803 C C . GLY A 1 1025 ? 5.778 5.011 -18.036 1.00 91.31 1025 GLY A C 1
ATOM 7804 O O . GLY A 1 1025 ? 4.959 4.096 -18.201 1.00 91.31 1025 GLY A O 1
ATOM 7805 N N . CYS A 1 1026 ? 7.093 4.786 -18.104 1.00 92.62 1026 CYS A N 1
ATOM 7806 C CA . CYS A 1 1026 ? 7.695 3.460 -18.167 1.00 92.62 1026 CYS A CA 1
ATOM 7807 C C . CYS A 1 1026 ? 7.744 2.844 -16.755 1.00 92.62 1026 CYS A C 1
ATOM 7809 O O . CYS A 1 1026 ? 7.303 3.446 -15.783 1.00 92.62 1026 CYS A O 1
ATOM 7811 N N . GLY A 1 1027 ? 8.221 1.606 -16.618 1.00 92.00 1027 GLY A N 1
ATOM 7812 C CA . GLY A 1 1027 ? 8.199 0.907 -15.317 1.00 92.00 1027 GLY A CA 1
ATOM 7813 C C . GLY A 1 1027 ? 7.814 -0.565 -15.404 1.00 92.00 1027 GLY A C 1
ATOM 7814 O O . GLY A 1 1027 ? 8.080 -1.344 -14.490 1.00 92.00 1027 GLY A O 1
ATOM 7815 N N . TRP A 1 1028 ? 7.255 -0.971 -16.544 1.00 94.38 1028 TRP A N 1
ATOM 7816 C CA . TRP A 1 1028 ? 6.627 -2.277 -16.758 1.00 94.38 1028 TRP A CA 1
ATOM 7817 C C . TRP A 1 1028 ? 7.531 -3.297 -17.469 1.00 94.38 1028 TRP A C 1
ATOM 7819 O O . TRP A 1 1028 ? 7.029 -4.190 -18.155 1.00 94.38 1028 TRP A O 1
ATOM 7829 N N . TRP A 1 1029 ? 8.854 -3.159 -17.332 1.00 94.38 1029 TRP A N 1
ATOM 7830 C CA . TRP A 1 1029 ? 9.829 -4.135 -17.835 1.00 94.38 1029 TRP A CA 1
ATOM 7831 C C . TRP A 1 1029 ? 9.763 -5.466 -17.086 1.00 94.38 1029 TRP A C 1
ATOM 7833 O O . TRP A 1 1029 ? 9.146 -5.579 -16.020 1.00 94.38 1029 TRP A O 1
ATOM 7843 N N . GLY A 1 1030 ? 10.419 -6.476 -17.654 1.00 92.62 1030 GLY A N 1
ATOM 7844 C CA . GLY A 1 1030 ? 10.335 -7.849 -17.185 1.00 92.62 1030 GLY A CA 1
ATOM 7845 C C . GLY A 1 1030 ? 10.867 -8.030 -15.771 1.00 92.62 1030 GLY A C 1
ATOM 7846 O O . GLY A 1 1030 ? 11.994 -7.632 -15.480 1.00 92.62 1030 GLY A O 1
ATOM 7847 N N . ARG A 1 1031 ? 10.075 -8.661 -14.899 1.00 93.69 1031 ARG A N 1
ATOM 7848 C CA . ARG A 1 1031 ? 10.489 -9.024 -13.534 1.00 93.69 1031 ARG A CA 1
ATOM 7849 C C . ARG A 1 1031 ? 10.168 -10.467 -13.183 1.00 93.69 1031 ARG A C 1
ATOM 7851 O O . ARG A 1 1031 ? 9.229 -11.063 -13.710 1.00 93.69 1031 ARG A O 1
ATOM 7858 N N . GLY A 1 1032 ? 10.950 -11.018 -12.262 1.00 94.00 1032 GLY A N 1
ATOM 7859 C CA . GLY A 1 1032 ? 10.829 -12.404 -11.830 1.00 94.00 1032 GLY A CA 1
ATOM 7860 C C . GLY A 1 1032 ? 11.443 -13.387 -12.824 1.00 94.00 1032 GLY A C 1
ATOM 7861 O O . GLY A 1 1032 ? 12.060 -13.016 -13.820 1.00 94.00 1032 GLY A O 1
ATOM 7862 N N . VAL A 1 1033 ? 11.277 -14.679 -12.553 1.00 92.69 1033 VAL A N 1
ATOM 7863 C CA . VAL A 1 1033 ? 12.128 -15.723 -13.143 1.00 92.69 1033 VAL A CA 1
ATOM 7864 C C . VAL A 1 1033 ? 11.909 -15.991 -14.650 1.00 92.69 1033 VAL A C 1
ATOM 7866 O O . VAL A 1 1033 ? 12.769 -16.587 -15.298 1.00 92.69 1033 VAL A O 1
ATOM 7869 N N . ILE A 1 1034 ? 10.797 -15.532 -15.234 1.00 86.88 1034 ILE A N 1
ATOM 7870 C CA . ILE A 1 1034 ? 10.511 -15.584 -16.689 1.00 86.88 1034 ILE A CA 1
ATOM 7871 C C . ILE A 1 1034 ? 10.215 -14.169 -17.247 1.00 86.88 1034 ILE A C 1
ATOM 7873 O O . ILE A 1 1034 ? 9.694 -14.018 -18.342 1.00 86.88 1034 ILE A O 1
ATOM 7877 N N . GLN A 1 1035 ? 10.610 -13.106 -16.533 1.00 87.56 1035 GLN A N 1
ATOM 7878 C CA . GLN A 1 1035 ? 10.489 -11.715 -17.001 1.00 87.56 1035 GLN A CA 1
ATOM 7879 C C . GLN A 1 1035 ? 9.049 -11.294 -17.347 1.00 87.56 1035 GLN A C 1
ATOM 7881 O O . GLN A 1 1035 ? 8.753 -10.854 -18.457 1.00 87.56 1035 GLN A O 1
ATOM 7886 N N . THR A 1 1036 ? 8.144 -11.377 -16.370 1.00 87.62 1036 THR A N 1
ATOM 7887 C CA . THR A 1 1036 ? 6.765 -10.888 -16.502 1.00 87.62 1036 THR A CA 1
ATOM 7888 C C . THR A 1 1036 ? 6.766 -9.392 -16.837 1.00 87.62 1036 THR A C 1
ATOM 7890 O O . THR A 1 1036 ? 7.270 -8.591 -16.053 1.00 87.62 1036 THR A O 1
ATOM 7893 N N . THR A 1 1037 ? 6.228 -9.021 -18.005 1.00 90.44 1037 THR A N 1
ATOM 7894 C CA . THR A 1 1037 ? 6.228 -7.653 -18.569 1.00 90.44 1037 THR A CA 1
ATOM 7895 C C . THR A 1 1037 ? 4.811 -7.095 -18.721 1.00 90.44 1037 THR A C 1
ATOM 7897 O O . THR A 1 1037 ? 3.865 -7.841 -18.976 1.00 90.44 1037 THR A O 1
ATOM 7900 N N . GLY A 1 1038 ? 4.670 -5.769 -18.657 1.00 91.56 1038 GLY A N 1
ATOM 7901 C CA . GLY A 1 1038 ? 3.472 -5.048 -19.099 1.00 91.56 1038 GLY A CA 1
ATOM 7902 C C . GLY A 1 1038 ? 2.356 -4.859 -18.062 1.00 91.56 1038 GLY A C 1
ATOM 7903 O O . GLY A 1 1038 ? 2.122 -5.716 -17.208 1.00 91.56 1038 GLY A O 1
ATOM 7904 N N . ARG A 1 1039 ? 1.626 -3.736 -18.168 1.00 92.81 1039 ARG A N 1
ATOM 7905 C CA . ARG A 1 1039 ? 0.603 -3.294 -17.190 1.00 92.81 1039 ARG A CA 1
ATOM 7906 C C . ARG A 1 1039 ? -0.462 -4.342 -16.891 1.00 92.81 1039 ARG A C 1
ATOM 7908 O O . ARG A 1 1039 ? -0.863 -4.488 -15.740 1.00 92.81 1039 ARG A O 1
ATOM 7915 N N . GLN A 1 1040 ? -0.901 -5.082 -17.904 1.00 89.69 1040 GLN A N 1
ATOM 7916 C CA . GLN A 1 1040 ? -1.901 -6.137 -17.751 1.00 89.69 1040 GLN A CA 1
ATOM 7917 C C . GLN A 1 1040 ? -1.431 -7.275 -16.840 1.00 89.69 1040 GLN A C 1
ATOM 7919 O O . GLN A 1 1040 ? -2.198 -7.741 -16.000 1.00 89.69 1040 GLN A O 1
ATOM 7924 N N . ASN A 1 1041 ? -0.186 -7.736 -16.982 1.00 88.62 1041 ASN A N 1
ATOM 7925 C CA . ASN A 1 1041 ? 0.308 -8.875 -16.208 1.00 88.62 1041 ASN A CA 1
ATOM 7926 C C . ASN A 1 1041 ? 0.547 -8.491 -14.745 1.00 88.62 1041 ASN A C 1
ATOM 7928 O O . ASN A 1 1041 ? 0.093 -9.199 -13.845 1.00 88.62 1041 ASN A O 1
ATOM 7932 N N . PHE A 1 1042 ? 1.191 -7.343 -14.506 1.00 92.31 1042 PHE A N 1
ATOM 7933 C CA . PHE A 1 1042 ? 1.363 -6.805 -13.154 1.00 92.31 1042 PHE A CA 1
ATOM 7934 C C . PHE A 1 1042 ? 0.020 -6.517 -12.489 1.00 92.31 1042 PHE A C 1
ATOM 7936 O O . PHE A 1 1042 ? -0.172 -6.859 -11.325 1.00 92.31 1042 PHE A O 1
ATOM 7943 N N . GLY A 1 1043 ? -0.936 -5.949 -13.224 1.00 93.00 1043 GLY A N 1
ATOM 7944 C CA . GLY A 1 1043 ? -2.245 -5.642 -12.667 1.00 93.00 1043 GLY A CA 1
ATOM 7945 C C . GLY A 1 1043 ? -3.075 -6.891 -12.379 1.00 93.00 1043 GLY A C 1
ATOM 7946 O O . GLY A 1 1043 ? -3.723 -6.954 -11.334 1.00 93.00 1043 GLY A O 1
ATOM 7947 N N . THR A 1 1044 ? -2.984 -7.927 -13.216 1.00 90.31 1044 THR A N 1
ATOM 7948 C CA . THR A 1 1044 ? -3.622 -9.221 -12.930 1.00 90.31 1044 THR A CA 1
ATOM 7949 C C . THR A 1 1044 ? -3.028 -9.853 -11.668 1.00 90.31 1044 THR A C 1
ATOM 7951 O O . THR A 1 1044 ? -3.778 -10.258 -10.782 1.00 90.31 1044 THR A O 1
ATOM 7954 N N . LEU A 1 1045 ? -1.697 -9.857 -11.517 1.00 90.69 1045 LEU A N 1
ATOM 7955 C CA . LEU A 1 1045 ? -1.044 -10.288 -10.273 1.00 90.69 1045 LEU A CA 1
ATOM 7956 C C . LEU A 1 1045 ? -1.516 -9.453 -9.074 1.00 90.69 1045 LEU A C 1
ATOM 7958 O O . LEU A 1 1045 ? -1.894 -10.012 -8.049 1.00 90.69 1045 LEU A O 1
ATOM 7962 N N . ASN A 1 1046 ? -1.573 -8.127 -9.211 1.00 93.69 1046 ASN A N 1
ATOM 7963 C CA . ASN A 1 1046 ? -2.014 -7.235 -8.139 1.00 93.69 1046 ASN A CA 1
ATOM 7964 C C . ASN A 1 1046 ? -3.471 -7.480 -7.734 1.00 93.69 1046 ASN A C 1
ATOM 7966 O O . ASN A 1 1046 ? -3.803 -7.374 -6.563 1.00 93.69 1046 ASN A O 1
ATOM 7970 N N . HIS A 1 1047 ? -4.339 -7.839 -8.683 1.00 92.88 1047 HIS A N 1
ATOM 7971 C CA . HIS A 1 1047 ? -5.739 -8.151 -8.409 1.00 92.88 1047 HIS A CA 1
ATOM 7972 C C . HIS A 1 1047 ? -5.921 -9.411 -7.554 1.00 92.88 1047 HIS A C 1
ATOM 7974 O O . HIS A 1 1047 ? -6.747 -9.408 -6.644 1.00 92.88 1047 HIS A O 1
ATOM 7980 N N . TYR A 1 1048 ? -5.170 -10.474 -7.848 1.00 89.19 1048 TYR A N 1
ATOM 7981 C CA . TYR A 1 1048 ? -5.372 -11.780 -7.212 1.00 89.19 1048 TYR A CA 1
ATOM 7982 C C . TYR A 1 1048 ? -4.429 -12.070 -6.042 1.00 89.19 1048 TYR A C 1
ATOM 7984 O O . TYR A 1 1048 ? -4.745 -12.919 -5.216 1.00 89.19 1048 TYR A O 1
ATOM 7992 N N . LEU A 1 1049 ? -3.272 -11.417 -5.973 1.00 89.12 1049 LEU A N 1
ATOM 7993 C CA . LEU A 1 1049 ? -2.268 -11.668 -4.937 1.00 89.12 1049 LEU A CA 1
ATOM 7994 C C . LEU A 1 1049 ? -2.026 -10.463 -4.039 1.00 89.12 1049 LEU A C 1
ATOM 7996 O O . LEU A 1 1049 ? -1.806 -10.646 -2.846 1.00 89.12 1049 LEU A O 1
ATOM 8000 N N . GLY A 1 1050 ? -2.046 -9.266 -4.621 1.00 92.00 1050 GLY A N 1
ATOM 8001 C CA . GLY A 1 1050 ? -1.750 -8.019 -3.930 1.00 92.00 1050 GLY A CA 1
ATOM 8002 C C . GLY A 1 1050 ? -2.993 -7.218 -3.560 1.00 92.00 1050 GLY A C 1
ATOM 8003 O O . GLY A 1 1050 ? -4.122 -7.716 -3.481 1.00 92.00 1050 GLY A O 1
ATOM 8004 N N . ARG A 1 1051 ? -2.780 -5.919 -3.374 1.00 91.38 1051 ARG A N 1
ATOM 8005 C CA . ARG A 1 1051 ? -3.839 -4.937 -3.164 1.00 91.38 1051 ARG A CA 1
ATOM 8006 C C . ARG A 1 1051 ? -4.503 -4.576 -4.490 1.00 91.38 1051 ARG A C 1
ATOM 8008 O O . ARG A 1 1051 ? -4.136 -3.601 -5.140 1.00 91.38 1051 ARG A O 1
ATOM 8015 N N . SER A 1 1052 ? -5.524 -5.347 -4.860 1.00 91.88 1052 SER A N 1
ATOM 8016 C CA . SER A 1 1052 ? -6.263 -5.198 -6.120 1.00 91.88 1052 SER A CA 1
ATOM 8017 C C . SER A 1 1052 ? -6.543 -3.747 -6.517 1.00 91.88 1052 SER A C 1
ATOM 8019 O O . SER A 1 1052 ? -7.054 -2.981 -5.716 1.00 91.88 1052 SER A O 1
ATOM 8021 N N . HIS A 1 1053 ? -6.238 -3.366 -7.756 1.00 91.19 1053 HIS A N 1
ATOM 8022 C CA . HIS A 1 1053 ? -6.453 -2.012 -8.291 1.00 91.19 1053 HIS A CA 1
ATOM 8023 C C . HIS A 1 1053 ? -7.767 -1.882 -9.083 1.00 91.19 1053 HIS A C 1
ATOM 8025 O O . HIS A 1 1053 ? -8.144 -0.783 -9.483 1.00 91.19 1053 HIS A O 1
ATOM 8031 N N . VAL A 1 1054 ? -8.448 -3.004 -9.324 1.00 90.38 1054 VAL A N 1
ATOM 8032 C CA . VAL A 1 1054 ? -9.636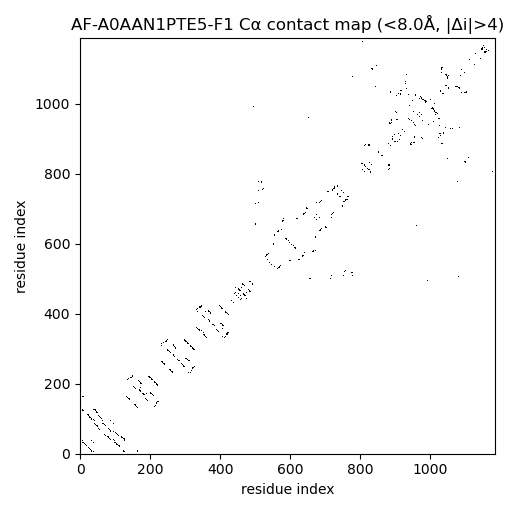 -3.077 -10.179 1.00 90.38 1054 VAL A CA 1
ATOM 8033 C C . VAL A 1 1054 ? -10.802 -2.336 -9.534 1.00 90.38 1054 VAL A C 1
ATOM 8035 O O . VAL A 1 1054 ? -11.038 -2.454 -8.329 1.00 90.38 1054 VAL A O 1
ATOM 8038 N N . ASP A 1 1055 ? -11.547 -1.590 -10.350 1.00 86.94 1055 ASP A N 1
ATOM 8039 C CA . ASP A 1 1055 ? -12.774 -0.924 -9.921 1.00 86.94 1055 ASP A CA 1
ATOM 8040 C C . ASP A 1 1055 ? -13.817 -1.977 -9.503 1.00 86.94 1055 ASP A C 1
ATOM 8042 O O . ASP A 1 1055 ? -14.265 -2.753 -10.358 1.00 86.94 1055 ASP A O 1
ATOM 8046 N N . PRO A 1 1056 ? -14.260 -2.009 -8.231 1.00 86.44 1056 PRO A N 1
ATOM 8047 C CA . PRO A 1 1056 ? -15.238 -2.991 -7.778 1.00 86.44 1056 PRO A CA 1
ATOM 8048 C C . PRO A 1 1056 ? -16.571 -2.899 -8.531 1.00 86.44 1056 PRO A C 1
ATOM 8050 O O . PRO A 1 1056 ? -17.279 -3.897 -8.651 1.00 86.44 1056 PRO A O 1
ATOM 8053 N N . SER A 1 1057 ? -16.891 -1.745 -9.130 1.00 85.06 1057 SER A N 1
ATOM 8054 C CA . SER A 1 1057 ? -18.076 -1.590 -9.977 1.00 85.06 1057 SER A CA 1
ATOM 8055 C C . SER A 1 1057 ? -18.026 -2.439 -11.255 1.00 85.06 1057 SER A C 1
ATOM 8057 O O . SER A 1 1057 ? -19.063 -2.665 -11.888 1.00 85.06 1057 SER A O 1
ATOM 8059 N N . THR A 1 1058 ? -16.840 -2.893 -11.671 1.00 88.31 1058 THR A N 1
ATOM 8060 C CA . THR A 1 1058 ? -16.643 -3.718 -12.871 1.00 88.31 1058 THR A CA 1
ATOM 8061 C C . THR A 1 1058 ? -16.794 -5.213 -12.610 1.00 88.31 1058 THR A C 1
ATOM 8063 O O . THR A 1 1058 ? -17.021 -5.961 -13.560 1.00 88.31 1058 THR A O 1
ATOM 8066 N N . ILE A 1 1059 ? -16.760 -5.643 -11.345 1.00 89.88 1059 ILE A N 1
ATOM 8067 C CA . ILE A 1 1059 ? -16.880 -7.051 -10.952 1.00 89.88 1059 ILE A CA 1
ATOM 8068 C C . ILE A 1 1059 ? -18.197 -7.643 -11.482 1.00 89.88 1059 ILE A C 1
ATOM 8070 O O . ILE A 1 1059 ? -19.271 -7.048 -11.376 1.00 89.88 1059 ILE A O 1
ATOM 8074 N N . GLY A 1 1060 ? -18.107 -8.824 -12.094 1.00 90.56 1060 GLY A N 1
ATOM 8075 C CA . GLY A 1 1060 ? -19.212 -9.541 -12.730 1.00 90.56 1060 GLY A CA 1
ATOM 8076 C C . GLY A 1 1060 ? -19.613 -9.012 -14.112 1.00 90.56 1060 GLY A C 1
ATOM 8077 O O . GLY A 1 1060 ? -20.450 -9.627 -14.778 1.00 90.56 1060 GLY A O 1
ATOM 8078 N N . LYS A 1 1061 ? -19.036 -7.898 -14.585 1.00 91.06 1061 LYS A N 1
ATOM 8079 C CA . LYS A 1 1061 ? -19.262 -7.390 -15.946 1.00 91.06 1061 LYS A CA 1
ATOM 8080 C C . LYS A 1 1061 ? -18.290 -8.045 -16.922 1.00 91.06 1061 LYS A C 1
ATOM 8082 O O . LYS A 1 1061 ? -17.159 -8.367 -16.576 1.00 91.06 1061 LYS A O 1
ATOM 8087 N N . THR A 1 1062 ? -18.730 -8.215 -18.167 1.00 88.38 1062 THR A N 1
ATOM 8088 C CA . THR A 1 1062 ? -17.846 -8.617 -19.269 1.00 88.38 1062 THR A CA 1
ATOM 8089 C C . THR A 1 1062 ? -17.314 -7.373 -19.966 1.00 88.38 1062 THR A C 1
ATOM 8091 O O . THR A 1 1062 ? -18.091 -6.617 -20.548 1.00 88.38 1062 THR A O 1
ATOM 8094 N N . ILE A 1 1063 ? -16.000 -7.173 -19.908 1.00 81.38 1063 ILE A N 1
ATOM 8095 C CA . ILE A 1 1063 ? -15.280 -6.085 -20.570 1.00 81.38 1063 ILE A CA 1
ATOM 8096 C C . ILE A 1 1063 ? -14.361 -6.734 -21.599 1.00 81.38 1063 ILE A C 1
ATOM 8098 O O . ILE A 1 1063 ? -13.521 -7.560 -21.253 1.00 81.38 1063 ILE A O 1
ATOM 8102 N N . ASP A 1 1064 ? -14.567 -6.411 -22.876 1.00 75.81 1064 ASP A N 1
ATOM 8103 C CA . ASP A 1 1064 ? -13.766 -6.935 -23.989 1.00 75.81 1064 ASP A CA 1
ATOM 8104 C C . ASP A 1 1064 ? -13.648 -8.468 -24.027 1.00 75.81 1064 ASP A C 1
ATOM 8106 O O . ASP A 1 1064 ? -12.604 -9.034 -24.335 1.00 75.81 1064 ASP A O 1
ATOM 8110 N N . GLY A 1 1065 ? -14.752 -9.153 -23.714 1.00 73.12 1065 GLY A N 1
ATOM 8111 C CA . GLY A 1 1065 ? -14.826 -10.616 -23.719 1.00 73.12 1065 GLY A CA 1
ATOM 8112 C C . GLY A 1 1065 ? -14.298 -11.288 -22.449 1.00 73.12 1065 GLY A C 1
ATOM 8113 O O . GLY A 1 1065 ? -14.466 -12.495 -22.310 1.00 73.12 1065 GLY A O 1
ATOM 8114 N N . VAL A 1 1066 ? -13.744 -10.527 -21.501 1.00 78.44 1066 VAL A N 1
ATOM 8115 C CA . VAL A 1 1066 ? -13.289 -11.029 -20.198 1.00 78.44 1066 VAL A CA 1
ATOM 8116 C C . VAL A 1 1066 ? -14.312 -10.657 -19.128 1.00 78.44 1066 VAL A C 1
ATOM 8118 O O . VAL A 1 1066 ? -14.644 -9.485 -18.956 1.00 78.44 1066 VAL A O 1
ATOM 8121 N N . THR A 1 1067 ? -14.850 -11.647 -18.414 1.00 88.06 1067 THR A N 1
ATOM 8122 C CA . THR A 1 1067 ? -15.655 -11.388 -17.211 1.00 88.06 1067 THR A CA 1
ATOM 8123 C C . THR A 1 1067 ? -14.728 -11.044 -16.054 1.00 88.06 1067 THR A C 1
ATOM 8125 O O . THR A 1 1067 ? -13.833 -11.819 -15.740 1.00 88.06 1067 THR A O 1
ATOM 8128 N N . VAL A 1 1068 ? -14.933 -9.880 -15.438 1.00 89.88 1068 VAL A N 1
ATOM 8129 C CA . VAL A 1 1068 ? -14.108 -9.419 -14.319 1.00 89.88 1068 VAL A CA 1
ATOM 8130 C C . VAL A 1 1068 ? -14.514 -10.156 -13.048 1.00 89.88 1068 VAL A C 1
ATOM 8132 O O . VAL A 1 1068 ? -15.640 -10.017 -12.572 1.00 89.88 1068 VAL A O 1
ATOM 8135 N N . GLU A 1 1069 ? -13.605 -10.947 -12.501 1.00 90.25 1069 GLU A N 1
ATOM 8136 C CA . GLU A 1 1069 ? -13.788 -11.642 -11.228 1.00 90.25 1069 GLU A CA 1
ATOM 8137 C C . GLU A 1 1069 ? -13.571 -10.713 -10.024 1.00 90.25 1069 GLU A C 1
ATOM 8139 O O . GLU A 1 1069 ? -12.972 -9.639 -10.132 1.00 90.25 1069 GLU A O 1
ATOM 8144 N N . ALA A 1 1070 ? -14.104 -11.117 -8.871 1.00 89.62 1070 ALA A N 1
ATOM 8145 C CA . ALA A 1 1070 ? -13.836 -10.438 -7.610 1.00 89.62 1070 ALA A CA 1
ATOM 8146 C C . ALA A 1 1070 ? -12.428 -10.803 -7.106 1.00 89.62 1070 ALA A C 1
ATOM 8148 O O . ALA A 1 1070 ? -12.021 -11.959 -7.260 1.00 89.62 1070 ALA A O 1
ATOM 8149 N N . PRO A 1 1071 ? -11.704 -9.870 -6.461 1.00 89.62 1071 PRO A N 1
ATOM 8150 C CA . PRO A 1 1071 ? -10.443 -10.212 -5.819 1.00 89.62 1071 PRO A CA 1
ATOM 8151 C C . PRO A 1 1071 ? -10.694 -11.145 -4.621 1.00 89.62 1071 PRO A C 1
ATOM 8153 O O . PRO A 1 1071 ? -11.799 -11.142 -4.066 1.00 89.62 1071 PRO A O 1
ATOM 8156 N N . PRO A 1 1072 ? -9.688 -11.915 -4.170 1.00 86.25 1072 PRO A N 1
ATOM 8157 C CA . PRO A 1 1072 ? -9.798 -12.671 -2.925 1.00 86.25 1072 PRO A CA 1
ATOM 8158 C C . PRO A 1 1072 ? -10.123 -11.754 -1.739 1.00 86.25 1072 PRO A C 1
ATOM 8160 O O . PRO A 1 1072 ? -9.592 -10.649 -1.650 1.00 86.25 1072 PRO A O 1
ATOM 8163 N N . GLU A 1 1073 ? -10.953 -12.222 -0.800 1.00 82.88 1073 GLU A N 1
ATOM 8164 C CA . GLU A 1 1073 ? -11.299 -11.448 0.408 1.00 82.88 1073 GLU A CA 1
ATOM 8165 C C . GLU A 1 1073 ? -10.072 -11.146 1.283 1.00 82.88 1073 GLU A C 1
ATOM 8167 O O . GLU A 1 1073 ? -10.027 -10.127 1.969 1.00 82.88 1073 GLU A O 1
ATOM 8172 N N . ASN A 1 1074 ? -9.067 -12.022 1.237 1.00 84.38 1074 ASN A N 1
ATOM 8173 C CA . ASN A 1 1074 ? -7.825 -11.910 1.989 1.00 84.38 1074 ASN A CA 1
ATOM 8174 C C . ASN A 1 1074 ? -6.648 -12.360 1.100 1.00 84.38 1074 ASN A C 1
ATOM 8176 O O . ASN A 1 1074 ? -6.257 -13.529 1.154 1.00 84.38 1074 ASN A O 1
ATOM 8180 N N . PRO A 1 1075 ? -6.149 -11.485 0.205 1.00 88.25 1075 PRO A N 1
ATOM 8181 C CA . PRO A 1 1075 ? -5.053 -11.809 -0.706 1.00 88.25 1075 PRO A CA 1
ATOM 8182 C C . PRO A 1 1075 ? -3.779 -12.167 0.057 1.00 88.25 1075 PRO A C 1
ATOM 8184 O O . PRO A 1 1075 ? -3.481 -11.553 1.079 1.00 88.25 1075 PRO A O 1
ATOM 8187 N N . LEU A 1 1076 ? -3.020 -13.132 -0.464 1.00 85.50 1076 LEU A N 1
ATOM 8188 C CA . LEU A 1 1076 ? -1.833 -13.676 0.201 1.00 85.50 1076 LEU A CA 1
ATOM 8189 C C . LEU A 1 1076 ? -0.755 -12.618 0.495 1.00 85.50 1076 LEU A C 1
ATOM 8191 O O . LEU A 1 1076 ? -0.079 -12.717 1.508 1.00 85.50 1076 LEU A O 1
ATOM 8195 N N . TYR A 1 1077 ? -0.631 -11.613 -0.373 1.00 90.06 1077 TYR A N 1
ATOM 8196 C CA . TYR A 1 1077 ? 0.339 -10.523 -0.268 1.00 90.06 1077 TYR A CA 1
ATOM 8197 C C . TYR A 1 1077 ? -0.373 -9.166 -0.227 1.00 90.06 1077 TYR A C 1
ATOM 8199 O O . TYR A 1 1077 ? -0.023 -8.239 -0.959 1.00 90.06 1077 TYR A O 1
ATOM 8207 N N . ALA A 1 1078 ? -1.433 -9.058 0.578 1.00 90.12 1078 ALA A N 1
ATOM 8208 C CA . ALA A 1 1078 ? -2.281 -7.867 0.707 1.00 90.12 1078 ALA A CA 1
ATOM 8209 C C . ALA A 1 1078 ? -1.524 -6.562 1.044 1.00 90.12 1078 ALA A C 1
ATOM 8211 O O . ALA A 1 1078 ? -2.005 -5.455 0.769 1.00 90.12 1078 ALA A O 1
ATOM 8212 N N . GLU A 1 1079 ? -0.346 -6.679 1.643 1.00 89.69 1079 GLU A N 1
ATOM 8213 C CA . GLU A 1 1079 ? 0.565 -5.584 1.951 1.00 89.69 1079 GLU A CA 1
ATOM 8214 C C . GLU A 1 1079 ? 1.274 -5.017 0.712 1.00 89.69 1079 GLU A C 1
ATOM 8216 O O . GLU A 1 1079 ? 1.636 -3.837 0.700 1.00 89.69 1079 GLU A O 1
ATOM 8221 N N . LEU A 1 1080 ? 1.398 -5.808 -0.359 1.00 92.69 1080 LEU A N 1
ATOM 8222 C CA . LEU A 1 1080 ? 2.084 -5.437 -1.593 1.00 92.69 1080 LEU A CA 1
ATOM 8223 C C . LEU A 1 1080 ? 1.123 -4.795 -2.608 1.00 92.69 1080 LEU A C 1
ATOM 8225 O O . LEU A 1 1080 ? -0.008 -5.239 -2.810 1.00 92.69 1080 LEU A O 1
ATOM 8229 N N . ASP A 1 1081 ? 1.606 -3.762 -3.302 1.00 93.50 1081 ASP A N 1
ATOM 8230 C CA . ASP A 1 1081 ? 0.909 -3.128 -4.425 1.00 93.50 1081 ASP A CA 1
ATOM 8231 C C . ASP A 1 1081 ? 1.831 -3.076 -5.648 1.00 93.50 1081 ASP A C 1
ATOM 8233 O O . ASP A 1 1081 ? 2.649 -2.164 -5.801 1.00 93.50 1081 ASP A O 1
ATOM 8237 N N . PHE A 1 1082 ? 1.699 -4.066 -6.535 1.00 93.69 1082 PHE A N 1
ATOM 8238 C CA . PHE A 1 1082 ? 2.553 -4.179 -7.724 1.00 93.69 1082 PHE A CA 1
ATOM 8239 C C . PHE A 1 1082 ? 2.250 -3.128 -8.791 1.00 93.69 1082 PHE A C 1
ATOM 8241 O O . PHE A 1 1082 ? 3.058 -2.956 -9.701 1.00 93.69 1082 PHE A O 1
ATOM 8248 N N . CYS A 1 1083 ? 1.099 -2.447 -8.717 1.00 93.19 1083 CYS A N 1
ATOM 8249 C CA . CYS A 1 1083 ? 0.808 -1.358 -9.643 1.00 93.19 1083 CYS A CA 1
ATOM 8250 C C . CYS A 1 1083 ? 1.509 -0.067 -9.216 1.00 93.19 1083 CYS A C 1
ATOM 8252 O O . CYS A 1 1083 ? 2.034 0.642 -10.069 1.00 93.19 1083 CYS A O 1
ATOM 8254 N N . SER A 1 1084 ? 1.548 0.213 -7.912 1.00 91.62 1084 SER A N 1
ATOM 8255 C CA . SER A 1 1084 ? 2.251 1.385 -7.374 1.00 91.62 1084 SER A CA 1
ATOM 8256 C C . SER A 1 1084 ? 3.770 1.173 -7.310 1.00 91.62 1084 SER A C 1
ATOM 8258 O O . SER A 1 1084 ? 4.534 2.113 -7.517 1.00 91.62 1084 SER A O 1
ATOM 8260 N N . ASN A 1 1085 ? 4.228 -0.061 -7.062 1.00 92.06 1085 ASN A N 1
ATOM 8261 C CA . ASN A 1 1085 ? 5.646 -0.421 -7.082 1.00 92.06 1085 ASN A CA 1
ATOM 8262 C C . ASN A 1 1085 ? 5.872 -1.821 -7.693 1.00 92.06 1085 ASN A C 1
ATOM 8264 O O . ASN A 1 1085 ? 5.958 -2.817 -6.965 1.00 92.06 1085 ASN A O 1
ATOM 8268 N N . PRO A 1 1086 ? 6.043 -1.929 -9.024 1.00 92.75 1086 PRO A N 1
ATOM 8269 C CA . PRO A 1 1086 ? 6.337 -3.210 -9.671 1.00 92.75 1086 PRO A CA 1
ATOM 8270 C C . PRO A 1 1086 ? 7.688 -3.809 -9.240 1.00 92.75 1086 PRO A C 1
ATOM 8272 O O . PRO A 1 1086 ? 7.912 -5.008 -9.417 1.00 92.75 1086 PRO A O 1
ATOM 8275 N N . GLY A 1 1087 ? 8.586 -3.005 -8.651 1.00 92.19 1087 GLY A N 1
ATOM 8276 C CA . GLY A 1 1087 ? 9.887 -3.438 -8.136 1.00 92.19 1087 GLY A CA 1
ATOM 8277 C C . GLY A 1 1087 ? 9.806 -4.453 -6.993 1.00 92.19 1087 GLY A C 1
ATOM 8278 O O . GLY A 1 1087 ? 10.735 -5.247 -6.846 1.00 92.19 1087 GLY A O 1
ATOM 8279 N N . LEU A 1 1088 ? 8.678 -4.507 -6.270 1.00 93.06 1088 LEU A N 1
ATOM 8280 C CA . LEU A 1 1088 ? 8.454 -5.423 -5.141 1.00 93.06 1088 LEU A CA 1
ATOM 8281 C C . LEU A 1 1088 ? 8.681 -6.898 -5.497 1.00 93.06 1088 LEU A C 1
ATOM 8283 O O . LEU A 1 1088 ? 9.131 -7.667 -4.653 1.00 93.06 1088 LEU A O 1
ATOM 8287 N N . ILE A 1 1089 ? 8.467 -7.283 -6.763 1.00 93.94 1089 ILE A N 1
ATOM 8288 C CA . ILE A 1 1089 ? 8.728 -8.651 -7.239 1.00 93.94 1089 ILE A CA 1
ATOM 8289 C C . ILE A 1 1089 ? 10.201 -9.054 -7.053 1.00 93.94 1089 ILE A C 1
ATOM 8291 O O . ILE A 1 1089 ? 10.510 -10.223 -6.824 1.00 93.94 1089 ILE A O 1
ATOM 8295 N N . CYS A 1 1090 ? 11.115 -8.095 -7.187 1.00 93.31 1090 CYS A N 1
ATOM 8296 C CA . CYS A 1 1090 ? 12.555 -8.325 -7.137 1.00 93.31 1090 CYS A CA 1
ATOM 8297 C C . CYS A 1 1090 ? 13.220 -7.761 -5.877 1.00 93.31 1090 CYS A C 1
ATOM 8299 O O . CYS A 1 1090 ? 14.360 -8.143 -5.609 1.00 93.31 1090 CYS A O 1
ATOM 8301 N N . SER A 1 1091 ? 12.543 -6.870 -5.143 1.00 91.12 1091 SER A N 1
ATOM 8302 C CA . SER A 1 1091 ? 13.087 -6.195 -3.961 1.00 91.12 1091 SER A CA 1
ATOM 8303 C C . SER A 1 1091 ? 12.768 -6.887 -2.647 1.00 91.12 1091 SER A C 1
ATOM 8305 O O . SER A 1 1091 ? 13.590 -6.805 -1.746 1.00 91.12 1091 SER A O 1
ATOM 8307 N N . SER A 1 1092 ? 11.606 -7.539 -2.532 1.00 91.69 1092 SER A N 1
ATOM 8308 C CA . SER A 1 1092 ? 11.110 -7.988 -1.231 1.00 91.69 1092 SER A CA 1
ATOM 8309 C C . SER A 1 1092 ? 12.039 -9.019 -0.584 1.00 91.69 1092 SER A C 1
ATOM 8311 O O . SER A 1 1092 ? 12.356 -10.054 -1.185 1.00 91.69 1092 SER A O 1
ATOM 8313 N N . GLU A 1 1093 ? 12.471 -8.737 0.647 1.00 90.06 1093 GLU A N 1
ATOM 8314 C CA . GLU A 1 1093 ? 13.260 -9.658 1.459 1.00 90.06 1093 GLU A CA 1
ATOM 8315 C C . GLU A 1 1093 ? 12.375 -10.518 2.371 1.00 90.06 1093 GLU A C 1
ATOM 8317 O O . GLU A 1 1093 ? 12.787 -11.636 2.702 1.00 90.06 1093 GLU A O 1
ATOM 8322 N N . GLU A 1 1094 ? 11.171 -10.047 2.723 1.00 88.56 1094 GLU A N 1
ATOM 8323 C CA . GLU A 1 1094 ? 10.166 -10.834 3.454 1.00 88.56 1094 GLU A CA 1
ATOM 8324 C C . GLU A 1 1094 ? 9.508 -11.896 2.554 1.00 88.56 1094 GLU A C 1
ATOM 8326 O O . GLU A 1 1094 ? 9.425 -13.058 2.947 1.00 88.56 1094 GLU A O 1
ATOM 8331 N N . ASN A 1 1095 ? 9.127 -11.535 1.321 1.00 90.06 1095 ASN A N 1
ATOM 8332 C CA . ASN A 1 1095 ? 8.353 -12.376 0.394 1.00 90.06 1095 ASN A CA 1
ATOM 8333 C C . ASN A 1 1095 ? 9.180 -12.806 -0.838 1.00 90.06 1095 ASN A C 1
ATOM 8335 O O . ASN A 1 1095 ? 8.827 -12.540 -1.992 1.00 90.06 1095 ASN A O 1
ATOM 8339 N N . LYS A 1 1096 ? 10.328 -13.460 -0.620 1.00 92.25 1096 LYS A N 1
ATOM 8340 C CA . LYS A 1 1096 ? 11.304 -13.802 -1.684 1.00 92.25 1096 LYS A CA 1
ATOM 8341 C C . LYS A 1 1096 ? 10.749 -14.716 -2.771 1.00 92.25 1096 LYS A C 1
ATOM 8343 O O . LYS A 1 1096 ? 11.209 -14.677 -3.914 1.00 92.25 1096 LYS A O 1
ATOM 8348 N N . GLU A 1 1097 ? 9.777 -15.550 -2.450 1.00 92.81 1097 GLU A N 1
ATOM 8349 C CA . GLU A 1 1097 ? 9.138 -16.478 -3.372 1.00 92.81 1097 GLU A CA 1
ATOM 8350 C C . GLU A 1 1097 ? 8.330 -15.782 -4.475 1.00 92.81 1097 GLU A C 1
ATOM 8352 O O . GLU A 1 1097 ? 8.065 -16.383 -5.521 1.00 92.81 1097 GLU A O 1
ATOM 8357 N N . ILE A 1 1098 ? 7.999 -14.496 -4.318 1.00 92.56 1098 ILE A N 1
ATOM 8358 C CA . ILE A 1 1098 ? 7.153 -13.784 -5.274 1.00 92.56 1098 ILE A CA 1
ATOM 8359 C C . ILE A 1 1098 ? 7.756 -13.703 -6.683 1.00 92.56 1098 ILE A C 1
ATOM 8361 O O . ILE A 1 1098 ? 7.041 -13.771 -7.687 1.00 92.56 1098 ILE A O 1
ATOM 8365 N N . LYS A 1 1099 ? 9.092 -13.661 -6.781 1.00 93.75 1099 LYS A N 1
ATOM 8366 C CA . LYS A 1 1099 ? 9.823 -13.692 -8.059 1.00 93.75 1099 LYS A CA 1
ATOM 8367 C C . LYS A 1 1099 ? 9.595 -14.996 -8.832 1.00 93.75 1099 LYS A C 1
ATOM 8369 O O . LYS A 1 1099 ? 9.662 -15.009 -10.065 1.00 93.75 1099 LYS A O 1
ATOM 8374 N N . TRP A 1 1100 ? 9.317 -16.086 -8.114 1.00 95.56 1100 TRP A N 1
ATOM 8375 C CA . TRP A 1 1100 ? 8.931 -17.376 -8.680 1.00 95.56 1100 TRP A CA 1
ATOM 8376 C C . TRP A 1 1100 ? 7.449 -17.403 -9.020 1.00 95.56 1100 TRP A C 1
ATOM 8378 O O . TRP A 1 1100 ? 7.102 -17.823 -10.122 1.00 95.56 1100 TRP A O 1
ATOM 8388 N N . ILE A 1 1101 ? 6.595 -16.899 -8.127 1.00 92.81 1101 ILE A N 1
ATOM 8389 C CA . ILE A 1 1101 ? 5.144 -16.813 -8.338 1.00 92.81 1101 ILE A CA 1
ATOM 8390 C C . ILE A 1 1101 ? 4.818 -16.025 -9.608 1.00 92.81 1101 ILE A C 1
ATOM 8392 O O . ILE A 1 1101 ? 4.018 -16.495 -10.410 1.00 92.81 1101 ILE A O 1
ATOM 8396 N N . ALA A 1 1102 ? 5.491 -14.901 -9.865 1.00 91.25 1102 ALA A N 1
ATOM 8397 C CA . ALA A 1 1102 ? 5.296 -14.118 -11.086 1.00 91.25 1102 ALA A CA 1
ATOM 8398 C C . ALA A 1 1102 ? 5.537 -14.941 -12.370 1.00 91.25 1102 ALA A C 1
ATOM 8400 O O . ALA A 1 1102 ? 4.768 -14.837 -13.328 1.00 91.25 1102 ALA A O 1
ATOM 8401 N N . GLY A 1 1103 ? 6.571 -15.792 -12.384 1.00 92.19 1103 GLY A N 1
ATOM 8402 C CA . GLY A 1 1103 ? 6.875 -16.670 -13.520 1.00 92.19 1103 GLY A CA 1
ATOM 8403 C C . GLY A 1 1103 ? 5.969 -17.902 -13.595 1.00 92.19 1103 GLY A C 1
ATOM 8404 O O . GLY A 1 1103 ? 5.557 -18.303 -14.682 1.00 92.19 1103 GLY A O 1
ATOM 8405 N N . LEU A 1 1104 ? 5.626 -18.496 -12.452 1.00 93.81 1104 LEU A N 1
ATOM 8406 C CA . LEU A 1 1104 ? 4.693 -19.621 -12.366 1.00 93.81 1104 LEU A CA 1
ATOM 8407 C C . LEU A 1 1104 ? 3.278 -19.203 -12.780 1.00 93.81 1104 LEU A C 1
ATOM 8409 O O . LEU A 1 1104 ? 2.589 -19.972 -13.439 1.00 93.81 1104 LEU A O 1
ATOM 8413 N N . PHE A 1 1105 ? 2.862 -17.980 -12.454 1.00 89.06 1105 PHE A N 1
ATOM 8414 C CA . PHE A 1 1105 ? 1.605 -17.396 -12.909 1.00 89.06 1105 PHE A CA 1
ATOM 8415 C C . PHE A 1 1105 ? 1.544 -17.314 -14.438 1.00 89.06 1105 PHE A C 1
ATOM 8417 O O . PHE A 1 1105 ? 0.590 -17.806 -15.044 1.00 89.06 1105 PHE A O 1
ATOM 8424 N N . TYR A 1 1106 ? 2.588 -16.775 -15.077 1.00 87.81 1106 TYR A N 1
ATOM 8425 C CA . TYR A 1 1106 ? 2.704 -16.807 -16.537 1.00 87.81 1106 TYR A CA 1
ATOM 8426 C C . TYR A 1 1106 ? 2.652 -18.249 -17.067 1.00 87.81 1106 TYR A C 1
ATOM 8428 O O . TYR A 1 1106 ? 1.932 -18.544 -18.018 1.00 87.81 1106 TYR A O 1
ATOM 8436 N N . TRP A 1 1107 ? 3.356 -19.178 -16.414 1.00 92.81 1107 TRP A N 1
ATOM 8437 C CA . TRP A 1 1107 ? 3.380 -20.581 -16.821 1.00 92.81 1107 TRP A CA 1
ATOM 8438 C C . TRP A 1 1107 ? 1.996 -21.233 -16.816 1.00 92.81 1107 TRP A C 1
ATOM 8440 O O . TRP A 1 1107 ? 1.616 -21.883 -17.792 1.00 92.81 1107 TRP A O 1
ATOM 8450 N N . VAL A 1 1108 ? 1.220 -21.067 -15.743 1.00 91.25 1108 VAL A N 1
ATOM 8451 C CA . VAL A 1 1108 ? -0.103 -21.699 -15.643 1.00 91.25 1108 VAL A CA 1
ATOM 8452 C C . VAL A 1 1108 ? -1.105 -21.076 -16.611 1.00 91.25 1108 VAL A C 1
ATOM 8454 O O . VAL A 1 1108 ? -1.906 -21.800 -17.191 1.00 91.25 1108 VAL A O 1
ATOM 8457 N N . THR A 1 1109 ? -1.020 -19.764 -16.844 1.00 85.62 1109 THR A N 1
ATOM 8458 C CA . THR A 1 1109 ? -1.966 -19.028 -17.699 1.00 85.62 1109 THR A CA 1
ATOM 8459 C C . THR A 1 1109 ? -1.633 -19.077 -19.188 1.00 85.62 1109 THR A C 1
ATOM 8461 O O . THR A 1 1109 ? -2.538 -18.971 -20.007 1.00 85.62 1109 THR A O 1
ATOM 8464 N N . SER A 1 1110 ? -0.360 -19.250 -19.551 1.00 85.94 1110 SER A N 1
ATOM 8465 C CA . SER A 1 1110 ? 0.093 -19.165 -20.949 1.00 85.94 1110 SER A CA 1
ATOM 8466 C C . SER A 1 1110 ? 0.648 -20.479 -21.499 1.00 85.94 1110 SER A C 1
ATOM 8468 O O . SER A 1 1110 ? 0.556 -20.719 -22.700 1.00 85.94 1110 SER A O 1
ATOM 8470 N N . VAL A 1 1111 ? 1.222 -21.341 -20.649 1.00 92.88 1111 VAL A N 1
ATOM 8471 C CA . VAL A 1 1111 ? 1.867 -22.596 -21.082 1.00 92.88 1111 VAL A CA 1
ATOM 8472 C C . VAL A 1 1111 ? 0.991 -23.807 -20.776 1.00 92.88 1111 VAL A C 1
ATOM 8474 O O . VAL A 1 1111 ? 0.673 -24.571 -21.683 1.00 92.88 1111 VAL A O 1
ATOM 8477 N N . GLN A 1 1112 ? 0.564 -23.989 -19.520 1.00 93.88 1112 GLN A N 1
ATOM 8478 C CA . GLN A 1 1112 ? -0.311 -25.118 -19.163 1.00 93.88 1112 GLN A CA 1
ATOM 8479 C C . GLN A 1 1112 ? -1.719 -24.961 -19.746 1.00 93.88 1112 GLN A C 1
ATOM 8481 O O . GLN A 1 1112 ? -2.316 -25.950 -20.167 1.00 93.88 1112 GLN A O 1
ATOM 8486 N N . ALA A 1 1113 ? -2.209 -23.721 -19.816 1.00 90.44 1113 ALA A N 1
ATOM 8487 C CA . ALA A 1 1113 ? -3.504 -23.376 -20.393 1.00 90.44 1113 ALA A CA 1
ATOM 8488 C C . ALA A 1 1113 ? -3.458 -23.061 -21.902 1.00 90.44 1113 ALA A C 1
ATOM 8490 O O . ALA A 1 1113 ? -4.461 -22.595 -22.441 1.00 90.44 1113 ALA A O 1
ATOM 8491 N N . TYR A 1 1114 ? -2.327 -23.298 -22.588 1.00 91.75 1114 TYR A N 1
ATOM 8492 C CA . TYR A 1 1114 ? -2.203 -23.005 -24.019 1.00 91.75 1114 TYR A CA 1
ATOM 8493 C C . TYR A 1 1114 ? -3.338 -23.656 -24.821 1.00 91.75 1114 TYR A C 1
ATOM 8495 O O . TYR A 1 1114 ? -3.584 -24.861 -24.712 1.00 91.75 1114 TYR A O 1
ATOM 8503 N N . ASN A 1 1115 ? -3.998 -22.848 -25.647 1.00 85.75 1115 ASN A N 1
ATOM 8504 C CA . ASN A 1 1115 ? -5.031 -23.270 -26.577 1.00 85.75 1115 ASN A CA 1
ATOM 8505 C C . ASN A 1 1115 ? -4.800 -22.613 -27.948 1.00 85.75 1115 ASN A C 1
ATOM 8507 O O . ASN A 1 1115 ? -4.266 -21.513 -28.050 1.00 85.75 1115 ASN A O 1
ATOM 8511 N N . ASP A 1 1116 ? -5.181 -23.313 -29.015 1.00 87.06 1116 ASP A N 1
ATOM 8512 C CA . ASP A 1 1116 ? -5.160 -22.792 -30.388 1.00 87.06 1116 ASP A CA 1
ATOM 8513 C C . ASP A 1 1116 ? -6.443 -23.237 -31.101 1.00 87.06 1116 ASP A C 1
ATOM 8515 O O . ASP A 1 1116 ? -6.428 -23.997 -32.072 1.00 87.06 1116 ASP A O 1
ATOM 8519 N N . GLU A 1 1117 ? -7.595 -22.857 -30.535 1.00 84.44 1117 GLU A N 1
ATOM 8520 C CA . GLU A 1 1117 ? -8.906 -23.305 -31.010 1.00 84.44 1117 GLU A CA 1
ATOM 8521 C C . GLU A 1 1117 ? -9.123 -22.948 -32.491 1.00 84.44 1117 GLU A C 1
ATOM 8523 O O . GLU A 1 1117 ? -9.240 -21.786 -32.875 1.00 84.44 1117 GLU A O 1
ATOM 8528 N N . GLY A 1 1118 ? -9.199 -23.975 -33.343 1.00 81.38 1118 GLY A N 1
ATOM 8529 C CA . GLY A 1 1118 ? -9.366 -23.813 -34.791 1.00 81.38 1118 GLY A CA 1
ATOM 8530 C C . GLY A 1 1118 ? -8.098 -23.399 -35.550 1.00 81.38 1118 GLY A C 1
ATOM 8531 O O . GLY A 1 1118 ? -8.177 -23.192 -36.764 1.00 81.38 1118 GLY A O 1
ATOM 8532 N N . GLY A 1 1119 ? -6.954 -23.296 -34.868 1.00 88.69 1119 GLY A N 1
ATOM 8533 C CA . GLY A 1 1119 ? -5.650 -23.001 -35.455 1.00 88.69 1119 GLY A CA 1
ATOM 8534 C C . GLY A 1 1119 ? -4.838 -24.244 -35.835 1.00 88.69 1119 GLY A C 1
ATOM 8535 O O . GLY A 1 1119 ? -5.360 -25.355 -35.959 1.00 88.69 1119 GLY A O 1
ATOM 8536 N N . GLN A 1 1120 ? -3.541 -24.044 -36.081 1.00 92.12 1120 GLN A N 1
ATOM 8537 C CA . GLN A 1 1120 ? -2.616 -25.097 -36.523 1.00 92.12 1120 GLN A CA 1
ATOM 8538 C C . GLN A 1 1120 ? -2.322 -26.122 -35.414 1.00 92.12 1120 GLN A C 1
ATOM 8540 O O . GLN A 1 1120 ? -2.046 -27.283 -35.715 1.00 92.12 1120 GLN A O 1
ATOM 8545 N N . TYR A 1 1121 ? -2.388 -25.702 -34.153 1.00 93.12 1121 TYR A N 1
ATOM 8546 C CA . TYR A 1 1121 ? -1.997 -26.463 -32.970 1.00 93.12 1121 TYR A CA 1
ATOM 8547 C C . TYR A 1 1121 ? -3.198 -26.846 -32.092 1.00 93.12 1121 TYR A C 1
ATOM 8549 O O . TYR A 1 1121 ? -3.027 -27.125 -30.910 1.00 93.12 1121 TYR A O 1
ATOM 8557 N N . ALA A 1 1122 ? -4.409 -26.897 -32.659 1.00 91.62 1122 ALA A N 1
ATOM 8558 C CA . ALA A 1 1122 ? -5.649 -27.172 -31.924 1.00 91.62 1122 ALA A CA 1
ATOM 8559 C C . ALA A 1 1122 ? -5.648 -28.504 -31.141 1.00 91.62 1122 ALA A C 1
ATOM 8561 O O . ALA A 1 1122 ? -6.333 -28.620 -30.128 1.00 91.62 1122 ALA A O 1
ATOM 8562 N N . ASP A 1 1123 ? -4.883 -29.500 -31.602 1.00 90.81 1123 ASP A N 1
ATOM 8563 C CA . ASP A 1 1123 ? -4.759 -30.812 -30.950 1.00 90.81 1123 ASP A CA 1
ATOM 8564 C C . ASP A 1 1123 ? -3.670 -30.850 -29.858 1.00 90.81 1123 ASP A C 1
ATOM 8566 O O . ASP A 1 1123 ? -3.531 -31.854 -29.152 1.00 90.81 1123 ASP A O 1
ATOM 8570 N N . TRP A 1 1124 ? -2.866 -29.791 -29.724 1.00 95.44 1124 TRP A N 1
ATOM 8571 C CA . TRP A 1 1124 ? -1.791 -29.734 -28.740 1.00 95.44 1124 TRP A CA 1
ATOM 8572 C C . TRP A 1 1124 ? -2.355 -29.417 -27.353 1.00 95.44 1124 TRP A C 1
ATOM 8574 O O . TRP A 1 1124 ? -3.114 -28.468 -27.169 1.00 95.44 1124 TRP A O 1
ATOM 8584 N N . ASN A 1 1125 ? -1.965 -30.205 -26.353 1.00 95.44 1125 ASN A N 1
ATOM 8585 C CA . ASN A 1 1125 ? -2.359 -29.986 -24.967 1.00 95.44 1125 ASN A CA 1
ATOM 8586 C C . ASN A 1 1125 ? -1.195 -30.316 -24.031 1.00 95.44 1125 ASN A C 1
ATOM 8588 O O . ASN A 1 1125 ? -0.656 -31.426 -24.077 1.00 95.44 1125 ASN A O 1
ATOM 8592 N N . TYR A 1 1126 ? -0.859 -29.375 -23.145 1.00 96.44 1126 TYR A N 1
ATOM 8593 C CA . TYR A 1 1126 ? 0.288 -29.481 -22.243 1.00 96.44 1126 TYR A CA 1
ATOM 8594 C C . TYR A 1 1126 ? 0.285 -30.782 -21.431 1.00 96.44 1126 TYR A C 1
ATOM 8596 O O . TYR A 1 1126 ? 1.294 -31.487 -21.372 1.00 96.44 1126 TYR A O 1
ATOM 8604 N N . TYR A 1 1127 ? -0.853 -31.125 -20.819 1.00 95.25 1127 TYR A N 1
ATOM 8605 C CA . TYR A 1 1127 ? -0.958 -32.293 -19.946 1.00 95.25 1127 TYR A CA 1
ATOM 8606 C C . TYR A 1 1127 ? -0.781 -33.593 -20.731 1.00 95.25 1127 TYR A C 1
ATOM 8608 O O . TYR A 1 1127 ? -0.070 -34.491 -20.282 1.00 95.25 1127 TYR A O 1
ATOM 8616 N N . ASN A 1 1128 ? -1.379 -33.686 -21.921 1.00 95.12 1128 ASN A N 1
ATOM 8617 C CA . ASN A 1 1128 ? -1.254 -34.863 -22.780 1.00 95.12 1128 ASN A CA 1
ATOM 8618 C C . ASN A 1 1128 ? 0.186 -35.063 -23.270 1.00 95.12 1128 ASN A C 1
ATOM 8620 O O . ASN A 1 1128 ? 0.690 -36.186 -23.237 1.00 95.12 1128 ASN A O 1
ATOM 8624 N N . GLU A 1 1129 ? 0.864 -33.992 -23.684 1.00 96.75 1129 GLU A N 1
ATOM 8625 C CA . GLU A 1 1129 ? 2.243 -34.075 -24.178 1.00 96.75 1129 GLU A CA 1
ATOM 8626 C C . GLU A 1 1129 ? 3.251 -34.355 -23.051 1.00 96.75 1129 GLU A C 1
ATOM 8628 O O . GLU A 1 1129 ? 4.167 -35.162 -23.236 1.00 96.75 1129 GLU A O 1
ATOM 8633 N N . LEU A 1 1130 ? 3.038 -33.804 -21.849 1.00 97.19 1130 LEU A N 1
ATOM 8634 C CA . LEU A 1 1130 ? 3.830 -34.150 -20.664 1.00 97.19 1130 LEU A CA 1
ATOM 8635 C C . LEU A 1 1130 ? 3.673 -35.634 -20.305 1.00 97.19 1130 LEU A C 1
ATOM 8637 O O . LEU A 1 1130 ? 4.674 -36.339 -20.137 1.00 97.19 1130 LEU A O 1
ATOM 8641 N N . LYS A 1 1131 ? 2.426 -36.121 -20.215 1.00 95.88 1131 LYS A N 1
ATOM 8642 C CA . LYS A 1 1131 ? 2.121 -37.531 -19.920 1.00 95.88 1131 LYS A CA 1
ATOM 8643 C C . LYS A 1 1131 ? 2.765 -38.450 -20.954 1.00 95.88 1131 LYS A C 1
ATOM 8645 O O . LYS A 1 1131 ? 3.514 -39.348 -20.593 1.00 95.88 1131 LYS A O 1
ATOM 8650 N N . LYS A 1 1132 ? 2.604 -38.145 -22.244 1.00 95.94 1132 LYS A N 1
ATOM 8651 C CA . LYS A 1 1132 ? 3.228 -38.873 -23.359 1.00 95.94 1132 LYS A CA 1
ATOM 8652 C C . LYS A 1 1132 ? 4.754 -38.920 -23.263 1.00 95.94 1132 LYS A C 1
ATOM 8654 O O . LYS A 1 1132 ? 5.340 -39.974 -23.514 1.00 95.94 1132 LYS A O 1
ATOM 8659 N N . TYR A 1 1133 ? 5.411 -37.826 -22.875 1.00 97.69 1133 TYR A N 1
ATOM 8660 C CA . TYR A 1 1133 ? 6.858 -37.825 -22.657 1.00 97.69 1133 TYR A CA 1
ATOM 8661 C C . TYR A 1 1133 ? 7.264 -38.787 -21.530 1.00 97.69 1133 TYR A C 1
ATOM 8663 O O . TYR A 1 1133 ? 8.162 -39.615 -21.714 1.00 97.69 1133 TYR A O 1
ATOM 8671 N N . VAL A 1 1134 ? 6.563 -38.750 -20.396 1.00 96.69 1134 VAL A N 1
ATOM 8672 C CA . VAL A 1 1134 ? 6.826 -39.643 -19.257 1.00 96.69 1134 VAL A CA 1
ATOM 8673 C C . VAL A 1 1134 ? 6.512 -41.104 -19.583 1.00 96.69 1134 VAL A C 1
ATOM 8675 O O . VAL A 1 1134 ? 7.356 -41.972 -19.343 1.00 96.69 1134 VAL A O 1
ATOM 8678 N N . ASP A 1 1135 ? 5.370 -41.375 -20.208 1.00 92.94 1135 ASP A N 1
ATOM 8679 C CA . ASP A 1 1135 ? 4.896 -42.716 -20.565 1.00 92.94 1135 ASP A CA 1
ATOM 8680 C C . ASP A 1 1135 ? 5.753 -43.370 -21.656 1.00 92.94 1135 ASP A C 1
ATOM 8682 O O . ASP A 1 1135 ? 5.905 -44.593 -21.697 1.00 92.94 1135 ASP A O 1
ATOM 8686 N N . SER A 1 1136 ? 6.396 -42.562 -22.507 1.00 94.44 1136 SER A N 1
ATOM 8687 C CA . SER A 1 1136 ? 7.401 -43.033 -23.468 1.00 94.44 1136 SER A CA 1
ATOM 8688 C C . SER A 1 1136 ? 8.749 -43.396 -22.823 1.00 94.44 1136 SER A C 1
ATOM 8690 O O . SER A 1 1136 ? 9.666 -43.853 -23.508 1.00 94.44 1136 SER A O 1
ATOM 8692 N N . GLY A 1 1137 ? 8.893 -43.223 -21.506 1.00 94.94 1137 GLY A N 1
ATOM 8693 C CA . GLY A 1 1137 ? 10.134 -43.474 -20.781 1.00 94.94 1137 GLY A CA 1
ATOM 8694 C C . GLY A 1 1137 ? 11.156 -42.345 -20.919 1.00 94.94 1137 GLY A C 1
ATOM 8695 O O . GLY A 1 1137 ? 12.348 -42.639 -21.004 1.00 94.94 1137 GLY A O 1
ATOM 8696 N N . LEU A 1 1138 ? 10.690 -41.087 -20.932 1.00 97.06 1138 LEU A N 1
ATOM 8697 C CA . LEU A 1 1138 ? 11.508 -39.864 -20.980 1.00 97.06 1138 LEU A CA 1
ATOM 8698 C C . LEU A 1 1138 ? 12.380 -39.756 -22.245 1.00 97.06 1138 LEU A C 1
ATOM 8700 O O . LEU A 1 1138 ? 13.537 -39.343 -22.162 1.00 97.06 1138 LEU A O 1
ATOM 8704 N N . GLN A 1 1139 ? 11.848 -40.166 -23.401 1.00 94.38 1139 GLN A N 1
ATOM 8705 C CA . GLN A 1 1139 ? 12.596 -40.233 -24.661 1.00 94.38 1139 GLN A CA 1
ATOM 8706 C C . GLN A 1 1139 ? 12.395 -38.991 -25.539 1.00 94.38 1139 GLN A C 1
ATOM 8708 O O . GLN A 1 1139 ? 11.265 -38.590 -25.816 1.00 94.38 1139 GLN A O 1
ATOM 8713 N N . GLY A 1 1140 ? 13.495 -38.442 -26.060 1.00 94.75 1140 GLY A N 1
ATOM 8714 C CA . GLY A 1 1140 ? 13.479 -37.348 -27.040 1.00 94.75 1140 GLY A CA 1
ATOM 8715 C C . GLY A 1 1140 ? 13.315 -35.947 -26.434 1.00 94.75 1140 GLY A C 1
ATOM 8716 O O . GLY A 1 1140 ? 13.377 -35.767 -25.221 1.00 94.75 1140 GLY A O 1
ATOM 8717 N N . SER A 1 1141 ? 13.146 -34.933 -27.294 1.00 95.50 1141 SER A N 1
ATOM 8718 C CA . SER A 1 1141 ? 13.072 -33.513 -26.894 1.00 95.50 1141 SER A CA 1
ATOM 8719 C C . SER A 1 1141 ? 11.766 -32.809 -27.257 1.00 95.50 1141 SER A C 1
ATOM 8721 O O . SER A 1 1141 ? 11.613 -31.650 -26.896 1.00 95.50 1141 SER A O 1
ATOM 8723 N N . GLN A 1 1142 ? 10.827 -33.478 -27.935 1.00 96.00 1142 GLN A N 1
ATOM 8724 C CA . GLN A 1 1142 ? 9.649 -32.810 -28.505 1.00 96.00 1142 GLN A CA 1
ATOM 8725 C C . GLN A 1 1142 ? 8.874 -31.995 -27.461 1.00 96.00 1142 GLN A C 1
ATOM 8727 O O . GLN A 1 1142 ? 8.611 -30.824 -27.683 1.00 96.00 1142 GLN A O 1
ATOM 8732 N N . PHE A 1 1143 ? 8.602 -32.575 -26.288 1.00 97.19 1143 PHE A N 1
ATOM 8733 C CA . PHE A 1 1143 ? 7.868 -31.882 -25.228 1.00 97.19 1143 PHE A CA 1
ATOM 8734 C C . PHE A 1 1143 ? 8.543 -30.571 -24.792 1.00 97.19 1143 PHE A C 1
ATOM 8736 O O . PHE A 1 1143 ? 7.877 -29.548 -24.669 1.00 97.19 1143 PHE A O 1
ATOM 8743 N N . ILE A 1 1144 ? 9.864 -30.578 -24.580 1.00 97.44 1144 ILE A N 1
ATOM 8744 C CA . ILE A 1 1144 ? 10.569 -29.359 -24.167 1.00 97.44 1144 ILE A CA 1
ATOM 8745 C C . ILE A 1 1144 ? 10.728 -28.368 -25.324 1.00 97.44 1144 ILE A C 1
ATOM 8747 O O . ILE A 1 1144 ? 10.723 -27.167 -25.084 1.00 97.44 1144 ILE A O 1
ATOM 8751 N N . ASP A 1 1145 ? 10.829 -28.854 -26.562 1.00 97.50 1145 ASP A N 1
ATOM 8752 C CA . ASP A 1 1145 ? 10.890 -28.012 -27.758 1.00 97.50 1145 ASP A CA 1
ATOM 8753 C C . ASP A 1 1145 ? 9.595 -27.219 -27.941 1.00 97.50 1145 ASP A C 1
ATOM 8755 O O . ASP A 1 1145 ? 9.648 -26.001 -28.108 1.00 97.50 1145 ASP A O 1
ATOM 8759 N N . ASP A 1 1146 ? 8.450 -27.893 -27.809 1.00 96.94 1146 ASP A N 1
ATOM 8760 C CA . ASP A 1 1146 ? 7.123 -27.280 -27.867 1.00 96.94 1146 ASP A CA 1
ATOM 8761 C C . ASP A 1 1146 ? 6.961 -26.236 -26.750 1.00 96.94 1146 ASP A C 1
ATOM 8763 O O . ASP A 1 1146 ? 6.604 -25.085 -26.992 1.00 96.94 1146 ASP A O 1
ATOM 8767 N N . VAL A 1 1147 ? 7.301 -26.607 -25.512 1.00 96.56 1147 VAL A N 1
ATOM 8768 C CA . VAL A 1 1147 ? 7.222 -25.712 -24.349 1.00 96.56 1147 VAL A CA 1
ATOM 8769 C C . VAL A 1 1147 ? 8.128 -24.484 -24.511 1.00 96.56 1147 VAL A C 1
ATOM 8771 O O . VAL A 1 1147 ? 7.715 -23.363 -24.210 1.00 96.56 1147 VAL A O 1
ATOM 8774 N N . SER A 1 1148 ? 9.352 -24.659 -25.013 1.00 96.00 1148 SER A N 1
ATOM 8775 C CA . SER A 1 1148 ? 10.266 -23.550 -25.309 1.00 96.00 1148 SER A CA 1
ATOM 8776 C C . SER A 1 1148 ? 9.755 -22.652 -26.437 1.00 96.00 1148 SER A C 1
ATOM 8778 O O . SER A 1 1148 ? 9.968 -21.438 -26.381 1.00 96.00 1148 SER A O 1
ATOM 8780 N N . GLY A 1 1149 ? 9.057 -23.225 -27.419 1.00 94.19 1149 GLY A N 1
ATOM 8781 C CA . GLY A 1 1149 ? 8.303 -22.493 -28.431 1.00 94.19 1149 GLY A CA 1
ATOM 8782 C C . GLY A 1 1149 ? 7.253 -21.573 -27.821 1.00 94.19 1149 GLY A C 1
ATOM 8783 O O . GLY A 1 1149 ? 7.235 -20.377 -28.116 1.00 94.19 1149 GLY A O 1
ATOM 8784 N N . ILE A 1 1150 ? 6.419 -22.096 -26.918 1.00 93.31 1150 ILE A N 1
ATOM 8785 C CA . ILE A 1 1150 ? 5.347 -21.312 -26.293 1.00 93.31 1150 ILE A CA 1
ATOM 8786 C C . ILE A 1 1150 ? 5.939 -20.145 -25.499 1.00 93.31 1150 ILE A C 1
ATOM 8788 O O . ILE A 1 1150 ? 5.543 -19.003 -25.715 1.00 93.31 1150 ILE A O 1
ATOM 8792 N N . VAL A 1 1151 ? 6.938 -20.406 -24.651 1.00 90.88 1151 VAL A N 1
ATOM 8793 C CA . VAL A 1 1151 ? 7.544 -19.370 -23.796 1.00 90.88 1151 VAL A CA 1
ATOM 8794 C C . VAL A 1 1151 ? 8.262 -18.289 -24.606 1.00 90.88 1151 VAL A C 1
ATOM 8796 O O . VAL A 1 1151 ? 8.142 -17.110 -24.294 1.00 90.88 1151 VAL A O 1
ATOM 8799 N N . ASN A 1 1152 ? 9.022 -18.657 -25.643 1.00 88.31 1152 ASN A N 1
ATOM 8800 C CA . ASN A 1 1152 ? 9.839 -17.686 -26.376 1.00 88.31 1152 ASN A CA 1
ATOM 8801 C C . ASN A 1 1152 ? 9.106 -17.022 -27.551 1.00 88.31 1152 ASN A C 1
ATOM 8803 O O . ASN A 1 1152 ? 9.473 -15.917 -27.950 1.00 88.31 1152 ASN A O 1
ATOM 8807 N N . ARG A 1 1153 ? 8.132 -17.711 -28.154 1.00 88.06 1153 ARG A N 1
ATOM 8808 C CA . ARG A 1 1153 ? 7.528 -17.337 -29.443 1.00 88.06 1153 ARG A CA 1
ATOM 8809 C C . ARG A 1 1153 ? 6.001 -17.446 -29.484 1.00 88.06 1153 ARG A C 1
ATOM 8811 O O . ARG A 1 1153 ? 5.410 -16.982 -30.460 1.00 88.06 1153 ARG A O 1
ATOM 8818 N N . GLY A 1 1154 ? 5.363 -17.998 -28.452 1.00 88.88 1154 GLY A N 1
ATOM 8819 C CA . GLY A 1 1154 ? 3.906 -18.090 -28.341 1.00 88.88 1154 GLY A CA 1
ATOM 8820 C C . GLY A 1 1154 ? 3.265 -19.232 -29.137 1.00 88.88 1154 GLY A C 1
ATOM 8821 O O . GLY A 1 1154 ? 2.062 -19.187 -29.381 1.00 88.88 1154 GLY A O 1
ATOM 8822 N N . CYS A 1 1155 ? 4.028 -20.239 -29.577 1.00 92.94 1155 CYS A N 1
ATOM 8823 C CA . CYS A 1 1155 ? 3.473 -21.424 -30.243 1.00 92.94 1155 CYS A CA 1
ATOM 8824 C C . CYS A 1 1155 ? 4.287 -22.694 -29.934 1.00 92.94 1155 CYS A C 1
ATOM 8826 O O . CYS A 1 1155 ? 5.489 -22.574 -29.718 1.00 92.94 1155 CYS A O 1
ATOM 8828 N N . PRO A 1 1156 ? 3.695 -23.903 -29.929 1.00 95.62 1156 PRO A N 1
ATOM 8829 C CA . PRO A 1 1156 ? 4.398 -25.152 -29.629 1.00 95.62 1156 PRO A CA 1
ATOM 8830 C C . PRO A 1 1156 ? 5.234 -25.662 -30.818 1.00 95.62 1156 PRO A C 1
ATOM 8832 O O . PRO A 1 1156 ? 5.010 -26.757 -31.326 1.00 95.62 1156 PRO A O 1
ATOM 8835 N N . ASP A 1 1157 ? 6.183 -24.849 -31.290 1.00 94.69 1157 ASP A N 1
ATOM 8836 C CA . ASP A 1 1157 ? 7.124 -25.185 -32.366 1.00 94.69 1157 ASP A CA 1
ATOM 8837 C C . ASP A 1 1157 ? 8.458 -24.432 -32.177 1.00 94.69 1157 ASP A C 1
ATOM 8839 O O . ASP A 1 1157 ? 8.532 -23.386 -31.529 1.00 94.69 1157 ASP A O 1
ATOM 8843 N N . LEU A 1 1158 ? 9.532 -24.939 -32.782 1.00 94.38 1158 LEU A N 1
ATOM 8844 C CA . LEU A 1 1158 ? 10.838 -24.279 -32.823 1.00 94.38 1158 LEU A CA 1
ATOM 8845 C C . LEU A 1 1158 ? 10.869 -23.087 -33.787 1.00 94.38 1158 LEU A C 1
ATOM 8847 O O . LEU A 1 1158 ? 11.746 -22.228 -33.655 1.00 94.38 1158 LEU A O 1
ATOM 8851 N N . THR A 1 1159 ? 9.920 -23.022 -34.722 1.00 92.81 1159 THR A N 1
ATOM 8852 C CA . THR A 1 1159 ? 9.758 -21.907 -35.659 1.00 92.81 1159 THR A CA 1
ATOM 8853 C C . THR A 1 1159 ? 8.294 -21.471 -35.707 1.00 92.81 1159 THR A C 1
ATOM 8855 O O . THR A 1 1159 ? 7.458 -22.111 -36.341 1.00 92.81 1159 THR A O 1
ATOM 8858 N N . CYS A 1 1160 ? 7.989 -20.336 -35.076 1.00 88.31 1160 CYS A N 1
ATOM 8859 C CA . CYS A 1 1160 ? 6.663 -19.718 -35.102 1.00 88.31 1160 CYS A CA 1
ATOM 8860 C C . CYS A 1 1160 ? 6.599 -18.586 -36.141 1.00 88.31 1160 CYS A C 1
ATOM 8862 O O . CYS A 1 1160 ? 7.620 -18.116 -36.647 1.00 88.31 1160 CYS A O 1
ATOM 8864 N N . SER A 1 1161 ? 5.400 -18.062 -36.416 1.00 85.06 1161 SER A N 1
ATOM 8865 C CA . SER A 1 1161 ? 5.226 -16.853 -37.245 1.00 85.06 1161 SER A CA 1
ATOM 8866 C C . SER A 1 1161 ? 5.967 -15.627 -36.686 1.00 85.06 1161 SER A C 1
ATOM 8868 O O . SER A 1 1161 ? 6.335 -14.725 -37.436 1.00 85.06 1161 SER A O 1
ATOM 8870 N N . THR A 1 1162 ? 6.220 -15.621 -35.378 1.00 79.06 1162 THR A N 1
ATOM 8871 C CA . THR A 1 1162 ? 6.962 -14.606 -34.622 1.00 79.06 1162 THR A CA 1
ATOM 8872 C C . THR A 1 1162 ? 8.483 -14.821 -34.639 1.00 79.06 1162 THR A C 1
ATOM 8874 O O . THR A 1 1162 ? 9.211 -13.971 -34.127 1.00 79.06 1162 THR A O 1
ATOM 8877 N N . GLY A 1 1163 ? 8.987 -15.917 -35.224 1.00 85.25 1163 GLY A N 1
ATOM 8878 C CA . GLY A 1 1163 ? 10.413 -16.225 -35.416 1.00 85.25 1163 GLY A CA 1
ATOM 8879 C C . GLY A 1 1163 ? 10.884 -17.540 -34.775 1.00 85.25 1163 GLY A C 1
ATOM 8880 O O . GLY A 1 1163 ? 10.093 -18.289 -34.204 1.00 85.25 1163 GLY A O 1
ATOM 8881 N N . ASP A 1 1164 ? 12.191 -17.811 -34.876 1.00 89.31 1164 ASP A N 1
ATOM 8882 C CA . ASP A 1 1164 ? 12.830 -19.037 -34.366 1.00 89.31 1164 ASP A CA 1
ATOM 8883 C C . ASP A 1 1164 ? 13.114 -18.977 -32.862 1.00 89.31 1164 ASP A C 1
ATOM 8885 O O . ASP A 1 1164 ? 13.608 -17.969 -32.352 1.00 89.31 1164 ASP A O 1
ATOM 8889 N N . VAL A 1 1165 ? 12.899 -20.074 -32.141 1.00 88.44 1165 VAL A N 1
ATOM 8890 C CA . VAL A 1 1165 ? 13.194 -20.142 -30.704 1.00 88.44 1165 VAL A CA 1
ATOM 8891 C C . VAL A 1 1165 ? 14.674 -19.865 -30.430 1.00 88.44 1165 VAL A C 1
ATOM 8893 O O . VAL A 1 1165 ? 15.578 -20.475 -31.004 1.00 88.44 1165 VAL A O 1
ATOM 8896 N N . HIS A 1 1166 ? 14.936 -18.938 -29.511 1.00 88.38 1166 HIS A N 1
ATOM 8897 C CA . HIS A 1 1166 ? 16.292 -18.581 -29.107 1.00 88.38 1166 HIS A CA 1
ATOM 8898 C C . HIS A 1 1166 ? 16.880 -19.603 -28.115 1.00 88.38 1166 HIS A C 1
ATOM 8900 O O . HIS A 1 1166 ? 16.220 -19.995 -27.147 1.00 88.38 1166 HIS A O 1
ATOM 8906 N N . ASN A 1 1167 ? 18.145 -19.993 -28.329 1.00 92.19 1167 ASN A N 1
ATOM 8907 C CA . ASN A 1 1167 ? 18.932 -20.879 -27.454 1.00 92.19 1167 ASN A CA 1
ATOM 8908 C C . ASN A 1 1167 ? 18.267 -22.233 -27.134 1.00 92.19 1167 ASN A C 1
ATOM 8910 O O . ASN A 1 1167 ? 18.278 -22.712 -26.000 1.00 92.19 1167 ASN A O 1
ATOM 8914 N N . VAL A 1 1168 ? 17.683 -22.877 -28.152 1.00 95.00 1168 VAL A N 1
ATOM 8915 C CA . VAL A 1 1168 ? 17.029 -24.199 -28.032 1.00 95.00 1168 VAL A CA 1
ATOM 8916 C C . VAL A 1 1168 ? 17.966 -25.249 -27.436 1.00 95.00 1168 VAL A C 1
ATOM 8918 O O . VAL A 1 1168 ? 17.554 -26.076 -26.624 1.00 95.00 1168 VAL A O 1
ATOM 8921 N N . LYS A 1 1169 ? 19.241 -25.233 -27.839 1.00 96.38 1169 LYS A N 1
ATOM 8922 C CA . LYS A 1 1169 ? 20.229 -26.206 -27.373 1.00 96.38 1169 LYS A CA 1
ATOM 8923 C C . LYS A 1 1169 ? 20.418 -26.100 -25.858 1.00 96.38 1169 LYS A C 1
ATOM 8925 O O . LYS A 1 1169 ? 20.339 -27.110 -25.168 1.00 96.38 1169 LYS A O 1
ATOM 8930 N N . GLU A 1 1170 ? 20.611 -24.888 -25.358 1.00 95.50 1170 GLU A N 1
ATOM 8931 C CA . GLU A 1 1170 ? 20.808 -24.592 -23.944 1.00 95.50 1170 GLU A CA 1
ATOM 8932 C C . GLU A 1 1170 ? 19.553 -24.946 -23.131 1.00 95.50 1170 GLU A C 1
ATOM 8934 O O . GLU A 1 1170 ? 19.660 -25.580 -22.086 1.00 95.50 1170 GLU A O 1
ATOM 8939 N N . ARG A 1 1171 ? 18.348 -24.640 -23.637 1.00 96.56 1171 ARG A N 1
ATOM 8940 C CA . ARG A 1 1171 ? 17.079 -25.018 -22.980 1.00 96.56 1171 ARG A CA 1
ATOM 8941 C C . ARG A 1 1171 ? 16.926 -26.536 -22.838 1.00 96.56 1171 ARG A C 1
ATOM 8943 O O . ARG A 1 1171 ? 16.563 -27.020 -21.766 1.00 96.56 1171 ARG A O 1
ATOM 8950 N N . ARG A 1 1172 ? 17.268 -27.305 -23.880 1.00 97.44 1172 ARG A N 1
ATOM 8951 C CA . ARG A 1 1172 ? 17.291 -28.781 -23.831 1.00 97.44 1172 ARG A CA 1
ATOM 8952 C C . ARG A 1 1172 ? 18.310 -29.306 -22.820 1.00 97.44 1172 ARG A C 1
ATOM 8954 O O . ARG A 1 1172 ? 18.010 -30.235 -22.070 1.00 97.44 1172 ARG A O 1
ATOM 8961 N N . GLU A 1 1173 ? 19.513 -28.732 -22.807 1.00 97.44 1173 GLU A N 1
ATOM 8962 C CA . GLU A 1 1173 ? 20.575 -29.107 -21.867 1.00 97.44 1173 GLU A CA 1
ATOM 8963 C C . GLU A 1 1173 ? 20.159 -28.826 -20.416 1.00 97.44 1173 GLU A C 1
ATOM 8965 O O . GLU A 1 1173 ? 20.324 -29.701 -19.563 1.00 97.44 1173 GLU A O 1
ATOM 8970 N N . ASN A 1 1174 ? 19.522 -27.681 -20.153 1.00 97.69 1174 ASN A N 1
ATOM 8971 C CA . ASN A 1 1174 ? 18.978 -27.335 -18.839 1.00 97.69 1174 ASN A CA 1
ATOM 8972 C C . ASN A 1 1174 ? 17.874 -28.308 -18.405 1.00 97.69 1174 ASN A C 1
ATOM 8974 O O . ASN A 1 1174 ? 17.908 -28.813 -17.285 1.00 97.69 1174 ASN A O 1
ATOM 8978 N N . PHE A 1 1175 ? 16.929 -28.638 -19.291 1.00 98.19 1175 PHE A N 1
ATOM 8979 C CA . PHE A 1 1175 ? 15.861 -29.597 -18.988 1.00 98.19 1175 PHE A CA 1
ATOM 8980 C C . PHE A 1 1175 ? 16.420 -30.966 -18.605 1.00 98.19 1175 PHE A C 1
ATOM 8982 O O . PHE A 1 1175 ? 16.066 -31.524 -17.565 1.00 98.19 1175 PHE A O 1
ATOM 8989 N N . LYS A 1 1176 ? 17.374 -31.472 -19.393 1.00 98.19 1176 LYS A N 1
ATOM 8990 C CA . LYS A 1 1176 ? 18.072 -32.723 -19.090 1.00 98.19 1176 LYS A CA 1
ATOM 8991 C C . LYS A 1 1176 ? 18.793 -32.662 -17.742 1.00 98.19 1176 LYS A C 1
ATOM 8993 O O . LYS A 1 1176 ? 18.707 -33.615 -16.968 1.00 98.19 1176 LYS A O 1
ATOM 8998 N N . LEU A 1 1177 ? 19.495 -31.562 -17.468 1.00 98.06 1177 LEU A N 1
ATOM 8999 C CA . LEU A 1 1177 ? 20.230 -31.360 -16.224 1.00 98.06 1177 LEU A CA 1
ATOM 9000 C C . LEU A 1 1177 ? 19.292 -31.411 -15.013 1.00 98.06 1177 LEU A C 1
ATOM 9002 O O . LEU A 1 1177 ? 19.554 -32.175 -14.085 1.00 98.06 1177 LEU A O 1
ATOM 9006 N N . VAL A 1 1178 ? 18.185 -30.664 -15.035 1.00 98.31 1178 VAL A N 1
ATOM 9007 C CA . VAL A 1 1178 ? 17.231 -30.623 -13.915 1.00 98.31 1178 VAL A CA 1
ATOM 9008 C C . VAL A 1 1178 ? 16.582 -31.989 -13.691 1.00 98.31 1178 VAL A C 1
ATOM 9010 O O . VAL A 1 1178 ? 16.537 -32.450 -12.553 1.00 98.31 1178 VAL A O 1
ATOM 9013 N N . LEU A 1 1179 ? 16.171 -32.697 -14.751 1.00 98.50 1179 LEU A N 1
ATOM 9014 C CA . LEU A 1 1179 ? 15.648 -34.065 -14.624 1.00 98.50 1179 LEU A CA 1
ATOM 9015 C C . LEU A 1 1179 ? 16.644 -34.993 -13.914 1.00 98.50 1179 LEU A C 1
ATOM 9017 O O . LEU A 1 1179 ? 16.262 -35.722 -13.000 1.00 98.50 1179 LEU A O 1
ATOM 9021 N N . GLN A 1 1180 ? 17.925 -34.928 -14.285 1.00 98.25 1180 GLN A N 1
ATOM 9022 C CA . GLN A 1 1180 ? 18.980 -35.718 -13.647 1.00 98.25 1180 GLN A CA 1
ATOM 9023 C C . GLN A 1 1180 ? 19.196 -35.331 -12.181 1.00 98.25 1180 GLN A C 1
ATOM 9025 O O . GLN A 1 1180 ? 19.372 -36.215 -11.342 1.00 98.25 1180 GLN A O 1
ATOM 9030 N N . LYS A 1 1181 ? 19.157 -34.033 -11.844 1.00 97.88 1181 LYS A N 1
ATOM 9031 C CA . LYS A 1 1181 ? 19.294 -33.565 -10.451 1.00 97.88 1181 LYS A CA 1
ATOM 9032 C C . LYS A 1 1181 ? 18.104 -33.956 -9.580 1.00 97.88 1181 LYS A C 1
ATOM 9034 O O . LYS A 1 1181 ? 18.289 -34.236 -8.402 1.00 97.88 1181 LYS A O 1
ATOM 9039 N N . LEU A 1 1182 ? 16.919 -34.079 -10.175 1.00 97.50 1182 LEU A N 1
ATOM 9040 C CA . LEU A 1 1182 ? 15.727 -34.621 -9.525 1.00 97.50 1182 LEU A CA 1
ATOM 9041 C C . LEU A 1 1182 ? 15.681 -36.163 -9.534 1.00 97.50 1182 LEU A C 1
ATOM 9043 O O . LEU A 1 1182 ? 14.683 -36.750 -9.118 1.00 97.50 1182 LEU A O 1
ATOM 9047 N N . GLY A 1 1183 ? 16.740 -36.846 -9.981 1.00 96.44 1183 GLY A N 1
ATOM 9048 C CA . GLY A 1 1183 ? 16.865 -38.306 -9.908 1.00 96.44 1183 GLY A CA 1
ATOM 9049 C C . GLY A 1 1183 ? 16.160 -39.083 -11.025 1.00 96.44 1183 GLY A C 1
ATOM 9050 O O . GLY A 1 1183 ? 15.869 -40.266 -10.847 1.00 96.44 1183 GLY A O 1
ATOM 9051 N N . LEU A 1 1184 ? 15.870 -38.448 -12.165 1.00 97.19 1184 LEU A N 1
ATOM 9052 C CA . LEU A 1 1184 ? 15.337 -39.098 -13.367 1.00 97.19 1184 LEU A CA 1
ATOM 9053 C C . LEU A 1 1184 ? 16.445 -39.395 -14.397 1.00 97.19 1184 LEU A C 1
ATOM 9055 O O . LEU A 1 1184 ? 17.499 -38.761 -14.401 1.00 97.19 1184 LEU A O 1
ATOM 9059 N N . ASP A 1 1185 ? 16.195 -40.354 -15.293 1.00 96.12 1185 ASP A N 1
ATOM 9060 C CA . ASP A 1 1185 ? 17.126 -40.790 -16.352 1.00 96.12 1185 ASP A CA 1
ATOM 9061 C C . ASP A 1 1185 ? 16.556 -40.474 -17.754 1.00 96.12 1185 ASP A C 1
ATOM 9063 O O . ASP A 1 1185 ? 15.952 -41.351 -18.378 1.00 96.12 1185 ASP A O 1
ATOM 9067 N N . PRO A 1 1186 ? 16.664 -39.218 -18.238 1.00 94.94 1186 PRO A N 1
ATOM 9068 C CA . PRO A 1 1186 ? 16.170 -38.818 -19.561 1.00 94.94 1186 PRO A CA 1
ATOM 9069 C C . PRO A 1 1186 ? 17.014 -39.403 -20.706 1.00 94.94 1186 PRO A C 1
ATOM 9071 O O . PRO A 1 1186 ? 18.249 -39.410 -20.626 1.00 94.94 1186 PRO A O 1
ATOM 9074 N N . ARG A 1 1187 ? 16.356 -39.846 -21.788 1.00 89.94 1187 ARG A N 1
ATOM 9075 C CA . ARG A 1 1187 ? 16.956 -40.631 -22.885 1.00 89.94 1187 ARG A CA 1
ATOM 9076 C C . ARG A 1 1187 ? 16.965 -39.945 -24.244 1.00 89.94 1187 ARG A C 1
ATOM 9078 O O . ARG A 1 1187 ? 15.912 -39.426 -24.679 1.00 89.94 1187 ARG A O 1
#

Foldseek 3Di:
DDDPQAFALWQWDKDWDDDDDQFKGKIKIKTARQDQFWAFQAFKKKKFKKQFFFDFWDKDWPPFDDWDWDWDWDDDPRMTIIMITTHWDPDPPGHRIRHHGIIMMTMTMDGGDIPVVRRNLGITMGGRDCPDDKDKDKDWPPDAAAAEAEQFDKGKTWMDMDITSWAWQWKWKDKQNHTPDIGRDPRRMDIDGRHDFAKIKIKIWIATSVGDIDMDIGIYGYHYDDDDDDDDKDKPDKAWPPDAAAAEAEAQDKGKTKIFTDIPQWFKKWKDKAPGTQGIDTDDHVDGMDIDIDGHHDFFKIKIKMFIAGDVRDTDDMDIHIYGYDHDDDADAKDKDWPPDAFAAEAEQQDKGKTWMDIAGPVGFWAWKWKDKVPHTDDIDGSVVDRTDIDIDHRHDAAKIKIKMWIAGPVGHIDMDIGIYGYHYPPQPDQPDQAPQCPPAAEPPCDPVRQWAAAQHWYDYPQWIWGQNGIDRDDALLFPRTDTDGRSNHDGPFAAHLLFFDDALAAQALDDQQADLFFAEDEPPDDDAAAAEQEADELVQQVPLQSNLVRLLSLLVCLLVCAQHAYEYDYCQLVVCLRPLQVVSPFGQQLSSNVSSCVVNVDDQDNVLSVPAGRTVLSVLLSSLSSNCPNPVNYAYAYEDELDPCLVDDDLALRRLCVVPLSSSLCNCVVSCQLPPPDSSHHAAYEYEYDPVDAQGDLNSVLSSLSSLLRSCSSSSHAYEDEQYACVRPLCQQLPPALLNHCSVVSLSSRYRYYYYNHDDPSSVVSSVVCVVPTQRAAFDDPAPPPPQLDPQPVLSVLLVVLQVVCQAPQLWAQDLVRDTGGQPQDGSVLLSSLLSCQAVPNAPPFHQDQADPVDDPVLSSLLNLLSVLLLSLLLSVQDSRQSFQFDFQPADVVLPALHRAFLCVLQDHSPDGQQCQQADPPPRDGHQLFQDQDLNDWDWGPGGGQHQLGFFTRTAHHLSNCVVSVLADVQAHWGKDSDDFDPDAAQHHHPSDHLLSTHVNRSDHRHTGIDTDSPRSSVHHRGSGQFWFGASLGHGHRNLLSSCCQAAERHSGRPVQAQPQDPNDHHHHYDPRHNHHNDHCSNPVNSCRSDPPSSSSSSNSSVSCCRVQPQPDADCVDPCRVDHLSVLSSVCVVVQQEDCQSSQQSLCCSQPNGGHQQDPSGGRPPSVSSSVSSCSSCVSSPGDHD

Mean predicted aligned error: 18.31 Å

Radius of gyration: 39.18 Å; Cα contacts (8 Å, |Δi|>4): 2644; chains: 1; bounding box: 100×117×80 Å

Nearest PDB structures (foldseek):
  3pdd-assembly1_A  TM=4.692E-01  e=4.705E-13  Acetivibrio thermocellus ATCC 27405
  3pxj-assembly4_D  TM=3.548E-01  e=1.098E-06  Drosophila melanogaster
  4pbv-assembly1_C  TM=3.455E-01  e=3.275E-05  Gallus gallus
  4pbv-assembly3_E  TM=3.577E-01  e=6.209E-05  Gallus gallus
  6fg9-assembly1_A  TM=2.362E-01  e=6.392E-07  Mus musculus

Secondary structure (DSSP, 8-state):
-PPPPPB--EEEEEEE-S---SS-EEEEEEEEE-SSSPEE-TT-EEEEEESS--PPPEEEETTSPPPEEEEEEEEETTEEEEEEEEE--S-TT---EE-TT-EEEEEEEESS---HHHHHHH-EEE-SS-PPPPEEEEEEEESPTT-EEETT-EEEEEEEEEEESS-EEEEEEEETTEEEEEE-SSSEEEEEE--SSEEEEEEEEEEETTS-EEEEEEEEEEEP---PPPPPPEEEEEEEEESPTT-EEETTS-EEEEEEEEEESEEEEEEEETTEEEEEEE--TT--EEEEEE---SSEEEEEEEEEEETTS-EEEEEEEEEEEE--------EEEEEESPTT-EEETT-EEEEEEEEE-SSS-EEEEEEEETTEEEEEEETTT-S-EEEEEE--S-EEEEEEEEEEETT--EEEEEEEEEEE---PPPPP--STTSTTSEETTS-TTSS-B-TT-EEEETTEEEEESSSB-SPTTSSTTEEEEEETTSPPBTBPPSSS----SSPPP---TTS-SB-EEE-TTS--S-EEEEE---GGGGG-HHHHHHHHHHHHHHHHT-TTPEEEEE-HHHHHHTTTTTGGG----HHHHHHHHHHHH-----HHHHHTS-SSHHHHHHHHHHHHHHH-TTSEEEEEEE--GGGGS--SSHHHHIIIIIHHHHHHHHHTTTT-TT-TT--SEEEEE--SSSPPPPHHHHHHHHHHHHHHHHHHT--EEEEEE-HHHHHHHHH-SSGGG--HHHHHHTTEEEEEESS--HHHHHHHHHHTTSPPB-S--SS------SSS-HHHHHHHHHTHHHIIIIISEEE-TTS-EEE-SS--HHHHHHHHHIIIII-BTTB------TTS-HHHHHHHHHHHHHHHHHHHHHHTGGGT-SBPP----GGGT-SSSSBGGGGT-STT--GGGTTB-TTT-PBPTTPPPP-TT--EE-S----STTPPPPPEE--HHHHHHTT--BTTB--EEE--S--SS--S---TTS-GGGSPTT-SSTT--S-EEE-SSTTSS--TT-----BTTTTB-SHHHHHHHHHHTSS--S-GGGTT-EETTEE-PPPPSS-TTTT--TTT-TTHHHH-SS-TTHHHHHHHHHIIIIIIT---TTSTTTT--HHHHHHHHHHTTS-SSHHHHHHHHHHHHSSSSSEETTEEPTTHHHHHHHHHHHHHHTT----

Organism: Vibrio vulnificus (NCBI:txid672)

Solvent-accessible surface area (backbone atoms only — not comparable to full-atom values): 63892 Å² total; per-residue (Å²): 135,79,79,84,76,34,52,51,32,53,50,74,49,78,48,82,55,67,71,86,44,86,60,42,30,32,35,39,37,36,40,28,26,75,36,97,54,61,42,58,39,60,73,14,31,39,34,30,40,30,67,56,78,59,67,76,56,49,79,49,47,81,86,38,52,88,58,54,73,49,63,48,63,43,82,57,88,81,35,19,48,33,38,43,38,31,37,65,72,94,50,93,86,54,38,50,51,46,44,52,78,39,46,41,36,34,42,41,61,33,78,30,83,74,46,61,65,54,30,64,72,42,52,44,50,38,32,84,59,89,39,67,77,66,43,75,47,74,42,72,72,28,63,53,70,69,39,73,45,45,48,72,39,78,45,59,36,31,47,51,72,51,53,43,55,42,50,75,51,35,38,35,35,24,51,73,85,42,78,76,46,76,34,65,59,84,82,40,62,49,77,43,68,37,73,68,69,42,80,45,41,42,32,44,36,39,34,29,66,79,68,50,72,46,73,47,73,31,44,29,36,27,38,74,68,81,78,85,75,91,72,78,59,42,77,78,42,79,43,72,71,27,69,52,74,65,38,75,43,51,48,71,44,78,39,61,40,28,33,37,46,42,60,46,57,51,34,35,40,34,38,27,51,61,95,43,78,73,51,72,44,79,55,49,99,92,52,48,70,49,77,48,82,47,59,46,80,58,70,44,78,45,36,40,33,41,40,35,20,22,79,87,69,46,80,70,50,72,51,72,37,44,31,35,24,43,81,91,89,90,91,78,62,29,46,42,41,74,71,28,64,54,72,69,38,74,46,42,46,66,38,73,43,64,35,28,45,49,70,52,37,90,84,72,47,41,38,33,40,40,33,22,49,76,85,42,81,75,48,75,41,52,45,83,83,42,96,70,52,64,51,75,41,65,38,82,61,69,39,82,38,44,38,37,39,36,26,28,25,77,85,69,35,66,27,73,30,76,37,45,30,37,26,41,70,67,75,73,73,72,76,75,79,47,44,90,79,42,66,92,49,37,50,66,86,54,36,89,63,73,76,28,40,41,57,71,42,56,33,29,40,93,60,29,32,19,27,23,67,36,77,41,74,70,63,70,69,72,51,89,51,33,38,86,65,39,32,19,79,69,47,62,76,55,47,50,52,91,86,56,62,74,68,72,49,53,77,70,67,55,81,48,87,81,56,70,55,40,53,43,65,33,33,77,86,50,82,66,69,56,69,42,81,43,78,52,59,48,64,76,30,54,81,35,56,68,52,38,15,53,39,42,37,54,50,53,60,48,27,66,66,44,54,63,25,38,34,39,38,37,44,59,42,61,68,63,17,33,81,60,69,29,57,90,68,49,70,21,61,35,54,62,17,47,52,53,17,32,72,72,72,66,59,91,72,62,66,69,64,47,67,71,47,46,53,23,58,54,20,45,54,50,49,52,33,47,47,37,51,68,54,16,73,63,32,40,37,18,51,44,44,72,63,55,73,72,33,78,54,91,63,50,46,72,67,49,43,32,77,77,48,21,53,37,53,34,50,32,44,57,76,53,47,45,42,39,86,89,45,92,47,38,49,61,32,40,27,38,31,44,68,74,89,51,79,68,68,50,78,70,26,48,50,51,43,41,46,34,49,24,52,29,28,64,63,52,67,36,23,29,31,40,38,54,31,37,40,93,52,41,46,59,58,40,48,25,96,44,79,72,54,35,37,51,66,60,40,41,74,26,36,29,39,34,41,32,32,62,46,77,46,76,69,55,52,53,46,46,58,58,41,71,78,66,65,52,49,41,42,57,81,66,81,70,86,66,88,59,70,68,49,96,46,66,68,51,46,52,53,57,62,69,33,37,67,57,41,32,69,71,63,34,35,16,60,43,68,83,77,43,80,43,58,32,89,76,57,51,48,65,39,41,51,55,18,48,32,47,31,40,72,68,31,54,89,86,44,45,52,78,43,73,55,92,92,55,57,70,76,57,26,47,51,50,27,47,49,49,52,18,56,52,47,11,50,25,42,70,70,12,38,34,46,45,20,36,30,52,65,61,79,33,25,48,95,61,72,37,84,33,53,32,27,48,36,38,20,32,30,52,80,86,47,53,22,74,53,35,34,45,38,91,85,82,70,44,70,42,80,43,30,35,78,89,44,51,75,37,74,49,56,45,87,32,39,44,68,41,85,26,38,58,67,55,36,43,15,38,24,60,53,45,35,51,78,69,65,43,46,38,95,70,4,26,14,26,42,39,52,65,70,72,35,94,59,60,24,85,55,42,43,66,50,45,55,55,89,72,39,54,85,40,31,58,44,65,60,29,48,21,26,43,81,44,67,73,20,54,34,72,38,52,32,47,45,24,62,35,49,22,33,12,37,62,38,50,49,11,28,27,54,42,16,44,47,11,27,48,33,20,37,50,80,55,44,72,89,45,45,77,38,70,58,97,87,43,68,35,71,75,58,58,95,68,17,80,40,11,62,42,42,36,63,86,39,55,59,47,45,68,43,26,75,86,56,56,22,43,17,39,35,48,27,51,51,50,39,36,67,56,49,58,54,43,76,31,87,90,51,96,49,48,87,55,45,46,68,61,44,52,48,51,35,55,76,63,59,34,54,71,56,64,61,59,41,23,51,46,6,33,77,70,44,69,34,74,34,58,67,36,99,78,40,66,44,78,62,57,68,59,35,53,52,38,28,52,49,42,32,45,70,73,72,45,79,74,78

InterPro domains:
  IPR003610 Carbohydrate binding module family 5/12 [SM00495] (444-485)
  IPR013783 Immunoglobulin-like fold [G3DSA:2.60.40.10] (138-228)
  IPR013783 Immunoglobulin-like fold [G3DSA:2.60.40.10] (238-329)
  IPR013783 Immunoglobulin-like fold [G3DSA:2.60.40.10] (332-429)
  IPR032798 Endoglucanase Z, cellulose-binding domain [PF14600] (435-489)
  IPR036573 Carbohydrate-binding module superfamily 5/12 [SSF51055] (438-489)

Sequence (1187 aa):
MAFPVAQAAVNSEISIVGSESQWWNTYKVSLTNTGSKAIELRDAKIVFDSNLTMSAPSWSAAGISYPNMSFSSNAQGNVFKNTLALAFDNGSWVKSQLPSGQSIVLTIGVSGVLDMTLLQDTIRLIADDEVGDPELSLKIASPMNGAEFEEGQAVTMLANVTATNTTVKAVTFFVDNTQVARVTQAPFQANWLSAGVGAHTIKAMVESHSGLTQEQAVSITVKEKQVEPPLDPVVRELTFVAPTQGQTLTVDQATTIQARVEGDSISTLEFWANDRKLGQRSITPTQTTYSYAWTPNEVGNATLKVVVLGQDNQMVEQRSIAVSVQDEPSFVSPEVSFISPANGSKFEDGNTVAITVRATDADDDLSHVIVTANNQQICEFNASTESQYSCNWTASQVGDVTLEAVATDAQNLTSTARVSITVEKVETPTPPPTGGLCADFNVYPDWTRGDHATGGDIMVHKNIAYSAVYWTQSVPGSDSSWSLHLNCDGTEPGTAPALSLRNPMDPVRLEVAGWPNTFVVASPSTQAPSTLTIAASSSDALTDVEQLTRSFVSVLEQAENAGSASIVIQSDVLDLATRDKGASFGSVAVKQALTNAIDITGSRIDIDAINALSDDVKGWAHAHNLIFTTLAPQATFGWSLSIGEFAYDTHSGRQSVWDEASVFSADLLDSFELYKVDSANKADFVAFTKSSETAALTSAQWHHALEFVKQVTDYVEAPAMLANMPTEQTANYFMGNTQSEQQIRKAAYSNVFALMFDQDSPALTSKIELYQTAKVPLYYVGEELEKGSLTRIEALNQELANAESVMNNEAFLYETPQSQWVPSTVYKWNDFLDGLNAMHNIGVAGNKFWLMDDEVDDATNIKYAKVAIAAFLAQSMQETIRYNACDENNWSEVKYGAPTDYPMTASCGQLGQKYADYGVNPVSGLDHAYSCPRDDKMEVSALTHAKWYGAPAPVFAAPDAVLEERGLLVNGAAGRWTNNGHCNDVPENVDTSKQVWERDECKTYVGQKAGKFIWDGSSQESVEGCGWWGRGVIQTTGRQNFGTLNHYLGRSHVDPSTIGKTIDGVTVEAPPENPLYAELDFCSNPGLICSSEENKEIKWIAGLFYWVTSVQAYNDEGGQYADWNYYNELKKYVDSGLQGSQFIDDVSGIVNRGCPDLTCSTGDVHNVKERRENFKLVLQKLGLDPR

pLDDT: mean 87.99, std 10.61, range [25.88, 98.69]